Protein 2NTK (pdb70)

Foldseek 3Di:
DVVALAQAKKKKWAADPQFTKIKIFGFDDVQLQWEWDDDVQWIKIAGHPPCNCVCVVPVQRIETQWGHAVQKIKGKSGNLSCQLSVCVNVDDDNQVSVQVSCVVVAFDPDPQSFKIWMKMDGDPWIKIWIHGPVGIDIGTADNVFMWMAGRPDRNDTDGDPQDDNAFASNFVCCQCNDPNVSRHRTRKMKMWTPSPPDTDIDIDGD/DAQAKKKKWAADPQFTKIKIFGFDDPQLQWEWDDDVQWIKIAGHPPCNCVCVVDVQRIETQWGHAVQKIKGKSGNLSCQLSVCVNVDDDNQVSVQVSCVVVAFDPDPQSFKIWMKMDGDPWIKIWIHGPVGIDIGTADNVFMWMAGRPDRNDTDGDPQDDNAFASNFVCCQCNDPNVPHHRTRKMKMWTPSPPDTDIDIDGD/DAQAKKKKWAADPQFTKIKIFGFDDPQLQWEWDDDVQWIKIAGHPPCNCVCVVDVQRIETQWGHAVQKIKGKSGNLSCQLSVCVNVDDDNQVSVQVSCVVVAFDPDPQSFKIWMKMDGDPWIKIWIHGPVGIDIGTADNVFMWMAGRPDRNDTDGDPQDDNAFASNFVCCQCNDPNVPHHRTRKMKMWTDSPPDTDIDIDGD/DAQAKKKKWAADPQFTKIKIFGFDDPQLQWEWDDDVQWIKIAGHPPCNCVCVVDVQRIETQWGHAVQKIKGKSGNLSCQLSVCVNVDDDNQVSVQVSCVVVAFDPDPQSFKIWMKMDGDPWIKIWIHGPVGIDIGTADNVFMWMAGRPDRNDTDGDPQDDNAFASNFVCCQCNDPNVPHHRTRKMKMWTPSPPDTDIDIDGD

CATH classification: 3.60.20.20

Secondary structure (DSSP, 8-state):
-TT-----SEEEEEEETTEEEEEEEEE-SS---EEEEEETTEEEEEEPTT-GGGGGT-TTSSEEEEEEETTEEEEESSTHHHHHHHHHHTSB-HHHHHHHHHHHH-S--STT---EEEEEE-SS-EEEEEEETTEEEEEEPPTT--EEEESSS--S-EE-----SSHHHHHHHHHHSGGGGGS--EEEEEEEEESSS-EEEEEEE-/----SEEEEEEETTEEEEEEEEE-SS---EEEEEETTEEEEEEPTT-GGGGGT-TTSSEEEEEEETTEEEEESSTHHHHHHHHHHTSB-HHHHHHHHHHHH-S--STT---EEEEEE-SS-EEEEEEETTEEEEEEPPTT--EEEESSS--S-EE-----SSHHHHHHHHHHSGGGGGS--EEEEEEEEESSS-EEEEEEE-/----SEEEEEEETTEEEEEEEEE-SS---EEEEEETTEEEEEEPTT-GGGGGT-TTSSEEEEEEETTEEEEESSTHHHHHHHHHHTSB-HHHHHHHHHHHH-S--STT---EEEEEE-SS-EEEEEEETTEEEEEEPPTT--EEEESSS--S-EE-----SSHHHHHHHHHHSGGGGGS--EEEEEEEEESSS-EEEEEEE-/----SEEEEEEETTEEEEEEEEE-SS---EEEEEETTEEEEEEPTT-GGGGGT-TTSSEEEEEEETTEEEEESSTHHHHHHHHHHTSB-HHHHHHHHHHHH-S--STT---EEEEEE-SS-EEEEEEETTEEEEEEPPTT--EEEESSS--S-EE-----SSHHHHHHHHHHSGGGGGS--EEEEEEEEESSS-EEEEEEE-

InterPro domains:
  IPR010191 IMP cyclohydrolase [MF_00705] (1-202)
  IPR010191 IMP cyclohydrolase [PIRSF004866] (1-201)
  IPR010191 IMP cyclohydrolase [TIGR01922] (1-200)
  IPR020600 Inosine monophosphate cyclohydrolase-like [PF07826] (2-193)
  IPR036795 Inosine monophosphate cyclohydrolase-like superfamily [G3DSA:3.60.20.20] (1-202)
  IPR036795 Inosine monophosphate cyclohydrolase-like superfamily [SSF75569] (1-202)

Radius of gyration: 27.08 Å; Cα contacts (8 Å, |Δi|>4): 2286; chains: 4; bounding box: 79×67×68 Å

Organism: Methanothermobacter thermautotrophicus (strain ATCC 29096 / DSM 1053 / JCM 10044 / NBRC 100330 / Delta H) (NCBI:txid187420)

Solvent-accessible surface area: 30197 Å² total; per-residue (Å²): 235,53,110,106,74,24,7,0,34,0,0,0,0,2,74,39,123,77,17,14,0,0,0,0,0,0,0,7,133,90,32,65,62,14,36,12,33,81,86,158,87,80,0,8,0,38,14,48,159,60,67,36,143,25,26,84,162,32,105,54,8,33,20,22,0,0,42,9,21,66,93,4,0,0,0,0,5,3,55,0,0,39,13,0,0,20,2,25,67,70,31,10,37,8,14,1,0,0,0,1,0,0,1,1,17,2,26,8,71,50,178,100,69,2,9,21,0,0,0,0,0,23,67,93,65,7,7,1,0,7,0,29,35,78,7,4,38,2,32,88,9,56,154,145,36,12,6,20,0,0,1,33,89,47,55,118,38,22,74,7,158,4,143,5,31,27,10,90,94,0,0,48,12,0,2,84,15,47,65,0,69,51,16,58,88,40,16,0,0,0,0,0,4,27,85,68,172,30,30,83,34,6,40,98,78,134,142,29,8,0,33,0,0,0,0,2,72,39,122,76,18,12,0,0,0,0,0,0,0,6,131,90,34,63,61,14,36,12,33,82,86,157,87,73,0,8,0,30,12,49,155,60,68,32,138,26,26,78,162,32,104,53,7,32,20,22,0,0,42,9,21,68,94,4,0,0,0,0,5,4,54,0,0,38,10,0,0,16,1,24,66,66,31,9,38,8,17,1,0,0,0,2,0,0,1,1,14,0,26,9,68,49,178,102,68,1,10,20,0,0,0,0,0,23,67,92,64,6,6,1,0,7,0,28,32,77,7,4,39,2,33,91,10,54,154,147,35,12,6,19,0,0,2,32,133,47,54,116,38,24,74,6,160,4,142,5,32,26,10,90,95,0,0,46,11,0,1,83,16,48,66,0,70,49,26,50,90,40,18,0,0,0,0,0,4,27,84,67,172,31,29,84,34,5,41,97,78,133,143,29,8,0,34,0,0,0,0,2,73,39,121,78,18,13,0,0,0,0,0,0,0,6,131,90,33,64,60,14,36,12,33,81,86,158,86,74,0,9,0,29,12,48,155,59,68,32,142,27,27,74,163,32,104,54,7,31,20,22,0,0,42,9,21,68,92,4,0,0,0,0,6,4,53,0,0,40,9,0,0,14,0,24,68,67,31,10,40,7,19,1,0,0,0,1,0,0,2,1,14,1,26,9,70,50,175,100,69,1,10,20,0,0,0,0,0,23,67,91,64,7,7,1,0,8,0,29,32,78,8,4,39,2,33,96,9,56,154,145,37,13,6,19,0,0,1,32,134,47,54,115,37,23,76,6,158,4,142,5,32,27,10,89,95,0,0,47,11,0,2,82,15,49,65,0,68,45,23,56,92,40,17,0,0,0,0,0,4,28,84,68,172,30,29,83,34,6,42,99,76,135,144,27,9,0,33,0,0,0,0,2,71,39,120,76,17,13,0,0,0,0,0,0,0,7,134,89,32,63,61,13,37,12,32,80,87,157,86,77,0,10,0,36,13,49,162,59,68,36,145,26,27,84,160,32,104,56,7,32,20,21,0,0,41,9,21,68,94,4,0,0,0,0,6,3,56,0,0,40,12,0,0,19,1,25,66,68,31,10,39,7,15,1,0,0,0,1,0,0,1,1,18,2,27,9,70,48,178,101,68,2,9,21,0,0,0,0,0,22,67,92,64,7,6,1,0,7,0,28,36,81,8,4,39,1,32,90,9,56,156,146,36,12,6,19,0,0,2,33,135,48,54,116,38,22,75,6,157,5,142,5,30,26,10,90,94,0,0,47,11,0,2,84,16,49,66,0,69,55,20,54,90,39,19,0,0,0,0,0,3,26,83,69,171,31,29,83,34,6,40,97,77,134

Structure (mmCIF, N/CA/C/O backbone):
data_2NTK
#
_entry.id   2NTK
#
_cell.length_a   85.975
_cell.length_b   85.975
_cell.length_c   124.442
_cell.angle_alpha   90.00
_cell.angle_beta   90.00
_cell.angle_gamma   120.00
#
_symmetry.space_group_name_H-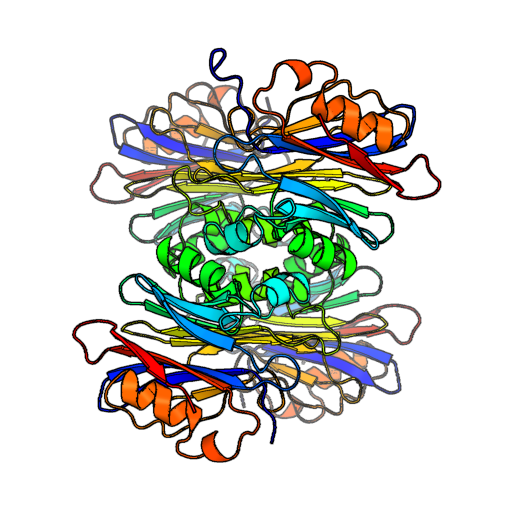M   'P 32'
#
loop_
_entity.id
_entity.type
_entity.pdbx_description
1 polymer 'IMP cyclohydrolase'
2 non-polymer 'INOSINIC ACID'
3 water water
#
loop_
_atom_site.group_PDB
_atom_site.id
_atom_site.type_symbol
_atom_site.label_atom_id
_atom_site.label_alt_id
_atom_site.label_comp_id
_atom_site.label_asym_id
_atom_site.label_entity_id
_atom_site.label_seq_id
_atom_site.pdbx_PDB_ins_code
_atom_site.Cartn_x
_atom_site.Cartn_y
_atom_site.Cartn_z
_atom_site.occupancy
_atom_site.B_iso_or_equiv
_atom_site.auth_seq_id
_atom_site.auth_comp_id
_atom_site.auth_asym_id
_atom_site.auth_atom_id
_atom_site.pdbx_PDB_model_num
ATOM 1 N N . ARG A 1 17 ? 38.831 26.188 21.805 1.00 58.27 -3 ARG A N 1
ATOM 2 C CA . ARG A 1 17 ? 38.236 27.340 21.075 1.00 55.36 -3 ARG A CA 1
ATOM 3 C C . ARG A 1 17 ? 39.261 28.421 20.716 1.00 49.22 -3 ARG A C 1
ATOM 4 O O . ARG A 1 17 ? 40.328 28.121 20.195 1.00 51.95 -3 ARG A O 1
ATOM 12 N N . GLY A 1 18 ? 38.914 29.674 21.003 1.00 51.29 -2 GLY A N 1
ATOM 13 C CA . GLY A 1 18 ? 39.764 30.818 20.706 1.00 48.88 -2 GLY A CA 1
ATOM 14 C C . GLY A 1 18 ? 41.271 30.698 20.885 1.00 50.35 -2 GLY A C 1
ATOM 15 O O . GLY A 1 18 ? 42.031 31.166 20.035 1.00 45.14 -2 GLY A O 1
ATOM 16 N N . SER A 1 19 ? 41.711 30.089 21.982 1.00 43.14 -1 SER A N 1
ATOM 17 C CA . SER A 1 19 ? 43.142 29.936 22.234 1.00 44.58 -1 SER A CA 1
ATOM 18 C C . SER A 1 19 ? 43.800 28.902 21.316 1.00 41.95 -1 SER A C 1
ATOM 19 O O . SER A 1 19 ? 45.020 28.810 21.271 1.00 46.87 -1 SER A O 1
ATOM 22 N N . HIS A 1 20 ? 42.996 28.125 20.596 1.00 42.09 0 HIS A N 1
ATOM 23 C CA . HIS A 1 20 ? 43.512 27.102 19.684 1.00 42.07 0 HIS A CA 1
ATOM 24 C C . HIS A 1 20 ? 43.450 27.620 18.251 1.00 45.11 0 HIS A C 1
ATOM 25 O O . HIS A 1 20 ? 42.445 27.433 17.561 1.00 40.90 0 HIS A O 1
ATOM 32 N N . MET A 1 21 ? 44.530 28.260 17.806 1.00 41.58 1 MET A N 1
ATOM 33 C CA . MET A 1 21 ? 44.581 28.828 16.460 1.00 45.13 1 MET A CA 1
ATOM 34 C C . MET A 1 21 ? 45.210 27.912 15.422 1.00 44.62 1 MET A C 1
ATOM 35 O O . MET A 1 21 ? 45.473 28.322 14.290 1.00 43.16 1 MET A O 1
ATOM 40 N N . TYR A 1 22 ? 45.445 26.671 15.816 1.00 40.07 2 TYR A N 1
ATOM 41 C CA . TYR A 1 22 ? 46.012 25.681 14.920 1.00 41.42 2 TYR A CA 1
ATOM 42 C C . TYR A 1 22 ? 44.848 24.907 14.319 1.00 42.18 2 TYR A C 1
ATOM 43 O O . TYR A 1 22 ? 44.148 24.189 15.031 1.00 41.21 2 TYR A O 1
ATOM 52 N N . LEU A 1 23 ? 44.645 25.061 13.013 1.00 42.89 3 LEU A N 1
ATOM 53 C CA . LEU A 1 23 ? 43.548 24.391 12.317 1.00 39.85 3 LEU A CA 1
ATOM 54 C C . LEU A 1 23 ? 43.967 23.137 11.561 1.00 36.04 3 LEU A C 1
ATOM 55 O O . LEU A 1 23 ? 43.121 22.421 11.035 1.00 37.66 3 LEU A O 1
ATOM 60 N N . GLY A 1 24 ? 45.268 22.862 11.512 1.00 38.15 4 GLY A N 1
ATOM 61 C CA . GLY A 1 24 ? 45.738 21.689 10.797 1.00 36.53 4 GLY A CA 1
ATOM 62 C C . GLY A 1 24 ? 45.629 21.915 9.297 1.00 37.00 4 GLY A C 1
ATOM 63 O O . GLY A 1 24 ? 46.003 22.979 8.810 1.00 39.52 4 GLY A O 1
ATOM 64 N N . ARG A 1 25 ? 45.122 20.929 8.558 1.00 33.44 5 ARG A N 1
ATOM 65 C CA . ARG A 1 25 ? 44.977 21.084 7.110 1.00 35.01 5 ARG A CA 1
ATOM 66 C C . ARG A 1 25 ? 43.700 21.856 6.773 1.00 40.08 5 ARG A C 1
ATOM 67 O O . ARG A 1 25 ? 42.629 21.604 7.349 1.00 35.80 5 ARG A O 1
ATOM 75 N N . ILE A 1 26 ? 43.821 22.801 5.845 1.00 36.75 6 ILE A N 1
ATOM 76 C CA . ILE A 1 26 ? 42.692 23.651 5.472 1.00 35.06 6 ILE A CA 1
ATOM 77 C C . ILE A 1 26 ? 42.394 23.666 3.977 1.00 34.42 6 ILE A C 1
ATOM 78 O O . ILE A 1 26 ? 43.304 23.613 3.157 1.00 33.76 6 ILE A O 1
ATOM 83 N N . LEU A 1 27 ? 41.116 23.746 3.626 1.00 33.30 7 LEU A N 1
ATOM 84 C CA . LEU A 1 27 ? 40.740 23.841 2.223 1.00 34.67 7 LEU A CA 1
ATOM 85 C C . LEU A 1 27 ? 39.645 24.886 2.087 1.00 32.81 7 LEU A C 1
ATOM 86 O O . LEU A 1 27 ? 38.868 25.111 3.019 1.00 32.43 7 LEU A O 1
ATOM 91 N N . ALA A 1 28 ? 39.611 25.541 0.934 1.00 34.77 8 ALA A N 1
ATOM 92 C CA . ALA A 1 28 ? 38.617 26.566 0.654 1.00 36.26 8 ALA A CA 1
ATOM 93 C C . ALA A 1 28 ? 38.100 26.294 -0.746 1.00 34.15 8 ALA A C 1
ATOM 94 O O . ALA A 1 28 ? 38.823 25.778 -1.591 1.00 32.40 8 ALA A O 1
ATOM 96 N N . VAL A 1 29 ? 36.842 26.637 -0.985 1.00 34.84 9 VAL A N 1
ATOM 97 C CA . VAL A 1 29 ? 36.231 26.395 -2.279 1.00 36.75 9 VAL A CA 1
ATOM 98 C C . VAL A 1 29 ? 35.132 27.414 -2.512 1.00 41.05 9 VAL A C 1
ATOM 99 O O . VAL A 1 29 ? 34.474 27.856 -1.565 1.00 39.10 9 VAL A O 1
ATOM 103 N N . GLY A 1 30 ? 34.935 27.791 -3.771 1.00 38.57 10 GLY A N 1
ATOM 104 C CA . GLY A 1 30 ? 33.888 28.747 -4.075 1.00 38.83 10 GLY A CA 1
ATOM 105 C C . GLY A 1 30 ? 34.135 29.548 -5.334 1.00 39.06 10 GLY A C 1
ATOM 106 O O . GLY A 1 30 ? 34.965 29.184 -6.167 1.00 36.92 10 GLY A O 1
ATOM 107 N N . ARG A 1 31 ? 33.397 30.644 -5.473 1.00 39.85 11 ARG A N 1
ATOM 108 C CA . ARG A 1 31 ? 33.537 31.514 -6.627 1.00 42.81 11 ARG A CA 1
ATOM 109 C C . ARG A 1 31 ? 33.546 32.963 -6.168 1.00 44.88 11 ARG A C 1
ATOM 110 O O . ARG A 1 31 ? 32.961 33.299 -5.143 1.00 43.90 11 ARG A O 1
ATOM 118 N N . ASN A 1 32 ? 34.239 33.809 -6.918 1.00 47.26 12 ASN A N 1
ATOM 119 C CA . ASN A 1 32 ? 34.274 35.237 -6.633 1.00 49.66 12 ASN A CA 1
ATOM 120 C C . ASN A 1 32 ? 34.102 35.903 -7.988 1.00 47.50 12 ASN A C 1
ATOM 121 O O . ASN A 1 32 ? 33.885 35.211 -8.983 1.00 47.60 12 ASN A O 1
ATOM 126 N N . SER A 1 33 ? 34.184 37.228 -8.038 1.00 48.82 13 SER A N 1
ATOM 127 C CA . SER A 1 33 ? 34.009 37.947 -9.297 1.00 49.64 13 SER A CA 1
ATOM 128 C C . SER A 1 33 ? 35.009 37.562 -10.387 1.00 50.56 13 SER A C 1
ATOM 129 O O . SER A 1 33 ? 34.754 37.787 -11.570 1.00 53.62 13 SER A O 1
ATOM 132 N N . ASN A 1 34 ? 36.140 36.981 -9.998 1.00 50.49 14 ASN A N 1
ATOM 133 C CA . ASN A 1 34 ? 37.162 36.593 -10.966 1.00 48.45 14 ASN A CA 1
ATOM 134 C C . ASN A 1 34 ? 37.034 35.169 -11.498 1.00 47.70 14 ASN A C 1
ATOM 135 O O . ASN A 1 34 ? 37.581 34.849 -12.556 1.00 45.90 14 ASN A O 1
ATOM 140 N N . GLY A 1 35 ? 36.324 34.311 -10.771 1.00 43.31 15 GLY A N 1
ATOM 141 C CA . GLY A 1 35 ? 36.169 32.939 -11.224 1.00 43.38 15 GLY A CA 1
ATOM 142 C C . GLY A 1 35 ? 35.936 31.956 -10.092 1.00 42.62 15 GLY A C 1
ATOM 143 O O . GLY A 1 35 ? 35.611 32.357 -8.976 1.00 41.48 15 GLY A O 1
ATOM 144 N N . SER A 1 36 ? 36.100 30.667 -10.379 1.00 40.29 16 SER A N 1
ATOM 145 C CA . SER A 1 36 ? 35.896 29.628 -9.379 1.00 39.19 16 SER A CA 1
ATOM 146 C C . SER A 1 36 ? 37.234 29.037 -8.942 1.00 37.80 16 SER A C 1
ATOM 147 O O . SER A 1 36 ? 38.216 29.102 -9.685 1.00 34.19 16 SER A O 1
ATOM 150 N N . PHE A 1 37 ? 37.276 28.451 -7.746 1.00 38.61 17 PHE A N 1
ATOM 151 C CA . PHE A 1 37 ? 38.533 27.903 -7.248 1.00 40.68 17 PHE A CA 1
ATOM 152 C C . PHE A 1 37 ? 38.416 26.920 -6.089 1.00 38.28 17 PHE A C 1
ATOM 153 O O . PHE A 1 37 ? 37.358 26.758 -5.477 1.00 34.32 17 PHE A O 1
ATOM 161 N N . VAL A 1 38 ? 39.552 26.291 -5.797 1.00 35.99 18 VAL A N 1
ATOM 162 C CA . VAL A 1 38 ? 39.722 25.412 -4.654 1.00 31.43 18 VAL A CA 1
ATOM 163 C C . VAL A 1 38 ? 41.119 25.807 -4.190 1.00 37.47 18 VAL A C 1
ATOM 164 O O . VAL A 1 38 ? 41.990 26.107 -5.010 1.00 32.36 18 VAL A O 1
ATOM 168 N N . ALA A 1 39 ? 41.325 25.846 -2.882 1.00 35.24 19 ALA A N 1
ATOM 169 C CA . ALA A 1 39 ? 42.619 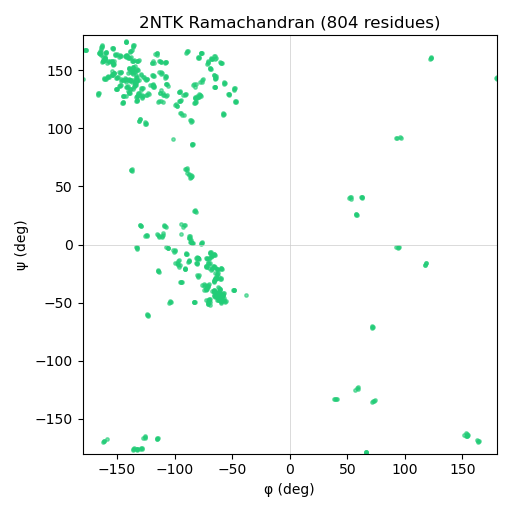26.206 -2.338 1.00 37.92 19 ALA A CA 1
ATOM 170 C C . ALA A 1 39 ? 42.915 25.238 -1.201 1.00 36.92 19 ALA A C 1
ATOM 171 O O . ALA A 1 39 ? 42.002 24.780 -0.508 1.00 36.29 19 ALA A O 1
ATOM 173 N N . TYR A 1 40 ? 44.186 24.921 -1.017 1.00 30.36 20 TYR A N 1
ATOM 174 C CA . TYR A 1 40 ? 44.588 23.985 0.018 1.00 31.59 20 TYR A CA 1
ATOM 175 C C . TYR A 1 40 ? 45.832 24.458 0.744 1.00 40.72 20 TYR A C 1
ATOM 176 O O . TYR A 1 40 ? 46.761 25.005 0.136 1.00 33.46 20 TYR A O 1
ATOM 185 N N . ARG A 1 41 ? 45.858 24.231 2.051 1.00 39.56 21 ARG A N 1
ATOM 186 C CA . ARG A 1 41 ? 47.010 24.637 2.828 1.00 40.75 21 ARG A CA 1
ATOM 187 C C . ARG A 1 41 ? 47.366 23.602 3.868 1.00 43.17 21 ARG A C 1
ATOM 188 O O . ARG A 1 41 ? 46.505 23.107 4.598 1.00 37.11 21 ARG A O 1
ATOM 196 N N . VAL A 1 42 ? 48.646 23.259 3.909 1.00 40.13 22 VAL A N 1
ATOM 197 C CA . VAL A 1 42 ? 49.132 22.316 4.892 1.00 39.16 22 VAL A CA 1
ATOM 198 C C . VAL A 1 42 ? 49.692 23.113 6.060 1.00 40.78 22 VAL A C 1
ATOM 199 O O . VAL A 1 42 ? 50.549 23.981 5.874 1.00 45.08 22 VAL A O 1
ATOM 203 N N . SER A 1 43 ? 49.168 22.842 7.251 1.00 41.02 23 SER A N 1
ATOM 204 C CA . SER A 1 43 ? 49.656 23.444 8.487 1.00 41.52 23 SER A CA 1
ATOM 205 C C . SER A 1 43 ? 50.087 22.169 9.184 1.00 39.87 23 SER A C 1
ATOM 206 O O . SER A 1 43 ? 49.382 21.169 9.108 1.00 39.60 23 SER A O 1
ATOM 209 N N . SER A 1 44 ? 51.237 22.171 9.841 1.00 41.29 24 SER A N 1
ATOM 210 C CA . SER A 1 44 ? 51.668 20.952 10.505 1.00 41.67 24 SER A CA 1
ATOM 211 C C . SER A 1 44 ? 52.681 21.203 11.612 1.00 49.10 24 SER A C 1
ATOM 212 O O . SER A 1 44 ? 53.533 22.088 11.505 1.00 49.20 24 SER A O 1
ATOM 215 N N . ARG A 1 45 ? 52.580 20.416 12.678 1.00 49.19 25 ARG A N 1
ATOM 216 C CA . ARG A 1 45 ? 53.495 20.541 13.798 1.00 48.43 25 ARG A CA 1
ATOM 217 C C . ARG A 1 45 ? 54.511 19.414 13.756 1.00 46.63 25 ARG A C 1
ATOM 218 O O . ARG A 1 45 ? 55.710 19.655 13.830 1.00 48.49 25 ARG A O 1
ATOM 226 N N . SER A 1 46 ? 54.027 18.186 13.607 1.00 46.74 26 SER A N 1
ATOM 227 C CA . SER A 1 46 ? 54.910 17.025 13.590 1.00 48.58 26 SER A CA 1
ATOM 228 C C . SER A 1 46 ? 55.492 16.638 12.231 1.00 48.08 26 SER A C 1
ATOM 229 O O . SER A 1 46 ? 56.425 15.842 12.170 1.00 46.19 26 SER A O 1
ATOM 232 N N . PHE A 1 47 ? 54.951 17.184 11.145 1.00 47.38 27 PHE A N 1
ATOM 233 C CA . PHE A 1 47 ? 55.475 16.871 9.811 1.00 48.30 27 PHE A CA 1
ATOM 234 C C . PHE A 1 47 ? 55.572 18.129 8.944 1.00 50.93 27 PHE A C 1
ATOM 235 O O . PHE A 1 47 ? 54.920 18.244 7.903 1.00 50.37 27 PHE A O 1
ATOM 243 N N . PRO A 1 48 ? 56.408 19.090 9.365 1.00 48.40 28 PRO A N 1
ATOM 244 C CA . PRO A 1 48 ? 56.607 20.353 8.657 1.00 46.38 28 PRO A CA 1
ATOM 245 C C . PRO A 1 48 ? 57.526 20.280 7.434 1.00 47.31 28 PRO A C 1
ATOM 246 O O . PRO A 1 48 ? 57.579 21.222 6.643 1.00 46.29 28 PRO A O 1
ATOM 250 N N . ASN A 1 49 ? 58.239 19.169 7.278 1.00 44.50 29 ASN A N 1
ATOM 251 C CA . ASN A 1 49 ? 59.171 19.004 6.158 1.00 49.28 29 ASN A CA 1
ATOM 252 C C . ASN A 1 49 ? 58.494 18.489 4.887 1.00 48.40 29 ASN A C 1
ATOM 253 O O . ASN A 1 49 ? 58.850 17.436 4.351 1.00 47.54 29 ASN A O 1
ATOM 258 N N . ARG A 1 50 ? 57.514 19.246 4.409 1.00 46.22 30 ARG A N 1
ATOM 259 C CA . ARG A 1 50 ? 56.772 18.869 3.217 1.00 44.45 30 ARG A CA 1
ATOM 260 C C . ARG A 1 50 ? 56.552 20.065 2.300 1.00 42.37 30 ARG A C 1
ATOM 261 O O . ARG A 1 50 ? 56.606 21.219 2.738 1.00 39.65 30 ARG A O 1
ATOM 269 N N . THR A 1 51 ? 56.307 19.776 1.026 1.00 39.12 31 THR A N 1
ATOM 270 C CA . THR A 1 51 ? 56.067 20.811 0.029 1.00 44.24 31 THR A CA 1
ATOM 271 C C . THR A 1 51 ? 54.990 20.324 -0.944 1.00 39.24 31 THR A C 1
ATOM 272 O O . THR A 1 51 ? 54.547 19.176 -0.865 1.00 43.43 31 THR A O 1
ATOM 276 N N . THR A 1 52 ? 54.559 21.197 -1.852 1.00 40.59 32 THR A N 1
ATOM 277 C CA . THR A 1 52 ? 53.558 20.810 -2.839 1.00 44.38 32 THR A CA 1
ATOM 278 C C . THR A 1 52 ? 54.214 20.688 -4.204 1.00 46.20 32 THR A C 1
ATOM 279 O O . THR A 1 52 ? 55.114 21.456 -4.540 1.00 47.91 32 THR A O 1
ATOM 283 N N . SER A 1 53 ? 53.760 19.710 -4.982 1.00 49.18 33 SER A N 1
ATOM 284 C CA . SER A 1 53 ? 54.316 19.452 -6.303 1.00 49.35 33 SER A CA 1
ATOM 285 C C . SER A 1 53 ? 53.246 19.340 -7.384 1.00 48.35 33 SER A C 1
ATOM 286 O O . SER A 1 53 ? 52.286 18.579 -7.249 1.00 44.80 33 SER A O 1
ATOM 289 N N . ILE A 1 54 ? 53.426 20.090 -8.465 1.00 43.45 34 ILE A N 1
ATOM 290 C CA . ILE A 1 5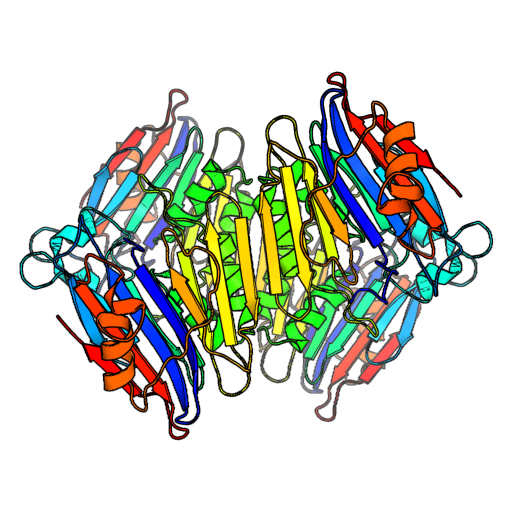4 ? 52.475 20.060 -9.557 1.00 43.11 34 ILE A CA 1
ATOM 291 C C . ILE A 1 54 ? 52.834 19.003 -10.586 1.00 43.15 34 ILE A C 1
ATOM 292 O O . ILE A 1 54 ? 53.967 18.926 -11.044 1.00 47.51 34 ILE A O 1
ATOM 297 N N . GLN A 1 55 ? 51.855 18.181 -10.931 1.00 44.90 35 GLN A N 1
ATOM 298 C CA . GLN A 1 55 ? 52.019 17.137 -11.930 1.00 48.43 35 GLN A CA 1
ATOM 299 C C . GLN A 1 55 ? 50.810 17.263 -12.863 1.00 51.00 35 GLN A C 1
ATOM 300 O O . GLN A 1 55 ? 50.002 18.179 -12.704 1.00 59.91 35 GLN A O 1
ATOM 306 N N . GLU A 1 56 ? 50.672 16.364 -13.829 1.00 51.34 36 GLU A N 1
ATOM 307 C CA . GLU A 1 56 ? 49.556 16.454 -14.763 1.00 51.34 36 GLU A CA 1
ATOM 308 C C . GLU A 1 56 ? 48.159 16.437 -14.121 1.00 49.20 36 GLU A C 1
ATOM 309 O O . GLU A 1 56 ? 47.720 15.422 -13.580 1.00 52.67 36 GLU A O 1
ATOM 315 N N . GLU A 1 57 ? 47.472 17.572 -14.202 1.00 45.32 37 GLU A N 1
ATOM 316 C CA . GLU A 1 57 ? 46.121 17.718 -13.669 1.00 47.85 37 GLU A CA 1
ATOM 317 C C . GLU A 1 57 ? 46.008 17.435 -12.173 1.00 46.83 37 GLU A C 1
ATOM 318 O O . GLU A 1 57 ? 44.929 17.083 -11.690 1.00 49.43 37 GLU A O 1
ATOM 324 N N . ARG A 1 58 ? 47.103 17.599 -11.436 1.00 42.13 38 ARG A N 1
ATOM 325 C CA . ARG A 1 58 ? 47.077 17.340 -10.000 1.00 42.72 38 ARG A CA 1
ATOM 326 C C . ARG A 1 58 ? 48.213 18.005 -9.226 1.00 45.67 38 ARG A C 1
ATOM 327 O O . ARG A 1 58 ? 49.260 18.366 -9.791 1.00 42.72 38 ARG A O 1
ATOM 335 N N . VAL A 1 59 ? 47.992 18.172 -7.926 1.00 40.45 39 VAL A N 1
ATOM 336 C CA . VAL A 1 59 ? 48.990 18.754 -7.039 1.00 37.56 39 VAL A CA 1
ATOM 337 C C . VAL A 1 59 ? 49.145 17.778 -5.891 1.00 38.74 39 VAL A C 1
ATOM 338 O O . VAL A 1 59 ? 48.162 17.371 -5.270 1.00 35.76 39 VAL A O 1
ATOM 342 N N . ALA A 1 60 ? 50.380 17.388 -5.615 1.00 38.73 40 ALA A N 1
ATOM 343 C CA . ALA A 1 60 ? 50.638 16.443 -4.548 1.00 37.80 40 ALA A CA 1
ATOM 344 C C . ALA A 1 60 ? 51.369 17.061 -3.372 1.00 40.63 40 ALA A C 1
ATOM 345 O O . ALA A 1 60 ? 52.156 17.993 -3.532 1.00 41.34 40 ALA A O 1
ATOM 347 N N . VAL A 1 61 ? 51.079 16.545 -2.180 1.00 44.22 41 VAL A N 1
ATOM 348 C CA . VAL A 1 61 ? 51.749 16.984 -0.960 1.00 41.28 41 VAL A CA 1
ATOM 349 C C . VAL A 1 61 ? 52.782 15.882 -0.777 1.00 43.01 41 VAL A C 1
ATOM 350 O O . VAL A 1 61 ? 52.430 14.709 -0.664 1.00 41.71 41 VAL A O 1
ATOM 354 N N . VAL A 1 62 ? 54.057 16.257 -0.779 1.00 44.11 42 VAL A N 1
ATOM 355 C CA . VAL A 1 62 ? 55.136 15.279 -0.656 1.00 46.06 42 VAL A CA 1
ATOM 356 C C . VAL A 1 62 ? 56.258 15.775 0.257 1.00 44.71 42 VAL A C 1
ATOM 357 O O . VAL A 1 62 ? 56.386 16.976 0.506 1.00 42.53 42 VAL A O 1
ATOM 361 N N . PRO A 1 63 ? 57.084 14.850 0.769 1.00 42.61 43 PRO A N 1
ATOM 362 C CA . PRO A 1 63 ? 58.188 15.242 1.647 1.00 45.49 43 PRO A CA 1
ATOM 363 C C . PRO A 1 63 ? 59.231 16.011 0.843 1.00 45.25 43 PRO A C 1
ATOM 364 O O . PRO A 1 63 ? 59.368 15.796 -0.357 1.00 46.62 43 PRO A O 1
ATOM 368 N N . VAL A 1 64 ? 59.952 16.913 1.500 1.00 50.41 44 VAL A N 1
ATOM 369 C CA . VAL A 1 64 ? 61.009 17.668 0.829 1.00 53.62 44 VAL A CA 1
ATOM 370 C C . VAL A 1 64 ? 62.216 16.737 0.735 1.00 54.50 44 VAL A C 1
ATOM 371 O O . VAL A 1 64 ? 62.289 15.747 1.463 1.00 52.42 44 VAL A O 1
ATOM 375 N N . GLU A 1 65 ? 63.155 17.046 -0.156 1.00 58.35 45 GLU A N 1
ATOM 376 C CA . GLU A 1 65 ? 64.346 16.214 -0.320 1.00 58.86 45 GLU A CA 1
ATOM 377 C C . GLU A 1 65 ? 64.992 15.897 1.023 1.00 56.06 45 GLU A C 1
ATOM 378 O O . GLU A 1 65 ? 65.175 16.784 1.855 1.00 57.81 45 GLU A O 1
ATOM 384 N N . GLY A 1 66 ? 65.329 14.627 1.227 1.00 53.93 46 GLY A N 1
ATOM 385 C CA . GLY A 1 66 ? 65.959 14.214 2.467 1.00 57.49 46 GLY A CA 1
ATOM 386 C C . GLY A 1 66 ? 65.008 13.688 3.526 1.00 63.09 46 GLY A C 1
ATOM 387 O O . GLY A 1 66 ? 65.450 13.262 4.596 1.00 66.32 46 GLY A O 1
ATOM 388 N N . HIS A 1 67 ? 63.708 13.706 3.238 1.00 62.07 47 HIS A N 1
ATOM 389 C CA . HIS A 1 67 ? 62.708 13.230 4.187 1.00 56.43 47 HIS A CA 1
ATOM 390 C C . HIS A 1 67 ? 61.744 12.229 3.562 1.00 57.50 47 HIS A C 1
ATOM 391 O O . HIS A 1 67 ? 60.691 11.940 4.120 1.00 55.24 47 HIS A O 1
ATOM 398 N N . GLU A 1 68 ? 62.117 11.694 2.407 1.00 55.80 48 GLU A N 1
ATOM 399 C CA . GLU A 1 68 ? 61.273 10.740 1.703 1.00 59.77 48 GLU A CA 1
ATOM 400 C C . GLU A 1 68 ? 60.742 9.624 2.595 1.00 60.15 48 GLU A C 1
ATOM 401 O O . GLU A 1 68 ? 59.593 9.204 2.456 1.00 60.36 48 GLU A O 1
ATOM 407 N N . ARG A 1 69 ? 61.576 9.142 3.509 1.00 56.97 49 ARG A N 1
ATOM 408 C CA . ARG A 1 69 ? 61.175 8.042 4.381 1.00 58.95 49 ARG A CA 1
ATOM 409 C C . ARG A 1 69 ? 60.048 8.328 5.367 1.00 54.78 49 ARG A C 1
ATOM 410 O O . ARG A 1 69 ? 59.542 7.412 6.013 1.00 53.64 49 ARG A O 1
ATOM 418 N N . ASP A 1 70 ? 59.643 9.587 5.482 1.00 56.41 50 ASP A N 1
ATOM 419 C CA . ASP A 1 70 ? 58.562 9.923 6.397 1.00 53.59 50 ASP A CA 1
ATOM 420 C C . ASP A 1 70 ? 57.260 9.253 5.983 1.00 52.01 50 ASP A C 1
ATOM 421 O O . ASP A 1 70 ? 56.420 8.953 6.830 1.00 56.01 50 ASP A O 1
ATOM 426 N N . VAL A 1 71 ? 57.090 9.006 4.689 1.00 50.16 51 VAL A N 1
ATOM 427 C CA . VAL A 1 71 ? 55.864 8.374 4.217 1.00 51.89 51 VAL A CA 1
ATOM 428 C C . VAL A 1 71 ? 55.708 6.975 4.794 1.00 51.75 51 VAL A C 1
ATOM 429 O O . VAL A 1 71 ? 54.601 6.437 4.839 1.00 50.73 51 VAL A O 1
ATOM 433 N N . PHE A 1 72 ? 56.812 6.382 5.240 1.00 50.68 52 PHE A N 1
ATOM 434 C CA . PHE A 1 72 ? 56.742 5.045 5.819 1.00 48.70 52 PHE A CA 1
ATOM 435 C C . PHE A 1 72 ? 56.499 5.113 7.327 1.00 51.49 52 PHE A C 1
ATOM 436 O O . PHE A 1 72 ? 56.254 4.092 7.970 1.00 48.49 52 PHE A O 1
ATOM 444 N N . ARG A 1 73 ? 56.565 6.318 7.887 1.00 49.42 53 ARG A N 1
ATOM 445 C CA . ARG A 1 73 ? 56.330 6.511 9.315 1.00 52.73 53 ARG A CA 1
ATOM 446 C C . ARG A 1 73 ? 54.866 6.870 9.580 1.00 51.37 53 ARG A C 1
ATOM 447 O O . ARG A 1 73 ? 54.303 6.518 10.617 1.00 47.23 53 ARG A O 1
ATOM 455 N N . ASN A 1 74 ? 54.258 7.579 8.636 1.00 49.76 54 ASN A N 1
ATOM 456 C CA . ASN A 1 74 ? 52.860 7.979 8.753 1.00 46.85 54 ASN A CA 1
ATOM 457 C C . ASN A 1 74 ? 52.265 7.941 7.351 1.00 46.20 54 ASN A C 1
ATOM 458 O O . ASN A 1 74 ? 52.749 8.617 6.449 1.00 40.00 54 ASN A O 1
ATOM 463 N N . PRO A 1 75 ? 51.204 7.142 7.156 1.00 44.56 55 PRO A N 1
ATOM 464 C CA . PRO A 1 75 ? 50.516 6.976 5.875 1.00 47.47 55 PRO A CA 1
ATOM 465 C C . PRO A 1 75 ? 49.593 8.113 5.453 1.00 46.38 55 PRO A C 1
ATOM 466 O O . PRO A 1 75 ? 48.974 8.041 4.391 1.00 44.37 55 PRO A O 1
ATOM 470 N N . TYR A 1 76 ? 49.506 9.163 6.263 1.00 44.78 56 TYR A N 1
ATOM 471 C CA . TYR A 1 76 ? 48.607 10.267 5.949 1.00 42.22 56 TYR A CA 1
ATOM 472 C C . TYR A 1 76 ? 49.280 11.573 5.558 1.00 41.04 56 TYR A C 1
ATOM 473 O O . TYR A 1 76 ? 48.593 12.583 5.388 1.00 37.20 56 TYR A O 1
ATOM 482 N N . ILE A 1 77 ? 50.602 11.571 5.394 1.00 39.63 57 ILE A N 1
ATOM 483 C CA . ILE A 1 77 ? 51.300 12.814 5.078 1.00 37.71 57 ILE A CA 1
ATOM 484 C C . ILE A 1 77 ? 51.626 13.102 3.617 1.00 37.22 57 ILE A C 1
ATOM 485 O O . ILE A 1 77 ? 51.974 14.229 3.285 1.00 38.23 57 ILE A O 1
ATOM 490 N N . ALA A 1 78 ? 51.528 12.101 2.750 1.00 34.47 58 ALA A N 1
ATOM 491 C CA . ALA A 1 78 ? 51.812 12.305 1.329 1.00 40.82 58 ALA A CA 1
ATOM 492 C C . ALA A 1 78 ? 50.594 11.861 0.537 1.00 40.46 58 ALA A C 1
ATOM 493 O O . ALA A 1 78 ? 50.111 10.742 0.724 1.00 38.92 58 ALA A O 1
ATOM 495 N N . TYR A 1 79 ? 50.106 12.726 -0.356 1.00 35.76 59 TYR A N 1
ATOM 496 C CA . TYR A 1 79 ? 48.901 12.407 -1.128 1.00 37.57 59 TYR A CA 1
ATOM 497 C C . TYR A 1 79 ? 48.621 13.532 -2.120 1.00 34.35 59 TYR A C 1
ATOM 498 O O . TYR A 1 79 ? 49.206 14.607 -2.019 1.00 35.90 59 TYR A O 1
ATOM 507 N N . ASN A 1 80 ? 47.727 13.292 -3.079 1.00 30.05 60 ASN A N 1
ATOM 508 C CA . ASN A 1 80 ? 47.343 14.361 -4.005 1.00 33.08 60 ASN A CA 1
ATOM 509 C C . ASN A 1 80 ? 46.303 15.183 -3.256 1.00 35.76 60 ASN A C 1
ATOM 510 O O . ASN A 1 80 ? 45.318 14.630 -2.765 1.00 36.07 60 ASN A O 1
ATOM 515 N N . CYS A 1 81 ? 46.527 16.488 -3.141 1.00 36.81 61 CYS A N 1
ATOM 516 C CA . CYS A 1 81 ? 45.578 17.358 -2.452 1.00 36.72 61 CYS A CA 1
ATOM 517 C C . CYS A 1 81 ? 44.620 18.013 -3.444 1.00 38.15 61 CYS A C 1
ATOM 518 O O . CYS A 1 81 ? 43.564 18.521 -3.053 1.00 32.79 61 CYS A O 1
ATOM 521 N N . ILE A 1 82 ? 44.988 18.000 -4.724 1.00 33.79 62 ILE A N 1
ATOM 522 C CA . ILE A 1 82 ? 44.140 18.582 -5.765 1.00 33.43 62 ILE A CA 1
ATOM 523 C C . ILE A 1 82 ? 44.201 17.727 -7.028 1.00 36.20 62 ILE A C 1
ATOM 524 O O . ILE A 1 82 ? 45.280 17.287 -7.429 1.00 37.58 62 ILE A O 1
ATOM 529 N N . ARG A 1 83 ? 43.035 17.483 -7.626 1.00 34.15 63 ARG A N 1
ATOM 530 C CA . ARG A 1 83 ? 42.893 16.694 -8.856 1.00 35.60 63 ARG A CA 1
ATOM 531 C C . ARG A 1 83 ? 41.921 17.431 -9.765 1.00 35.95 63 ARG A C 1
ATOM 532 O O . ARG A 1 83 ? 40.860 17.885 -9.315 1.00 36.46 63 ARG A O 1
ATOM 540 N N . ILE A 1 84 ? 42.268 17.555 -11.038 1.00 31.62 64 ILE A N 1
ATOM 541 C CA . ILE A 1 84 ? 41.372 18.194 -11.988 1.00 36.19 64 ILE A CA 1
ATOM 542 C C . ILE A 1 84 ? 40.854 17.115 -12.935 1.00 37.07 64 ILE A C 1
ATOM 543 O O . ILE A 1 84 ? 41.638 16.401 -13.561 1.00 38.99 64 ILE A O 1
ATOM 548 N N . VAL A 1 85 ? 39.535 16.965 -13.010 1.00 33.97 65 VAL A N 1
ATOM 549 C CA . VAL A 1 85 ? 38.938 16.000 -13.920 1.00 31.41 65 VAL A CA 1
ATOM 550 C C . VAL A 1 85 ? 37.953 16.775 -14.791 1.00 36.66 65 VAL A C 1
ATOM 551 O O . VAL A 1 85 ? 36.872 17.148 -14.343 1.00 37.42 65 VAL A O 1
ATOM 555 N N . GLY A 1 86 ? 38.352 17.031 -16.032 1.00 35.64 66 GLY A N 1
ATOM 556 C CA . GLY A 1 86 ? 37.506 17.783 -16.941 1.00 36.95 66 GLY A CA 1
ATOM 557 C C . GLY A 1 86 ? 37.206 19.159 -16.375 1.00 38.07 66 GLY A C 1
ATOM 558 O O . GLY A 1 86 ? 38.117 19.911 -16.021 1.00 31.24 66 GLY A O 1
ATOM 559 N N . ASP A 1 87 ? 35.922 19.473 -16.257 1.00 35.32 67 ASP A N 1
ATOM 560 C CA . ASP A 1 87 ? 35.496 20.768 -15.740 1.00 43.49 67 ASP A CA 1
ATOM 561 C C . ASP A 1 87 ? 35.434 20.787 -14.216 1.00 40.17 67 ASP A C 1
ATOM 562 O O . ASP A 1 87 ? 35.083 21.804 -13.622 1.00 42.05 67 ASP A O 1
ATOM 567 N N . THR A 1 88 ? 35.781 19.675 -13.579 1.00 33.72 68 THR A N 1
ATOM 568 C CA . THR A 1 88 ? 35.711 19.610 -12.117 1.00 33.81 68 THR A CA 1
ATOM 569 C C . THR A 1 88 ? 37.036 19.660 -11.365 1.00 35.91 68 THR A C 1
ATOM 570 O O . THR A 1 88 ? 37.996 18.996 -11.741 1.00 37.27 68 THR A O 1
ATOM 574 N N . ALA A 1 89 ? 37.076 20.449 -10.294 1.00 35.20 69 ALA A N 1
ATOM 575 C CA . ALA A 1 89 ? 38.262 20.532 -9.443 1.00 33.60 69 ALA A CA 1
ATOM 576 C C . ALA A 1 89 ? 37.912 19.867 -8.106 1.00 37.71 69 ALA A C 1
ATOM 577 O O . ALA A 1 89 ? 36.857 20.149 -7.515 1.00 31.48 69 ALA A O 1
ATOM 579 N N . VAL A 1 90 ? 38.783 18.963 -7.661 1.00 31.65 70 VAL A N 1
ATOM 580 C CA . VAL A 1 90 ? 38.609 18.256 -6.395 1.00 30.57 70 VAL A CA 1
ATOM 581 C C . VAL A 1 90 ? 39.770 18.593 -5.460 1.00 31.53 70 VAL A C 1
ATOM 582 O O . VAL A 1 90 ? 40.931 18.632 -5.887 1.00 32.15 70 VAL A O 1
ATOM 586 N N . VAL A 1 91 ? 39.458 18.856 -4.195 1.00 29.88 71 VAL A N 1
ATOM 587 C CA . VAL A 1 91 ? 40.478 19.169 -3.198 1.00 30.50 71 VAL A CA 1
ATOM 588 C C . VAL A 1 91 ? 40.198 18.401 -1.904 1.00 35.52 71 VAL A C 1
ATOM 589 O O . VAL A 1 91 ? 39.038 18.246 -1.497 1.00 31.77 71 VAL A O 1
ATOM 593 N N . SER A 1 92 ? 41.253 17.896 -1.265 1.00 35.66 72 SER A N 1
ATOM 594 C CA . SER A 1 92 ? 41.089 17.151 -0.015 1.00 31.78 72 SER A CA 1
ATOM 595 C C . SER A 1 92 ? 42.421 16.979 0.716 1.00 36.29 72 SER A C 1
ATOM 596 O O . SER A 1 92 ? 43.501 17.187 0.142 1.00 34.21 72 SER A O 1
ATOM 599 N N . ASN A 1 93 ? 42.341 16.595 1.985 1.00 32.03 73 ASN A N 1
ATOM 600 C CA . ASN A 1 93 ? 43.527 16.421 2.813 1.00 31.85 73 ASN A CA 1
ATOM 601 C C . ASN A 1 93 ? 44.086 15.003 2.801 1.00 30.34 73 ASN A C 1
ATOM 602 O O . ASN A 1 93 ? 44.866 14.641 3.677 1.00 34.60 73 ASN A O 1
ATOM 607 N N . GLY A 1 94 ? 43.693 14.199 1.824 1.00 31.78 74 GLY A N 1
ATOM 608 C CA . GLY A 1 94 ? 44.184 12.832 1.783 1.00 30.99 74 GLY A CA 1
ATOM 609 C C . GLY A 1 94 ? 44.048 12.143 0.438 1.00 35.36 74 GLY A C 1
ATOM 610 O O . GLY A 1 94 ? 43.733 12.772 -0.577 1.00 33.97 74 GLY A O 1
ATOM 611 N N . SER A 1 95 ? 44.282 10.835 0.432 1.00 33.88 75 SER A N 1
ATOM 612 C CA . SER A 1 95 ? 44.205 10.056 -0.792 1.00 35.71 75 SER A CA 1
ATOM 613 C C . SER A 1 95 ? 42.777 9.960 -1.310 1.00 38.46 75 SER A C 1
ATOM 614 O O . SER A 1 95 ? 42.557 9.487 -2.426 1.00 34.03 75 SER A O 1
ATOM 617 N N . HIS A 1 96 ? 41.806 10.397 -0.507 1.00 32.87 76 HIS A N 1
ATOM 618 C CA . HIS A 1 96 ? 40.425 10.356 -0.963 1.00 35.73 76 HIS A CA 1
ATOM 619 C C . HIS A 1 96 ? 40.210 11.373 -2.094 1.00 32.75 76 HIS A C 1
ATOM 620 O O . HIS A 1 96 ? 39.147 11.414 -2.714 1.00 34.39 76 HIS A O 1
ATOM 627 N N . THR A 1 97 ? 41.224 12.191 -2.366 1.00 35.21 77 THR A N 1
ATOM 628 C CA . THR A 1 97 ? 41.130 13.159 -3.459 1.00 36.92 77 THR A CA 1
ATOM 629 C C . THR A 1 97 ? 40.971 12.348 -4.744 1.00 36.95 77 THR A C 1
ATOM 630 O O . THR A 1 97 ? 40.192 12.704 -5.634 1.00 32.05 77 THR A O 1
ATOM 634 N N . ASP A 1 98 ? 41.723 11.256 -4.833 1.00 33.97 78 ASP A N 1
ATOM 635 C CA . ASP A 1 98 ? 41.684 10.395 -6.007 1.00 35.28 78 ASP A CA 1
ATOM 636 C C . ASP A 1 98 ? 40.417 9.556 -6.037 1.00 36.61 78 ASP A C 1
ATOM 637 O O . ASP A 1 98 ? 39.836 9.338 -7.093 1.00 34.69 78 ASP A O 1
ATOM 642 N N . THR A 1 99 ? 39.992 9.081 -4.871 1.00 35.76 79 THR A N 1
ATOM 643 C CA . THR A 1 99 ? 38.779 8.280 -4.780 1.00 34.79 79 THR A CA 1
ATOM 644 C C . THR A 1 99 ? 37.592 9.085 -5.314 1.00 34.45 79 THR A C 1
ATOM 645 O O . THR A 1 99 ? 36.772 8.581 -6.085 1.00 35.56 79 THR A O 1
ATOM 649 N N . ILE A 1 100 ? 37.518 10.342 -4.898 1.00 34.36 80 ILE A N 1
ATOM 650 C CA . ILE A 1 100 ? 36.434 11.237 -5.316 1.00 31.38 80 ILE A CA 1
ATOM 651 C C . ILE A 1 100 ? 36.577 11.630 -6.777 1.00 29.95 80 ILE A C 1
ATOM 652 O O . ILE A 1 100 ? 35.632 11.499 -7.556 1.00 30.47 80 ILE A O 1
ATOM 657 N N . ALA A 1 101 ? 37.768 12.088 -7.163 1.00 29.75 81 ALA A N 1
ATOM 658 C CA . ALA A 1 101 ? 38.005 12.493 -8.555 1.00 32.95 81 ALA A CA 1
ATOM 659 C C . ALA A 1 101 ? 37.706 11.357 -9.533 1.00 33.04 81 ALA A C 1
ATOM 660 O O . ALA A 1 101 ? 37.117 11.577 -10.598 1.00 29.41 81 ALA A O 1
ATOM 662 N N . ASP A 1 102 ? 38.120 10.141 -9.179 1.00 30.14 82 ASP A N 1
ATOM 663 C CA . ASP A 1 102 ? 37.870 8.994 -10.037 1.00 32.84 82 ASP A CA 1
ATOM 664 C C . ASP A 1 102 ? 36.376 8.761 -10.257 1.00 34.24 82 ASP A C 1
ATOM 665 O O . ASP A 1 102 ? 35.955 8.460 -11.374 1.00 33.19 82 ASP A O 1
ATOM 670 N N . LYS A 1 103 ? 35.580 8.881 -9.194 1.00 31.74 83 LYS A N 1
ATOM 671 C CA . LYS A 1 103 ? 34.134 8.686 -9.308 1.00 26.90 83 LYS A CA 1
ATOM 672 C C . LYS A 1 103 ? 33.514 9.768 -10.187 1.00 29.47 83 LYS A C 1
ATOM 673 O O . LYS A 1 103 ? 32.621 9.491 -10.982 1.00 32.79 83 LYS A O 1
ATOM 679 N N . VAL A 1 104 ? 33.981 11.001 -10.038 1.00 29.77 84 VAL A N 1
ATOM 680 C CA . VAL A 1 104 ? 33.465 12.094 -10.854 1.00 30.33 84 VAL A CA 1
ATOM 681 C C . VAL A 1 104 ? 33.790 11.802 -12.322 1.00 36.83 84 VAL A C 1
ATOM 682 O O . VAL A 1 104 ? 32.942 11.974 -13.198 1.00 34.12 84 VAL A O 1
ATOM 686 N N . ALA A 1 105 ? 35.015 11.341 -12.580 1.00 37.42 85 ALA A N 1
ATOM 687 C CA . ALA A 1 105 ? 35.454 11.013 -13.933 1.00 33.01 85 ALA A CA 1
ATOM 688 C C . ALA A 1 105 ? 34.609 9.893 -14.539 1.00 34.01 85 ALA A C 1
ATOM 689 O O . ALA A 1 105 ? 34.307 9.901 -15.730 1.00 32.28 85 ALA A O 1
ATOM 691 N N . LEU A 1 106 ? 34.223 8.925 -13.721 1.00 33.15 86 LEU A N 1
ATOM 692 C CA . LEU A 1 106 ? 33.423 7.810 -14.220 1.00 35.86 86 LEU A CA 1
ATOM 693 C C . LEU A 1 106 ? 31.922 8.099 -14.190 1.00 37.14 86 LEU A C 1
ATOM 694 O O . LEU A 1 106 ? 31.108 7.235 -14.496 1.00 40.10 86 LEU A O 1
ATOM 699 N N . GLY A 1 107 ? 31.554 9.322 -13.838 1.00 39.60 87 GLY A N 1
ATOM 700 C CA . GLY A 1 107 ? 30.144 9.666 -13.809 1.00 40.98 87 GLY A CA 1
ATOM 701 C C . GLY A 1 107 ? 29.486 9.452 -12.456 1.00 47.96 87 GLY A C 1
ATOM 702 O O . GLY A 1 107 ? 29.018 8.352 -12.114 1.00 54.14 87 GLY A O 1
ATOM 703 N N . MET A 1 108 ? 29.493 10.505 -11.659 1.00 37.90 88 MET A N 1
ATOM 704 C CA . MET A 1 108 ? 28.866 10.498 -10.347 1.00 36.16 88 MET A CA 1
ATOM 705 C C . MET A 1 108 ? 28.806 11.956 -9.946 1.00 37.38 88 MET A C 1
ATOM 706 O O . MET A 1 108 ? 29.810 12.668 -10.038 1.00 33.07 88 MET A O 1
ATOM 711 N N . ASN A 1 109 ? 27.623 12.398 -9.532 1.00 35.25 89 ASN A N 1
ATOM 712 C CA . ASN A 1 109 ? 27.427 13.780 -9.120 1.00 38.23 89 ASN A CA 1
ATOM 713 C C . ASN A 1 109 ? 28.364 14.073 -7.952 1.00 31.85 89 ASN A C 1
ATOM 714 O O . ASN A 1 109 ? 28.783 13.166 -7.239 1.00 28.83 89 ASN A O 1
ATOM 719 N N . LEU A 1 110 ? 28.682 15.346 -7.758 1.00 33.41 90 LEU A N 1
ATOM 720 C CA . LEU A 1 110 ? 29.605 15.752 -6.714 1.00 30.09 90 LEU A CA 1
ATOM 721 C C . LEU A 1 110 ? 29.243 15.336 -5.301 1.00 35.46 90 LEU A C 1
ATOM 722 O O . LEU A 1 110 ? 30.102 14.857 -4.554 1.00 31.31 90 LEU A O 1
ATOM 727 N N . ARG A 1 111 ? 27.980 15.523 -4.926 1.00 27.22 91 ARG A N 1
ATOM 728 C CA . ARG A 1 111 ? 27.550 15.194 -3.582 1.00 25.56 91 ARG A CA 1
ATOM 729 C C . ARG A 1 111 ? 27.785 13.729 -3.237 1.00 30.19 91 ARG A C 1
ATOM 730 O O . ARG A 1 111 ? 28.294 13.424 -2.167 1.00 31.61 91 ARG A O 1
ATOM 738 N N . ASP A 1 112 ? 27.384 12.828 -4.131 1.00 26.68 92 ASP A N 1
ATOM 739 C CA . ASP A 1 112 ? 27.546 11.396 -3.904 1.00 29.28 92 ASP A CA 1
ATOM 740 C C . ASP A 1 112 ? 29.002 10.954 -3.984 1.00 27.50 92 ASP A C 1
ATOM 741 O O . ASP A 1 112 ? 29.426 10.050 -3.266 1.00 35.48 92 ASP A O 1
ATOM 746 N N . ALA A 1 113 ? 29.764 11.584 -4.861 1.00 27.91 93 ALA A N 1
ATOM 747 C CA . ALA A 1 113 ? 31.176 11.228 -5.011 1.00 31.11 93 ALA A CA 1
ATOM 748 C C . ALA A 1 113 ? 31.881 11.494 -3.688 1.00 34.11 93 ALA A C 1
ATOM 749 O O . ALA A 1 113 ? 32.629 10.650 -3.187 1.00 33.70 93 ALA A O 1
ATOM 751 N N . ILE A 1 114 ? 31.622 12.664 -3.107 1.00 30.39 94 ILE A N 1
ATOM 752 C CA . ILE A 1 114 ? 32.222 13.008 -1.831 1.00 29.24 94 ILE A CA 1
ATOM 753 C C . ILE A 1 114 ? 31.622 12.161 -0.721 1.00 30.24 94 ILE A C 1
ATOM 754 O O . ILE A 1 114 ? 32.344 11.601 0.109 1.00 27.69 94 ILE A O 1
ATOM 759 N N . GLY A 1 115 ? 30.293 12.061 -0.707 1.00 29.29 95 GLY A N 1
ATOM 760 C CA . GLY A 1 115 ? 29.646 11.284 0.330 1.00 30.16 95 GLY A CA 1
ATOM 761 C C . GLY A 1 115 ? 30.088 9.829 0.413 1.00 32.86 95 GLY A C 1
ATOM 762 O O . GLY A 1 115 ? 30.397 9.325 1.498 1.00 28.69 95 GLY A O 1
ATOM 763 N N . LEU A 1 116 ? 30.110 9.147 -0.726 1.00 31.38 96 LEU A N 1
ATOM 764 C CA . LEU A 1 116 ? 30.498 7.744 -0.763 1.00 35.16 96 LEU A CA 1
ATOM 765 C C . LEU A 1 116 ? 31.957 7.546 -0.351 1.00 30.34 96 LEU A C 1
ATOM 766 O O . LEU A 1 116 ? 32.281 6.644 0.419 1.00 33.17 96 LEU A O 1
ATOM 771 N N . SER A 1 117 ? 32.829 8.396 -0.865 1.00 32.17 97 SER A N 1
ATOM 772 C CA . SER A 1 117 ? 34.248 8.293 -0.565 1.00 33.33 97 SER A CA 1
ATOM 773 C C . SER A 1 117 ? 34.541 8.504 0.912 1.00 33.22 97 SER A C 1
ATOM 774 O O . SER A 1 117 ? 35.329 7.759 1.503 1.00 29.99 97 SER A O 1
ATOM 777 N N . LEU A 1 118 ? 33.894 9.496 1.518 1.00 35.51 98 LEU A N 1
ATOM 778 C CA . LEU A 1 118 ? 34.143 9.787 2.927 1.00 37.22 98 LEU A CA 1
ATOM 779 C C . LEU A 1 118 ? 33.527 8.726 3.835 1.00 35.75 98 LEU A C 1
ATOM 780 O O . LEU A 1 118 ? 34.109 8.359 4.859 1.00 34.12 98 LEU A O 1
ATOM 785 N N . LEU A 1 119 ? 32.349 8.242 3.457 1.00 33.17 99 LEU A N 1
ATOM 786 C CA . LEU A 1 119 ? 31.672 7.215 4.232 1.00 34.79 99 LEU A CA 1
ATOM 787 C C . LEU A 1 119 ? 32.552 5.965 4.287 1.00 32.52 99 LEU A C 1
ATOM 788 O O . LEU A 1 119 ? 32.722 5.365 5.341 1.00 33.63 99 LEU A O 1
ATOM 793 N N . ALA A 1 120 ? 33.111 5.596 3.142 1.00 31.44 100 ALA A N 1
ATOM 794 C CA . ALA A 1 120 ? 33.957 4.413 3.039 1.00 37.75 100 ALA A CA 1
ATOM 795 C C . ALA A 1 120 ? 35.314 4.555 3.713 1.00 37.33 100 ALA A C 1
ATOM 796 O O . ALA A 1 120 ? 35.691 3.708 4.520 1.00 37.95 100 ALA A O 1
ATOM 798 N N . MET A 1 121 ? 36.035 5.624 3.392 1.00 36.53 101 MET A N 1
ATOM 799 C CA . MET A 1 121 ? 37.368 5.823 3.949 1.00 41.92 101 MET A CA 1
ATOM 800 C C . MET A 1 121 ? 37.372 6.256 5.409 1.00 44.02 101 MET A C 1
ATOM 801 O O . MET A 1 121 ? 38.268 5.878 6.170 1.00 42.30 101 MET A O 1
ATOM 806 N N . ASP A 1 122 ? 36.381 7.042 5.810 1.00 37.72 102 ASP A N 1
ATOM 807 C CA . ASP A 1 122 ? 36.264 7.427 7.215 1.00 35.43 102 ASP A CA 1
ATOM 808 C C . ASP A 1 122 ? 37.380 8.327 7.758 1.00 32.35 102 ASP A C 1
ATOM 809 O O . ASP A 1 122 ? 38.297 8.692 7.030 1.00 36.16 102 ASP A O 1
ATOM 814 N N . TYR A 1 123 ? 37.309 8.679 9.041 1.00 29.11 103 TYR A N 1
ATOM 815 C CA . TYR A 1 123 ? 38.353 9.518 9.628 1.00 33.53 103 TYR A CA 1
ATOM 816 C C . TYR A 1 123 ? 39.664 8.731 9.697 1.00 34.46 103 TYR A C 1
ATOM 817 O O . TYR A 1 123 ? 39.660 7.494 9.617 1.00 31.11 103 TYR A O 1
ATOM 826 N N . GLU A 1 124 ? 40.774 9.449 9.824 1.00 31.76 104 GLU A N 1
ATOM 827 C CA . GLU A 1 124 ? 42.098 8.821 9.865 1.00 35.91 104 GLU A CA 1
ATOM 828 C C . GLU A 1 124 ? 42.356 8.213 11.239 1.00 36.53 104 GLU A C 1
ATOM 829 O O . GLU A 1 124 ? 42.012 8.798 12.268 1.00 37.78 104 GLU A O 1
ATOM 835 N N . LYS A 1 125 ? 42.971 7.037 11.250 1.00 38.66 105 LYS A N 1
ATOM 836 C CA . LYS A 1 125 ? 43.235 6.344 12.497 1.00 38.40 105 LYS A CA 1
ATOM 837 C C . LYS A 1 125 ? 44.567 6.701 13.149 1.00 40.94 105 LYS A C 1
ATOM 838 O O . LYS A 1 125 ? 45.456 5.863 13.263 1.00 44.00 105 LYS A O 1
ATOM 844 N N . ASP A 1 126 ? 44.697 7.950 13.578 1.00 40.93 106 ASP A N 1
ATOM 845 C CA . ASP A 1 126 ? 45.905 8.406 14.253 1.00 40.39 106 ASP A CA 1
ATOM 846 C C . ASP A 1 126 ? 45.539 8.783 15.685 1.00 42.40 106 ASP A C 1
ATOM 847 O O . ASP A 1 126 ? 44.440 8.480 16.149 1.00 43.74 106 ASP A O 1
ATOM 852 N N . GLU A 1 127 ? 46.441 9.458 16.383 1.00 46.10 107 GLU A N 1
ATOM 853 C CA . GLU A 1 127 ? 46.187 9.829 17.769 1.00 50.35 107 GLU A CA 1
ATOM 854 C C . GLU A 1 127 ? 45.047 10.821 17.964 1.00 51.51 107 GLU A C 1
ATOM 855 O O . GLU A 1 127 ? 44.508 10.944 19.065 1.00 50.39 107 GLU A O 1
ATOM 861 N N . LEU A 1 128 ? 44.662 11.523 16.904 1.00 47.53 108 LEU A N 1
ATOM 862 C CA . LEU A 1 128 ? 43.598 12.513 17.027 1.00 42.02 108 LEU A CA 1
ATOM 863 C C . LEU A 1 128 ? 42.328 12.207 16.242 1.00 39.25 108 LEU A C 1
ATOM 864 O O . LEU A 1 128 ? 41.447 13.057 16.167 1.00 40.08 108 LEU A O 1
ATOM 869 N N . ASN A 1 129 ? 42.221 11.010 15.668 1.00 36.25 109 ASN A N 1
ATOM 870 C CA . ASN A 1 129 ? 41.057 10.666 14.848 1.00 42.03 109 ASN A CA 1
ATOM 871 C C . ASN A 1 129 ? 40.873 11.777 13.807 1.00 40.49 109 ASN A C 1
ATOM 872 O O . ASN A 1 129 ? 39.750 12.193 13.512 1.00 36.71 109 ASN A O 1
ATOM 877 N N . THR A 1 130 ? 41.991 12.258 13.268 1.00 37.84 110 THR A N 1
ATOM 878 C CA . THR A 1 130 ? 41.985 13.332 12.282 1.00 39.17 110 THR A CA 1
ATOM 879 C C . THR A 1 130 ? 40.959 13.111 11.172 1.00 34.03 110 THR A C 1
ATOM 880 O O . THR A 1 130 ? 40.980 12.095 10.476 1.00 33.85 110 THR A O 1
ATOM 884 N N . PRO A 1 131 ? 40.039 14.070 10.998 1.00 37.90 111 PRO A N 1
ATOM 885 C CA . PRO A 1 131 ? 38.995 13.992 9.971 1.00 33.43 111 PRO A CA 1
ATOM 886 C C . PRO A 1 131 ? 39.530 14.014 8.547 1.00 32.78 111 PRO A C 1
ATOM 887 O O . PRO A 1 131 ? 40.661 14.434 8.294 1.00 33.96 111 PRO A O 1
ATOM 891 N N . ARG A 1 132 ? 38.711 13.541 7.617 1.00 32.18 112 ARG A N 1
ATOM 892 C CA . ARG A 1 132 ? 39.049 13.631 6.207 1.00 30.55 112 ARG A CA 1
ATOM 893 C C . ARG A 1 132 ? 38.113 14.732 5.717 1.00 34.12 112 ARG A C 1
ATOM 894 O O . ARG A 1 132 ? 36.913 14.688 5.995 1.00 28.92 112 ARG A O 1
ATOM 902 N N . ILE A 1 133 ? 38.665 15.730 5.030 1.00 30.57 113 ILE A N 1
ATOM 903 C CA . ILE A 1 133 ? 37.854 16.816 4.491 1.00 29.84 113 ILE A CA 1
ATOM 904 C C . ILE A 1 133 ? 38.014 16.816 2.970 1.00 31.29 113 ILE A C 1
ATOM 905 O O . ILE A 1 133 ? 38.999 16.298 2.439 1.00 33.99 113 ILE A O 1
ATOM 910 N N . ALA A 1 134 ? 37.050 17.396 2.271 1.00 26.10 114 ALA A N 1
ATOM 911 C CA . ALA A 1 134 ? 37.107 17.450 0.823 1.00 23.47 114 ALA A CA 1
ATOM 912 C C . ALA A 1 134 ? 36.097 18.442 0.273 1.00 29.79 114 ALA A C 1
ATOM 913 O O . ALA A 1 134 ? 35.181 18.867 0.980 1.00 30.13 114 ALA A O 1
ATOM 915 N N . ALA A 1 135 ? 36.285 18.797 -0.994 1.00 26.44 115 ALA A N 1
ATOM 916 C CA . ALA A 1 135 ? 35.388 19.694 -1.713 1.00 30.49 115 ALA A CA 1
ATOM 917 C C . ALA A 1 135 ? 35.592 19.417 -3.188 1.00 33.70 115 ALA A C 1
ATOM 918 O O . ALA A 1 135 ? 36.642 18.891 -3.601 1.00 29.87 115 ALA A O 1
ATOM 920 N N . ALA A 1 136 ? 34.588 19.765 -3.981 1.00 29.31 116 ALA A N 1
ATOM 921 C CA . ALA A 1 136 ? 34.643 19.579 -5.422 1.00 29.39 116 ALA A CA 1
ATOM 922 C C . ALA A 1 136 ? 33.772 20.664 -6.024 1.00 34.84 116 ALA A C 1
ATOM 923 O O . ALA A 1 136 ? 32.727 21.019 -5.466 1.00 31.70 116 ALA A O 1
ATOM 925 N N . ILE A 1 137 ? 34.190 21.185 -7.167 1.00 32.20 117 ILE A N 1
ATOM 926 C CA . ILE A 1 137 ? 33.434 22.247 -7.800 1.00 32.23 117 ILE A CA 1
ATOM 927 C C . ILE A 1 137 ? 33.550 22.180 -9.315 1.00 35.99 117 ILE A C 1
ATOM 928 O O . ILE A 1 137 ? 34.633 21.934 -9.856 1.00 34.72 117 ILE A O 1
ATOM 933 N N . ASN A 1 138 ? 32.424 22.362 -9.996 1.00 31.12 118 ASN A N 1
ATOM 934 C CA . ASN A 1 138 ? 32.419 22.369 -11.449 1.00 36.16 118 ASN A CA 1
ATOM 935 C C . ASN A 1 138 ? 31.766 23.674 -11.902 1.00 36.89 118 ASN A C 1
ATOM 936 O O . ASN A 1 138 ? 31.607 24.593 -11.104 1.00 40.35 118 ASN A O 1
ATOM 941 N N . GLY A 1 139 ? 31.396 23.754 -13.173 1.00 36.71 119 GLY A N 1
ATOM 942 C CA . GLY A 1 139 ? 30.803 24.975 -13.688 1.00 37.37 119 GLY A CA 1
ATOM 943 C C . GLY A 1 139 ? 29.474 25.407 -13.097 1.00 44.76 119 GLY A C 1
ATOM 944 O O . GLY A 1 139 ? 29.160 26.596 -13.109 1.00 40.55 119 GLY A O 1
ATOM 945 N N . SER A 1 140 ? 28.687 24.470 -12.573 1.00 40.47 120 SER A N 1
ATOM 946 C CA . SER A 1 140 ? 27.387 24.838 -12.034 1.00 46.20 120 SER A CA 1
ATOM 947 C C . SER A 1 140 ? 27.173 24.679 -10.528 1.00 46.48 120 SER A C 1
ATOM 948 O O . SER A 1 140 ? 26.295 25.331 -9.963 1.00 44.73 120 SER A O 1
ATOM 951 N N . GLU A 1 141 ? 27.959 23.834 -9.867 1.00 42.66 121 GLU A N 1
ATOM 952 C CA . GLU A 1 141 ? 27.778 23.660 -8.432 1.00 38.94 121 GLU A CA 1
ATOM 953 C C . GLU A 1 141 ? 29.028 23.208 -7.695 1.00 41.87 121 GLU A C 1
ATOM 954 O O . GLU A 1 141 ? 30.027 22.827 -8.306 1.00 34.39 121 GLU A O 1
ATOM 960 N N . ALA A 1 142 ? 28.958 23.261 -6.370 1.00 34.25 122 ALA A N 1
ATOM 961 C CA . ALA A 1 142 ? 30.076 22.874 -5.535 1.00 35.77 122 ALA A CA 1
ATOM 962 C C . ALA A 1 142 ? 29.562 22.283 -4.236 1.00 35.92 122 ALA A C 1
ATOM 963 O O . ALA A 1 142 ? 28.488 22.655 -3.753 1.00 32.85 122 ALA A O 1
ATOM 965 N N . PHE A 1 143 ? 30.331 21.343 -3.694 1.00 33.72 123 PHE A N 1
ATOM 966 C CA . PHE A 1 143 ? 29.994 20.690 -2.430 1.00 37.74 123 PHE A CA 1
ATOM 967 C C . PHE A 1 143 ? 31.230 20.576 -1.557 1.00 33.94 123 PHE A C 1
ATOM 968 O O . PHE A 1 143 ? 32.354 20.518 -2.058 1.00 31.07 123 PHE A O 1
ATOM 976 N N . ILE A 1 144 ? 31.015 20.546 -0.250 1.00 33.58 124 ILE A N 1
ATOM 977 C CA . ILE A 1 144 ? 32.109 20.446 0.694 1.00 31.03 124 ILE A CA 1
ATOM 978 C C . ILE A 1 144 ? 31.735 19.380 1.704 1.00 32.72 124 ILE A C 1
ATOM 979 O O . ILE A 1 144 ? 30.560 19.245 2.059 1.00 35.21 124 ILE A O 1
ATOM 984 N N . GLY A 1 145 ? 32.718 18.612 2.162 1.00 31.03 125 GLY A N 1
ATOM 985 C CA . GLY A 1 145 ? 32.410 17.561 3.117 1.00 32.16 125 GLY A CA 1
ATOM 986 C C . GLY A 1 145 ? 33.468 17.244 4.150 1.00 34.63 125 GLY A C 1
ATOM 987 O O . GLY A 1 145 ? 34.644 17.617 4.017 1.00 32.37 125 GLY A O 1
ATOM 988 N N . ILE A 1 146 ? 33.033 16.563 5.204 1.00 31.82 126 ILE A N 1
ATOM 989 C CA . ILE A 1 146 ? 33.932 16.146 6.272 1.00 33.73 126 ILE A CA 1
ATOM 990 C C . ILE A 1 146 ? 33.371 14.920 6.974 1.00 33.05 126 ILE A C 1
ATOM 991 O O . ILE A 1 146 ? 32.148 14.754 7.085 1.00 30.89 126 ILE A O 1
ATOM 996 N N . VAL A 1 147 ? 34.264 14.044 7.416 1.00 31.80 127 VAL A N 1
ATOM 997 C CA . VAL A 1 147 ? 33.853 12.870 8.166 1.00 30.39 127 VAL A CA 1
ATOM 998 C C . VAL A 1 147 ? 34.771 12.826 9.385 1.00 33.82 127 VAL A C 1
ATOM 999 O O . VAL A 1 147 ? 36.009 12.929 9.263 1.00 31.89 127 VAL A O 1
ATOM 1003 N N . THR A 1 148 ? 34.157 12.722 10.559 1.00 34.55 128 THR A N 1
ATOM 1004 C CA . THR A 1 148 ? 34.882 12.680 11.823 1.00 33.50 128 THR A CA 1
ATOM 1005 C C . THR A 1 148 ? 34.420 11.475 12.635 1.00 35.03 128 THR A C 1
ATOM 1006 O O . THR A 1 148 ? 33.625 10.662 12.158 1.00 34.23 128 THR A O 1
ATOM 1010 N N . ALA A 1 149 ? 34.920 11.361 13.863 1.00 35.98 129 ALA A N 1
ATOM 1011 C CA . ALA A 1 149 ? 34.529 10.252 14.728 1.00 38.24 129 ALA A CA 1
ATOM 1012 C C . ALA A 1 149 ? 33.090 10.476 15.219 1.00 38.41 129 ALA A C 1
ATOM 1013 O O . ALA A 1 149 ? 32.467 9.576 15.773 1.00 41.00 129 ALA A O 1
ATOM 1015 N N . ASP A 1 150 ? 32.563 11.677 15.001 1.00 37.93 130 ASP A N 1
ATOM 1016 C CA . ASP A 1 150 ? 31.204 11.994 15.433 1.00 35.89 130 ASP A CA 1
ATOM 1017 C C . ASP A 1 150 ? 30.183 12.068 14.305 1.00 34.43 130 ASP A C 1
ATOM 1018 O O . ASP A 1 150 ? 29.002 12.283 14.557 1.00 37.93 130 ASP A O 1
ATOM 1023 N N . GLY A 1 151 ? 30.625 11.909 13.066 1.00 33.59 131 GLY A N 1
ATOM 1024 C CA . GLY A 1 151 ? 29.671 11.961 11.981 1.00 34.53 131 GLY A CA 1
ATOM 1025 C C . GLY A 1 151 ? 30.200 12.158 10.577 1.00 35.49 131 GLY A C 1
ATOM 1026 O O . GLY A 1 151 ? 31.403 12.080 10.310 1.00 35.38 131 GLY A O 1
ATOM 1027 N N . LEU A 1 152 ? 29.260 12.419 9.677 1.00 36.13 132 LEU A N 1
ATOM 1028 C CA . LEU A 1 152 ? 29.528 12.623 8.259 1.00 31.21 132 LEU A CA 1
ATOM 1029 C C . LEU A 1 152 ? 28.668 13.795 7.778 1.00 38.81 132 LEU A C 1
ATOM 1030 O O . LEU A 1 152 ? 27.466 13.864 8.074 1.00 31.25 132 LEU A O 1
ATOM 1035 N N . MET A 1 153 ? 29.278 14.706 7.033 1.00 29.73 133 MET A N 1
ATOM 1036 C CA . MET A 1 153 ? 28.543 15.847 6.507 1.00 34.29 133 MET A CA 1
ATOM 1037 C C . MET A 1 153 ? 29.020 16.258 5.122 1.00 37.87 133 MET A C 1
ATOM 1038 O O . MET A 1 153 ? 30.218 16.451 4.898 1.00 42.51 133 MET A O 1
ATOM 1043 N N . VAL A 1 154 ? 28.081 16.369 4.191 1.00 33.33 134 VAL A N 1
ATOM 1044 C CA . VAL A 1 154 ? 28.387 16.815 2.837 1.00 33.43 134 VAL A CA 1
ATOM 1045 C C . VAL A 1 154 ? 27.322 17.860 2.542 1.00 38.54 134 VAL A C 1
ATOM 1046 O O . VAL A 1 154 ? 26.126 17.575 2.648 1.00 42.03 134 VAL A O 1
ATOM 1050 N N . SER A 1 155 ? 27.736 19.074 2.196 1.00 32.55 135 SER A N 1
ATOM 1051 C CA . SER A 1 155 ? 26.750 20.112 1.930 1.00 32.18 135 SER A CA 1
ATOM 1052 C C . SER A 1 155 ? 27.062 20.999 0.737 1.00 32.35 135 SER A C 1
ATOM 1053 O O . SER A 1 155 ? 28.227 21.230 0.382 1.00 30.28 135 SER A O 1
ATOM 1056 N N . ARG A 1 156 ? 26.008 21.505 0.117 1.00 29.06 136 ARG A N 1
ATOM 1057 C CA . ARG A 1 156 ? 26.166 22.373 -1.036 1.00 30.77 136 ARG A CA 1
ATOM 1058 C C . ARG A 1 156 ? 26.856 23.656 -0.591 1.00 31.97 136 ARG A C 1
ATOM 1059 O O . ARG A 1 156 ? 26.533 24.209 0.454 1.00 35.20 136 ARG A O 1
ATOM 1067 N N . VAL A 1 157 ? 27.831 24.105 -1.369 1.00 31.91 137 VAL A N 1
ATOM 1068 C CA . VAL A 1 157 ? 28.540 25.339 -1.060 1.00 38.96 137 VAL A CA 1
ATOM 1069 C C . VAL A 1 157 ? 27.649 26.512 -1.477 1.00 40.47 137 VAL A C 1
ATOM 1070 O O . VAL A 1 157 ? 27.157 26.558 -2.603 1.00 39.65 137 VAL A O 1
ATOM 1074 N N . PRO A 1 158 ? 27.424 27.469 -0.566 1.00 45.68 138 PRO A N 1
ATOM 1075 C CA . PRO A 1 158 ? 26.585 28.635 -0.860 1.00 46.27 138 PRO A CA 1
ATOM 1076 C C . PRO A 1 158 ? 27.053 29.332 -2.128 1.00 47.20 138 PRO A C 1
ATOM 1077 O O . PRO A 1 158 ? 28.236 29.634 -2.283 1.00 39.48 138 PRO A O 1
ATOM 1081 N N . GLU A 1 159 ? 26.122 29.583 -3.038 1.00 47.30 139 GLU A N 1
ATOM 1082 C CA . GLU A 1 159 ? 26.457 30.240 -4.291 1.00 55.47 139 GLU A CA 1
ATOM 1083 C C . GLU A 1 159 ? 26.936 31.666 -4.030 1.00 55.67 139 GLU A C 1
ATOM 1084 O O . GLU A 1 159 ? 27.765 32.196 -4.766 1.00 57.01 139 GLU A O 1
ATOM 1090 N N . GLU A 1 160 ? 26.434 32.268 -2.958 1.00 54.80 140 GLU A N 1
ATOM 1091 C CA . GLU A 1 160 ? 26.788 33.637 -2.608 1.00 60.70 140 GLU A CA 1
ATOM 1092 C C . GLU A 1 160 ? 28.124 33.848 -1.899 1.00 60.27 140 GLU A C 1
ATOM 1093 O O . GLU A 1 160 ? 28.573 34.986 -1.768 1.00 62.30 140 GLU A O 1
ATOM 1099 N N . THR A 1 161 ? 28.768 32.782 -1.435 1.00 54.61 141 THR A N 1
ATOM 1100 C CA . THR A 1 161 ? 30.044 32.963 -0.753 1.00 51.22 141 THR A CA 1
ATOM 1101 C C . THR A 1 161 ? 30.956 31.751 -0.656 1.00 48.51 141 THR A C 1
ATOM 1102 O O . THR A 1 161 ? 30.501 30.625 -0.473 1.00 48.38 141 THR A O 1
ATOM 1106 N N . PRO A 1 162 ? 32.271 31.977 -0.785 1.00 43.79 142 PRO A N 1
ATOM 1107 C CA . PRO A 1 162 ? 33.244 30.888 -0.694 1.00 42.64 142 PRO A CA 1
ATOM 1108 C C . PRO A 1 162 ? 33.282 30.455 0.773 1.00 44.51 142 PRO A C 1
ATOM 1109 O O . PRO A 1 162 ? 32.926 31.229 1.668 1.00 37.97 142 PRO A O 1
ATOM 1113 N N . VAL A 1 163 ? 33.712 29.223 1.017 1.00 41.32 143 VAL A N 1
ATOM 1114 C CA . VAL A 1 163 ? 33.792 28.707 2.370 1.00 37.14 143 VAL A CA 1
ATOM 1115 C C . VAL A 1 163 ? 35.070 27.923 2.539 1.00 34.86 143 VAL A C 1
ATOM 1116 O O . VAL A 1 163 ? 35.736 27.578 1.562 1.00 36.43 143 VAL A O 1
ATOM 1120 N N . TYR A 1 164 ? 35.415 27.645 3.789 1.00 31.75 144 TYR A N 1
ATOM 1121 C CA . TYR A 1 164 ? 36.604 26.871 4.081 1.00 33.18 144 TYR A CA 1
ATOM 1122 C C . TYR A 1 164 ? 36.292 25.956 5.254 1.00 37.81 144 TYR A C 1
ATOM 1123 O O . TYR A 1 164 ? 35.290 26.146 5.959 1.00 34.95 144 TYR A O 1
ATOM 1132 N N . ILE A 1 165 ? 37.129 24.943 5.434 1.00 32.53 145 ILE A N 1
ATOM 1133 C CA . ILE A 1 165 ? 36.956 23.986 6.509 1.00 33.66 145 ILE A CA 1
ATOM 1134 C C . ILE A 1 165 ? 38.344 23.430 6.813 1.00 35.80 145 ILE A C 1
ATOM 1135 O O . ILE A 1 165 ? 39.227 23.457 5.952 1.00 32.57 145 ILE A O 1
ATOM 1140 N N . SER A 1 166 ? 38.545 22.945 8.032 1.00 31.23 146 SER A N 1
ATOM 1141 C CA . SER A 1 166 ? 39.840 22.412 8.420 1.00 34.41 146 SER A CA 1
ATOM 1142 C C . SER A 1 166 ? 39.677 21.122 9.192 1.00 32.66 146 SER A C 1
ATOM 1143 O O . SER A 1 166 ? 38.572 20.750 9.568 1.00 34.42 146 SER A O 1
ATOM 1146 N N . THR A 1 167 ? 40.781 20.430 9.430 1.00 32.95 147 THR A N 1
ATOM 1147 C CA . THR A 1 167 ? 40.710 19.172 10.158 1.00 36.91 147 THR A CA 1
ATOM 1148 C C . THR A 1 167 ? 40.586 19.362 11.676 1.00 37.68 147 THR A C 1
ATOM 1149 O O . THR A 1 167 ? 40.041 18.495 12.352 1.00 38.53 147 THR A O 1
ATOM 1153 N N . TYR A 1 168 ? 41.074 20.489 12.198 1.00 36.03 148 TYR A N 1
ATOM 1154 C CA . TYR A 1 168 ? 40.994 20.783 13.637 1.00 38.08 148 TYR A CA 1
ATOM 1155 C C . TYR A 1 168 ? 40.332 22.134 13.871 1.00 39.43 148 TYR A C 1
ATOM 1156 O O . TYR A 1 168 ? 40.556 23.082 13.115 1.00 35.34 148 TYR A O 1
ATOM 1165 N N . GLU A 1 169 ? 39.519 22.206 14.925 1.00 37.25 149 GLU A N 1
ATOM 1166 C CA . GLU A 1 169 ? 38.807 23.422 15.307 1.00 40.72 149 GLU A CA 1
ATOM 1167 C C . GLU A 1 169 ? 37.655 23.807 14.376 1.00 42.32 149 GLU A C 1
ATOM 1168 O O . GLU A 1 169 ? 36.492 23.713 14.769 1.00 47.30 149 GLU A O 1
ATOM 1174 N N . GLN A 1 170 ? 37.968 24.238 13.153 1.00 36.51 150 GLN A N 1
ATOM 1175 C CA . GLN A 1 170 ? 36.934 24.648 12.210 1.00 30.56 150 GLN A CA 1
ATOM 1176 C C . GLN A 1 170 ? 36.458 23.458 11.389 1.00 38.42 150 GLN A C 1
ATOM 1177 O O . GLN A 1 170 ? 36.580 23.438 10.161 1.00 35.75 150 GLN A O 1
ATOM 1183 N N . THR A 1 171 ? 35.907 22.467 12.082 1.00 38.97 151 THR A N 1
ATOM 1184 C CA . THR A 1 171 ? 35.419 21.240 11.451 1.00 34.55 151 THR A CA 1
ATOM 1185 C C . THR A 1 171 ? 34.011 21.415 10.893 1.00 32.94 151 THR A C 1
ATOM 1186 O O . THR A 1 171 ? 33.243 20.473 10.791 1.00 35.37 151 THR A O 1
ATOM 1190 N N . GLU A 1 172 ? 33.694 22.640 10.511 1.00 37.34 152 GLU A N 1
ATOM 1191 C CA . GLU A 1 172 ? 32.390 22.975 9.972 1.00 37.12 152 GLU A CA 1
ATOM 1192 C C . GLU A 1 172 ? 32.635 24.065 8.936 1.00 37.84 152 GLU A C 1
ATOM 1193 O O . GLU A 1 172 ? 33.486 24.926 9.136 1.00 38.59 152 GLU A O 1
ATOM 1199 N N . PRO A 1 173 ? 31.899 24.045 7.814 1.00 38.32 153 PRO A N 1
ATOM 1200 C CA . PRO A 1 173 ? 32.125 25.087 6.806 1.00 41.81 153 PRO A CA 1
ATOM 1201 C C . PRO A 1 173 ? 31.949 26.490 7.383 1.00 39.41 153 PRO A C 1
ATOM 1202 O O . PRO A 1 173 ? 31.039 26.728 8.176 1.00 34.85 153 PRO A O 1
ATOM 1206 N N . ALA A 1 174 ? 32.822 27.406 6.978 1.00 36.62 154 ALA A N 1
ATOM 1207 C CA . ALA A 1 174 ? 32.763 28.791 7.433 1.00 39.99 154 ALA A CA 1
ATOM 1208 C C . ALA A 1 174 ? 32.939 29.732 6.248 1.00 39.49 154 ALA A C 1
ATOM 1209 O O . ALA A 1 174 ? 33.791 29.508 5.392 1.00 34.33 154 ALA A O 1
ATOM 1211 N N . ALA A 1 175 ? 32.129 30.785 6.207 1.00 37.92 155 ALA A N 1
ATOM 1212 C CA . ALA A 1 175 ? 32.192 31.764 5.128 1.00 41.48 155 ALA A CA 1
ATOM 1213 C C . ALA A 1 175 ? 33.525 32.502 5.132 1.00 41.25 155 ALA A C 1
ATOM 1214 O O . ALA A 1 175 ? 34.104 32.752 6.186 1.00 46.03 155 ALA A O 1
ATOM 1216 N N . THR A 1 176 ? 34.014 32.838 3.944 1.00 45.09 156 THR A N 1
ATOM 1217 C CA . THR A 1 176 ? 35.271 33.560 3.806 1.00 46.48 156 THR A CA 1
ATOM 1218 C C . THR A 1 176 ? 35.267 34.427 2.556 1.00 50.40 156 THR A C 1
ATOM 1219 O O . THR A 1 176 ? 34.859 33.976 1.481 1.00 46.62 156 THR A O 1
ATOM 1223 N N . GLU A 1 177 ? 35.698 35.675 2.704 1.00 45.99 157 GLU A N 1
ATOM 1224 C CA . GLU A 1 177 ? 35.779 36.578 1.566 1.00 55.12 157 GLU A CA 1
ATOM 1225 C C . GLU A 1 177 ? 37.128 36.253 0.943 1.00 54.80 157 GLU A C 1
ATOM 1226 O O . GLU A 1 177 ? 38.143 36.872 1.253 1.00 56.53 157 GLU A O 1
ATOM 1232 N N . PHE A 1 178 ? 37.125 35.255 0.073 1.00 55.34 158 PHE A N 1
ATOM 1233 C CA . PHE A 1 178 ? 38.338 34.802 -0.581 1.00 54.46 158 PHE A CA 1
ATOM 1234 C C . PHE A 1 178 ? 38.624 35.626 -1.826 1.00 51.64 158 PHE A C 1
ATOM 1235 O O . PHE A 1 178 ? 37.949 35.486 -2.842 1.00 50.46 158 PHE A O 1
ATOM 1243 N N . LYS A 1 179 ? 39.626 36.492 -1.745 1.00 60.56 159 LYS A N 1
ATOM 1244 C CA . LYS A 1 179 ? 39.984 37.315 -2.889 1.00 62.83 159 LYS A CA 1
ATOM 1245 C C . LYS A 1 179 ? 41.129 36.652 -3.648 1.00 60.15 159 LYS A C 1
ATOM 1246 O O . LYS A 1 179 ? 42.121 36.224 -3.049 1.00 62.29 159 LYS A O 1
ATOM 1252 N N . ALA A 1 180 ? 40.973 36.549 -4.966 1.00 54.48 160 ALA A N 1
ATOM 1253 C CA . ALA A 1 180 ? 41.987 35.942 -5.824 1.00 52.24 160 ALA A CA 1
ATOM 1254 C C . ALA A 1 180 ? 41.527 35.952 -7.275 1.00 49.88 160 ALA A C 1
ATOM 1255 O O . ALA A 1 180 ? 40.345 35.757 -7.559 1.00 48.48 160 ALA A O 1
ATOM 1257 N N . GLY A 1 181 ? 42.466 36.175 -8.187 1.00 46.08 161 GLY A N 1
ATOM 1258 C CA . GLY A 1 181 ? 42.133 36.195 -9.600 1.00 48.15 161 GLY A CA 1
ATOM 1259 C C . GLY A 1 181 ? 42.976 35.210 -10.387 1.00 48.58 161 GLY A C 1
ATOM 1260 O O . GLY A 1 181 ? 42.927 35.194 -11.613 1.00 51.90 161 GLY A O 1
ATOM 1261 N N . SER A 1 182 ? 43.744 34.385 -9.677 1.00 45.22 162 SER A N 1
ATOM 1262 C CA . SER A 1 182 ? 44.613 33.391 -10.299 1.00 44.37 162 SER A CA 1
ATOM 1263 C C . SER A 1 182 ? 44.950 32.315 -9.268 1.00 42.12 162 SER A C 1
ATOM 1264 O O . SER A 1 182 ? 44.751 32.516 -8.072 1.00 40.73 162 SER A O 1
ATOM 1267 N N . PRO A 1 183 ? 45.473 31.161 -9.716 1.00 44.26 163 PRO A N 1
ATOM 1268 C CA . PRO A 1 183 ? 45.806 30.111 -8.746 1.00 43.83 163 PRO A CA 1
ATOM 1269 C C . PRO A 1 183 ? 46.935 30.542 -7.819 1.00 47.23 163 PRO A C 1
ATOM 1270 O O . PRO A 1 183 ? 46.986 30.134 -6.659 1.00 43.38 163 PRO A O 1
ATOM 1274 N N . GLU A 1 184 ? 47.835 31.374 -8.339 1.00 46.57 164 GLU A N 1
ATOM 1275 C CA . GLU A 1 184 ? 48.951 31.871 -7.543 1.00 46.53 164 GLU A CA 1
ATOM 1276 C C . GLU A 1 184 ? 48.426 32.687 -6.367 1.00 41.97 164 GLU A C 1
ATOM 1277 O O . GLU A 1 184 ? 48.854 32.503 -5.231 1.00 43.08 164 GLU A O 1
ATOM 1283 N N . GLU A 1 185 ? 47.504 33.597 -6.650 1.00 41.86 165 GLU A N 1
ATOM 1284 C CA . GLU A 1 185 ? 46.913 34.446 -5.619 1.00 43.46 165 GLU A CA 1
ATOM 1285 C C . GLU A 1 185 ? 46.084 33.648 -4.618 1.00 45.69 165 GLU A C 1
ATOM 1286 O O . GLU A 1 185 ? 46.100 33.944 -3.418 1.00 40.97 165 GLU A O 1
ATOM 1292 N N . ALA A 1 186 ? 45.354 32.646 -5.113 1.00 43.78 166 ALA A N 1
ATOM 1293 C CA . ALA A 1 186 ? 44.520 31.815 -4.254 1.00 38.27 166 ALA A CA 1
ATOM 1294 C C . ALA A 1 186 ? 45.384 31.036 -3.273 1.00 40.37 166 ALA A C 1
ATOM 1295 O O . ALA A 1 186 ? 45.071 30.964 -2.085 1.00 40.16 166 ALA A O 1
ATOM 1297 N N . ALA A 1 187 ? 46.480 30.462 -3.765 1.00 41.71 167 ALA A N 1
ATOM 1298 C CA . ALA A 1 187 ? 47.382 29.696 -2.910 1.00 42.15 167 ALA A CA 1
ATOM 1299 C C . ALA A 1 187 ? 48.006 30.596 -1.839 1.00 48.16 167 ALA A C 1
ATOM 1300 O O . ALA A 1 187 ? 48.128 30.201 -0.670 1.00 45.52 167 ALA A O 1
ATOM 1302 N N . GLU A 1 188 ? 48.391 31.805 -2.242 1.00 46.17 168 GLU A N 1
ATOM 1303 C CA . GLU A 1 188 ? 49.007 32.762 -1.324 1.00 48.41 168 GLU A CA 1
ATOM 1304 C C . GLU A 1 188 ? 48.039 33.192 -0.239 1.00 47.62 168 GLU A C 1
ATOM 1305 O O . GLU A 1 188 ? 48.407 33.272 0.934 1.00 46.77 168 GLU A O 1
ATOM 1311 N N . PHE A 1 189 ? 46.803 33.477 -0.639 1.00 45.23 169 PHE A N 1
ATOM 1312 C CA . PHE A 1 189 ? 45.787 33.920 0.300 1.00 40.06 169 PHE A CA 1
ATOM 1313 C C . PHE A 1 189 ? 45.509 32.896 1.400 1.00 40.60 169 PHE A C 1
ATOM 1314 O O . PHE A 1 189 ? 45.499 33.240 2.579 1.00 40.12 169 PHE A O 1
ATOM 1322 N N . ILE A 1 190 ? 45.289 31.637 1.033 1.00 39.54 170 ILE A N 1
ATOM 1323 C CA . ILE A 1 190 ? 45.006 30.631 2.054 1.00 40.91 170 ILE A CA 1
ATOM 1324 C C . ILE A 1 190 ? 46.234 30.388 2.922 1.00 42.19 170 ILE A C 1
ATOM 1325 O O . ILE A 1 190 ? 46.133 29.904 4.051 1.00 38.98 170 ILE A O 1
ATOM 1330 N N . LEU A 1 191 ? 47.402 30.740 2.397 1.00 47.53 171 LEU A N 1
ATOM 1331 C CA . LEU A 1 191 ? 48.636 30.559 3.143 1.00 43.32 171 LEU A CA 1
ATOM 1332 C C . LEU A 1 191 ? 48.899 31.704 4.126 1.00 47.40 171 LEU A C 1
ATOM 1333 O O . LEU A 1 191 ? 49.157 31.459 5.307 1.00 42.87 171 LEU A O 1
ATOM 1338 N N . LYS A 1 192 ? 48.800 32.946 3.655 1.00 44.52 172 LYS A N 1
ATOM 1339 C CA . LYS A 1 192 ? 49.098 34.106 4.503 1.00 51.67 172 LYS A CA 1
ATOM 1340 C C . LYS A 1 192 ? 48.083 35.239 4.456 1.00 50.26 172 LYS A C 1
ATOM 1341 O O . LYS A 1 192 ? 48.243 36.235 5.161 1.00 55.92 172 LYS A O 1
ATOM 1347 N N . GLY A 1 193 ? 47.057 35.110 3.628 1.00 48.61 173 GLY A N 1
ATOM 1348 C CA . GLY A 1 193 ? 46.095 36.188 3.512 1.00 45.77 173 GLY A CA 1
ATOM 1349 C C . GLY A 1 193 ? 44.902 36.179 4.443 1.00 50.68 173 GLY A C 1
ATOM 1350 O O . GLY A 1 193 ? 44.606 35.183 5.098 1.00 53.60 173 GLY A O 1
ATOM 1351 N N . GLY A 1 194 ? 44.217 37.318 4.484 1.00 52.07 174 GLY A N 1
ATOM 1352 C CA . GLY A 1 194 ? 43.030 37.480 5.301 1.00 51.40 174 GLY A CA 1
ATOM 1353 C C . GLY A 1 194 ? 43.049 36.834 6.670 1.00 52.28 174 GLY A C 1
ATOM 1354 O O . GLY A 1 194 ? 44.005 36.965 7.431 1.00 47.16 174 GLY A O 1
ATOM 1355 N N . GLU A 1 195 ? 41.967 36.129 6.978 1.00 51.22 175 GLU A N 1
ATOM 1356 C CA . GLU A 1 195 ? 41.823 35.461 8.258 1.00 50.26 175 GLU A CA 1
ATOM 1357 C C . GLU A 1 195 ? 42.740 34.260 8.398 1.00 50.42 175 GLU A C 1
ATOM 1358 O O . GLU A 1 195 ? 42.961 33.773 9.505 1.00 47.52 175 GLU A O 1
ATOM 1364 N N . PHE A 1 196 ? 43.287 33.786 7.284 1.00 45.78 176 PHE A N 1
ATOM 1365 C CA . PHE A 1 196 ? 44.174 32.634 7.333 1.00 43.81 176 PHE A CA 1
ATOM 1366 C C . PHE A 1 196 ? 45.521 32.987 7.944 1.00 43.36 176 PHE A C 1
ATOM 1367 O O . PHE A 1 196 ? 46.264 32.108 8.392 1.00 42.47 176 PHE A O 1
ATOM 1375 N N . ALA A 1 197 ? 45.834 34.276 7.970 1.00 42.92 177 ALA A N 1
ATOM 1376 C CA . ALA A 1 197 ? 47.101 34.726 8.537 1.00 49.40 177 ALA A CA 1
ATOM 1377 C C . ALA A 1 197 ? 47.199 34.332 10.011 1.00 47.55 177 ALA A C 1
ATOM 1378 O O . ALA A 1 197 ? 48.286 34.092 10.530 1.00 43.97 177 ALA A O 1
ATOM 1380 N N . ALA A 1 198 ? 46.049 34.243 10.674 1.00 49.71 178 ALA A N 1
ATOM 1381 C CA . ALA A 1 198 ? 46.001 33.899 12.092 1.00 49.52 178 ALA A CA 1
ATOM 1382 C C . ALA A 1 198 ? 46.120 32.409 12.413 1.00 50.08 178 ALA A C 1
ATOM 1383 O O . ALA A 1 198 ? 46.376 32.046 13.566 1.00 44.63 178 ALA A O 1
ATOM 1385 N N . PHE A 1 199 ? 45.923 31.545 11.418 1.00 46.44 179 PHE A N 1
ATOM 1386 C CA . PHE A 1 199 ? 46.025 30.107 11.656 1.00 45.10 179 PHE A CA 1
ATOM 1387 C C . PHE A 1 199 ? 47.499 29.723 11.599 1.00 46.75 179 PHE A C 1
ATOM 1388 O O . PHE A 1 199 ? 48.182 29.949 10.604 1.00 51.32 179 PHE A O 1
ATOM 1396 N N . THR A 1 200 ? 47.970 29.137 12.694 1.00 46.69 180 THR A N 1
ATOM 1397 C CA . THR A 1 200 ? 49.372 28.780 12.881 1.00 46.10 180 THR A CA 1
ATOM 1398 C C . THR A 1 200 ? 49.991 27.559 12.209 1.00 45.98 180 THR A C 1
ATOM 1399 O O . THR A 1 200 ? 49.301 26.655 11.716 1.00 38.93 180 THR A O 1
ATOM 1403 N N . HIS A 1 201 ? 51.326 27.555 12.220 1.00 41.52 181 HIS A N 1
ATOM 1404 C CA . HIS A 1 201 ? 52.133 26.475 11.660 1.00 41.82 181 HIS A CA 1
ATOM 1405 C C . HIS A 1 201 ? 51.991 26.233 10.153 1.00 40.92 181 HIS A C 1
ATOM 1406 O O . HIS A 1 201 ? 51.963 25.087 9.711 1.00 39.05 181 HIS A O 1
ATOM 1413 N N . PRO A 1 202 ? 51.910 27.304 9.347 1.00 44.64 182 PRO A N 1
ATOM 1414 C CA . PRO A 1 202 ? 51.775 27.134 7.892 1.00 45.12 182 PRO A CA 1
ATOM 1415 C C . PRO A 1 202 ? 53.023 26.469 7.310 1.00 46.07 182 PRO A C 1
ATOM 1416 O O . PRO A 1 202 ? 54.139 26.737 7.756 1.00 44.23 182 PRO A O 1
ATOM 1420 N N . VAL A 1 203 ? 52.836 25.606 6.320 1.00 44.58 183 VAL A N 1
ATOM 1421 C CA . VAL A 1 203 ? 53.960 24.927 5.697 1.00 45.65 183 VAL A CA 1
ATOM 1422 C C . VAL A 1 203 ? 53.986 25.181 4.193 1.00 47.36 183 VAL A C 1
ATOM 1423 O O . VAL A 1 203 ? 54.933 25.767 3.672 1.00 46.60 183 VAL A O 1
ATOM 1427 N N . THR A 1 204 ? 52.935 24.754 3.502 1.00 47.66 184 THR A N 1
ATOM 1428 C CA . THR A 1 204 ? 52.851 24.919 2.053 1.00 43.73 184 THR A CA 1
ATOM 1429 C C . THR A 1 204 ? 51.389 24.986 1.608 1.00 48.84 184 THR A C 1
ATOM 1430 O O . THR A 1 204 ? 50.489 24.522 2.320 1.00 42.60 184 THR A O 1
ATOM 1434 N N . ALA A 1 205 ? 51.153 25.569 0.434 1.00 45.05 185 ALA A N 1
ATOM 1435 C CA . ALA A 1 205 ? 49.795 25.705 -0.083 1.00 43.94 185 ALA A CA 1
ATOM 1436 C C . ALA A 1 205 ? 49.740 25.506 -1.592 1.00 44.90 185 ALA A C 1
ATOM 1437 O O . ALA A 1 205 ? 50.758 25.596 -2.290 1.00 39.69 185 ALA A O 1
ATOM 1439 N N . ALA A 1 206 ? 48.538 25.229 -2.086 1.00 38.39 186 ALA A N 1
ATOM 1440 C CA . ALA A 1 206 ? 48.312 25.018 -3.513 1.00 37.71 186 ALA A CA 1
ATOM 1441 C C . ALA A 1 206 ? 46.889 25.451 -3.836 1.00 35.09 186 ALA A C 1
ATOM 1442 O O . ALA A 1 206 ? 46.065 25.597 -2.933 1.00 37.89 186 ALA A O 1
ATOM 1444 N N . ALA A 1 207 ? 46.599 25.648 -5.116 1.00 32.56 187 ALA A N 1
ATOM 1445 C CA . ALA A 1 207 ? 45.267 26.064 -5.529 1.00 35.41 187 ALA A CA 1
ATOM 1446 C C . ALA A 1 207 ? 45.033 25.820 -7.007 1.00 39.33 187 ALA A C 1
ATOM 1447 O O . ALA A 1 207 ? 45.976 25.675 -7.787 1.00 38.18 187 ALA A O 1
ATOM 1449 N N . ALA A 1 208 ? 43.759 25.755 -7.375 1.00 34.90 188 ALA A N 1
ATOM 1450 C CA . ALA A 1 208 ? 43.354 25.569 -8.757 1.00 32.94 188 ALA A CA 1
ATOM 1451 C C . ALA A 1 208 ? 42.372 26.704 -8.994 1.00 36.05 188 ALA A C 1
ATOM 1452 O O . ALA A 1 208 ? 41.503 26.964 -8.158 1.00 36.86 188 ALA A O 1
ATOM 1454 N N . PHE A 1 209 ? 42.508 27.390 -10.121 1.00 35.86 189 PHE A N 1
ATOM 1455 C CA . PHE A 1 209 ? 41.625 28.513 -10.420 1.00 36.04 189 PHE A CA 1
ATOM 1456 C C . PHE A 1 209 ? 41.096 28.420 -11.840 1.00 35.78 189 PHE A C 1
ATOM 1457 O O . PHE A 1 209 ? 41.813 28.019 -12.759 1.00 38.78 189 PHE A O 1
ATOM 1465 N N . ASN A 1 210 ? 39.833 28.781 -12.025 1.00 35.10 190 ASN A N 1
ATOM 1466 C CA . ASN A 1 210 ? 39.243 28.744 -13.351 1.00 35.31 190 ASN A CA 1
ATOM 1467 C C . ASN A 1 210 ? 38.540 30.065 -13.615 1.00 38.22 190 ASN A C 1
ATOM 1468 O O . ASN A 1 210 ? 37.476 30.330 -13.045 1.00 38.35 190 ASN A O 1
ATOM 1473 N N . ASP A 1 211 ? 39.140 30.892 -14.469 1.00 35.84 191 ASP A N 1
ATOM 1474 C CA . ASP A 1 211 ? 38.573 32.193 -14.820 1.00 39.49 191 ASP A CA 1
ATOM 1475 C C . ASP A 1 211 ? 37.590 32.050 -15.976 1.00 42.49 191 ASP A C 1
ATOM 1476 O O . ASP A 1 211 ? 37.104 33.041 -16.512 1.00 46.38 191 ASP A O 1
ATOM 1481 N N . GLY A 1 212 ? 37.306 30.812 -16.361 1.00 41.51 192 GLY A N 1
ATOM 1482 C CA . GLY A 1 212 ? 36.384 30.576 -17.453 1.00 39.96 192 GLY A CA 1
ATOM 1483 C C . GLY A 1 212 ? 37.038 29.880 -18.635 1.00 46.03 192 GLY A C 1
ATOM 1484 O O . GLY A 1 212 ? 36.354 29.322 -19.489 1.00 49.26 192 GLY A O 1
ATOM 1485 N N . GLU A 1 213 ? 38.364 29.896 -18.692 1.00 43.83 193 GLU A N 1
ATOM 1486 C CA . GLU A 1 213 ? 39.058 29.252 -19.796 1.00 48.87 193 GLU A CA 1
ATOM 1487 C C . GLU A 1 213 ? 39.767 27.958 -19.408 1.00 46.95 193 GLU A C 1
ATOM 1488 O O . GLU A 1 213 ? 40.605 27.461 -20.156 1.00 45.35 193 GLU A O 1
ATOM 1494 N N . GLY A 1 214 ? 39.429 27.416 -18.240 1.00 43.00 194 GLY A N 1
ATOM 1495 C CA . GLY A 1 214 ? 40.043 26.176 -17.802 1.00 36.28 194 GLY A CA 1
ATOM 1496 C C . GLY A 1 214 ? 40.740 26.260 -16.460 1.00 38.27 194 GLY A C 1
ATOM 1497 O O . GLY A 1 214 ? 41.084 27.345 -15.982 1.00 36.82 194 GLY A O 1
ATOM 1498 N N . TRP A 1 215 ? 40.962 25.102 -15.851 1.00 38.01 195 TRP A N 1
ATOM 1499 C CA . TRP A 1 215 ? 41.624 25.042 -14.551 1.00 38.91 195 TRP A CA 1
ATOM 1500 C C . TRP A 1 215 ? 43.146 25.175 -14.636 1.00 35.99 195 TRP A C 1
ATOM 1501 O O . TRP A 1 215 ? 43.790 24.454 -15.381 1.00 36.96 195 TRP A O 1
ATOM 1512 N N . ASN A 1 216 ? 43.703 26.118 -13.879 1.00 38.27 196 ASN A N 1
ATOM 1513 C CA . ASN A 1 216 ? 45.148 26.320 -13.812 1.00 39.03 196 ASN A CA 1
ATOM 1514 C C . ASN A 1 216 ? 45.581 26.076 -12.367 1.00 41.95 196 ASN A C 1
ATOM 1515 O O . ASN A 1 216 ? 44.850 26.405 -11.433 1.00 38.03 196 ASN A O 1
ATOM 1520 N N . LEU A 1 217 ? 46.772 25.509 -12.194 1.00 36.74 197 LEU A N 1
ATOM 1521 C CA . LEU A 1 217 ? 47.297 25.174 -10.875 1.00 39.71 197 LEU A CA 1
ATOM 1522 C C . LEU A 1 217 ? 48.492 26.019 -10.450 1.00 41.75 197 LEU A C 1
ATOM 1523 O O . LEU A 1 217 ? 49.207 26.566 -11.290 1.00 39.43 197 LEU A O 1
ATOM 1528 N N . ALA A 1 218 ? 48.705 26.109 -9.139 1.00 37.25 198 ALA A N 1
ATOM 1529 C CA . ALA A 1 218 ? 49.832 26.855 -8.584 1.00 42.10 198 ALA A CA 1
ATOM 1530 C C . ALA A 1 218 ? 50.093 26.436 -7.137 1.00 46.81 198 ALA A C 1
ATOM 1531 O O . ALA A 1 218 ? 49.208 25.888 -6.470 1.00 43.98 198 ALA A O 1
ATOM 1533 N N . THR A 1 219 ? 51.314 26.675 -6.667 1.00 43.27 199 THR A N 1
ATOM 1534 C CA . THR A 1 219 ? 51.684 26.361 -5.293 1.00 46.27 199 THR A CA 1
ATOM 1535 C C . THR A 1 219 ? 52.401 27.581 -4.723 1.00 49.04 199 THR A C 1
ATOM 1536 O O . THR A 1 219 ? 52.909 28.414 -5.474 1.00 49.81 199 THR A O 1
ATOM 1540 N N . ARG A 1 220 ? 52.423 27.689 -3.398 1.00 47.99 200 ARG A N 1
ATOM 1541 C CA . ARG A 1 220 ? 53.103 28.781 -2.721 1.00 51.66 200 ARG A CA 1
ATOM 1542 C C . ARG A 1 220 ? 53.751 28.243 -1.446 1.00 54.07 200 ARG A C 1
ATOM 1543 O O . ARG A 1 220 ? 53.206 27.359 -0.783 1.00 46.96 200 ARG A O 1
ATOM 1551 N N . GLU A 1 221 ? 54.932 28.771 -1.130 1.00 55.07 201 GLU A N 1
ATOM 1552 C CA . GLU A 1 221 ? 55.683 28.373 0.056 1.00 54.78 201 GLU A CA 1
ATOM 1553 C C . GLU A 1 221 ? 55.799 29.581 0.965 1.00 52.44 201 GLU A C 1
ATOM 1554 O O . GLU A 1 221 ? 55.570 30.714 0.535 1.00 51.92 201 GLU A O 1
ATOM 1560 N N . MET A 1 222 ? 56.160 29.342 2.221 1.00 56.31 202 MET A N 1
ATOM 1561 C CA . MET A 1 222 ? 56.329 30.433 3.173 1.00 60.24 202 MET A CA 1
ATOM 1562 C C . MET A 1 222 ? 57.518 31.294 2.743 1.00 63.12 202 MET A C 1
ATOM 1563 O O . MET A 1 222 ? 57.349 32.531 2.648 1.00 61.14 202 MET A O 1
ATOM 1569 N N . MET B 1 21 ? 6.203 27.265 11.237 1.00 54.18 1 MET B N 1
ATOM 1570 C CA . MET B 1 21 ? 5.165 26.570 12.052 1.00 51.11 1 MET B CA 1
ATOM 1571 C C . MET B 1 21 ? 4.871 25.150 11.567 1.00 44.45 1 MET B C 1
ATOM 1572 O O . MET B 1 21 ? 4.688 24.248 12.384 1.00 43.58 1 MET B O 1
ATOM 1577 N N . TYR B 1 22 ? 4.813 24.950 10.250 1.00 42.05 2 TYR B N 1
ATOM 1578 C CA . TYR B 1 22 ? 4.559 23.615 9.716 1.00 41.62 2 TYR B CA 1
ATOM 1579 C C . TYR B 1 22 ? 5.905 22.953 9.480 1.00 39.15 2 TYR B C 1
ATOM 1580 O O . TYR B 1 22 ? 6.656 23.360 8.594 1.00 39.68 2 TYR B O 1
ATOM 1589 N N . LEU B 1 23 ? 6.202 21.933 10.279 1.00 35.20 3 LEU B N 1
ATOM 1590 C CA . LEU B 1 23 ? 7.473 21.217 10.176 1.00 36.22 3 LEU B CA 1
ATOM 1591 C C . LEU B 1 23 ? 7.386 19.893 9.417 1.00 33.95 3 LEU B C 1
ATOM 1592 O O . LEU B 1 23 ? 8.409 19.265 9.154 1.00 37.87 3 LEU B O 1
ATOM 1597 N N . GLY B 1 24 ? 6.175 19.479 9.056 1.00 32.11 4 GLY B N 1
ATOM 1598 C CA . GLY B 1 24 ? 6.016 18.222 8.350 1.00 34.57 4 GLY B CA 1
ATOM 1599 C C . GLY B 1 24 ? 6.223 17.064 9.312 1.00 30.24 4 GLY B C 1
ATOM 1600 O O . GLY B 1 24 ? 5.682 17.071 10.415 1.00 31.65 4 GLY B O 1
ATOM 1601 N N . ARG B 1 25 ? 7.006 16.069 8.911 1.00 37.23 5 ARG B N 1
ATOM 1602 C CA . ARG B 1 25 ? 7.252 14.918 9.785 1.00 29.92 5 ARG B CA 1
ATOM 1603 C C . ARG B 1 25 ? 8.383 15.234 10.751 1.00 31.19 5 ARG B C 1
ATOM 1604 O O . ARG B 1 25 ? 9.413 15.803 10.371 1.00 32.43 5 ARG B O 1
ATOM 1612 N N . ILE B 1 26 ? 8.191 14.849 12.006 1.00 30.46 6 ILE B N 1
ATOM 1613 C CA . ILE B 1 26 ? 9.163 15.150 13.059 1.00 35.09 6 ILE B CA 1
ATOM 1614 C C . ILE B 1 26 ? 9.599 13.923 13.852 1.00 30.04 6 ILE B C 1
ATOM 1615 O O . ILE B 1 26 ? 8.798 13.025 14.103 1.00 29.14 6 ILE B O 1
ATOM 1620 N N . LEU B 1 27 ? 10.869 13.887 14.245 1.00 29.02 7 LEU B N 1
ATOM 1621 C CA . LEU B 1 27 ? 11.356 12.791 15.075 1.00 28.86 7 LEU B CA 1
ATOM 1622 C C . LEU B 1 27 ? 12.231 13.367 16.167 1.00 30.28 7 LEU B C 1
ATOM 1623 O O . LEU B 1 27 ? 12.866 14.411 15.976 1.00 33.15 7 LEU B O 1
ATOM 1628 N N . ALA B 1 28 ? 12.239 12.707 17.324 1.00 30.15 8 ALA B N 1
ATOM 1629 C CA . ALA B 1 28 ? 13.058 13.136 18.449 1.00 31.40 8 ALA B CA 1
ATOM 1630 C C . ALA B 1 28 ? 13.768 11.900 18.973 1.00 32.07 8 ALA B C 1
ATOM 1631 O O . ALA B 1 28 ? 13.260 10.780 18.861 1.00 33.45 8 ALA B O 1
ATOM 1633 N N . VAL B 1 29 ? 14.949 12.099 19.538 1.00 34.43 9 VAL B N 1
ATOM 1634 C CA . VAL B 1 29 ? 15.737 10.987 20.046 1.00 36.51 9 VAL B CA 1
ATOM 1635 C C . VAL B 1 29 ? 16.639 11.460 21.171 1.00 38.41 9 VAL B C 1
ATOM 1636 O O . VAL B 1 29 ? 17.084 12.607 21.183 1.00 34.17 9 VAL B O 1
ATOM 1640 N N . GLY B 1 30 ? 16.894 10.580 22.132 1.00 40.50 10 GLY B N 1
ATOM 1641 C CA . GLY B 1 30 ? 17.765 10.956 23.225 1.00 38.75 10 GLY B CA 1
ATOM 1642 C C . GLY B 1 30 ? 17.497 10.221 24.517 1.00 36.08 10 GLY B C 1
ATOM 1643 O O . GLY B 1 30 ? 16.850 9.175 24.535 1.00 32.79 10 GLY B O 1
ATOM 1644 N N . ARG B 1 31 ? 18.006 10.779 25.609 1.00 36.83 11 ARG B N 1
ATOM 1645 C CA . ARG B 1 31 ? 17.831 10.182 26.922 1.00 39.48 11 ARG B CA 1
ATOM 1646 C C . ARG B 1 31 ? 17.502 11.264 27.927 1.00 39.59 11 ARG B C 1
ATOM 1647 O O . ARG B 1 31 ? 17.910 12.408 27.770 1.00 39.12 11 ARG B O 1
ATOM 1655 N N . ASN B 1 32 ? 16.739 10.896 28.947 1.00 44.13 12 ASN B N 1
ATOM 1656 C CA . ASN B 1 32 ? 16.404 11.812 30.028 1.00 47.67 12 ASN B CA 1
ATOM 1657 C C . ASN B 1 32 ? 16.591 10.996 31.298 1.00 49.22 12 ASN B C 1
ATOM 1658 O O . ASN B 1 32 ? 17.037 9.849 31.230 1.00 48.86 12 ASN B O 1
ATOM 1663 N N . SER B 1 33 ? 16.264 11.571 32.449 1.00 52.55 13 SER B N 1
ATOM 1664 C CA . SER B 1 33 ? 16.435 10.864 33.717 1.00 52.63 13 SER B CA 1
ATOM 1665 C C . SER B 1 33 ? 15.650 9.561 33.811 1.00 50.54 13 SER B C 1
ATOM 1666 O O . SER B 1 33 ? 15.990 8.695 34.608 1.00 53.35 13 SER B O 1
ATOM 1669 N N . ASN B 1 34 ? 14.611 9.414 32.996 1.00 50.34 14 ASN B N 1
ATOM 1670 C CA . ASN B 1 34 ? 13.783 8.206 33.032 1.00 47.59 14 ASN B CA 1
ATOM 1671 C C . ASN B 1 34 ? 14.227 7.097 32.090 1.00 47.80 14 ASN B C 1
ATOM 1672 O O . ASN B 1 34 ? 13.866 5.934 32.285 1.00 41.93 14 ASN B O 1
ATOM 1677 N N . GLY B 1 35 ? 14.996 7.448 31.063 1.00 42.88 15 GLY B N 1
ATOM 1678 C CA . GLY B 1 35 ? 15.444 6.425 30.132 1.00 44.14 15 GLY B CA 1
ATOM 1679 C C . GLY B 1 35 ? 15.748 6.971 28.755 1.00 36.44 15 GLY B C 1
ATOM 1680 O O . GLY B 1 35 ? 15.884 8.180 28.585 1.00 42.24 15 GLY B O 1
ATOM 1681 N N . SER B 1 36 ? 15.854 6.080 27.776 1.00 35.90 16 SER B N 1
ATOM 1682 C CA . SER B 1 36 ? 16.166 6.480 26.408 1.00 44.26 16 SER B CA 1
ATOM 1683 C C . SER B 1 36 ? 14.936 6.317 25.524 1.00 44.74 16 SER B C 1
ATOM 1684 O O . SER B 1 36 ? 14.048 5.522 25.840 1.00 45.80 16 SER B O 1
ATOM 1687 N N . PHE B 1 37 ? 14.886 7.051 24.411 1.00 41.03 17 PHE B N 1
ATOM 1688 C CA . PHE B 1 37 ? 13.705 6.989 23.552 1.00 41.39 17 PHE B CA 1
ATOM 1689 C C . PHE B 1 37 ? 13.893 7.551 22.149 1.00 35.59 17 PHE B C 1
ATOM 1690 O O . PHE B 1 37 ? 14.895 8.192 21.838 1.00 32.38 17 PHE B O 1
ATOM 1698 N N . VAL B 1 38 ? 12.882 7.288 21.324 1.00 34.23 18 VAL B N 1
ATOM 1699 C CA . VAL B 1 38 ? 12.763 7.825 19.977 1.00 32.63 18 VAL B CA 1
ATOM 1700 C C . VAL B 1 38 ? 11.275 8.153 19.919 1.00 36.23 18 VAL B C 1
ATOM 1701 O O . VAL B 1 38 ? 10.453 7.422 20.473 1.00 36.14 18 VAL B O 1
ATOM 1705 N N . ALA B 1 39 ? 10.928 9.268 19.290 1.00 34.06 19 ALA B N 1
ATOM 1706 C CA . ALA B 1 39 ? 9.525 9.654 19.175 1.00 35.16 19 ALA B CA 1
ATOM 1707 C C . ALA B 1 39 ? 9.308 10.121 17.742 1.00 36.47 19 ALA B C 1
ATOM 1708 O O . ALA B 1 39 ? 10.214 10.666 17.112 1.00 27.76 19 ALA B O 1
ATOM 1710 N N . TYR B 1 40 ? 8.105 9.898 17.227 1.00 32.49 20 TYR B N 1
ATOM 1711 C CA . TYR B 1 40 ? 7.799 10.263 15.856 1.00 30.25 20 TYR B CA 1
ATOM 1712 C C . TYR B 1 40 ? 6.422 10.880 15.752 1.00 31.28 20 TYR B C 1
ATOM 1713 O O . TYR B 1 40 ? 5.482 10.444 16.414 1.00 35.55 20 TYR B O 1
ATOM 1722 N N . ARG B 1 41 ? 6.302 11.896 14.914 1.00 33.47 21 ARG B N 1
ATOM 1723 C CA . ARG B 1 41 ? 5.009 12.540 14.741 1.00 34.53 21 ARG B CA 1
ATOM 1724 C C . ARG B 1 41 ? 4.757 12.887 13.290 1.00 37.02 21 ARG B C 1
ATOM 1725 O O . ARG B 1 41 ? 5.610 13.464 12.607 1.00 32.73 21 ARG B O 1
ATOM 1733 N N . VAL B 1 42 ? 3.580 12.504 12.820 1.00 34.27 22 VAL B N 1
ATOM 1734 C CA . VAL B 1 42 ? 3.188 12.821 11.470 1.00 39.23 22 VAL B CA 1
ATOM 1735 C C . VAL B 1 42 ? 2.369 14.106 11.509 1.00 41.07 22 VAL B C 1
ATOM 1736 O O . VAL B 1 42 ? 1.390 14.211 12.263 1.00 36.39 22 VAL B O 1
ATOM 1740 N N . SER B 1 43 ? 2.808 15.089 10.732 1.00 39.56 23 SER B N 1
ATOM 1741 C CA . SER B 1 43 ? 2.089 16.350 10.574 1.00 39.97 23 SER B CA 1
ATOM 1742 C C . SER B 1 43 ? 1.849 16.267 9.078 1.00 38.00 23 SER B C 1
ATOM 1743 O O . SER B 1 43 ? 2.755 15.882 8.340 1.00 38.49 23 SER B O 1
ATOM 1746 N N . SER B 1 44 ? 0.655 16.612 8.614 1.00 34.93 24 SER B N 1
ATOM 1747 C CA . SER B 1 44 ? 0.390 16.523 7.188 1.00 32.22 24 SER B CA 1
ATOM 1748 C C . SER B 1 44 ? -0.760 17.414 6.738 1.00 40.32 24 SER B C 1
ATOM 1749 O O . SER B 1 44 ? -1.736 17.591 7.457 1.00 37.36 24 SER B O 1
ATOM 1752 N N . ARG B 1 45 ? -0.628 17.975 5.545 1.00 38.49 25 ARG B N 1
ATOM 1753 C CA . ARG B 1 45 ? -1.665 18.825 4.986 1.00 42.76 25 ARG B CA 1
ATOM 1754 C C . ARG B 1 45 ? -2.440 18.058 3.923 1.00 40.99 25 ARG B C 1
ATOM 1755 O O . ARG B 1 45 ? -3.667 18.007 3.952 1.00 45.09 25 ARG B O 1
ATOM 1763 N N . SER B 1 46 ? -1.720 17.437 3.002 1.00 39.23 26 SER B N 1
ATOM 1764 C CA . SER B 1 46 ? -2.358 16.705 1.916 1.00 44.38 26 SER B CA 1
ATOM 1765 C C . SER B 1 46 ? -2.718 15.246 2.199 1.00 37.30 26 SER B C 1
ATOM 1766 O O . SER B 1 46 ? -3.476 14.645 1.450 1.00 39.04 26 SER B O 1
ATOM 1769 N N . PHE B 1 47 ? -2.180 14.672 3.271 1.00 43.79 27 PHE B N 1
ATOM 1770 C CA . PHE B 1 47 ? -2.480 13.280 3.608 1.00 37.95 27 PHE B CA 1
ATOM 1771 C C . PHE B 1 47 ? -2.714 13.123 5.102 1.00 40.64 27 PHE B C 1
ATOM 1772 O O . PHE B 1 47 ? -1.969 12.428 5.792 1.00 40.60 27 PHE B O 1
ATOM 1780 N N . PRO B 1 48 ? -3.772 13.764 5.618 1.00 44.24 28 PRO B N 1
ATOM 1781 C CA . PRO B 1 48 ? -4.133 13.722 7.037 1.00 40.77 28 PRO B CA 1
ATOM 1782 C C . PRO B 1 48 ? -4.895 12.474 7.475 1.00 38.67 28 PRO B C 1
ATOM 1783 O O . PRO B 1 48 ? -5.072 12.245 8.666 1.00 40.58 28 PRO B O 1
ATOM 1787 N N . ASN B 1 49 ? -5.346 11.670 6.519 1.00 38.97 29 ASN B N 1
ATOM 1788 C CA . ASN B 1 49 ? -6.115 10.470 6.842 1.00 37.73 29 ASN B CA 1
ATOM 1789 C C . ASN B 1 49 ? -5.240 9.248 7.122 1.00 41.39 29 ASN B C 1
ATOM 1790 O O . ASN B 1 49 ? -5.376 8.200 6.481 1.00 37.77 29 ASN B O 1
ATOM 1795 N N . ARG B 1 50 ? -4.356 9.390 8.101 1.00 36.87 30 ARG B N 1
ATOM 1796 C CA . ARG B 1 50 ? -3.448 8.315 8.472 1.00 39.81 30 ARG B CA 1
ATOM 1797 C C . ARG B 1 50 ? -3.371 8.146 9.986 1.00 35.04 30 ARG B C 1
ATOM 1798 O O . ARG B 1 50 ? -3.677 9.065 10.738 1.00 34.78 30 ARG B O 1
ATOM 1806 N N . THR B 1 51 ? -2.948 6.962 10.414 1.00 36.74 31 THR B N 1
ATOM 1807 C CA . THR B 1 51 ? -2.806 6.641 11.829 1.00 33.27 31 THR B CA 1
ATOM 1808 C C . THR B 1 51 ? -1.554 5.771 12.014 1.00 35.99 31 THR B C 1
ATOM 1809 O O . THR B 1 51 ? -0.907 5.384 11.039 1.00 36.74 31 THR B O 1
ATOM 1813 N N . THR B 1 52 ? -1.205 5.480 13.261 1.00 33.30 32 THR B N 1
ATOM 1814 C CA . THR B 1 52 ? -0.051 4.633 13.538 1.00 38.60 32 THR B CA 1
ATOM 1815 C C . THR B 1 52 ? -0.536 3.274 14.035 1.00 42.28 32 THR B C 1
ATOM 1816 O O . THR B 1 52 ? -1.543 3.176 14.740 1.00 41.86 32 THR B O 1
ATOM 1820 N N . SER B 1 53 ? 0.191 2.228 13.662 1.00 34.93 33 SER B N 1
ATOM 1821 C CA . SER B 1 53 ? -0.173 0.870 14.027 1.00 35.18 33 SER B CA 1
ATOM 1822 C C . SER B 1 53 ? 1.007 0.095 14.591 1.00 35.64 33 SER B C 1
ATOM 1823 O O . SER B 1 53 ? 2.078 0.047 13.990 1.00 33.28 33 SER B O 1
ATOM 1826 N N . ILE B 1 54 ? 0.797 -0.522 15.746 1.00 32.75 34 ILE B N 1
ATOM 1827 C CA . ILE B 1 54 ? 1.841 -1.295 16.388 1.00 34.87 34 ILE B CA 1
ATOM 1828 C C . ILE B 1 54 ? 1.799 -2.756 15.967 1.00 37.06 34 ILE B C 1
ATOM 1829 O O . ILE B 1 54 ? 0.752 -3.397 16.018 1.00 36.23 34 ILE B O 1
ATOM 1834 N N . GLN B 1 55 ? 2.948 -3.263 15.541 1.00 32.13 35 GLN B N 1
ATOM 1835 C CA . GLN B 1 55 ? 3.084 -4.651 15.131 1.00 40.65 35 GLN B CA 1
ATOM 1836 C C . GLN B 1 55 ? 4.349 -5.164 15.826 1.00 38.90 35 GLN B C 1
ATOM 1837 O O . GLN B 1 55 ? 4.972 -4.439 16.600 1.00 41.32 35 GLN B O 1
ATOM 1843 N N . GLU B 1 56 ? 4.748 -6.395 15.548 1.00 39.60 36 GLU B N 1
ATOM 1844 C CA . GLU B 1 56 ? 5.918 -6.948 16.219 1.00 41.11 36 GLU B CA 1
ATOM 1845 C C . GLU B 1 56 ? 7.208 -6.153 16.036 1.00 35.39 36 GLU B C 1
ATOM 1846 O O . GLU B 1 56 ? 7.751 -6.074 14.936 1.00 36.12 36 GLU B O 1
ATOM 1852 N N . GLU B 1 57 ? 7.684 -5.568 17.133 1.00 35.19 37 GLU B N 1
ATOM 1853 C CA . GLU B 1 57 ? 8.917 -4.789 17.143 1.00 40.48 37 GLU B CA 1
ATOM 1854 C C . GLU B 1 57 ? 8.919 -3.614 16.155 1.00 41.61 37 GLU B C 1
ATOM 1855 O O . GLU B 1 57 ? 9.979 -3.189 15.692 1.00 37.17 37 GLU B O 1
ATOM 1861 N N . ARG B 1 58 ? 7.741 -3.090 15.828 1.00 35.94 38 ARG B N 1
ATOM 1862 C CA . ARG B 1 58 ? 7.676 -1.970 14.898 1.00 36.47 38 ARG B CA 1
ATOM 1863 C C . ARG B 1 58 ? 6.358 -1.194 14.966 1.00 34.26 38 ARG B C 1
ATOM 1864 O O . ARG B 1 58 ? 5.341 -1.686 15.471 1.00 30.64 38 ARG B O 1
ATOM 1872 N N . VAL B 1 59 ? 6.405 0.036 14.468 1.00 33.32 39 VAL B N 1
ATOM 1873 C CA . VAL B 1 59 ? 5.232 0.900 14.415 1.00 32.37 39 VAL B CA 1
ATOM 1874 C C . VAL B 1 59 ? 5.140 1.391 12.982 1.00 35.80 39 VAL B C 1
ATOM 1875 O O . VAL B 1 59 ? 6.107 1.931 12.442 1.00 35.09 39 VAL B O 1
ATOM 1879 N N . ALA B 1 60 ? 3.984 1.197 12.363 1.00 29.22 40 ALA B N 1
ATOM 1880 C CA . ALA B 1 60 ? 3.810 1.620 10.992 1.00 31.17 40 ALA B CA 1
ATOM 1881 C C . ALA B 1 60 ? 2.848 2.790 10.850 1.00 33.83 40 ALA B C 1
ATOM 1882 O O . ALA B 1 60 ? 1.902 2.932 11.626 1.00 35.74 40 ALA B O 1
ATOM 1884 N N . VAL B 1 61 ? 3.117 3.636 9.864 1.00 32.57 41 VAL B N 1
ATOM 1885 C CA . VAL B 1 61 ? 2.249 4.764 9.543 1.00 33.81 41 VAL B CA 1
ATOM 1886 C C . VAL B 1 61 ? 1.441 4.205 8.379 1.00 33.17 41 VAL B C 1
ATOM 1887 O O . VAL B 1 61 ? 2.017 3.823 7.362 1.00 30.94 41 VAL B O 1
ATOM 1891 N N . VAL B 1 62 ? 0.121 4.132 8.545 1.00 31.46 42 VAL B N 1
ATOM 1892 C CA . VAL B 1 62 ? -0.759 3.576 7.525 1.00 32.80 42 VAL B CA 1
ATOM 1893 C C . VAL B 1 62 ? -2.051 4.390 7.359 1.00 36.61 42 VAL B C 1
ATOM 1894 O O . VAL B 1 62 ? -2.437 5.152 8.244 1.00 36.26 42 VAL B O 1
ATOM 1898 N N . PRO B 1 63 ? -2.735 4.230 6.217 1.00 38.19 43 PRO B N 1
ATOM 1899 C CA . PRO B 1 63 ? -3.981 4.972 5.994 1.00 42.79 43 PRO B CA 1
ATOM 1900 C C . PRO B 1 63 ? -5.064 4.448 6.940 1.00 40.90 43 PRO B C 1
ATOM 1901 O O . PRO B 1 63 ? -5.023 3.285 7.347 1.00 38.85 43 PRO B O 1
ATOM 1905 N N . VAL B 1 64 ? -6.013 5.306 7.296 1.00 39.36 44 VAL B N 1
ATOM 1906 C CA . VAL B 1 64 ? -7.121 4.908 8.157 1.00 41.73 44 VAL B CA 1
ATOM 1907 C C . VAL B 1 64 ? -8.116 4.172 7.265 1.00 43.37 44 VAL B C 1
ATOM 1908 O O . VAL B 1 64 ? -8.076 4.309 6.044 1.00 42.17 44 VAL B O 1
ATOM 1912 N N . GLU B 1 65 ? -9.005 3.391 7.867 1.00 48.89 45 GLU B N 1
ATOM 1913 C CA . GLU B 1 65 ? -9.988 2.639 7.099 1.00 50.80 45 GLU B CA 1
ATOM 1914 C C . GLU B 1 65 ? -10.686 3.526 6.074 1.00 52.95 45 GLU B C 1
ATOM 1915 O O . GLU B 1 65 ? -11.094 4.646 6.380 1.00 52.28 45 GLU B O 1
ATOM 1921 N N . GLY B 1 66 ? -10.809 3.021 4.851 1.00 51.99 46 GLY B N 1
ATOM 1922 C CA . GLY B 1 66 ? -11.462 3.778 3.801 1.00 54.99 46 GLY B CA 1
ATOM 1923 C C . GLY B 1 66 ? -10.536 4.604 2.924 1.00 57.67 46 GLY B C 1
ATOM 1924 O O . GLY B 1 66 ? -10.992 5.230 1.966 1.00 59.59 46 GLY B O 1
ATOM 1925 N N . HIS B 1 67 ? -9.240 4.609 3.233 1.00 54.72 47 HIS B N 1
ATOM 1926 C CA . HIS B 1 67 ? -8.271 5.381 2.460 1.00 44.12 47 HIS B CA 1
ATOM 1927 C C . HIS B 1 67 ? -7.074 4.545 2.032 1.00 43.37 47 HIS B C 1
ATOM 1928 O O . HIS B 1 67 ? -6.044 5.082 1.627 1.00 42.47 47 HIS B O 1
ATOM 1935 N N . GLU B 1 68 ? -7.218 3.230 2.110 1.00 44.73 48 GLU B N 1
ATOM 1936 C CA . GLU B 1 68 ? -6.138 2.321 1.745 1.00 48.23 48 GLU B CA 1
ATOM 1937 C C . GLU B 1 68 ? -5.498 2.653 0.401 1.00 49.21 48 GLU B C 1
ATOM 1938 O O . GLU B 1 68 ? -4.279 2.545 0.241 1.00 48.07 48 GLU B O 1
ATOM 1944 N N . ARG B 1 69 ? -6.314 3.053 -0.570 1.00 45.98 49 ARG B N 1
ATOM 1945 C CA . ARG B 1 69 ? -5.799 3.350 -1.901 1.00 47.85 49 ARG B CA 1
ATOM 1946 C C . ARG B 1 69 ? -4.860 4.542 -2.019 1.00 45.90 49 ARG B C 1
ATOM 1947 O O . ARG B 1 69 ? -4.263 4.759 -3.071 1.00 46.45 49 ARG B O 1
ATOM 1955 N N . ASP B 1 70 ? -4.711 5.308 -0.948 1.00 45.01 50 ASP B N 1
ATOM 1956 C CA . ASP B 1 70 ? -3.818 6.453 -0.994 1.00 42.60 50 ASP B CA 1
ATOM 1957 C C . ASP B 1 70 ? -2.372 6.015 -1.208 1.00 42.97 50 ASP B C 1
ATOM 1958 O O . ASP B 1 70 ? -1.577 6.751 -1.782 1.00 42.52 50 ASP B O 1
ATOM 1963 N N . VAL B 1 71 ? -2.029 4.812 -0.755 1.00 41.90 51 VAL B N 1
ATOM 1964 C CA . VAL B 1 71 ? -0.661 4.329 -0.915 1.00 39.63 51 VAL B CA 1
ATOM 1965 C C . VAL B 1 71 ? -0.285 4.192 -2.380 1.00 43.28 51 VAL B C 1
ATOM 1966 O O . VAL B 1 71 ? 0.895 4.182 -2.721 1.00 42.85 51 VAL B O 1
ATOM 1970 N N . PHE B 1 72 ? -1.288 4.081 -3.248 1.00 49.00 52 PHE B N 1
ATOM 1971 C CA . PHE B 1 72 ? -1.031 3.964 -4.680 1.00 48.77 52 PHE B CA 1
ATOM 1972 C C . PHE B 1 72 ? -0.974 5.339 -5.343 1.00 42.80 52 PHE B C 1
ATOM 1973 O O . PHE B 1 72 ? -0.615 5.451 -6.510 1.00 47.28 52 PHE B O 1
ATOM 1981 N N . ARG B 1 73 ? -1.320 6.380 -4.595 1.00 42.68 53 ARG B N 1
ATOM 1982 C CA . ARG B 1 73 ? -1.292 7.747 -5.126 1.00 49.84 53 ARG B CA 1
ATOM 1983 C C . ARG B 1 73 ? 0.035 8.422 -4.786 1.00 47.84 53 ARG B C 1
ATOM 1984 O O . ARG B 1 73 ? 0.538 9.249 -5.543 1.00 46.59 53 ARG B O 1
ATOM 1992 N N . ASN B 1 74 ? 0.598 8.058 -3.639 1.00 47.25 54 ASN B N 1
ATOM 1993 C CA . ASN B 1 74 ? 1.874 8.604 -3.195 1.00 40.44 54 ASN B CA 1
ATOM 1994 C C . ASN B 1 74 ? 2.608 7.486 -2.458 1.00 37.94 54 ASN B C 1
ATOM 1995 O O . ASN B 1 74 ? 2.097 6.941 -1.484 1.00 39.63 54 ASN B O 1
ATOM 2000 N N . PRO B 1 75 ? 3.821 7.141 -2.913 1.00 34.57 55 PRO B N 1
ATOM 2001 C CA . PRO B 1 75 ? 4.656 6.085 -2.334 1.00 40.54 55 PRO B CA 1
ATOM 2002 C C . PRO B 1 75 ? 5.386 6.448 -1.043 1.00 40.00 55 PRO B C 1
ATOM 2003 O O . PRO B 1 75 ? 6.120 5.627 -0.496 1.00 39.22 55 PRO B O 1
ATOM 2007 N N . TYR B 1 76 ? 5.186 7.663 -0.550 1.00 33.68 56 TYR B N 1
ATOM 2008 C CA . TYR B 1 76 ? 5.878 8.083 0.660 1.00 34.54 56 TYR B CA 1
ATOM 2009 C C . TYR B 1 76 ? 4.999 8.246 1.889 1.00 31.32 56 TYR B C 1
ATOM 2010 O O . TYR B 1 76 ? 5.473 8.734 2.912 1.00 31.64 56 TYR B O 1
ATOM 2019 N N . ILE B 1 77 ? 3.744 7.815 1.824 1.00 28.94 57 ILE B N 1
ATOM 2020 C CA . ILE B 1 77 ? 2.857 8.023 2.961 1.00 28.87 57 ILE B CA 1
ATOM 2021 C C . ILE B 1 77 ? 2.627 6.879 3.916 1.00 31.54 57 ILE B C 1
ATOM 2022 O O . ILE B 1 77 ? 2.116 7.103 5.003 1.00 35.03 57 ILE B O 1
ATOM 2027 N N . ALA B 1 78 ? 2.982 5.660 3.516 1.00 36.99 58 ALA B N 1
ATOM 2028 C CA . ALA B 1 78 ? 2.822 4.485 4.369 1.00 34.89 58 ALA B CA 1
ATOM 2029 C C . ALA B 1 78 ? 4.196 3.836 4.506 1.00 31.73 58 ALA B C 1
ATOM 2030 O O . ALA B 1 78 ? 4.862 3.598 3.505 1.00 34.79 58 ALA B O 1
ATOM 2032 N N . TYR B 1 79 ? 4.607 3.546 5.738 1.00 29.12 59 TYR B N 1
ATOM 2033 C CA . TYR B 1 79 ? 5.932 2.964 5.990 1.00 32.98 59 TYR B CA 1
ATOM 2034 C C . TYR B 1 79 ? 6.079 2.702 7.489 1.00 32.39 59 TYR B C 1
ATOM 2035 O O . TYR B 1 79 ? 5.258 3.173 8.287 1.00 36.79 59 TYR B O 1
ATOM 2044 N N . ASN B 1 80 ? 7.102 1.943 7.873 1.00 28.26 60 ASN B N 1
ATOM 2045 C CA . ASN B 1 80 ? 7.367 1.712 9.296 1.00 32.46 60 ASN B CA 1
ATOM 2046 C C . ASN B 1 80 ? 8.150 2.937 9.743 1.00 30.77 60 ASN B C 1
ATOM 2047 O O . ASN B 1 80 ? 9.157 3.285 9.120 1.00 31.67 60 ASN B O 1
ATOM 2052 N N . CYS B 1 81 ? 7.681 3.603 10.791 1.00 30.06 61 CYS B N 1
ATOM 2053 C CA . CYS B 1 81 ? 8.350 4.793 11.302 1.00 25.11 61 CYS B CA 1
ATOM 2054 C C . CYS B 1 81 ? 9.259 4.438 12.469 1.00 28.26 61 CYS B C 1
ATOM 2055 O O . CYS B 1 81 ? 10.151 5.202 12.818 1.00 31.33 61 CYS B O 1
ATOM 2058 N N . ILE B 1 82 ? 9.038 3.263 13.055 1.00 32.00 62 ILE B N 1
ATOM 2059 C CA . ILE B 1 82 ? 9.858 2.787 14.168 1.00 29.65 62 ILE B CA 1
ATOM 2060 C C . ILE B 1 82 ? 10.110 1.290 14.055 1.00 28.00 62 ILE B C 1
ATOM 2061 O O . ILE B 1 82 ? 9.206 0.530 13.741 1.00 29.78 62 ILE B O 1
ATOM 2066 N N . ARG B 1 83 ? 11.358 0.884 14.276 1.00 32.46 63 ARG B N 1
ATOM 2067 C CA . ARG B 1 83 ? 11.763 -0.527 14.238 1.00 30.84 63 ARG B CA 1
ATOM 2068 C C . ARG B 1 83 ? 12.645 -0.778 15.458 1.00 29.91 63 ARG B C 1
ATOM 2069 O O . ARG B 1 83 ? 13.486 0.050 15.797 1.00 34.08 63 ARG B O 1
ATOM 2077 N N . ILE B 1 84 ? 12.450 -1.910 16.127 1.00 32.07 64 ILE B N 1
ATOM 2078 C CA . ILE B 1 84 ? 13.284 -2.241 17.274 1.00 35.09 64 ILE B CA 1
ATOM 2079 C C . ILE B 1 84 ? 14.090 -3.477 16.896 1.00 34.38 64 ILE B C 1
ATOM 2080 O O . ILE B 1 84 ? 13.523 -4.501 16.516 1.00 33.00 64 ILE B O 1
ATOM 2085 N N . VAL B 1 85 ? 15.410 -3.365 16.961 1.00 34.50 65 VAL B N 1
ATOM 2086 C CA . VAL B 1 85 ? 16.281 -4.494 16.656 1.00 38.32 65 VAL B CA 1
ATOM 2087 C C . VAL B 1 85 ? 17.180 -4.676 17.867 1.00 36.65 65 VAL B C 1
ATOM 2088 O O . VAL B 1 85 ? 18.097 -3.891 18.102 1.00 41.09 65 VAL B O 1
ATOM 2092 N N . GLY B 1 86 ? 16.874 -5.698 18.660 1.00 45.01 66 GLY B N 1
ATOM 2093 C CA . GLY B 1 86 ? 17.641 -5.973 19.865 1.00 39.47 66 GLY B CA 1
ATOM 2094 C C . GLY B 1 86 ? 17.613 -4.786 20.801 1.00 41.82 66 GLY B C 1
ATOM 2095 O O . GLY B 1 86 ? 16.547 -4.308 21.191 1.00 42.24 66 GLY B O 1
ATOM 2096 N N . ASP B 1 87 ? 18.793 -4.287 21.146 1.00 41.34 67 ASP B N 1
ATOM 2097 C CA . ASP B 1 87 ? 18.906 -3.148 22.045 1.00 41.14 67 ASP B CA 1
ATOM 2098 C C . ASP B 1 87 ? 18.803 -1.815 21.300 1.00 32.21 67 ASP B C 1
ATOM 2099 O O . ASP B 1 87 ? 18.906 -0.757 21.910 1.00 33.25 67 ASP B O 1
ATOM 2104 N N . THR B 1 88 ? 18.584 -1.858 19.991 1.00 33.36 68 THR B N 1
ATOM 2105 C CA . THR B 1 88 ? 18.534 -0.616 19.220 1.00 32.64 68 THR B CA 1
ATOM 2106 C C . THR B 1 88 ? 17.153 -0.195 18.738 1.00 33.73 68 THR B C 1
ATOM 2107 O O . THR B 1 88 ? 16.355 -1.018 18.277 1.00 32.95 68 THR B O 1
ATOM 2111 N N . ALA B 1 89 ? 16.878 1.098 18.846 1.00 32.99 69 ALA B N 1
ATOM 2112 C CA . ALA B 1 89 ? 15.619 1.643 18.361 1.00 35.21 69 ALA B CA 1
ATOM 2113 C C . ALA B 1 89 ? 15.938 2.539 17.166 1.00 32.68 69 ALA B C 1
ATOM 2114 O O . ALA B 1 89 ? 16.824 3.387 17.239 1.00 34.60 69 ALA B O 1
ATOM 2116 N N . VAL B 1 90 ? 15.221 2.331 16.066 1.00 34.83 70 VAL B N 1
ATOM 2117 C CA . VAL B 1 90 ? 15.402 3.122 14.847 1.00 31.46 70 VAL B CA 1
ATOM 2118 C C . VAL B 1 90 ? 14.101 3.869 14.520 1.00 33.43 70 VAL B C 1
ATOM 2119 O O . VAL B 1 90 ? 13.010 3.299 14.595 1.00 30.47 70 VAL B O 1
ATOM 2123 N N . VAL B 1 91 ? 14.224 5.145 14.162 1.00 32.76 71 VAL B N 1
ATOM 2124 C CA . VAL B 1 91 ? 13.057 5.954 13.813 1.00 29.38 71 VAL B CA 1
ATOM 2125 C C . VAL B 1 91 ? 13.347 6.751 12.541 1.00 30.67 71 VAL B C 1
ATOM 2126 O O . VAL B 1 91 ? 14.459 7.244 12.349 1.00 32.32 71 VAL B O 1
ATOM 2130 N N . SER B 1 92 ? 12.353 6.863 11.665 1.00 31.87 72 SER B N 1
ATOM 2131 C CA . SER B 1 92 ? 12.518 7.619 10.429 1.00 32.91 72 SER B CA 1
ATOM 2132 C C . SER B 1 92 ? 11.174 7.941 9.773 1.00 32.31 72 SER B C 1
ATOM 2133 O O . SER B 1 92 ? 10.138 7.382 10.138 1.00 32.37 72 SER B O 1
ATOM 2136 N N . ASN B 1 93 ? 11.204 8.831 8.785 1.00 30.95 73 ASN B N 1
ATOM 2137 C CA . ASN B 1 93 ? 9.992 9.247 8.091 1.00 34.31 73 ASN B CA 1
ATOM 2138 C C . ASN B 1 93 ? 9.718 8.462 6.820 1.00 35.57 73 ASN B C 1
ATOM 2139 O O . ASN B 1 93 ? 8.935 8.909 5.984 1.00 32.70 73 ASN B O 1
ATOM 2144 N N . GLY B 1 94 ? 10.352 7.303 6.665 1.00 29.81 74 GLY B N 1
ATOM 2145 C CA . GLY B 1 94 ? 10.128 6.528 5.461 1.00 31.42 74 GLY B CA 1
ATOM 2146 C C . GLY B 1 94 ? 10.534 5.074 5.560 1.00 32.70 74 GLY B C 1
ATOM 2147 O O . GLY B 1 94 ? 10.835 4.582 6.648 1.00 30.36 74 GLY B O 1
ATOM 2148 N N . SER B 1 95 ? 10.544 4.391 4.418 1.00 30.51 75 SER B N 1
ATOM 2149 C CA . SER B 1 95 ? 10.904 2.981 4.364 1.00 34.81 75 SER B CA 1
ATOM 2150 C C . SER B 1 95 ? 12.381 2.763 4.705 1.00 34.91 75 SER B C 1
ATOM 2151 O O . SER B 1 95 ? 12.818 1.627 4.885 1.00 32.43 75 SER B O 1
ATOM 2154 N N . HIS B 1 96 ? 13.151 3.844 4.792 1.00 28.27 76 HIS B N 1
ATOM 2155 C CA . HIS B 1 96 ? 14.558 3.695 5.144 1.00 34.43 76 HIS B CA 1
ATOM 2156 C C . HIS B 1 96 ? 14.700 3.252 6.604 1.00 33.83 76 HIS B C 1
ATOM 2157 O O . HIS B 1 96 ? 15.792 2.928 7.055 1.00 27.37 76 HIS B O 1
ATOM 2164 N N . THR B 1 97 ? 13.583 3.220 7.337 1.00 28.52 77 THR B N 1
ATOM 2165 C CA . THR B 1 97 ? 13.607 2.755 8.715 1.00 27.22 77 THR B CA 1
ATOM 2166 C C . THR B 1 97 ? 14.043 1.292 8.678 1.00 32.01 77 THR B C 1
ATOM 2167 O O . THR B 1 97 ? 14.836 0.847 9.511 1.00 29.12 77 THR B O 1
ATOM 2171 N N . ASP B 1 98 ? 13.498 0.550 7.713 1.00 28.34 78 ASP B N 1
ATOM 2172 C CA . ASP B 1 98 ? 13.825 -0.857 7.563 1.00 34.45 78 ASP B CA 1
ATOM 2173 C C . ASP B 1 98 ? 15.231 -1.056 7.004 1.00 34.40 78 ASP B C 1
ATOM 2174 O O . ASP B 1 98 ? 15.938 -1.970 7.416 1.00 38.17 78 ASP B O 1
ATOM 2179 N N . THR B 1 99 ? 15.626 -0.209 6.065 1.00 34.36 79 THR B N 1
ATOM 2180 C CA . THR B 1 99 ? 16.953 -0.301 5.468 1.00 35.82 79 THR B CA 1
ATOM 2181 C C . THR B 1 99 ? 18.009 -0.154 6.561 1.00 34.70 79 THR B C 1
ATOM 2182 O O . THR B 1 99 ? 18.978 -0.909 6.611 1.00 37.33 79 THR B O 1
ATOM 2186 N N . ILE B 1 100 ? 17.811 0.830 7.433 1.00 33.21 80 ILE B N 1
ATOM 2187 C CA . ILE B 1 100 ? 18.732 1.102 8.532 1.00 29.31 80 ILE B CA 1
ATOM 2188 C C . ILE B 1 100 ? 18.685 0.013 9.611 1.00 36.20 80 ILE B C 1
ATOM 2189 O O . ILE B 1 100 ? 19.726 -0.495 10.030 1.00 29.81 80 ILE B O 1
ATOM 2194 N N . ALA B 1 101 ? 17.480 -0.350 10.041 1.00 34.40 81 ALA B N 1
ATOM 2195 C CA . ALA B 1 101 ? 17.320 -1.372 11.067 1.00 39.37 81 ALA B CA 1
ATOM 2196 C C . ALA B 1 101 ? 17.911 -2.701 10.610 1.00 34.90 81 ALA B C 1
ATOM 2197 O O . ALA B 1 101 ? 18.525 -3.410 11.409 1.00 37.36 81 ALA B O 1
ATOM 2199 N N . ASP B 1 102 ? 17.728 -3.036 9.334 1.00 31.44 82 ASP B N 1
ATOM 2200 C CA . ASP B 1 102 ? 18.253 -4.290 8.807 1.00 35.10 82 ASP B CA 1
ATOM 2201 C C . ASP B 1 102 ? 19.779 -4.326 8.886 1.00 35.34 82 ASP B C 1
ATOM 2202 O O . ASP B 1 102 ? 20.352 -5.344 9.250 1.00 33.81 82 ASP B O 1
ATOM 2207 N N . LYS B 1 103 ? 20.429 -3.217 8.551 1.00 31.12 83 LYS B N 1
ATOM 2208 C CA . LYS B 1 103 ? 21.887 -3.158 8.619 1.00 36.19 83 LYS B CA 1
ATOM 2209 C C . LYS B 1 103 ? 22.353 -3.277 10.068 1.00 37.52 83 LYS B C 1
ATOM 2210 O O . LYS B 1 103 ? 23.335 -3.952 10.358 1.00 37.25 83 LYS B O 1
ATOM 2216 N N . VAL B 1 104 ? 21.646 -2.624 10.985 1.00 39.40 84 VAL B N 1
ATOM 2217 C CA . VAL B 1 104 ? 22.024 -2.709 12.393 1.00 36.70 84 VAL B CA 1
ATOM 2218 C C . VAL B 1 104 ? 21.911 -4.168 12.838 1.00 40.50 84 VAL B C 1
ATOM 2219 O O . VAL B 1 104 ? 22.792 -4.692 13.524 1.00 34.41 84 VAL B O 1
ATOM 2223 N N . ALA B 1 105 ? 20.826 -4.824 12.432 1.00 39.29 85 ALA B N 1
ATOM 2224 C CA . ALA B 1 105 ? 20.605 -6.229 12.775 1.00 39.51 85 ALA B CA 1
ATOM 2225 C C . ALA B 1 105 ? 21.711 -7.136 12.224 1.00 41.19 85 ALA B C 1
ATOM 2226 O O . ALA B 1 105 ? 22.125 -8.092 12.883 1.00 42.34 85 ALA B O 1
ATOM 2228 N N . LEU B 1 106 ? 22.186 -6.842 11.018 1.00 37.32 86 LEU B N 1
ATOM 2229 C CA . LEU B 1 106 ? 23.235 -7.654 10.405 1.00 40.32 86 LEU B CA 1
ATOM 2230 C C . LEU B 1 106 ? 24.638 -7.227 10.819 1.00 39.02 86 LEU B C 1
ATOM 2231 O O . LEU B 1 106 ? 25.624 -7.766 10.332 1.00 51.06 86 LEU B O 1
ATOM 2236 N N . GLY B 1 107 ? 24.733 -6.258 11.719 1.00 38.51 87 GLY B N 1
ATOM 2237 C CA . GLY B 1 107 ? 26.037 -5.809 12.157 1.00 43.24 87 GLY B CA 1
ATOM 2238 C C . GLY B 1 107 ? 26.582 -4.621 11.381 1.00 49.89 87 GLY B C 1
ATOM 2239 O O . GLY B 1 107 ? 27.221 -4.770 10.337 1.00 59.57 87 GLY B O 1
ATOM 2240 N N . MET B 1 108 ? 26.297 -3.430 11.884 1.00 45.40 88 MET B N 1
ATOM 2241 C CA . MET B 1 108 ? 26.784 -2.194 11.297 1.00 38.81 88 MET B CA 1
ATOM 2242 C C . MET B 1 108 ? 26.544 -1.142 12.355 1.00 37.47 88 MET B C 1
ATOM 2243 O O . MET B 1 108 ? 25.453 -1.071 12.918 1.00 35.89 88 MET B O 1
ATOM 2248 N N . ASN B 1 109 ? 27.571 -0.349 12.646 1.00 32.88 89 ASN B N 1
ATOM 2249 C CA . ASN B 1 109 ? 27.456 0.701 13.646 1.00 37.22 89 ASN B CA 1
ATOM 2250 C C . ASN B 1 109 ? 26.367 1.681 13.199 1.00 33.55 89 ASN B C 1
ATOM 2251 O O . ASN B 1 109 ? 26.066 1.786 12.013 1.00 32.39 89 ASN B O 1
ATOM 2256 N N . LEU B 1 110 ? 25.797 2.400 14.154 1.00 34.96 90 LEU B N 1
ATOM 2257 C CA . LEU B 1 110 ? 24.701 3.321 13.869 1.00 35.28 90 LEU B CA 1
ATOM 2258 C C . LEU B 1 110 ? 24.992 4.410 12.861 1.00 35.32 90 LEU B C 1
ATOM 2259 O O . LEU B 1 110 ? 24.156 4.707 11.996 1.00 35.52 90 LEU B O 1
ATOM 2264 N N . ARG B 1 111 ? 26.164 5.023 12.975 1.00 35.62 91 ARG B N 1
ATOM 2265 C CA . ARG B 1 111 ? 26.516 6.103 12.074 1.00 38.99 91 ARG B CA 1
ATOM 2266 C C . ARG B 1 111 ? 26.521 5.661 10.615 1.00 36.09 91 ARG B C 1
ATOM 2267 O O . ARG B 1 111 ? 25.938 6.326 9.759 1.00 28.52 91 ARG B O 1
ATOM 2275 N N . ASP B 1 112 ? 27.179 4.539 10.338 1.00 33.14 92 ASP B N 1
ATOM 2276 C CA . ASP B 1 112 ? 27.259 4.019 8.977 1.00 33.62 92 ASP B CA 1
ATOM 2277 C C . ASP B 1 112 ? 25.933 3.477 8.474 1.00 31.23 92 ASP B C 1
ATOM 2278 O O . ASP B 1 112 ? 25.641 3.577 7.287 1.00 35.03 92 ASP B O 1
ATOM 2283 N N . ALA B 1 113 ? 25.141 2.889 9.366 1.00 32.16 93 ALA B N 1
ATOM 2284 C CA . ALA B 1 113 ? 23.848 2.331 8.963 1.00 29.31 93 ALA B CA 1
ATOM 2285 C C . ALA B 1 113 ? 22.964 3.473 8.458 1.00 31.16 93 ALA B C 1
ATOM 2286 O O . ALA B 1 113 ? 22.320 3.366 7.418 1.00 33.14 93 ALA B O 1
ATOM 2288 N N . ILE B 1 114 ? 22.949 4.577 9.195 1.00 32.86 94 ILE B N 1
ATOM 2289 C CA . ILE B 1 114 ? 22.150 5.729 8.790 1.00 33.41 94 ILE B CA 1
ATOM 2290 C C . ILE B 1 114 ? 22.785 6.375 7.567 1.00 32.85 94 ILE B C 1
ATOM 2291 O O . ILE B 1 114 ? 22.108 6.668 6.585 1.00 36.38 94 ILE B O 1
ATOM 2296 N N . GLY B 1 115 ? 24.093 6.594 7.631 1.00 36.01 95 GLY B N 1
ATOM 2297 C CA . GLY B 1 115 ? 24.796 7.210 6.519 1.00 37.42 95 GLY B CA 1
ATOM 2298 C C . GLY B 1 115 ? 24.636 6.500 5.183 1.00 36.92 95 GLY B C 1
ATOM 2299 O O . GLY B 1 115 ? 24.340 7.135 4.161 1.00 29.81 95 GLY B O 1
ATOM 2300 N N . LEU B 1 116 ? 24.825 5.182 5.179 1.00 32.14 96 LEU B N 1
ATOM 2301 C CA . LEU B 1 116 ? 24.710 4.412 3.943 1.00 34.72 96 LEU B CA 1
ATOM 2302 C C . LEU B 1 116 ? 23.287 4.407 3.399 1.00 37.14 96 LEU B C 1
ATOM 2303 O O . LEU B 1 116 ? 23.067 4.565 2.192 1.00 31.95 96 LEU B O 1
ATOM 2308 N N . SER B 1 117 ? 22.322 4.212 4.292 1.00 31.18 97 SER B N 1
ATOM 2309 C CA . SER B 1 117 ? 20.926 4.170 3.880 1.00 29.52 97 SER B CA 1
ATOM 2310 C C . SER B 1 117 ? 20.458 5.500 3.289 1.00 32.16 97 SER B C 1
ATOM 2311 O O . SER B 1 117 ? 19.776 5.523 2.263 1.00 30.62 97 SER B O 1
ATOM 2314 N N . LEU B 1 118 ? 20.831 6.610 3.924 1.00 27.69 98 LEU B N 1
ATOM 2315 C CA . LEU B 1 118 ? 20.396 7.915 3.426 1.00 30.92 98 LEU B CA 1
ATOM 2316 C C . LEU B 1 118 ? 21.103 8.300 2.137 1.00 28.07 98 LEU B C 1
ATOM 2317 O O . LEU B 1 118 ? 20.500 8.910 1.248 1.00 29.96 98 LEU B O 1
ATOM 2322 N N . LEU B 1 119 ? 22.379 7.947 2.035 1.00 29.39 99 LEU B N 1
ATOM 2323 C CA . LEU B 1 119 ? 23.159 8.238 0.834 1.00 28.25 99 LEU B CA 1
ATOM 2324 C C . LEU B 1 119 ? 22.523 7.524 -0.359 1.00 32.94 99 LEU B C 1
ATOM 2325 O O . LEU B 1 119 ? 22.354 8.106 -1.426 1.00 32.79 99 LEU B O 1
ATOM 2330 N N . ALA B 1 120 ? 22.186 6.251 -0.166 1.00 29.13 100 ALA B N 1
ATOM 2331 C CA . ALA B 1 120 ? 21.581 5.447 -1.225 1.00 27.30 100 ALA B CA 1
ATOM 2332 C C . ALA B 1 120 ? 20.151 5.851 -1.597 1.00 32.97 100 ALA B C 1
ATOM 2333 O O . ALA B 1 120 ? 19.836 6.059 -2.769 1.00 34.22 100 ALA B O 1
ATOM 2335 N N . MET B 1 121 ? 19.281 5.941 -0.599 1.00 33.84 101 MET B N 1
ATOM 2336 C CA . MET B 1 121 ? 17.885 6.281 -0.863 1.00 35.39 101 MET B CA 1
ATOM 2337 C C . MET B 1 121 ? 17.657 7.743 -1.225 1.00 34.96 101 MET B C 1
ATOM 2338 O O . MET B 1 121 ? 16.788 8.046 -2.041 1.00 39.87 101 MET B O 1
ATOM 2343 N N . ASP B 1 122 ? 18.426 8.651 -0.628 1.00 36.71 102 ASP B N 1
ATOM 2344 C CA . ASP B 1 122 ? 18.333 10.068 -0.989 1.00 34.36 102 ASP B CA 1
ATOM 2345 C C . ASP B 1 122 ? 17.012 10.763 -0.635 1.00 35.89 102 ASP B C 1
ATOM 2346 O O . ASP B 1 122 ? 16.118 10.154 -0.062 1.00 32.36 102 ASP B O 1
ATOM 2351 N N . TYR B 1 123 ? 16.884 12.044 -0.979 1.00 33.69 103 TYR B N 1
ATOM 2352 C CA . TYR B 1 123 ? 15.638 12.748 -0.669 1.00 33.28 103 TYR B CA 1
ATOM 2353 C C . TYR B 1 123 ? 14.488 12.186 -1.507 1.00 32.50 103 TYR B C 1
ATOM 2354 O O . TYR B 1 123 ? 14.709 11.532 -2.533 1.00 29.69 103 TYR B O 1
ATOM 2363 N N . GLU B 1 124 ? 13.256 12.421 -1.062 1.00 27.41 104 GLU B N 1
ATOM 2364 C CA . GLU B 1 124 ? 12.094 11.924 -1.777 1.00 30.74 104 GLU B CA 1
ATOM 2365 C C . GLU B 1 124 ? 11.832 12.771 -3.029 1.00 35.17 104 GLU B C 1
ATOM 2366 O O . GLU B 1 124 ? 12.000 13.993 -3.016 1.00 34.25 104 GLU B O 1
ATOM 2372 N N . LYS B 1 125 ? 11.417 12.109 -4.103 1.00 31.14 105 LYS B N 1
ATOM 2373 C CA . LYS B 1 125 ? 11.174 12.791 -5.362 1.00 36.09 105 LYS B CA 1
ATOM 2374 C C . LYS B 1 125 ? 9.738 13.282 -5.526 1.00 35.98 105 LYS B C 1
ATOM 2375 O O . LYS B 1 125 ? 8.996 12.803 -6.381 1.00 38.00 105 LYS B O 1
ATOM 2381 N N . ASP B 1 126 ? 9.344 14.229 -4.684 1.00 38.76 106 ASP B N 1
ATOM 2382 C CA . ASP B 1 126 ? 8.009 14.803 -4.769 1.00 40.22 106 ASP B CA 1
ATOM 2383 C C . ASP B 1 126 ? 8.142 16.284 -5.136 1.00 39.08 106 ASP B C 1
ATOM 2384 O O . ASP B 1 126 ? 9.213 16.726 -5.527 1.00 39.54 106 ASP B O 1
ATOM 2389 N N . GLU B 1 127 ? 7.069 17.050 -5.000 1.00 41.75 107 GLU B N 1
ATOM 2390 C CA . GLU B 1 127 ? 7.104 18.461 -5.361 1.00 43.30 107 GLU B CA 1
ATOM 2391 C C . GLU B 1 127 ? 8.010 19.308 -4.478 1.00 45.69 107 GLU B C 1
ATOM 2392 O O . GLU B 1 127 ? 8.408 20.403 -4.870 1.00 45.11 107 GLU B O 1
ATOM 2398 N N . LEU B 1 128 ? 8.357 18.808 -3.297 1.00 39.61 108 LEU B N 1
ATOM 2399 C CA . LEU B 1 128 ? 9.201 19.589 -2.396 1.00 36.69 108 LEU B CA 1
ATOM 2400 C C . LEU B 1 128 ? 10.585 19.000 -2.122 1.00 36.04 108 LEU B C 1
ATOM 2401 O O . LEU B 1 128 ? 11.306 19.519 -1.272 1.00 36.24 108 LEU B O 1
ATOM 2406 N N . ASN B 1 129 ? 10.961 17.939 -2.833 1.00 35.18 109 ASN B N 1
ATOM 2407 C CA . ASN B 1 129 ? 12.248 17.276 -2.594 1.00 33.31 109 ASN B CA 1
ATOM 2408 C C . ASN B 1 129 ? 12.324 16.950 -1.100 1.00 33.90 109 ASN B C 1
ATOM 2409 O O . ASN B 1 129 ? 13.367 17.105 -0.470 1.00 29.36 109 ASN B O 1
ATOM 2414 N N . THR B 1 130 ? 11.202 16.507 -0.544 1.00 30.27 110 THR B N 1
ATOM 2415 C CA . THR B 1 130 ? 11.113 16.188 0.873 1.00 34.33 110 THR B CA 1
ATOM 2416 C C . THR B 1 130 ? 12.266 15.321 1.365 1.00 36.20 110 THR B C 1
ATOM 2417 O O . THR B 1 130 ? 12.505 14.231 0.858 1.00 30.24 110 THR B O 1
ATOM 2421 N N . PRO B 1 131 ? 12.995 15.805 2.373 1.00 34.44 111 PRO B N 1
ATOM 2422 C CA . PRO B 1 131 ? 14.131 15.080 2.942 1.00 36.05 111 PRO B CA 1
ATOM 2423 C C . PRO B 1 131 ? 13.754 13.764 3.613 1.00 34.77 111 PRO B C 1
ATOM 2424 O O . PRO B 1 131 ? 12.598 13.534 3.960 1.00 29.40 111 PRO B O 1
ATOM 2428 N N . ARG B 1 132 ? 14.747 12.904 3.783 1.00 32.04 112 ARG B N 1
ATOM 2429 C CA . ARG B 1 132 ? 14.551 11.670 4.520 1.00 32.65 112 ARG B CA 1
ATOM 2430 C C . ARG B 1 132 ? 15.298 11.936 5.814 1.00 32.95 112 ARG B C 1
ATOM 2431 O O . ARG B 1 132 ? 16.462 12.364 5.782 1.00 34.73 112 ARG B O 1
ATOM 2439 N N . ILE B 1 133 ? 14.628 11.725 6.946 1.00 29.63 113 ILE B N 1
ATOM 2440 C CA . ILE B 1 133 ? 15.253 11.922 8.243 1.00 30.68 113 ILE B CA 1
ATOM 2441 C C . ILE B 1 133 ? 15.270 10.606 8.996 1.00 28.12 113 ILE B C 1
ATOM 2442 O O . ILE B 1 133 ? 14.470 9.716 8.714 1.00 31.67 113 ILE B O 1
ATOM 2447 N N . ALA B 1 134 ? 16.186 10.474 9.943 1.00 26.23 114 ALA B N 1
ATOM 2448 C CA . ALA B 1 134 ? 16.280 9.244 10.722 1.00 28.32 114 ALA B CA 1
ATOM 2449 C C . ALA B 1 134 ? 17.122 9.409 11.960 1.00 26.10 114 ALA B C 1
ATOM 2450 O O . ALA B 1 134 ? 17.855 10.377 12.101 1.00 33.04 114 ALA B O 1
ATOM 2452 N N . ALA B 1 135 ? 16.985 8.456 12.876 1.00 30.07 115 ALA B N 1
ATOM 2453 C CA . ALA B 1 135 ? 17.764 8.431 14.097 1.00 25.66 115 ALA B CA 1
ATOM 2454 C C . ALA B 1 135 ? 17.794 6.990 14.583 1.00 30.13 115 ALA B C 1
ATOM 2455 O O . ALA B 1 135 ? 16.940 6.174 14.212 1.00 32.57 115 ALA B O 1
ATOM 2457 N N . ALA B 1 136 ? 18.793 6.671 15.392 1.00 30.62 116 ALA B N 1
ATOM 2458 C CA . ALA B 1 136 ? 18.922 5.322 15.948 1.00 33.01 116 ALA B CA 1
ATOM 2459 C C . ALA B 1 136 ? 19.615 5.485 17.289 1.00 32.57 116 ALA B C 1
ATOM 2460 O O . ALA B 1 136 ? 20.491 6.342 17.451 1.00 33.05 116 ALA B O 1
ATOM 2462 N N . ILE B 1 137 ? 19.216 4.675 18.254 1.00 31.09 117 ILE B N 1
ATOM 2463 C CA . ILE B 1 137 ? 19.807 4.768 19.574 1.00 35.73 117 ILE B CA 1
ATOM 2464 C C . ILE B 1 137 ? 19.877 3.407 20.249 1.00 34.22 117 ILE B C 1
ATOM 2465 O O . ILE B 1 137 ? 18.953 2.602 20.139 1.00 33.85 117 ILE B O 1
ATOM 2470 N N . ASN B 1 138 ? 21.006 3.132 20.896 1.00 36.21 118 ASN B N 1
ATOM 2471 C CA . ASN B 1 138 ? 21.172 1.880 21.627 1.00 36.03 118 ASN B CA 1
ATOM 2472 C C . ASN B 1 138 ? 21.611 2.241 23.043 1.00 37.12 118 ASN B C 1
ATOM 2473 O O . ASN B 1 138 ? 21.536 3.408 23.440 1.00 35.98 118 ASN B O 1
ATOM 2478 N N . GLY B 1 139 ? 22.077 1.254 23.799 1.00 39.12 119 GLY B N 1
ATOM 2479 C CA . GLY B 1 139 ? 22.482 1.505 25.169 1.00 37.32 119 GLY B CA 1
ATOM 2480 C C . GLY B 1 139 ? 23.647 2.450 25.385 1.00 42.23 119 GLY B C 1
ATOM 2481 O O . GLY B 1 139 ? 23.742 3.065 26.446 1.00 44.92 119 GLY B O 1
ATOM 2482 N N . SER B 1 140 ? 24.535 2.593 24.401 1.00 43.82 120 SER B N 1
ATOM 2483 C CA . SER B 1 140 ? 25.681 3.472 24.595 1.00 43.23 120 SER B CA 1
ATOM 2484 C C . SER B 1 140 ? 25.748 4.731 23.733 1.00 45.17 120 SER B C 1
ATOM 2485 O O . SER B 1 140 ? 26.395 5.705 24.116 1.00 42.55 120 SER B O 1
ATOM 2488 N N . GLU B 1 141 ? 25.085 4.737 22.581 1.00 45.16 121 GLU B N 1
ATOM 2489 C CA . GLU B 1 141 ? 25.143 5.926 21.738 1.00 43.03 121 GLU B CA 1
ATOM 2490 C C . GLU B 1 141 ? 23.941 6.115 20.828 1.00 39.27 121 GLU B C 1
ATOM 2491 O O . GLU B 1 141 ? 23.117 5.216 20.661 1.00 36.20 121 GLU B O 1
ATOM 2497 N N . ALA B 1 142 ? 23.867 7.297 20.227 1.00 35.72 122 ALA B N 1
ATOM 2498 C CA . ALA B 1 142 ? 22.772 7.634 19.339 1.00 37.45 122 ALA B CA 1
ATOM 2499 C C . ALA B 1 142 ? 23.242 8.556 18.228 1.00 33.84 122 ALA B C 1
ATOM 2500 O O . ALA B 1 142 ? 24.139 9.376 18.426 1.00 35.95 122 ALA B O 1
ATOM 2502 N N . PHE B 1 143 ? 22.626 8.416 17.061 1.00 33.87 123 PHE B N 1
ATOM 2503 C CA . PHE B 1 143 ? 22.944 9.263 15.916 1.00 31.33 123 PHE B CA 1
ATOM 2504 C C . PHE B 1 143 ? 21.665 9.745 15.247 1.00 34.17 123 PHE B C 1
ATOM 2505 O O . PHE B 1 143 ? 20.625 9.088 15.316 1.00 31.05 123 PHE B O 1
ATOM 2513 N N . ILE B 1 144 ? 21.753 10.893 14.587 1.00 33.67 124 ILE B N 1
ATOM 2514 C CA . ILE B 1 144 ? 20.608 11.467 13.905 1.00 30.20 124 ILE B CA 1
ATOM 2515 C C . ILE B 1 144 ? 21.059 11.894 12.515 1.00 33.00 124 ILE B C 1
ATOM 2516 O O . ILE B 1 144 ? 22.200 12.342 12.328 1.00 31.36 124 ILE B O 1
ATOM 2521 N N . GLY B 1 145 ? 20.188 11.731 11.527 1.00 29.99 125 GLY B N 1
ATOM 2522 C CA . GLY B 1 145 ? 20.581 12.104 10.180 1.00 32.88 125 GLY B CA 1
ATOM 2523 C C . GLY B 1 145 ? 19.502 12.648 9.269 1.00 31.36 125 GLY B C 1
ATOM 2524 O O . GLY B 1 145 ? 18.301 12.487 9.520 1.00 30.04 125 GLY B O 1
ATOM 2525 N N . ILE B 1 146 ? 19.947 13.309 8.208 1.00 28.30 126 ILE B N 1
ATOM 2526 C CA . ILE B 1 146 ? 19.057 13.868 7.205 1.00 27.73 126 ILE B CA 1
ATOM 2527 C C . ILE B 1 146 ? 19.764 13.978 5.862 1.00 29.60 126 ILE B C 1
ATOM 2528 O O . ILE B 1 146 ? 20.978 14.187 5.789 1.00 29.62 126 ILE B O 1
ATOM 2533 N N . VAL B 1 147 ? 19.007 13.789 4.788 1.00 31.81 127 VAL B N 1
ATOM 2534 C CA . VAL B 1 147 ? 19.558 13.935 3.457 1.00 30.23 127 VAL B CA 1
ATOM 2535 C C . VAL B 1 147 ? 18.547 14.792 2.696 1.00 32.13 127 VAL B C 1
ATOM 2536 O O . VAL B 1 147 ? 17.342 14.514 2.704 1.00 34.69 127 VAL B O 1
ATOM 2540 N N . THR B 1 148 ? 19.044 15.858 2.080 1.00 34.01 128 THR B N 1
ATOM 2541 C CA . THR B 1 148 ? 18.208 16.782 1.328 1.00 31.66 128 THR B CA 1
ATOM 2542 C C . THR B 1 148 ? 18.797 16.987 -0.050 1.00 32.50 128 THR B C 1
ATOM 2543 O O . THR B 1 148 ? 19.787 16.351 -0.423 1.00 28.83 128 THR B O 1
ATOM 2547 N N . ALA B 1 149 ? 18.192 17.890 -0.818 1.00 38.09 129 ALA B N 1
ATOM 2548 C CA . ALA B 1 149 ? 18.707 18.184 -2.150 1.00 36.12 129 ALA B CA 1
ATOM 2549 C C . ALA B 1 149 ? 20.019 18.975 -2.037 1.00 33.49 129 ALA B C 1
ATOM 2550 O O . ALA B 1 149 ? 20.738 19.136 -3.020 1.00 31.91 129 ALA B O 1
ATOM 2552 N N . ASP B 1 150 ? 20.329 19.465 -0.839 1.00 34.32 130 ASP B N 1
ATOM 2553 C CA . ASP B 1 150 ? 21.557 20.234 -0.629 1.00 33.87 130 ASP B CA 1
ATOM 2554 C C . ASP B 1 150 ? 22.653 19.476 0.111 1.00 38.12 130 ASP B C 1
ATOM 2555 O O . ASP B 1 150 ? 23.747 20.005 0.308 1.00 36.75 130 ASP B O 1
ATOM 2560 N N . GLY B 1 151 ? 22.374 18.248 0.530 1.00 37.45 131 GLY B N 1
ATOM 2561 C CA . GLY B 1 151 ? 23.410 17.511 1.227 1.00 36.57 131 GLY B CA 1
ATOM 2562 C C . GLY B 1 151 ? 23.009 16.309 2.054 1.00 38.37 131 GLY B C 1
ATOM 2563 O O . GLY B 1 151 ? 21.877 15.817 1.988 1.00 43.04 131 GLY B O 1
ATOM 2564 N N . LEU B 1 152 ? 23.969 15.849 2.849 1.00 35.73 132 LEU B N 1
ATOM 2565 C CA . LEU B 1 152 ? 23.811 14.688 3.707 1.00 33.17 132 LEU B CA 1
ATOM 2566 C C . LEU B 1 152 ? 24.497 14.968 5.038 1.00 37.06 132 LEU B C 1
ATOM 2567 O O . LEU B 1 152 ? 25.653 15.426 5.072 1.00 33.78 132 LEU B O 1
ATOM 2572 N N . MET B 1 153 ? 23.793 14.690 6.132 1.00 31.37 133 MET B N 1
ATOM 2573 C CA . MET B 1 153 ? 24.354 14.908 7.460 1.00 35.73 133 MET B CA 1
ATOM 2574 C C . MET B 1 153 ? 23.948 13.831 8.458 1.00 36.00 133 MET B C 1
ATOM 2575 O O . MET B 1 153 ? 22.766 13.522 8.608 1.00 38.65 133 MET B O 1
ATOM 2580 N N . VAL B 1 154 ? 24.940 13.251 9.126 1.00 33.21 134 VAL B N 1
ATOM 2581 C CA . VAL B 1 154 ? 24.694 12.246 10.149 1.00 29.24 134 VAL B CA 1
ATOM 2582 C C . VAL B 1 154 ? 25.576 12.694 11.298 1.00 30.70 134 VAL B C 1
ATOM 2583 O O . VAL B 1 154 ? 26.776 12.877 11.120 1.00 35.95 134 VAL B O 1
ATOM 2587 N N . SER B 1 155 ? 24.990 12.898 12.470 1.00 31.04 135 SER B N 1
ATOM 2588 C CA . SER B 1 155 ? 25.783 13.347 13.604 1.00 35.87 135 SER B CA 1
ATOM 2589 C C . SER B 1 155 ? 25.411 12.681 14.920 1.00 35.36 135 SER B C 1
ATOM 2590 O O . SER B 1 155 ? 24.273 12.259 15.126 1.00 32.06 135 SER B O 1
ATOM 2593 N N . ARG B 1 156 ? 26.398 12.573 15.800 1.00 31.00 136 ARG B N 1
ATOM 2594 C CA . ARG B 1 156 ? 26.196 11.978 17.103 1.00 33.72 136 ARG B CA 1
ATOM 2595 C C . ARG B 1 156 ? 25.239 12.861 17.899 1.00 37.36 136 ARG B C 1
ATOM 2596 O O . ARG B 1 156 ? 25.357 14.095 17.896 1.00 33.50 136 ARG B O 1
ATOM 2604 N N . VAL B 1 157 ? 24.277 12.227 18.557 1.00 32.69 137 VAL B N 1
ATOM 2605 C CA . VAL B 1 157 ? 23.320 12.942 19.387 1.00 36.87 137 VAL B CA 1
ATOM 2606 C C . VAL B 1 157 ? 24.013 13.300 20.705 1.00 38.85 137 VAL B C 1
ATOM 2607 O O . VAL B 1 157 ? 24.606 12.439 21.360 1.00 37.64 137 VAL B O 1
ATOM 2611 N N . PRO B 1 158 ? 23.963 14.580 21.098 1.00 44.45 138 PRO B N 1
ATOM 2612 C CA . PRO B 1 158 ? 24.589 15.034 22.342 1.00 48.53 138 PRO B CA 1
ATOM 2613 C C . PRO B 1 158 ? 24.120 14.188 23.524 1.00 50.82 138 PRO B C 1
ATOM 2614 O O . PRO B 1 158 ? 22.922 13.982 23.723 1.00 49.68 138 PRO B O 1
ATOM 2618 N N . GLU B 1 159 ? 25.070 13.690 24.302 1.00 55.14 139 GLU B N 1
ATOM 2619 C CA . GLU B 1 159 ? 24.745 12.864 25.457 1.00 59.79 139 GLU B CA 1
ATOM 2620 C C . GLU B 1 159 ? 23.978 13.682 26.498 1.00 60.30 139 GLU B C 1
ATOM 2621 O O . GLU B 1 159 ? 23.147 13.151 27.232 1.00 55.89 139 GLU B O 1
ATOM 2627 N N . GLU B 1 160 ? 24.245 14.984 26.535 1.00 58.84 140 GLU B N 1
ATOM 2628 C CA . GLU B 1 160 ? 23.606 15.871 27.497 1.00 62.48 140 GLU B CA 1
ATOM 2629 C C . GLU B 1 160 ? 22.187 16.337 27.178 1.00 60.93 140 GLU B C 1
ATOM 2630 O O . GLU B 1 160 ? 21.522 16.916 28.038 1.00 53.75 140 GLU B O 1
ATOM 2636 N N . THR B 1 161 ? 21.711 16.100 25.961 1.00 56.46 141 THR B N 1
ATOM 2637 C CA . THR B 1 161 ? 20.360 16.542 25.631 1.00 51.25 141 THR B CA 1
ATOM 2638 C C . THR B 1 161 ? 19.704 15.881 24.433 1.00 50.21 141 THR B C 1
ATOM 2639 O O . THR B 1 161 ? 20.357 15.596 23.430 1.00 45.20 141 THR B O 1
ATOM 2643 N N . PRO B 1 162 ? 18.390 15.623 24.535 1.00 44.02 142 PRO B N 1
ATOM 2644 C CA . PRO B 1 162 ? 17.638 15.002 23.445 1.00 41.37 142 PRO B CA 1
ATOM 2645 C C . PRO B 1 162 ? 17.531 16.048 22.344 1.00 37.16 142 PRO B C 1
ATOM 2646 O O . PRO B 1 162 ? 17.634 17.246 22.614 1.00 35.92 142 PRO B O 1
ATOM 2650 N N . VAL B 1 163 ? 17.331 15.598 21.113 1.00 32.56 143 VAL B N 1
ATOM 2651 C CA . VAL B 1 163 ? 17.203 16.514 19.987 1.00 36.73 143 VAL B CA 1
ATOM 2652 C C . VAL B 1 163 ? 16.074 16.059 19.080 1.00 33.57 143 VAL B C 1
ATOM 2653 O O . VAL B 1 163 ? 15.584 14.940 19.198 1.00 35.79 143 VAL B O 1
ATOM 2657 N N . TYR B 1 164 ? 15.661 16.939 18.181 1.00 34.45 144 TYR B N 1
ATOM 2658 C CA . TYR B 1 164 ? 14.625 16.597 17.231 1.00 33.89 144 TYR B CA 1
ATOM 2659 C C . TYR B 1 164 ? 14.984 17.213 15.890 1.00 32.74 144 TYR B C 1
ATOM 2660 O O . TYR B 1 164 ? 15.843 18.102 15.805 1.00 34.05 144 TYR B O 1
ATOM 2669 N N . ILE B 1 165 ? 14.345 16.724 14.839 1.00 35.47 145 ILE B N 1
ATOM 2670 C CA . ILE B 1 165 ? 14.586 17.231 13.498 1.00 36.58 145 ILE B CA 1
ATOM 2671 C C . ILE B 1 165 ? 13.307 16.983 12.712 1.00 36.90 145 ILE B C 1
ATOM 2672 O O . ILE B 1 165 ? 12.529 16.097 13.071 1.00 38.35 145 ILE B O 1
ATOM 2677 N N . SER B 1 166 ? 13.074 17.769 11.662 1.00 36.18 146 SER B N 1
ATOM 2678 C CA . SER B 1 166 ? 11.867 17.605 10.855 1.00 35.25 146 SER B CA 1
ATOM 2679 C C . SER B 1 166 ? 12.207 17.675 9.374 1.00 33.48 146 SER B C 1
ATOM 2680 O O . SER B 1 166 ? 13.333 18.000 9.007 1.00 36.40 146 SER B O 1
ATOM 2683 N N . THR B 1 167 ? 11.237 17.360 8.526 1.00 34.11 147 THR B N 1
ATOM 2684 C CA . THR B 1 167 ? 11.465 17.397 7.097 1.00 37.83 147 THR B CA 1
ATOM 2685 C C . THR B 1 167 ? 11.392 18.825 6.527 1.00 34.18 147 THR B C 1
ATOM 2686 O O . THR B 1 167 ? 12.039 19.128 5.529 1.00 33.11 147 THR B O 1
ATOM 2690 N N . TYR B 1 168 ? 10.617 19.697 7.167 1.00 37.52 148 TYR B N 1
ATOM 2691 C CA . TYR B 1 168 ? 10.501 21.091 6.713 1.00 37.83 148 TYR B CA 1
ATOM 2692 C C . TYR B 1 168 ? 10.873 22.066 7.832 1.00 35.71 148 TYR B C 1
ATOM 2693 O O . TYR B 1 168 ? 10.555 21.844 9.002 1.00 35.19 148 TYR B O 1
ATOM 2702 N N . GLU B 1 169 ? 11.542 23.150 7.453 1.00 39.92 149 GLU B N 1
ATOM 2703 C CA . GLU B 1 169 ? 11.976 24.195 8.384 1.00 41.93 149 GLU B CA 1
ATOM 2704 C C . GLU B 1 169 ? 13.124 23.788 9.311 1.00 41.79 149 GLU B C 1
ATOM 2705 O O . GLU B 1 169 ? 14.243 24.279 9.160 1.00 42.86 149 GLU B O 1
ATOM 2711 N N . GLN B 1 170 ? 12.849 22.917 10.280 1.00 34.40 150 GLN B N 1
ATOM 2712 C CA . GLN B 1 170 ? 13.879 22.474 11.219 1.00 35.25 150 GLN B CA 1
ATOM 2713 C C . GLN B 1 170 ? 14.669 21.292 10.657 1.00 33.73 150 GLN B C 1
ATOM 2714 O O . GLN B 1 170 ? 14.709 20.218 11.246 1.00 39.06 150 GLN B O 1
ATOM 2720 N N . THR B 1 171 ? 15.304 21.510 9.511 1.00 34.50 151 THR B N 1
ATOM 2721 C CA . THR B 1 171 ? 16.076 20.477 8.836 1.00 36.99 151 THR B CA 1
ATOM 2722 C C . THR B 1 171 ? 17.482 20.326 9.421 1.00 38.14 151 THR B C 1
ATOM 2723 O O . THR B 1 171 ? 18.411 19.901 8.743 1.00 39.47 151 THR B O 1
ATOM 2727 N N . GLU B 1 172 ? 17.610 20.653 10.697 1.00 37.81 152 GLU B N 1
ATOM 2728 C CA . GLU B 1 172 ? 18.872 20.587 11.412 1.00 42.17 152 GLU B CA 1
ATOM 2729 C C . GLU B 1 172 ? 18.527 20.167 12.839 1.00 39.82 152 GLU B C 1
ATOM 2730 O O . GLU B 1 172 ? 17.519 20.607 13.380 1.00 42.21 152 GLU B O 1
ATOM 2736 N N . PRO B 1 173 ? 19.354 19.317 13.467 1.00 34.26 153 PRO B N 1
ATOM 2737 C CA . PRO B 1 173 ? 19.039 18.901 14.835 1.00 38.12 153 PRO B CA 1
ATOM 2738 C C . PRO B 1 173 ? 18.902 20.094 15.775 1.00 39.84 153 PRO B C 1
ATOM 2739 O O . PRO B 1 173 ? 19.680 21.050 15.694 1.00 39.39 153 PRO B O 1
ATOM 2743 N N . ALA B 1 174 ? 17.909 20.033 16.657 1.00 37.55 154 ALA B N 1
ATOM 2744 C CA . ALA B 1 174 ? 17.667 21.097 17.630 1.00 37.73 154 ALA B CA 1
ATOM 2745 C C . ALA B 1 174 ? 17.433 20.485 19.011 1.00 40.17 154 ALA B C 1
ATOM 2746 O O . ALA B 1 174 ? 16.755 19.455 19.146 1.00 33.41 154 ALA B O 1
ATOM 2748 N N . ALA B 1 175 ? 18.009 21.113 20.031 1.00 36.49 155 ALA B N 1
ATOM 2749 C CA . ALA B 1 175 ? 17.877 20.632 21.399 1.00 40.81 155 ALA B CA 1
ATOM 2750 C C . ALA B 1 175 ? 16.434 20.738 21.876 1.00 42.79 155 ALA B C 1
ATOM 2751 O O . ALA B 1 175 ? 15.702 21.650 21.493 1.00 40.74 155 ALA B O 1
ATOM 2753 N N . THR B 1 176 ? 16.029 19.790 22.708 1.00 41.51 156 THR B N 1
ATOM 2754 C CA . THR B 1 176 ? 14.683 19.787 23.252 1.00 46.86 156 THR B CA 1
ATOM 2755 C C . THR B 1 176 ? 14.656 19.135 24.623 1.00 51.69 156 THR B C 1
ATOM 2756 O O . THR B 1 176 ? 15.259 18.079 24.831 1.00 50.43 156 THR B O 1
ATOM 2760 N N . GLU B 1 177 ? 13.971 19.778 25.563 1.00 56.24 157 GLU B N 1
ATOM 2761 C CA . GLU B 1 177 ? 13.838 19.219 26.900 1.00 59.30 157 GLU B CA 1
ATOM 2762 C C . GLU B 1 177 ? 12.655 18.275 26.780 1.00 57.87 157 GLU B C 1
ATOM 2763 O O . GLU B 1 177 ? 11.515 18.642 27.050 1.00 61.32 157 GLU B O 1
ATOM 2769 N N . PHE B 1 178 ? 12.937 17.056 26.353 1.00 56.35 158 PHE B N 1
ATOM 2770 C CA . PHE B 1 178 ? 11.901 16.058 26.159 1.00 53.64 158 PHE B CA 1
ATOM 2771 C C . PHE B 1 178 ? 11.586 15.323 27.458 1.00 51.94 158 PHE B C 1
ATOM 2772 O O . PHE B 1 178 ? 12.361 14.493 27.918 1.00 53.25 158 PHE B O 1
ATOM 2780 N N . LYS B 1 179 ? 10.440 15.627 28.050 1.00 56.48 159 LYS B N 1
ATOM 2781 C CA . LYS B 1 179 ? 10.051 14.965 29.286 1.00 56.85 159 LYS B CA 1
ATOM 2782 C C . LYS B 1 179 ? 9.136 13.790 28.960 1.00 54.16 159 LYS B C 1
ATOM 2783 O O . LYS B 1 179 ? 8.196 13.926 28.172 1.00 49.36 159 LYS B O 1
ATOM 2789 N N . ALA B 1 180 ? 9.438 12.636 29.551 1.00 46.95 160 ALA B N 1
ATOM 2790 C CA . ALA B 1 180 ? 8.662 11.418 29.341 1.00 47.15 160 ALA B CA 1
ATOM 2791 C C . ALA B 1 180 ? 9.249 10.256 30.139 1.00 43.23 160 ALA B C 1
ATOM 2792 O O . ALA B 1 180 ? 10.466 10.128 30.261 1.00 46.42 160 ALA B O 1
ATOM 2794 N N . GLY B 1 181 ? 8.376 9.408 30.675 1.00 41.95 161 GLY B N 1
ATOM 2795 C CA . GLY B 1 181 ? 8.831 8.262 31.444 1.00 42.69 161 GLY B CA 1
ATOM 2796 C C . GLY B 1 181 ? 8.287 6.960 30.882 1.00 43.00 161 GLY B C 1
ATOM 2797 O O . GLY B 1 181 ? 8.458 5.891 31.473 1.00 42.93 161 GLY B O 1
ATOM 2798 N N . SER B 1 182 ? 7.633 7.048 29.727 1.00 39.46 162 SER B N 1
ATOM 2799 C CA . SER B 1 182 ? 7.055 5.875 29.080 1.00 34.73 162 SER B CA 1
ATOM 2800 C C . SER B 1 182 ? 6.832 6.181 27.602 1.00 33.20 162 SER B C 1
ATOM 2801 O O . SER B 1 182 ? 6.867 7.335 27.190 1.00 33.67 162 SER B O 1
ATOM 2804 N N . PRO B 1 183 ? 6.590 5.149 26.782 1.00 31.39 163 PRO B N 1
ATOM 2805 C CA . PRO B 1 183 ? 6.369 5.422 25.358 1.00 32.57 163 PRO B CA 1
ATOM 2806 C C . PRO B 1 183 ? 5.084 6.217 25.148 1.00 34.87 163 PRO B C 1
ATOM 2807 O O . PRO B 1 183 ? 4.995 7.024 24.225 1.00 37.65 163 PRO B O 1
ATOM 2811 N N . GLU B 1 184 ? 4.099 5.996 26.016 1.00 32.58 164 GLU B N 1
ATOM 2812 C CA . GLU B 1 184 ? 2.837 6.712 25.911 1.00 35.57 164 GLU B CA 1
ATOM 2813 C C . GLU B 1 184 ? 3.069 8.208 26.076 1.00 34.44 164 GLU B C 1
ATOM 2814 O O . GLU B 1 184 ? 2.575 9.005 25.289 1.00 37.89 164 GLU B O 1
ATOM 2820 N N . GLU B 1 185 ? 3.826 8.578 27.108 1.00 34.72 165 GLU B N 1
ATOM 2821 C CA . GLU B 1 185 ? 4.128 9.976 27.393 1.00 36.14 165 GLU B CA 1
ATOM 2822 C C . GLU B 1 185 ? 4.986 10.591 26.296 1.00 38.44 165 GLU B C 1
ATOM 2823 O O . GLU B 1 185 ? 4.785 11.748 25.918 1.00 34.65 165 GLU B O 1
ATOM 2829 N N . ALA B 1 186 ? 5.949 9.821 25.795 1.00 34.07 166 ALA B N 1
ATOM 2830 C CA . ALA B 1 186 ? 6.818 10.323 24.735 1.00 36.79 166 ALA B CA 1
ATOM 2831 C C . ALA B 1 186 ? 6.015 10.641 23.474 1.00 33.49 166 ALA B C 1
ATOM 2832 O O . ALA B 1 186 ? 6.212 11.684 22.854 1.00 32.58 166 ALA B O 1
ATOM 2834 N N . ALA B 1 187 ? 5.113 9.740 23.091 1.00 35.91 167 ALA B N 1
ATOM 2835 C CA . ALA B 1 187 ? 4.289 9.963 21.905 1.00 33.88 167 ALA B CA 1
ATOM 2836 C C . ALA B 1 187 ? 3.407 11.209 22.082 1.00 36.81 167 ALA B C 1
ATOM 2837 O O . ALA B 1 187 ? 3.280 12.034 21.167 1.00 34.56 167 ALA B O 1
ATOM 2839 N N . GLU B 1 188 ? 2.810 11.346 23.262 1.00 38.84 168 GLU B N 1
ATOM 2840 C CA . GLU B 1 188 ? 1.942 12.487 23.559 1.00 40.66 168 GLU B CA 1
ATOM 2841 C C . GLU B 1 188 ? 2.713 13.802 23.501 1.00 38.40 168 GLU B C 1
ATOM 2842 O O . GLU B 1 188 ? 2.239 14.794 22.943 1.00 35.32 168 GLU B O 1
ATOM 2848 N N . PHE B 1 189 ? 3.906 13.802 24.080 1.00 34.33 169 PHE B N 1
ATOM 2849 C CA . PHE B 1 189 ? 4.724 15.005 24.110 1.00 38.74 169 PHE B CA 1
ATOM 2850 C C . PHE B 1 189 ? 5.092 15.526 22.724 1.00 35.84 169 PHE B C 1
ATOM 2851 O O . PHE B 1 189 ? 4.974 16.721 22.463 1.00 35.47 169 PHE B O 1
ATOM 2859 N N . ILE B 1 190 ? 5.540 14.645 21.834 1.00 34.58 170 ILE B N 1
ATOM 2860 C CA . ILE B 1 190 ? 5.912 15.096 20.492 1.00 33.85 170 ILE B CA 1
ATOM 2861 C C . ILE B 1 190 ? 4.673 15.495 19.704 1.00 37.81 170 ILE B C 1
ATOM 2862 O O . ILE B 1 190 ? 4.752 16.241 18.727 1.00 32.52 170 ILE B O 1
ATOM 2867 N N . LEU B 1 191 ? 3.519 15.005 20.144 1.00 40.22 171 LEU B N 1
ATOM 2868 C CA . LEU B 1 191 ? 2.267 15.322 19.476 1.00 40.04 171 LEU B CA 1
ATOM 2869 C C . LEU B 1 191 ? 1.686 16.662 19.933 1.00 41.67 171 LEU B C 1
ATOM 2870 O O . LEU B 1 191 ? 1.349 17.499 19.101 1.00 42.69 171 LEU B O 1
ATOM 2875 N N . LYS B 1 192 ? 1.592 16.872 21.245 1.00 44.00 172 LYS B N 1
ATOM 2876 C CA . LYS B 1 192 ? 1.000 18.102 21.779 1.00 50.48 172 LYS B CA 1
ATOM 2877 C C . LYS B 1 192 ? 1.783 18.795 22.889 1.00 51.01 172 LYS B C 1
ATOM 2878 O O . LYS B 1 192 ? 1.366 19.852 23.363 1.00 53.86 172 LYS B O 1
ATOM 2884 N N . GLY B 1 193 ? 2.894 18.208 23.317 1.00 49.16 173 GLY B N 1
ATOM 2885 C CA . GLY B 1 193 ? 3.648 18.800 24.409 1.00 49.60 173 GLY B CA 1
ATOM 2886 C C . GLY B 1 193 ? 4.723 19.815 24.078 1.00 48.25 173 GLY B C 1
ATOM 2887 O O . GLY B 1 193 ? 5.143 19.950 22.931 1.00 50.12 173 GLY B O 1
ATOM 2888 N N . GLY B 1 194 ? 5.154 20.534 25.113 1.00 47.71 174 GLY B N 1
ATOM 2889 C CA . GLY B 1 194 ? 6.198 21.533 24.981 1.00 43.41 174 GLY B CA 1
ATOM 2890 C C . GLY B 1 194 ? 6.163 22.394 23.738 1.00 46.22 174 GLY B C 1
ATOM 2891 O O . GLY B 1 194 ? 5.119 22.922 23.359 1.00 44.07 174 GLY B O 1
ATOM 2892 N N . GLU B 1 195 ? 7.323 22.527 23.101 1.00 44.94 175 GLU B N 1
ATOM 2893 C CA . GLU B 1 195 ? 7.462 23.328 21.898 1.00 42.30 175 GLU B CA 1
ATOM 2894 C C . GLU B 1 195 ? 6.777 22.706 20.691 1.00 42.50 175 GLU B C 1
ATOM 2895 O O . GLU B 1 195 ? 6.529 23.386 19.689 1.00 37.46 175 GLU B O 1
ATOM 2901 N N . PHE B 1 196 ? 6.458 21.418 20.781 1.00 37.68 176 PHE B N 1
ATOM 2902 C CA . PHE B 1 196 ? 5.804 20.741 19.669 1.00 37.99 176 PHE B CA 1
ATOM 2903 C C . PHE B 1 196 ? 4.354 21.178 19.522 1.00 35.85 176 PHE B C 1
ATOM 2904 O O . PHE B 1 196 ? 3.743 20.996 18.470 1.00 40.62 176 PHE B O 1
ATOM 2912 N N . ALA B 1 197 ? 3.805 21.763 20.578 1.00 39.34 177 ALA B N 1
ATOM 2913 C CA . ALA B 1 197 ? 2.422 22.235 20.539 1.00 46.40 177 ALA B CA 1
ATOM 2914 C C . ALA B 1 197 ? 2.245 23.308 19.456 1.00 40.12 177 ALA B C 1
ATOM 2915 O O . ALA B 1 197 ? 1.168 23.457 18.888 1.00 42.20 177 ALA B O 1
ATOM 2917 N N . ALA B 1 198 ? 3.319 24.035 19.164 1.00 43.39 178 ALA B N 1
ATOM 2918 C CA . ALA B 1 198 ? 3.287 25.104 18.166 1.00 45.11 178 ALA B CA 1
ATOM 2919 C C . ALA B 1 198 ? 3.425 24.642 16.708 1.00 46.51 178 ALA B C 1
ATOM 2920 O O . ALA B 1 198 ? 3.132 25.402 15.782 1.00 47.87 178 ALA B O 1
ATOM 2922 N N . PHE B 1 199 ? 3.869 23.408 16.493 1.00 41.97 179 PHE B N 1
ATOM 2923 C CA . PHE B 1 199 ? 4.025 22.909 15.130 1.00 40.22 179 PHE B CA 1
ATOM 2924 C C . PHE B 1 199 ? 2.669 22.409 14.658 1.00 39.60 179 PHE B C 1
ATOM 2925 O O . PHE B 1 199 ? 2.066 21.529 15.266 1.00 39.41 179 PHE B O 1
ATOM 2933 N N . THR B 1 200 ? 2.209 22.988 13.557 1.00 40.29 180 THR B N 1
ATOM 2934 C CA . THR B 1 200 ? 0.885 22.720 13.000 1.00 43.96 180 THR B CA 1
ATOM 2935 C C . THR B 1 200 ? 0.585 21.445 12.220 1.00 39.89 180 THR B C 1
ATOM 2936 O O . THR B 1 200 ? 1.481 20.725 11.783 1.00 38.59 180 THR B O 1
ATOM 2940 N N . HIS B 1 201 ? -0.714 21.199 12.055 1.00 36.70 181 HIS B N 1
ATOM 2941 C CA . HIS B 1 201 ? -1.242 20.059 11.316 1.00 38.99 181 HIS B CA 1
ATOM 2942 C C . HIS B 1 201 ? -0.903 18.673 11.875 1.00 39.37 181 HIS B C 1
ATOM 2943 O O . HIS B 1 201 ? -0.618 17.750 11.115 1.00 42.20 181 HIS B O 1
ATOM 2950 N N . PRO B 1 202 ? -0.947 18.505 13.207 1.00 38.82 182 PRO B N 1
ATOM 2951 C CA . PRO B 1 202 ? -0.635 17.200 13.803 1.00 43.83 182 PRO B CA 1
ATOM 2952 C C . PRO B 1 202 ? -1.666 16.158 13.375 1.00 43.21 182 PRO B C 1
ATOM 2953 O O . PRO B 1 202 ? -2.854 16.466 13.266 1.00 39.04 182 PRO B O 1
ATOM 2957 N N . VAL B 1 203 ? -1.218 14.931 13.134 1.00 36.43 183 VAL B N 1
ATOM 2958 C CA . VAL B 1 203 ? -2.121 13.859 12.738 1.00 37.13 183 VAL B CA 1
ATOM 2959 C C . VAL B 1 203 ? -2.034 12.673 13.706 1.00 41.55 183 VAL B C 1
ATOM 2960 O O . VAL B 1 203 ? -3.019 12.307 14.350 1.00 44.63 183 VAL B O 1
ATOM 2964 N N . THR B 1 204 ? -0.848 12.087 13.819 1.00 37.48 184 THR B N 1
ATOM 2965 C CA . THR B 1 204 ? -0.646 10.937 14.694 1.00 36.43 184 THR B CA 1
ATOM 2966 C C . THR B 1 204 ? 0.813 10.860 15.135 1.00 37.91 184 THR B C 1
ATOM 2967 O O . THR B 1 204 ? 1.704 11.404 14.465 1.00 33.41 184 THR B O 1
ATOM 2971 N N . ALA B 1 205 ? 1.053 10.189 16.259 1.00 34.63 185 ALA B N 1
ATOM 2972 C CA . ALA B 1 205 ? 2.394 10.047 16.794 1.00 37.37 185 ALA B CA 1
ATOM 2973 C C . ALA B 1 205 ? 2.649 8.657 17.374 1.00 38.85 185 ALA B C 1
ATOM 2974 O O . ALA B 1 205 ? 1.717 7.906 17.678 1.00 32.25 185 ALA B O 1
ATOM 2976 N N . ALA B 1 206 ? 3.927 8.329 17.525 1.00 33.27 186 ALA B N 1
ATOM 2977 C CA . ALA B 1 206 ? 4.332 7.045 18.079 1.00 32.21 186 ALA B CA 1
ATOM 2978 C C . ALA B 1 206 ? 5.672 7.224 18.781 1.00 36.34 186 ALA B C 1
ATOM 2979 O O . ALA B 1 206 ? 6.363 8.215 18.558 1.00 32.95 186 ALA B O 1
ATOM 2981 N N . ALA B 1 207 ? 6.036 6.273 19.635 1.00 35.23 187 ALA B N 1
ATOM 2982 C CA . ALA B 1 207 ? 7.307 6.366 20.337 1.00 33.85 187 ALA B CA 1
ATOM 2983 C C . ALA B 1 207 ? 7.743 5.013 20.873 1.00 31.09 187 ALA B C 1
ATOM 2984 O O . ALA B 1 207 ? 6.941 4.086 20.989 1.00 28.82 187 ALA B O 1
ATOM 2986 N N . ALA B 1 208 ? 9.036 4.902 21.159 1.00 33.02 188 ALA B N 1
ATOM 2987 C CA . ALA B 1 208 ? 9.611 3.699 21.749 1.00 34.58 188 ALA B CA 1
ATOM 2988 C C . ALA B 1 208 ? 10.375 4.224 22.960 1.00 31.39 188 ALA B C 1
ATOM 2989 O O . ALA B 1 208 ? 11.070 5.238 22.866 1.00 39.84 188 ALA B O 1
ATOM 2991 N N . PHE B 1 209 ? 10.232 3.558 24.100 1.00 34.66 189 PHE B N 1
ATOM 2992 C CA . PHE B 1 209 ? 10.903 3.998 25.317 1.00 36.50 189 PHE B CA 1
ATOM 2993 C C . PHE B 1 209 ? 11.591 2.826 26.007 1.00 37.99 189 PHE B C 1
ATOM 2994 O O . PHE B 1 209 ? 11.073 1.714 26.030 1.00 35.67 189 PHE B O 1
ATOM 3002 N N . ASN B 1 210 ? 12.776 3.072 26.548 1.00 36.11 190 ASN B N 1
ATOM 3003 C CA . ASN B 1 210 ? 13.499 2.022 27.252 1.00 39.82 190 ASN B CA 1
ATOM 3004 C C . ASN B 1 210 ? 13.938 2.562 28.612 1.00 41.99 190 ASN B C 1
ATOM 3005 O O . ASN B 1 210 ? 14.829 3.402 28.700 1.00 40.87 190 ASN B O 1
ATOM 3010 N N . ASP B 1 211 ? 13.290 2.092 29.670 1.00 40.62 191 ASP B N 1
ATOM 3011 C CA . ASP B 1 211 ? 13.628 2.527 31.023 1.00 44.37 191 ASP B CA 1
ATOM 3012 C C . ASP B 1 211 ? 14.734 1.653 31.597 1.00 43.70 191 ASP B C 1
ATOM 3013 O O . ASP B 1 211 ? 15.065 1.754 32.772 1.00 48.81 191 ASP B O 1
ATOM 3018 N N . GLY B 1 212 ? 15.291 0.785 30.764 1.00 44.41 192 GLY B N 1
ATOM 3019 C CA . GLY B 1 212 ? 16.351 -0.095 31.217 1.00 46.91 192 GLY B CA 1
ATOM 3020 C C . GLY B 1 212 ? 15.979 -1.564 31.125 1.00 48.04 192 GLY B C 1
ATOM 3021 O O . GLY B 1 212 ? 16.848 -2.432 31.147 1.00 48.03 192 GLY B O 1
ATOM 3022 N N . GLU B 1 213 ? 14.689 -1.854 31.003 1.00 45.28 193 GLU B N 1
ATOM 3023 C CA . GLU B 1 213 ? 14.243 -3.240 30.924 1.00 49.87 193 GLU B CA 1
ATOM 3024 C C . GLU B 1 213 ? 13.748 -3.656 29.540 1.00 48.31 193 GLU B C 1
ATOM 3025 O O . GLU B 1 213 ? 13.088 -4.687 29.395 1.00 49.32 193 GLU B O 1
ATOM 3031 N N . GLY B 1 214 ? 14.071 -2.863 28.523 1.00 45.15 194 GLY B N 1
ATOM 3032 C CA . GLY B 1 214 ? 13.646 -3.199 27.179 1.00 36.73 194 GLY B CA 1
ATOM 3033 C C . GLY B 1 214 ? 12.808 -2.127 26.506 1.00 38.71 194 GLY B C 1
ATOM 3034 O O . GLY B 1 214 ? 12.222 -1.262 27.167 1.00 36.81 194 GLY B O 1
ATOM 3035 N N . TRP B 1 215 ? 12.744 -2.194 25.180 1.00 36.24 195 TRP B N 1
ATOM 3036 C CA . TRP B 1 215 ? 11.986 -1.223 24.404 1.00 37.77 195 TRP B CA 1
ATOM 3037 C C . TRP B 1 215 ? 10.481 -1.503 24.385 1.00 32.43 195 TRP B C 1
ATOM 3038 O O . TRP B 1 215 ? 10.050 -2.601 24.070 1.00 31.98 195 TRP B O 1
ATOM 3049 N N . ASN B 1 216 ? 9.692 -0.499 24.744 1.00 35.16 196 ASN B N 1
ATOM 3050 C CA . ASN B 1 216 ? 8.237 -0.615 24.724 1.00 33.37 196 ASN B CA 1
ATOM 3051 C C . ASN B 1 216 ? 7.719 0.434 23.740 1.00 32.87 196 ASN B C 1
ATOM 3052 O O . ASN B 1 216 ? 8.284 1.526 23.638 1.00 33.06 196 ASN B O 1
ATOM 3057 N N . LEU B 1 217 ? 6.644 0.102 23.031 1.00 32.61 197 LEU B N 1
ATOM 3058 C CA . LEU B 1 217 ? 6.062 0.985 22.023 1.00 31.16 197 LEU B CA 1
ATOM 3059 C C . LEU B 1 217 ? 4.689 1.530 22.399 1.00 37.59 197 LEU B C 1
ATOM 3060 O O . LEU B 1 217 ? 3.983 0.942 23.214 1.00 32.52 197 LEU B O 1
ATOM 3065 N N . ALA B 1 218 ? 4.321 2.660 21.786 1.00 33.64 198 ALA B N 1
ATOM 3066 C CA . ALA B 1 218 ? 3.023 3.285 22.019 1.00 32.04 198 ALA B CA 1
ATOM 3067 C C . ALA B 1 218 ? 2.689 4.271 20.897 1.00 34.29 198 ALA B C 1
ATOM 3068 O O . ALA B 1 218 ? 3.575 4.728 20.165 1.00 30.11 198 ALA B O 1
ATOM 3070 N N . THR B 1 219 ? 1.403 4.560 20.737 1.00 32.26 199 THR B N 1
ATOM 3071 C CA . THR B 1 219 ? 0.959 5.521 19.739 1.00 34.67 199 THR B CA 1
ATOM 3072 C C . THR B 1 219 ? -0.029 6.460 20.424 1.00 39.61 199 THR B C 1
ATOM 3073 O O . THR B 1 219 ? -0.605 6.114 21.451 1.00 35.96 199 THR B O 1
ATOM 3077 N N . ARG B 1 220 ? -0.206 7.650 19.854 1.00 39.02 200 ARG B N 1
ATOM 3078 C CA . ARG B 1 220 ? -1.146 8.635 20.376 1.00 41.85 200 ARG B CA 1
ATOM 3079 C C . ARG B 1 220 ? -1.801 9.369 19.205 1.00 41.41 200 ARG B C 1
ATOM 3080 O O . ARG B 1 220 ? -1.159 9.651 18.190 1.00 37.02 200 ARG B O 1
ATOM 3088 N N . GLU B 1 221 ? -3.088 9.650 19.354 1.00 40.22 201 GLU B N 1
ATOM 3089 C CA . GLU B 1 221 ? -3.875 10.346 18.339 1.00 45.47 201 GLU B CA 1
ATOM 3090 C C . GLU B 1 221 ? -4.319 11.679 18.916 1.00 42.09 201 GLU B C 1
ATOM 3091 O O . GLU B 1 221 ? -4.282 11.879 20.134 1.00 37.42 201 GLU B O 1
ATOM 3097 N N . MET B 1 222 ? -4.739 12.587 18.041 1.00 46.75 202 MET B N 1
ATOM 3098 C CA . MET B 1 222 ? -5.215 13.893 18.474 1.00 49.05 202 MET B CA 1
ATOM 3099 C C . MET B 1 222 ? -6.496 13.720 19.290 1.00 50.90 202 MET B C 1
ATOM 3100 O O . MET B 1 222 ? -6.553 14.269 20.408 1.00 52.71 202 MET B O 1
ATOM 3106 N N . MET C 1 21 ? 12.084 -25.448 -11.308 1.00 54.03 1 MET C N 1
ATOM 3107 C CA . MET C 1 21 ? 11.273 -24.859 -12.416 1.00 57.07 1 MET C CA 1
ATOM 3108 C C . MET C 1 21 ? 10.589 -23.560 -12.006 1.00 54.88 1 MET C C 1
ATOM 3109 O O . MET C 1 21 ? 10.156 -22.780 -12.857 1.00 51.02 1 MET C O 1
ATOM 3114 N N . TYR C 1 22 ? 10.470 -23.341 -10.700 1.00 48.93 2 TYR C N 1
ATOM 3115 C CA . TYR C 1 22 ? 9.889 -22.106 -10.204 1.00 46.93 2 TYR C CA 1
ATOM 3116 C C . TYR C 1 22 ? 11.048 -21.151 -9.962 1.00 49.19 2 TYR C C 1
ATOM 3117 O O . TYR C 1 22 ? 11.861 -21.367 -9.062 1.00 47.80 2 TYR C O 1
ATOM 3126 N N . LEU C 1 23 ? 11.123 -20.097 -10.769 1.00 45.42 3 LEU C N 1
ATOM 3127 C CA . LEU C 1 23 ? 12.199 -19.117 -10.649 1.00 39.75 3 LEU C CA 1
ATOM 3128 C C . LEU C 1 23 ? 11.805 -17.849 -9.900 1.00 39.04 3 LEU C C 1
ATOM 3129 O O . LEU C 1 23 ? 12.650 -16.999 -9.636 1.00 39.60 3 LEU C O 1
ATOM 3134 N N . GLY C 1 24 ? 10.530 -17.726 -9.538 1.00 42.92 4 GLY C N 1
ATOM 3135 C CA . GLY C 1 24 ? 10.082 -16.531 -8.838 1.00 41.50 4 GLY C CA 1
ATOM 3136 C C . GLY C 1 24 ? 10.037 -15.352 -9.802 1.00 40.99 4 GLY C C 1
ATOM 3137 O O . GLY C 1 24 ? 9.542 -15.487 -10.925 1.00 38.56 4 GLY C O 1
ATOM 3138 N N . ARG C 1 25 ? 10.555 -14.199 -9.385 1.00 41.06 5 ARG C N 1
ATOM 3139 C CA . ARG C 1 25 ? 10.558 -13.025 -10.253 1.00 35.18 5 ARG C CA 1
ATOM 3140 C C . ARG C 1 25 ? 11.746 -13.086 -11.205 1.00 38.71 5 ARG C C 1
ATOM 3141 O O . ARG C 1 25 ? 12.863 -13.435 -10.809 1.00 34.27 5 ARG C O 1
ATOM 3149 N N . ILE C 1 26 ? 11.495 -12.733 -12.462 1.00 36.34 6 ILE C N 1
ATOM 3150 C CA . ILE C 1 26 ? 12.517 -12.802 -13.504 1.00 39.40 6 ILE C CA 1
ATOM 3151 C C . ILE C 1 26 ? 12.662 -11.506 -14.294 1.00 40.03 6 ILE C C 1
ATOM 3152 O O . ILE C 1 26 ? 11.686 -10.798 -14.538 1.00 39.11 6 ILE C O 1
ATOM 3157 N N . LEU C 1 27 ? 13.883 -11.213 -14.718 1.00 38.13 7 LEU C N 1
ATOM 3158 C CA . LEU C 1 27 ? 14.124 -10.028 -15.521 1.00 39.02 7 LEU C CA 1
ATOM 3159 C C . LEU C 1 27 ? 15.138 -10.388 -16.591 1.00 40.42 7 LEU C C 1
ATOM 3160 O O . LEU C 1 27 ? 16.014 -11.235 -16.371 1.00 41.82 7 LEU C O 1
ATOM 3165 N N . ALA C 1 28 ? 15.007 -9.748 -17.749 1.00 37.92 8 ALA C N 1
ATOM 3166 C CA . ALA C 1 28 ? 15.911 -9.960 -18.865 1.00 33.25 8 ALA C CA 1
ATOM 3167 C C . ALA C 1 28 ? 16.329 -8.593 -19.372 1.00 38.80 8 ALA C C 1
ATOM 3168 O O . ALA C 1 28 ? 15.573 -7.624 -19.277 1.00 39.37 8 ALA C O 1
ATOM 3170 N N . VAL C 1 29 ? 17.534 -8.510 -19.916 1.00 38.85 9 VAL C N 1
ATOM 3171 C CA . VAL C 1 29 ? 18.039 -7.248 -20.418 1.00 36.14 9 VAL C CA 1
ATOM 3172 C C . VAL C 1 29 ? 19.038 -7.515 -21.534 1.00 40.01 9 VAL C C 1
ATOM 3173 O O . VAL C 1 29 ? 19.741 -8.524 -21.517 1.00 40.21 9 VAL C O 1
ATOM 3177 N N . GLY C 1 30 ? 19.097 -6.613 -22.503 1.00 38.02 10 GLY C N 1
ATOM 3178 C CA . GLY C 1 30 ? 20.041 -6.791 -23.589 1.00 43.51 10 GLY C CA 1
ATOM 3179 C C . GLY C 1 30 ? 19.631 -6.113 -24.872 1.00 41.80 10 GLY C C 1
ATOM 3180 O O . GLY C 1 30 ? 18.769 -5.224 -24.877 1.00 41.65 10 GLY C O 1
ATOM 3181 N N . ARG C 1 31 ? 20.257 -6.535 -25.966 1.00 41.79 11 ARG C N 1
ATOM 3182 C CA . ARG C 1 31 ? 19.964 -5.982 -27.279 1.00 45.64 11 ARG C CA 1
ATOM 3183 C C . ARG C 1 31 ? 19.876 -7.114 -28.295 1.00 47.26 11 ARG C C 1
ATOM 3184 O O . ARG C 1 31 ? 20.521 -8.149 -28.141 1.00 48.54 11 ARG C O 1
ATOM 3192 N N . ASN C 1 32 ? 19.060 -6.915 -29.322 1.00 45.93 12 ASN C N 1
ATOM 3193 C CA . ASN C 1 32 ? 18.939 -7.876 -30.407 1.00 43.88 12 ASN C CA 1
ATOM 3194 C C . ASN C 1 32 ? 18.944 -7.037 -31.671 1.00 46.52 12 ASN C C 1
ATOM 3195 O O . ASN C 1 32 ? 19.111 -5.816 -31.596 1.00 44.50 12 ASN C O 1
ATOM 3200 N N . SER C 1 33 ? 18.770 -7.668 -32.826 1.00 50.44 13 SER C N 1
ATOM 3201 C CA . SER C 1 33 ? 18.796 -6.934 -34.089 1.00 52.17 13 SER C CA 1
ATOM 3202 C C . SER C 1 33 ? 17.737 -5.838 -34.193 1.00 50.59 13 SER C C 1
ATOM 3203 O O . SER C 1 33 ? 17.868 -4.924 -35.003 1.00 50.35 13 SER C O 1
ATOM 3206 N N . ASN C 1 34 ? 16.691 -5.924 -33.376 1.00 51.18 14 ASN C N 1
ATOM 3207 C CA . ASN C 1 34 ? 15.619 -4.935 -33.419 1.00 46.16 14 ASN C CA 1
ATOM 3208 C C . ASN C 1 34 ? 15.805 -3.744 -32.477 1.00 50.66 14 ASN C C 1
ATOM 3209 O O . ASN C 1 34 ? 15.202 -2.683 -32.680 1.00 40.35 14 ASN C O 1
ATOM 3214 N N . GLY C 1 35 ? 16.629 -3.915 -31.447 1.00 44.66 15 GLY C N 1
ATOM 3215 C CA . GLY C 1 35 ? 16.850 -2.830 -30.509 1.00 43.44 15 GLY C CA 1
ATOM 3216 C C . GLY C 1 35 ? 17.249 -3.307 -29.130 1.00 45.21 15 GLY C C 1
ATOM 3217 O O . GLY C 1 35 ? 17.629 -4.463 -28.956 1.00 47.69 15 GLY C O 1
ATOM 3218 N N . SER C 1 36 ? 17.161 -2.418 -28.146 1.00 43.75 16 SER C N 1
ATOM 3219 C CA . SER C 1 36 ? 17.525 -2.752 -26.771 1.00 40.31 16 SER C CA 1
ATOM 3220 C C . SER C 1 36 ? 16.271 -2.878 -25.909 1.00 40.22 16 SER C C 1
ATOM 3221 O O . SER C 1 36 ? 15.227 -2.307 -26.241 1.00 40.24 16 SER C O 1
ATOM 3224 N N . PHE C 1 37 ? 16.368 -3.605 -24.798 1.00 34.24 17 PHE C N 1
ATOM 3225 C CA . PHE C 1 37 ? 15.200 -3.813 -23.953 1.00 35.85 17 PHE C CA 1
ATOM 3226 C C . PHE C 1 37 ? 15.498 -4.306 -22.541 1.00 38.12 17 PHE C C 1
ATOM 3227 O O . PHE C 1 37 ? 16.625 -4.678 -22.207 1.00 36.67 17 PHE C O 1
ATOM 3235 N N . VAL C 1 38 ? 14.438 -4.314 -21.736 1.00 32.93 18 VAL C N 1
ATOM 3236 C CA . VAL C 1 38 ? 14.443 -4.855 -20.387 1.00 34.71 18 VAL C CA 1
ATOM 3237 C C . VAL C 1 38 ? 13.064 -5.494 -20.330 1.00 36.80 18 VAL C C 1
ATOM 3238 O O . VAL C 1 38 ? 12.101 -4.941 -20.868 1.00 35.34 18 VAL C O 1
ATOM 3242 N N . ALA C 1 39 ? 12.973 -6.668 -19.719 1.00 35.69 19 ALA C N 1
ATOM 3243 C CA . ALA C 1 39 ? 11.699 -7.359 -19.604 1.00 36.22 19 ALA C CA 1
ATOM 3244 C C . ALA C 1 39 ? 11.570 -7.866 -18.175 1.00 35.16 19 ALA C C 1
ATOM 3245 O O . ALA C 1 39 ? 12.561 -8.195 -17.531 1.00 34.64 19 ALA C O 1
ATOM 3247 N N . TYR C 1 40 ? 10.345 -7.923 -17.677 1.00 37.05 20 TYR C N 1
ATOM 3248 C CA . TYR C 1 40 ? 10.114 -8.355 -16.307 1.00 35.26 20 TYR C CA 1
ATOM 3249 C C . TYR C 1 40 ? 8.908 -9.262 -16.216 1.00 35.78 20 TYR C C 1
ATOM 3250 O O . TYR C 1 40 ? 7.892 -9.039 -16.871 1.00 33.81 20 TYR C O 1
ATOM 3259 N N . ARG C 1 41 ? 9.017 -10.286 -15.384 1.00 38.63 21 ARG C N 1
ATOM 3260 C CA . ARG C 1 41 ? 7.912 -11.203 -15.213 1.00 41.91 21 ARG C CA 1
ATOM 3261 C C . ARG C 1 41 ? 7.718 -11.597 -13.768 1.00 39.96 21 ARG C C 1
ATOM 3262 O O . ARG C 1 41 ? 8.665 -11.968 -13.074 1.00 41.20 21 ARG C O 1
ATOM 3270 N N . VAL C 1 42 ? 6.481 -11.495 -13.313 1.00 36.75 22 VAL C N 1
ATOM 3271 C CA . VAL C 1 42 ? 6.155 -11.887 -11.964 1.00 39.03 22 VAL C CA 1
ATOM 3272 C C . VAL C 1 42 ? 5.632 -13.323 -12.008 1.00 42.77 22 VAL C C 1
ATOM 3273 O O . VAL C 1 42 ? 4.689 -13.629 -12.744 1.00 43.23 22 VAL C O 1
ATOM 3277 N N . SER C 1 43 ? 6.275 -14.193 -11.239 1.00 41.04 23 SER C N 1
ATOM 3278 C CA . SER C 1 43 ? 5.856 -15.581 -11.086 1.00 42.82 23 SER C CA 1
ATOM 3279 C C . SER C 1 43 ? 5.593 -15.563 -9.592 1.00 40.98 23 SER C C 1
ATOM 3280 O O . SER C 1 43 ? 6.380 -14.990 -8.841 1.00 40.56 23 SER C O 1
ATOM 3283 N N . SER C 1 44 ? 4.501 -16.165 -9.147 1.00 41.90 24 SER C N 1
ATOM 3284 C CA . SER C 1 44 ? 4.217 -16.138 -7.719 1.00 45.57 24 SER C CA 1
ATOM 3285 C C . SER C 1 44 ? 3.290 -17.259 -7.284 1.00 44.21 24 SER C C 1
ATOM 3286 O O . SER C 1 44 ? 2.390 -17.658 -8.022 1.00 50.71 24 SER C O 1
ATOM 3289 N N . ARG C 1 45 ? 3.525 -17.771 -6.084 1.00 46.06 25 ARG C N 1
ATOM 3290 C CA . ARG C 1 45 ? 2.707 -18.839 -5.537 1.00 47.12 25 ARG C CA 1
ATOM 3291 C C . ARG C 1 45 ? 1.779 -18.274 -4.473 1.00 43.63 25 ARG C C 1
ATOM 3292 O O . ARG C 1 45 ? 0.575 -18.502 -4.505 1.00 48.84 25 ARG C O 1
ATOM 3300 N N . SER C 1 46 ? 2.341 -17.516 -3.542 1.00 43.39 26 SER C N 1
ATOM 3301 C CA . SER C 1 46 ? 1.555 -16.948 -2.455 1.00 47.38 26 SER C CA 1
ATOM 3302 C C . SER C 1 46 ? 0.888 -15.597 -2.731 1.00 46.30 26 SER C C 1
ATOM 3303 O O . SER C 1 46 ? 0.022 -15.176 -1.966 1.00 48.54 26 SER C O 1
ATOM 3306 N N . PHE C 1 47 ? 1.284 -14.918 -3.806 1.00 43.21 27 PHE C N 1
ATOM 3307 C CA . PHE C 1 47 ? 0.676 -13.627 -4.148 1.00 43.57 27 PHE C CA 1
ATOM 3308 C C . PHE C 1 47 ? 0.423 -13.526 -5.648 1.00 43.65 27 PHE C C 1
ATOM 3309 O O . PHE C 1 47 ? 0.998 -12.684 -6.333 1.00 44.63 27 PHE C O 1
ATOM 3317 N N . PRO C 1 48 ? -0.463 -14.384 -6.173 1.00 39.48 28 PRO C N 1
ATOM 3318 C CA . PRO C 1 48 ? -0.809 -14.424 -7.594 1.00 39.80 28 PRO C CA 1
ATOM 3319 C C . PRO C 1 48 ? -1.817 -13.370 -8.044 1.00 40.20 28 PRO C C 1
ATOM 3320 O O . PRO C 1 48 ? -2.004 -13.168 -9.236 1.00 37.30 28 PRO C O 1
ATOM 3324 N N . ASN C 1 49 ? -2.457 -12.702 -7.090 1.00 40.62 29 ASN C N 1
ATOM 3325 C CA . ASN C 1 49 ? -3.471 -11.698 -7.412 1.00 45.12 29 ASN C CA 1
ATOM 3326 C C . ASN C 1 49 ? -2.881 -10.312 -7.683 1.00 43.60 29 ASN C C 1
ATOM 3327 O O . ASN C 1 49 ? -3.232 -9.333 -7.025 1.00 42.89 29 ASN C O 1
ATOM 3332 N N . ARG C 1 50 ? -1.991 -10.244 -8.666 1.00 42.41 30 ARG C N 1
ATOM 3333 C CA . ARG C 1 50 ? -1.335 -8.996 -9.027 1.00 45.38 30 ARG C CA 1
ATOM 3334 C C . ARG C 1 50 ? -1.282 -8.803 -10.537 1.00 46.30 30 ARG C C 1
ATOM 3335 O O . ARG C 1 50 ? -1.363 -9.768 -11.306 1.00 41.43 30 ARG C O 1
ATOM 3343 N N . THR C 1 51 ? -1.134 -7.545 -10.951 1.00 39.15 31 THR C N 1
ATOM 3344 C CA . THR C 1 51 ? -1.060 -7.200 -12.364 1.00 34.88 31 THR C CA 1
ATOM 3345 C C . THR C 1 51 ? -0.028 -6.079 -12.528 1.00 39.68 31 THR C C 1
ATOM 3346 O O . THR C 1 51 ? 0.521 -5.591 -11.538 1.00 36.21 31 THR C O 1
ATOM 3350 N N . THR C 1 52 ? 0.256 -5.699 -13.771 1.00 37.08 32 THR C N 1
ATOM 3351 C CA . THR C 1 52 ? 1.198 -4.616 -14.037 1.00 42.42 32 THR C CA 1
ATOM 3352 C C . THR C 1 52 ? 0.419 -3.404 -14.539 1.00 41.30 32 THR C C 1
ATOM 3353 O O . THR C 1 52 ? -0.576 -3.540 -15.253 1.00 38.67 32 THR C O 1
ATOM 3357 N N . SER C 1 53 ? 0.887 -2.224 -14.161 1.00 40.52 33 SER C N 1
ATOM 3358 C CA . SER C 1 53 ? 0.230 -0.981 -14.525 1.00 37.96 33 SER C CA 1
ATOM 3359 C C . SER C 1 53 ? 1.214 0.039 -15.077 1.00 39.72 33 SER C C 1
ATOM 3360 O O . SER C 1 53 ? 2.249 0.312 -14.471 1.00 33.91 33 SER C O 1
ATOM 3363 N N . ILE C 1 54 ? 0.871 0.616 -16.224 1.00 38.68 34 ILE C N 1
ATOM 3364 C CA . ILE C 1 54 ? 1.726 1.597 -16.858 1.00 34.88 34 ILE C CA 1
ATOM 3365 C C . ILE C 1 54 ? 1.359 3.011 -16.434 1.00 40.15 34 ILE C C 1
ATOM 3366 O O . ILE C 1 54 ? 0.191 3.415 -16.494 1.00 33.91 34 ILE C O 1
ATOM 3371 N N . GLN C 1 55 ? 2.373 3.751 -16.001 1.00 34.78 35 GLN C N 1
ATOM 3372 C CA . GLN C 1 55 ? 2.198 5.132 -15.582 1.00 39.90 35 GLN C CA 1
ATOM 3373 C C . GLN C 1 55 ? 3.320 5.910 -16.265 1.00 42.29 35 GLN C C 1
ATOM 3374 O O . GLN C 1 55 ? 4.087 5.338 -17.037 1.00 43.99 35 GLN C O 1
ATOM 3380 N N . GLU C 1 56 ? 3.423 7.205 -15.994 1.00 42.13 36 GLU C N 1
ATOM 3381 C CA . GLU C 1 56 ? 4.442 8.011 -16.650 1.00 45.11 36 GLU C CA 1
ATOM 3382 C C . GLU C 1 56 ? 5.878 7.520 -16.448 1.00 41.27 36 GLU C C 1
ATOM 3383 O O . GLU C 1 56 ? 6.416 7.559 -15.336 1.00 38.50 36 GLU C O 1
ATOM 3389 N N . GLU C 1 57 ? 6.480 7.059 -17.539 1.00 36.79 37 GLU C N 1
ATOM 3390 C CA . GLU C 1 57 ? 7.857 6.573 -17.546 1.00 43.45 37 GLU C CA 1
ATOM 3391 C C . GLU C 1 57 ? 8.116 5.426 -16.566 1.00 41.49 37 GLU C C 1
ATOM 3392 O O . GLU C 1 57 ? 9.246 5.239 -16.109 1.00 44.16 37 GLU C O 1
ATOM 3398 N N . ARG C 1 58 ? 7.083 4.655 -16.245 1.00 38.24 38 ARG C N 1
ATOM 3399 C CA . ARG C 1 58 ? 7.263 3.541 -15.323 1.00 38.81 38 ARG C CA 1
ATOM 3400 C C . ARG C 1 58 ? 6.155 2.492 -15.408 1.00 37.41 38 ARG C C 1
ATOM 3401 O O . ARG C 1 58 ? 5.057 2.751 -15.917 1.00 33.47 38 ARG C O 1
ATOM 3409 N N . VAL C 1 59 ? 6.471 1.299 -14.913 1.00 32.80 39 VAL C N 1
ATOM 3410 C CA . VAL C 1 59 ? 5.520 0.200 -14.863 1.00 31.26 39 VAL C CA 1
ATOM 3411 C C . VAL C 1 59 ? 5.545 -0.305 -13.426 1.00 35.02 39 VAL C C 1
ATOM 3412 O O . VAL C 1 59 ? 6.618 -0.585 -12.879 1.00 33.17 39 VAL C O 1
ATOM 3416 N N . ALA C 1 60 ? 4.371 -0.415 -12.816 1.00 30.79 40 ALA C N 1
ATOM 3417 C CA . ALA C 1 60 ? 4.280 -0.863 -11.446 1.00 30.92 40 ALA C CA 1
ATOM 3418 C C . ALA C 1 60 ? 3.584 -2.218 -11.325 1.00 37.66 40 ALA C C 1
ATOM 3419 O O . ALA C 1 60 ? 2.720 -2.568 -12.131 1.00 36.59 40 ALA C O 1
ATOM 3421 N N . VAL C 1 61 ? 4.002 -2.983 -10.325 1.00 35.90 41 VAL C N 1
ATOM 3422 C CA . VAL C 1 61 ? 3.406 -4.273 -10.019 1.00 30.32 41 VAL C CA 1
ATOM 3423 C C . VAL C 1 61 ? 2.473 -3.915 -8.867 1.00 29.84 41 VAL C C 1
ATOM 3424 O O . VAL C 1 61 ? 2.911 -3.398 -7.840 1.00 34.66 41 VAL C O 1
ATOM 3428 N N . VAL C 1 62 ? 1.185 -4.163 -9.043 1.00 30.60 42 VAL C N 1
ATOM 3429 C CA . VAL C 1 62 ? 0.208 -3.801 -8.026 1.00 34.26 42 VAL C CA 1
ATOM 3430 C C . VAL C 1 62 ? -0.862 -4.874 -7.882 1.00 38.26 42 VAL C C 1
ATOM 3431 O O . VAL C 1 62 ? -1.050 -5.697 -8.772 1.00 35.29 42 VAL C O 1
ATOM 3435 N N . PRO C 1 63 ? -1.577 -4.877 -6.749 1.00 39.89 43 PRO C N 1
ATOM 3436 C CA . PRO C 1 63 ? -2.629 -5.871 -6.531 1.00 44.28 43 PRO C CA 1
ATOM 3437 C C . PRO C 1 63 ? -3.796 -5.598 -7.477 1.00 46.39 43 PRO C C 1
ATOM 3438 O O .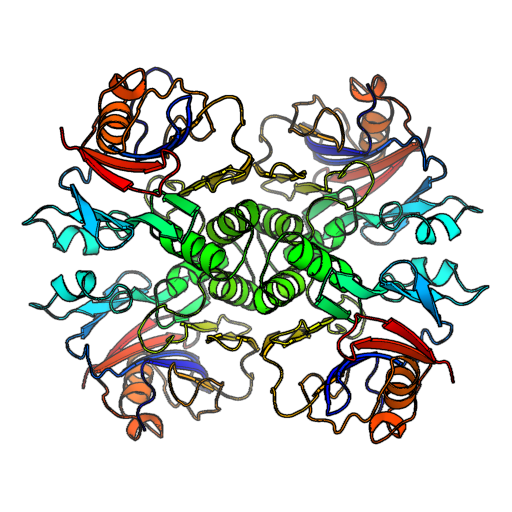 PRO C 1 63 ? -4.028 -4.452 -7.867 1.00 40.48 43 PRO C O 1
ATOM 3442 N N . VAL C 1 64 ? -4.520 -6.648 -7.848 1.00 45.43 44 VAL C N 1
ATOM 3443 C CA . VAL C 1 64 ? -5.681 -6.502 -8.718 1.00 48.91 44 VAL C CA 1
ATOM 3444 C C . VAL C 1 64 ? -6.822 -6.008 -7.835 1.00 50.40 44 VAL C C 1
ATOM 3445 O O . VAL C 1 64 ? -6.758 -6.141 -6.612 1.00 49.29 44 VAL C O 1
ATOM 3449 N N . GLU C 1 65 ? -7.856 -5.435 -8.445 1.00 54.96 45 GLU C N 1
ATOM 3450 C CA . GLU C 1 65 ? -8.993 -4.922 -7.686 1.00 57.82 45 GLU C CA 1
ATOM 3451 C C . GLU C 1 65 ? -9.486 -5.942 -6.667 1.00 57.96 45 GLU C C 1
ATOM 3452 O O . GLU C 1 65 ? -9.635 -7.120 -6.980 1.00 59.36 45 GLU C O 1
ATOM 3458 N N . GLY C 1 66 ? -9.725 -5.485 -5.443 1.00 57.74 46 GLY C N 1
ATOM 3459 C CA . GLY C 1 66 ? -10.202 -6.379 -4.403 1.00 55.39 46 GLY C CA 1
ATOM 3460 C C . GLY C 1 66 ? -9.124 -6.987 -3.526 1.00 55.50 46 GLY C C 1
ATOM 3461 O O . GLY C 1 66 ? -9.433 -7.714 -2.586 1.00 57.26 46 GLY C O 1
ATOM 3462 N N . HIS C 1 67 ? -7.860 -6.691 -3.819 1.00 54.65 47 HIS C N 1
ATOM 3463 C CA . HIS C 1 67 ? -6.747 -7.233 -3.042 1.00 48.44 47 HIS C CA 1
ATOM 3464 C C . HIS C 1 67 ? -5.764 -6.152 -2.604 1.00 47.72 47 HIS C C 1
ATOM 3465 O O . HIS C 1 67 ? -4.641 -6.452 -2.208 1.00 45.88 47 HIS C O 1
ATOM 3472 N N . GLU C 1 68 ? -6.195 -4.900 -2.670 1.00 48.44 48 GLU C N 1
ATOM 3473 C CA . GLU C 1 68 ? -5.349 -3.771 -2.296 1.00 51.54 48 GLU C CA 1
ATOM 3474 C C . GLU C 1 68 ? -4.665 -3.955 -0.942 1.00 49.30 48 GLU C C 1
ATOM 3475 O O . GLU C 1 68 ? -3.507 -3.582 -0.768 1.00 50.94 48 GLU C O 1
ATOM 3481 N N . ARG C 1 69 ? -5.382 -4.524 0.018 1.00 44.86 49 ARG C N 1
ATOM 3482 C CA . ARG C 1 69 ? -4.827 -4.707 1.350 1.00 50.95 49 ARG C CA 1
ATOM 3483 C C . ARG C 1 69 ? -3.638 -5.654 1.467 1.00 48.00 49 ARG C C 1
ATOM 3484 O O . ARG C 1 69 ? -3.005 -5.720 2.521 1.00 50.22 49 ARG C O 1
ATOM 3492 N N . ASP C 1 70 ? -3.316 -6.375 0.400 1.00 42.38 50 ASP C N 1
ATOM 3493 C CA . ASP C 1 70 ? -2.183 -7.291 0.449 1.00 44.47 50 ASP C CA 1
ATOM 3494 C C . ASP C 1 70 ? -0.870 -6.546 0.675 1.00 46.55 50 ASP C C 1
ATOM 3495 O O . ASP C 1 70 ? 0.071 -7.090 1.254 1.00 42.65 50 ASP C O 1
ATOM 3500 N N . VAL C 1 71 ? -0.803 -5.295 0.227 1.00 47.43 51 VAL C N 1
ATOM 3501 C CA . VAL C 1 71 ? 0.417 -4.516 0.398 1.00 46.45 51 VAL C CA 1
ATOM 3502 C C . VAL C 1 71 ? 0.735 -4.295 1.874 1.00 45.74 51 VAL C C 1
ATOM 3503 O O . VAL C 1 71 ? 1.878 -4.006 2.223 1.00 45.88 51 VAL C O 1
ATOM 3507 N N . PHE C 1 72 ? -0.270 -4.425 2.734 1.00 42.79 52 PHE C N 1
ATOM 3508 C CA . PHE C 1 72 ? -0.060 -4.255 4.166 1.00 45.33 52 PHE C CA 1
ATOM 3509 C C . PHE C 1 72 ? 0.306 -5.581 4.827 1.00 47.91 52 PHE C C 1
ATOM 3510 O O . PHE C 1 72 ? 0.674 -5.608 5.998 1.00 50.47 52 PHE C O 1
ATOM 3518 N N . ARG C 1 73 ? 0.210 -6.675 4.074 1.00 47.24 53 ARG C N 1
ATOM 3519 C CA . ARG C 1 73 ? 0.539 -7.999 4.603 1.00 50.57 53 ARG C CA 1
ATOM 3520 C C . ARG C 1 73 ? 1.983 -8.354 4.276 1.00 50.75 53 ARG C C 1
ATOM 3521 O O . ARG C 1 73 ? 2.651 -9.052 5.040 1.00 52.89 53 ARG C O 1
ATOM 3529 N N . ASN C 1 74 ? 2.460 -7.867 3.136 1.00 47.02 54 ASN C N 1
ATOM 3530 C CA . ASN C 1 74 ? 3.825 -8.116 2.696 1.00 43.09 54 ASN C CA 1
ATOM 3531 C C . ASN C 1 74 ? 4.297 -6.868 1.957 1.00 44.72 54 ASN C C 1
ATOM 3532 O O . ASN C 1 74 ? 3.696 -6.462 0.968 1.00 36.90 54 ASN C O 1
ATOM 3537 N N . PRO C 1 75 ? 5.392 -6.254 2.430 1.00 43.00 55 PRO C N 1
ATOM 3538 C CA . PRO C 1 75 ? 5.983 -5.039 1.859 1.00 45.03 55 PRO C CA 1
ATOM 3539 C C . PRO C 1 75 ? 6.786 -5.221 0.576 1.00 44.87 55 PRO C C 1
ATOM 3540 O O . PRO C 1 75 ? 7.341 -4.255 0.053 1.00 42.89 55 PRO C O 1
ATOM 3544 N N . TYR C 1 76 ? 6.850 -6.444 0.066 1.00 41.59 56 TYR C N 1
ATOM 3545 C CA . TYR C 1 76 ? 7.634 -6.700 -1.133 1.00 36.75 56 TYR C CA 1
ATOM 3546 C C . TYR C 1 76 ? 6.827 -7.046 -2.380 1.00 35.78 56 TYR C C 1
ATOM 3547 O O . TYR C 1 76 ? 7.410 -7.371 -3.411 1.00 35.18 56 TYR C O 1
ATOM 3556 N N . ILE C 1 77 ? 5.502 -6.964 -2.309 1.00 34.34 57 ILE C N 1
ATOM 3557 C CA . ILE C 1 77 ? 4.693 -7.344 -3.457 1.00 34.70 57 ILE C CA 1
ATOM 3558 C C . ILE C 1 77 ? 4.222 -6.240 -4.399 1.00 31.96 57 ILE C C 1
ATOM 3559 O O . ILE C 1 77 ? 3.770 -6.533 -5.499 1.00 36.81 57 ILE C O 1
ATOM 3564 N N . ALA C 1 78 ? 4.333 -4.984 -3.986 1.00 35.64 58 ALA C N 1
ATOM 3565 C CA . ALA C 1 78 ? 3.910 -3.862 -4.834 1.00 34.36 58 ALA C CA 1
ATOM 3566 C C . ALA C 1 78 ? 5.097 -2.914 -4.980 1.00 30.67 58 ALA C C 1
ATOM 3567 O O . ALA C 1 78 ? 5.704 -2.524 -3.990 1.00 34.58 58 ALA C O 1
ATOM 3569 N N . TYR C 1 79 ? 5.436 -2.546 -6.212 1.00 30.97 59 TYR C N 1
ATOM 3570 C CA . TYR C 1 79 ? 6.595 -1.687 -6.464 1.00 35.54 59 TYR C CA 1
ATOM 3571 C C . TYR C 1 79 ? 6.699 -1.402 -7.955 1.00 35.51 59 TYR C C 1
ATOM 3572 O O . TYR C 1 79 ? 6.039 -2.056 -8.766 1.00 35.68 59 TYR C O 1
ATOM 3581 N N . ASN C 1 80 ? 7.530 -0.431 -8.321 1.00 31.10 60 ASN C N 1
ATOM 3582 C CA . ASN C 1 80 ? 7.748 -0.140 -9.734 1.00 35.20 60 ASN C CA 1
ATOM 3583 C C . ASN C 1 80 ? 8.780 -1.157 -10.181 1.00 35.92 60 ASN C C 1
ATOM 3584 O O . ASN C 1 80 ? 9.835 -1.272 -9.561 1.00 36.89 60 ASN C O 1
ATOM 3589 N N . CYS C 1 81 ? 8.473 -1.906 -11.236 1.00 34.24 61 CYS C N 1
ATOM 3590 C CA . CYS C 1 81 ? 9.397 -2.911 -11.737 1.00 33.07 61 CYS C CA 1
ATOM 3591 C C . CYS C 1 81 ? 10.227 -2.349 -12.886 1.00 33.65 61 CYS C C 1
ATOM 3592 O O . CYS C 1 81 ? 11.285 -2.877 -13.209 1.00 34.38 61 CYS C O 1
ATOM 3595 N N . ILE C 1 82 ? 9.746 -1.266 -13.493 1.00 34.58 62 ILE C N 1
ATOM 3596 C CA . ILE C 1 82 ? 10.458 -0.616 -14.589 1.00 32.94 62 ILE C CA 1
ATOM 3597 C C . ILE C 1 82 ? 10.357 0.916 -14.466 1.00 36.31 62 ILE C C 1
ATOM 3598 O O . ILE C 1 82 ? 9.290 1.459 -14.162 1.00 31.71 62 ILE C O 1
ATOM 3603 N N . ARG C 1 83 ? 11.483 1.592 -14.681 1.00 31.37 63 ARG C N 1
ATOM 3604 C CA . ARG C 1 83 ? 11.563 3.057 -14.634 1.00 36.40 63 ARG C CA 1
ATOM 3605 C C . ARG C 1 83 ? 12.385 3.516 -15.840 1.00 35.31 63 ARG C C 1
ATOM 3606 O O . ARG C 1 83 ? 13.433 2.941 -16.146 1.00 33.90 63 ARG C O 1
ATOM 3614 N N . ILE C 1 84 ? 11.922 4.548 -16.527 1.00 34.00 64 ILE C N 1
ATOM 3615 C CA . ILE C 1 84 ? 12.680 5.065 -17.659 1.00 32.93 64 ILE C CA 1
ATOM 3616 C C . ILE C 1 84 ? 13.197 6.448 -17.269 1.00 38.73 64 ILE C C 1
ATOM 3617 O O . ILE C 1 84 ? 12.420 7.332 -16.889 1.00 32.76 64 ILE C O 1
ATOM 3622 N N . VAL C 1 85 ? 14.509 6.629 -17.338 1.00 31.21 65 VAL C N 1
ATOM 3623 C CA . VAL C 1 85 ? 15.096 7.924 -17.025 1.00 35.80 65 VAL C CA 1
ATOM 3624 C C . VAL C 1 85 ? 15.935 8.322 -18.229 1.00 36.44 65 VAL C C 1
ATOM 3625 O O . VAL C 1 85 ? 17.017 7.784 -18.462 1.00 35.37 65 VAL C O 1
ATOM 3629 N N . GLY C 1 86 ? 15.404 9.251 -19.019 1.00 41.43 66 GLY C N 1
ATOM 3630 C CA . GLY C 1 86 ? 16.104 9.693 -20.213 1.00 36.61 66 GLY C CA 1
ATOM 3631 C C . GLY C 1 86 ? 16.358 8.526 -21.150 1.00 38.38 66 GLY C C 1
ATOM 3632 O O . GLY C 1 86 ? 15.436 7.815 -21.546 1.00 36.20 66 GLY C O 1
ATOM 3633 N N . ASP C 1 87 ? 17.621 8.310 -21.486 1.00 38.46 67 ASP C N 1
ATOM 3634 C CA . ASP C 1 87 ? 17.998 7.223 -22.377 1.00 42.32 67 ASP C CA 1
ATOM 3635 C C . ASP C 1 87 ? 18.199 5.897 -21.643 1.00 39.99 67 ASP C C 1
ATOM 3636 O O . ASP C 1 87 ? 18.548 4.887 -22.256 1.00 39.32 67 ASP C O 1
ATOM 3641 N N . THR C 1 88 ? 17.976 5.887 -20.336 1.00 41.18 68 THR C N 1
ATOM 3642 C CA . THR C 1 88 ? 18.195 4.666 -19.565 1.00 32.51 68 THR C CA 1
ATOM 3643 C C . THR C 1 88 ? 16.937 3.960 -19.097 1.00 36.27 68 THR C C 1
ATOM 3644 O O . THR C 1 88 ? 15.993 4.602 -18.645 1.00 36.11 68 THR C O 1
ATOM 3648 N N . ALA C 1 89 ? 16.939 2.633 -19.207 1.00 33.40 69 ALA C N 1
ATOM 3649 C CA . ALA C 1 89 ? 15.828 1.820 -18.733 1.00 31.59 69 ALA C CA 1
ATOM 3650 C C . ALA C 1 89 ? 16.343 1.024 -17.520 1.00 33.56 69 ALA C C 1
ATOM 3651 O O . ALA C 1 89 ? 17.442 0.447 -17.562 1.00 31.20 69 ALA C O 1
ATOM 3653 N N . VAL C 1 90 ? 15.563 1.019 -16.442 1.00 28.44 70 VAL C N 1
ATOM 3654 C CA . VAL C 1 90 ? 15.918 0.300 -15.223 1.00 30.78 70 VAL C CA 1
ATOM 3655 C C . VAL C 1 90 ? 14.824 -0.731 -14.904 1.00 31.69 70 VAL C C 1
ATOM 3656 O O . VAL C 1 90 ? 13.625 -0.444 -15.001 1.00 30.79 70 VAL C O 1
ATOM 3660 N N . VAL C 1 91 ? 15.237 -1.929 -14.511 1.00 30.95 71 VAL C N 1
ATOM 3661 C CA . VAL C 1 91 ? 14.281 -2.984 -14.187 1.00 31.06 71 VAL C CA 1
ATOM 3662 C C . VAL C 1 91 ? 14.721 -3.709 -12.922 1.00 35.16 71 VAL C C 1
ATOM 3663 O O . VAL C 1 91 ? 15.909 -3.950 -12.715 1.00 32.77 71 VAL C O 1
ATOM 3667 N N . SER C 1 92 ? 13.765 -4.044 -12.061 1.00 29.93 72 SER C N 1
ATOM 3668 C CA . SER C 1 92 ? 14.093 -4.738 -10.823 1.00 33.74 72 SER C CA 1
ATOM 3669 C C . SER C 1 92 ? 12.850 -5.342 -10.180 1.00 35.75 72 SER C C 1
ATOM 3670 O O . SER C 1 92 ? 11.718 -4.998 -10.541 1.00 36.95 72 SER C O 1
ATOM 3673 N N . ASN C 1 93 ? 13.066 -6.226 -9.211 1.00 32.68 73 ASN C N 1
ATOM 3674 C CA . ASN C 1 93 ? 11.967 -6.902 -8.530 1.00 35.62 73 ASN C CA 1
ATOM 3675 C C . ASN C 1 93 ? 11.501 -6.201 -7.269 1.00 31.67 73 ASN C C 1
ATOM 3676 O O . ASN C 1 93 ? 10.793 -6.802 -6.465 1.00 34.18 73 ASN C O 1
ATOM 3681 N N . GLY C 1 94 ? 11.892 -4.941 -7.083 1.00 34.27 74 GLY C N 1
ATOM 3682 C CA . GLY C 1 94 ? 11.480 -4.229 -5.881 1.00 33.66 74 GLY C CA 1
ATOM 3683 C C . GLY C 1 94 ? 11.526 -2.711 -5.963 1.00 31.69 74 GLY C C 1
ATOM 3684 O O . GLY C 1 94 ? 11.655 -2.139 -7.045 1.00 32.05 74 GLY C O 1
ATOM 3685 N N . SER C 1 95 ? 11.402 -2.056 -4.813 1.00 34.52 75 SER C N 1
ATOM 3686 C CA . SER C 1 95 ? 11.430 -0.598 -4.760 1.00 33.94 75 SER C CA 1
ATOM 3687 C C . SER C 1 95 ? 12.818 -0.055 -5.103 1.00 34.69 75 SER C C 1
ATOM 3688 O O . SER C 1 95 ? 12.991 1.152 -5.302 1.00 33.28 75 SER C O 1
ATOM 3691 N N . HIS C 1 96 ? 13.814 -0.934 -5.175 1.00 32.69 76 HIS C N 1
ATOM 3692 C CA . HIS C 1 96 ? 15.151 -0.467 -5.521 1.00 34.61 76 HIS C CA 1
ATOM 3693 C C . HIS C 1 96 ? 15.196 0.001 -6.979 1.00 32.03 76 HIS C C 1
ATOM 3694 O O . HIS C 1 96 ? 16.200 0.551 -7.430 1.00 30.64 76 HIS C O 1
ATOM 3701 N N . THR C 1 97 ? 14.103 -0.215 -7.713 1.00 36.22 77 THR C N 1
ATOM 3702 C CA . THR C 1 97 ? 14.030 0.247 -9.103 1.00 33.87 77 THR C CA 1
ATOM 3703 C C . THR C 1 97 ? 14.134 1.768 -9.058 1.00 33.44 77 THR C C 1
ATOM 3704 O O . THR C 1 97 ? 14.835 2.376 -9.864 1.00 30.14 77 THR C O 1
ATOM 3708 N N . ASP C 1 98 ? 13.435 2.369 -8.100 1.00 32.59 78 ASP C N 1
ATOM 3709 C CA . ASP C 1 98 ? 13.444 3.820 -7.944 1.00 37.89 78 ASP C CA 1
ATOM 3710 C C . ASP C 1 98 ? 14.768 4.312 -7.373 1.00 34.85 78 ASP C C 1
ATOM 3711 O O . ASP C 1 98 ? 15.270 5.353 -7.772 1.00 35.16 78 ASP C O 1
ATOM 3716 N N . THR C 1 99 ? 15.338 3.556 -6.443 1.00 33.75 79 THR C N 1
ATOM 3717 C CA . THR C 1 99 ? 16.600 3.940 -5.834 1.00 35.52 79 THR C CA 1
ATOM 3718 C C . THR C 1 99 ? 17.676 4.045 -6.904 1.00 32.67 79 THR C C 1
ATOM 3719 O O . THR C 1 99 ? 18.475 4.986 -6.922 1.00 32.90 79 THR C O 1
ATOM 3723 N N . ILE C 1 100 ? 17.693 3.063 -7.792 1.00 29.10 80 ILE C N 1
ATOM 3724 C CA . ILE C 1 100 ? 18.667 3.012 -8.875 1.00 30.32 80 ILE C CA 1
ATOM 3725 C C . ILE C 1 100 ? 18.385 4.058 -9.954 1.00 30.65 80 ILE C C 1
ATOM 3726 O O . ILE C 1 100 ? 19.290 4.774 -10.389 1.00 31.01 80 ILE C O 1
ATOM 3731 N N . ALA C 1 101 ? 17.132 4.136 -10.389 1.00 25.60 81 ALA C N 1
ATOM 3732 C CA . ALA C 1 101 ? 16.740 5.092 -11.426 1.00 30.38 81 ALA C CA 1
ATOM 3733 C C . ALA C 1 101 ? 17.034 6.525 -10.966 1.00 28.84 81 ALA C C 1
ATOM 3734 O O . ALA C 1 101 ? 17.526 7.335 -11.746 1.00 34.98 81 ALA C O 1
ATOM 3736 N N . ASP C 1 102 ? 16.735 6.828 -9.708 1.00 27.38 82 ASP C N 1
ATOM 3737 C CA . ASP C 1 102 ? 16.989 8.168 -9.169 1.00 32.76 82 ASP C CA 1
ATOM 3738 C C . ASP C 1 102 ? 18.467 8.533 -9.240 1.00 31.91 82 ASP C C 1
ATOM 3739 O O . ASP C 1 102 ? 18.811 9.656 -9.604 1.00 33.39 82 ASP C O 1
ATOM 3744 N N . LYS C 1 103 ? 19.344 7.591 -8.896 1.00 30.36 83 LYS C N 1
ATOM 3745 C CA . LYS C 1 103 ? 20.780 7.863 -8.939 1.00 31.43 83 LYS C CA 1
ATOM 3746 C C . LYS C 1 103 ? 21.227 8.101 -10.372 1.00 30.52 83 LYS C C 1
ATOM 3747 O O . LYS C 1 103 ? 22.042 8.987 -10.637 1.00 30.65 83 LYS C O 1
ATOM 3753 N N . VAL C 1 104 ? 20.709 7.306 -11.301 1.00 28.80 84 VAL C N 1
ATOM 3754 C CA . VAL C 1 104 ? 21.064 7.475 -12.706 1.00 28.99 84 VAL C CA 1
ATOM 3755 C C . VAL C 1 104 ? 20.621 8.877 -13.148 1.00 35.02 84 VAL C C 1
ATOM 3756 O O . VAL C 1 104 ? 21.371 9.593 -13.823 1.00 32.70 84 VAL C O 1
ATOM 3760 N N . ALA C 1 105 ? 19.409 9.270 -12.753 1.00 28.70 85 ALA C N 1
ATOM 3761 C CA . ALA C 1 105 ? 18.884 10.588 -13.095 1.00 32.62 85 ALA C CA 1
ATOM 3762 C C . ALA C 1 105 ? 19.758 11.709 -12.524 1.00 33.59 85 ALA C C 1
ATOM 3763 O O . ALA C 1 105 ? 19.956 12.733 -13.174 1.00 37.27 85 ALA C O 1
ATOM 3765 N N . LEU C 1 106 ? 20.272 11.522 -11.313 1.00 27.59 86 LEU C N 1
ATOM 3766 C CA . LEU C 1 106 ? 21.103 12.544 -10.687 1.00 32.53 86 LEU C CA 1
ATOM 3767 C C . LEU C 1 106 ? 22.571 12.462 -11.094 1.00 35.08 86 LEU C C 1
ATOM 3768 O O . LEU C 1 106 ? 23.388 13.253 -10.637 1.00 38.63 86 LEU C O 1
ATOM 3773 N N . GLY C 1 107 ? 22.900 11.518 -11.963 1.00 38.23 87 GLY C N 1
ATOM 3774 C CA . GLY C 1 107 ? 24.276 11.386 -12.396 1.00 41.40 87 GLY C CA 1
ATOM 3775 C C . GLY C 1 107 ? 25.056 10.336 -11.631 1.00 47.06 87 GLY C C 1
ATOM 3776 O O . GLY C 1 107 ? 25.636 10.600 -10.571 1.00 50.93 87 GLY C O 1
ATOM 3777 N N . MET C 1 108 ? 25.050 9.123 -12.161 1.00 43.38 88 MET C N 1
ATOM 3778 C CA . MET C 1 108 ? 25.790 8.020 -11.571 1.00 39.33 88 MET C CA 1
ATOM 3779 C C . MET C 1 108 ? 25.800 6.937 -12.626 1.00 39.19 88 MET C C 1
ATOM 3780 O O . MET C 1 108 ? 24.748 6.593 -13.167 1.00 32.85 88 MET C O 1
ATOM 3785 N N . ASN C 1 109 ? 26.985 6.413 -12.927 1.00 35.51 89 ASN C N 1
ATOM 3786 C CA . ASN C 1 109 ? 27.117 5.354 -13.924 1.00 33.68 89 ASN C CA 1
ATOM 3787 C C . ASN C 1 109 ? 26.267 4.164 -13.490 1.00 33.46 89 ASN C C 1
ATOM 3788 O O . ASN C 1 109 ? 25.969 3.999 -12.305 1.00 36.81 89 ASN C O 1
ATOM 3793 N N . LEU C 1 110 ? 25.875 3.337 -14.452 1.00 32.90 90 LEU C N 1
ATOM 3794 C CA . LEU C 1 110 ? 25.015 2.191 -14.175 1.00 33.76 90 LEU C CA 1
ATOM 3795 C C . LEU C 1 110 ? 25.543 1.193 -13.160 1.00 37.16 90 LEU C C 1
ATOM 3796 O O . LEU C 1 110 ? 24.801 0.732 -12.286 1.00 33.21 90 LEU C O 1
ATOM 3801 N N . ARG C 1 111 ? 26.825 0.858 -13.264 1.00 31.97 91 ARG C N 1
ATOM 3802 C CA . ARG C 1 111 ? 27.400 -0.116 -12.352 1.00 33.53 91 ARG C CA 1
ATOM 3803 C C . ARG C 1 111 ? 27.299 0.313 -10.894 1.00 30.78 91 ARG C C 1
ATOM 3804 O O . ARG C 1 111 ? 26.910 -0.484 -10.032 1.00 39.08 91 ARG C O 1
ATOM 3812 N N . ASP C 1 112 ? 27.653 1.566 -10.615 1.00 32.77 92 ASP C N 1
ATOM 3813 C CA . ASP C 1 112 ? 27.609 2.087 -9.253 1.00 32.36 92 ASP C CA 1
ATOM 3814 C C . ASP C 1 112 ? 26.195 2.319 -8.752 1.00 33.96 92 ASP C C 1
ATOM 3815 O O . ASP C 1 112 ? 25.918 2.132 -7.574 1.00 36.25 92 ASP C O 1
ATOM 3820 N N . ALA C 1 113 ? 25.306 2.748 -9.639 1.00 34.55 93 ALA C N 1
ATOM 3821 C CA . ALA C 1 113 ? 23.922 2.986 -9.252 1.00 36.21 93 ALA C CA 1
ATOM 3822 C C . ALA C 1 113 ? 23.322 1.665 -8.757 1.00 33.68 93 ALA C C 1
ATOM 3823 O O . ALA C 1 113 ? 22.679 1.620 -7.709 1.00 35.87 93 ALA C O 1
ATOM 3825 N N . ILE C 1 114 ? 23.532 0.591 -9.511 1.00 34.25 94 ILE C N 1
ATOM 3826 C CA . ILE C 1 114 ? 23.021 -0.715 -9.104 1.00 33.58 94 ILE C CA 1
ATOM 3827 C C . ILE C 1 114 ? 23.793 -1.220 -7.877 1.00 35.74 94 ILE C C 1
ATOM 3828 O O . ILE C 1 114 ? 23.199 -1.673 -6.898 1.00 34.29 94 ILE C O 1
ATOM 3833 N N . GLY C 1 115 ? 25.118 -1.122 -7.928 1.00 33.44 95 GLY C N 1
ATOM 3834 C CA . GLY C 1 115 ? 25.928 -1.588 -6.814 1.00 31.03 95 GLY C CA 1
ATOM 3835 C C . GLY C 1 115 ? 25.603 -0.939 -5.479 1.00 35.96 95 GLY C C 1
ATOM 3836 O O . GLY C 1 115 ? 25.444 -1.622 -4.464 1.00 34.63 95 GLY C O 1
ATOM 3837 N N . LEU C 1 116 ? 25.500 0.385 -5.469 1.00 32.09 96 LEU C N 1
ATOM 3838 C CA . LEU C 1 116 ? 25.195 1.099 -4.238 1.00 34.70 96 LEU C CA 1
ATOM 3839 C C . LEU C 1 116 ? 23.795 0.782 -3.713 1.00 32.47 96 LEU C C 1
ATOM 3840 O O . LEU C 1 116 ? 23.587 0.573 -2.512 1.00 30.32 96 LEU C O 1
ATOM 3845 N N . SER C 1 117 ? 22.829 0.750 -4.617 1.00 36.29 97 SER C N 1
ATOM 3846 C CA . SER C 1 117 ? 21.453 0.481 -4.224 1.00 35.40 97 SER C CA 1
ATOM 3847 C C . SER C 1 117 ? 21.278 -0.915 -3.638 1.00 37.70 97 SER C C 1
ATOM 3848 O O . SER C 1 117 ? 20.591 -1.089 -2.630 1.00 37.76 97 SER C O 1
ATOM 3851 N N . LEU C 1 118 ? 21.891 -1.912 -4.266 1.00 32.75 98 LEU C N 1
ATOM 3852 C CA . LEU C 1 118 ? 21.755 -3.277 -3.768 1.00 35.94 98 LEU C CA 1
ATOM 3853 C C . LEU C 1 118 ? 22.519 -3.484 -2.468 1.00 28.74 98 LEU C C 1
ATOM 3854 O O . LEU C 1 118 ? 22.043 -4.160 -1.567 1.00 34.25 98 LEU C O 1
ATOM 3859 N N . LEU C 1 119 ? 23.695 -2.885 -2.363 1.00 36.51 99 LEU C N 1
ATOM 3860 C CA . LEU C 1 119 ? 24.497 -3.010 -1.149 1.00 35.56 99 LEU C CA 1
ATOM 3861 C C . LEU C 1 119 ? 23.716 -2.441 0.038 1.00 35.54 99 LEU C C 1
ATOM 3862 O O . LEU C 1 119 ? 23.670 -3.028 1.119 1.00 37.38 99 LEU C O 1
ATOM 3867 N N . ALA C 1 120 ? 23.095 -1.289 -0.173 1.00 35.83 100 ALA C N 1
ATOM 3868 C CA . ALA C 1 120 ? 22.335 -0.631 0.886 1.00 36.34 100 ALA C CA 1
ATOM 3869 C C . ALA C 1 120 ? 21.033 -1.328 1.250 1.00 30.83 100 ALA C C 1
ATOM 3870 O O . ALA C 1 120 ? 20.766 -1.572 2.422 1.00 32.26 100 ALA C O 1
ATOM 3872 N N . MET C 1 121 ? 20.223 -1.647 0.244 1.00 39.40 101 MET C N 1
ATOM 3873 C CA . MET C 1 121 ? 18.931 -2.286 0.494 1.00 42.94 101 MET C CA 1
ATOM 3874 C C . MET C 1 121 ? 19.029 -3.765 0.850 1.00 42.17 101 MET C C 1
ATOM 3875 O O . MET C 1 121 ? 18.242 -4.267 1.656 1.00 46.24 101 MET C O 1
ATOM 3880 N N . ASP C 1 122 ? 19.988 -4.467 0.261 1.00 42.05 102 ASP C N 1
ATOM 3881 C CA . ASP C 1 122 ? 20.208 -5.863 0.617 1.00 39.63 102 ASP C CA 1
ATOM 3882 C C . ASP C 1 122 ? 19.076 -6.830 0.239 1.00 41.22 102 ASP C C 1
ATOM 3883 O O . ASP C 1 122 ? 18.068 -6.429 -0.342 1.00 38.60 102 ASP C O 1
ATOM 3888 N N . TYR C 1 123 ? 19.239 -8.110 0.575 1.00 36.72 103 TYR C N 1
ATOM 3889 C CA . TYR C 1 123 ? 18.198 -9.084 0.264 1.00 35.45 103 TYR C CA 1
ATOM 3890 C C . TYR C 1 123 ? 16.950 -8.806 1.115 1.00 34.33 103 TYR C C 1
ATOM 3891 O O . TYR C 1 123 ? 17.021 -8.124 2.149 1.00 34.25 103 TYR C O 1
ATOM 3900 N N . GLU C 1 124 ? 15.807 -9.316 0.667 1.00 32.33 104 GLU C N 1
ATOM 3901 C CA . GLU C 1 124 ? 14.540 -9.097 1.368 1.00 37.00 104 GLU C CA 1
ATOM 3902 C C . GLU C 1 124 ? 14.436 -9.973 2.604 1.00 39.19 104 GLU C C 1
ATOM 3903 O O . GLU C 1 124 ? 14.822 -11.140 2.588 1.00 39.56 104 GLU C O 1
ATOM 3909 N N . LYS C 1 125 ? 13.905 -9.406 3.679 1.00 40.70 105 LYS C N 1
ATOM 3910 C CA . LYS C 1 125 ? 13.809 -10.136 4.929 1.00 41.84 105 LYS C CA 1
ATOM 3911 C C . LYS C 1 125 ? 12.523 -10.940 5.087 1.00 45.13 105 LYS C C 1
ATOM 3912 O O . LYS C 1 125 ? 11.704 -10.657 5.960 1.00 45.39 105 LYS C O 1
ATOM 3918 N N . ASP C 1 126 ? 12.344 -11.938 4.226 1.00 41.83 106 ASP C N 1
ATOM 3919 C CA . ASP C 1 126 ? 11.174 -12.801 4.311 1.00 46.10 106 ASP C CA 1
ATOM 3920 C C . ASP C 1 126 ? 11.630 -14.218 4.675 1.00 45.90 106 ASP C C 1
ATOM 3921 O O . ASP C 1 126 ? 12.778 -14.419 5.069 1.00 42.06 106 ASP C O 1
ATOM 3926 N N . GLU C 1 127 ? 10.746 -15.199 4.529 1.00 48.79 107 GLU C N 1
ATOM 3927 C CA . GLU C 1 127 ? 11.093 -16.574 4.879 1.00 51.51 107 GLU C CA 1
ATOM 3928 C C . GLU C 1 127 ? 12.182 -17.197 4.009 1.00 50.56 107 GLU C C 1
ATOM 3929 O O . GLU C 1 127 ? 12.819 -18.169 4.411 1.00 53.63 107 GLU C O 1
ATOM 3935 N N . LEU C 1 128 ? 12.416 -16.634 2.829 1.00 47.84 108 LEU C N 1
ATOM 3936 C CA . LEU C 1 128 ? 13.419 -17.192 1.931 1.00 44.32 108 LEU C CA 1
ATOM 3937 C C . LEU C 1 128 ? 14.636 -16.313 1.680 1.00 41.11 108 LEU C C 1
ATOM 3938 O O . LEU C 1 128 ? 15.477 -16.659 0.851 1.00 46.07 108 LEU C O 1
ATOM 3943 N N . ASN C 1 129 ? 14.753 -15.196 2.393 1.00 43.26 109 ASN C N 1
ATOM 3944 C CA . ASN C 1 129 ? 15.871 -14.272 2.164 1.00 39.30 109 ASN C CA 1
ATOM 3945 C C . ASN C 1 129 ? 15.890 -13.928 0.670 1.00 35.71 109 ASN C C 1
ATOM 3946 O O . ASN C 1 129 ? 16.953 -13.828 0.049 1.00 34.98 109 ASN C O 1
ATOM 3951 N N . THR C 1 130 ? 14.703 -13.753 0.103 1.00 34.38 110 THR C N 1
ATOM 3952 C CA . THR C 1 130 ? 14.549 -13.447 -1.316 1.00 35.96 110 THR C CA 1
ATOM 3953 C C . THR C 1 130 ? 15.489 -12.344 -1.779 1.00 33.20 110 THR C C 1
ATOM 3954 O O . THR C 1 130 ? 15.487 -11.243 -1.236 1.00 38.02 110 THR C O 1
ATOM 3958 N N . PRO C 1 131 ? 16.315 -12.639 -2.794 1.00 35.63 111 PRO C N 1
ATOM 3959 C CA . PRO C 1 131 ? 17.270 -11.674 -3.339 1.00 38.59 111 PRO C CA 1
ATOM 3960 C C . PRO C 1 131 ? 16.603 -10.478 -4.015 1.00 39.85 111 PRO C C 1
ATOM 3961 O O . PRO C 1 131 ? 15.411 -10.509 -4.325 1.00 36.83 111 PRO C O 1
ATOM 3965 N N . ARG C 1 132 ? 17.384 -9.418 -4.197 1.00 36.26 112 ARG C N 1
ATOM 3966 C CA . ARG C 1 132 ? 16.923 -8.251 -4.925 1.00 35.36 112 ARG C CA 1
ATOM 3967 C C . ARG C 1 132 ? 17.733 -8.347 -6.205 1.00 41.22 112 ARG C C 1
ATOM 3968 O O . ARG C 1 132 ? 18.959 -8.536 -6.158 1.00 36.22 112 ARG C O 1
ATOM 3976 N N . ILE C 1 133 ? 17.049 -8.277 -7.343 1.00 37.00 113 ILE C N 1
ATOM 3977 C CA . ILE C 1 133 ? 17.723 -8.326 -8.632 1.00 37.25 113 ILE C CA 1
ATOM 3978 C C . ILE C 1 133 ? 17.436 -7.030 -9.380 1.00 31.81 113 ILE C C 1
ATOM 3979 O O . ILE C 1 133 ? 16.435 -6.368 -9.114 1.00 34.65 113 ILE C O 1
ATOM 3984 N N . ALA C 1 134 ? 18.309 -6.674 -10.312 1.00 28.19 114 ALA C N 1
ATOM 3985 C CA . ALA C 1 134 ? 18.129 -5.453 -11.083 1.00 33.82 114 ALA C CA 1
ATOM 3986 C C . ALA C 1 134 ? 19.001 -5.427 -12.323 1.00 37.81 114 ALA C C 1
ATOM 3987 O O . ALA C 1 134 ? 19.964 -6.190 -12.441 1.00 37.25 114 ALA C O 1
ATOM 3989 N N . ALA C 1 135 ? 18.655 -4.532 -13.244 1.00 31.18 115 ALA C N 1
ATOM 3990 C CA . ALA C 1 135 ? 19.419 -4.329 -14.460 1.00 30.19 115 ALA C CA 1
ATOM 3991 C C . ALA C 1 135 ? 19.099 -2.931 -14.946 1.00 34.61 115 ALA C C 1
ATOM 3992 O O . ALA C 1 135 ? 18.045 -2.373 -14.617 1.00 32.26 115 ALA C O 1
ATOM 3994 N N . ALA C 1 136 ? 20.008 -2.372 -15.730 1.00 31.68 116 ALA C N 1
ATOM 3995 C CA . ALA C 1 136 ? 19.828 -1.046 -16.301 1.00 35.46 116 ALA C CA 1
ATOM 3996 C C . ALA C 1 136 ? 20.564 -1.038 -17.635 1.00 34.88 116 ALA C C 1
ATOM 3997 O O . ALA C 1 136 ? 21.625 -1.665 -17.788 1.00 36.01 116 ALA C O 1
ATOM 3999 N N . ILE C 1 137 ? 20.005 -0.337 -18.608 1.00 32.81 117 ILE C N 1
ATOM 4000 C CA . ILE C 1 137 ? 20.624 -0.294 -19.920 1.00 32.44 117 ILE C CA 1
ATOM 4001 C C . ILE C 1 137 ? 20.395 1.045 -20.598 1.00 35.83 117 ILE C C 1
ATOM 4002 O O . ILE C 1 137 ? 19.305 1.599 -20.526 1.00 34.07 117 ILE C O 1
ATOM 4007 N N . ASN C 1 138 ? 21.445 1.585 -21.208 1.00 38.05 118 ASN C N 1
ATOM 4008 C CA . ASN C 1 138 ? 21.332 2.838 -21.939 1.00 40.34 118 ASN C CA 1
ATOM 4009 C C . ASN C 1 138 ? 21.850 2.596 -23.355 1.00 41.67 118 ASN C C 1
ATOM 4010 O O . ASN C 1 138 ? 22.043 1.449 -23.767 1.00 37.72 118 ASN C O 1
ATOM 4015 N N . GLY C 1 139 ? 22.081 3.671 -24.096 1.00 43.61 119 GLY C N 1
ATOM 4016 C CA . GLY C 1 139 ? 22.541 3.532 -25.466 1.00 45.77 119 GLY C CA 1
ATOM 4017 C C . GLY C 1 139 ? 23.888 2.865 -25.682 1.00 47.27 119 GLY C C 1
ATOM 4018 O O . GLY C 1 139 ? 24.123 2.297 -26.752 1.00 46.73 119 GLY C O 1
ATOM 4019 N N . SER C 1 140 ? 24.771 2.905 -24.690 1.00 44.48 120 SER C N 1
ATOM 4020 C CA . SER C 1 140 ? 26.088 2.302 -24.877 1.00 48.56 120 SER C CA 1
ATOM 4021 C C . SER C 1 140 ? 26.442 1.090 -24.022 1.00 47.50 120 SER C C 1
ATOM 4022 O O . SER C 1 140 ? 27.321 0.313 -24.394 1.00 47.67 120 SER C O 1
ATOM 4025 N N . GLU C 1 141 ? 25.784 0.915 -22.881 1.00 46.26 121 GLU C N 1
ATOM 4026 C CA . GLU C 1 141 ? 26.100 -0.235 -22.039 1.00 39.26 121 GLU C CA 1
ATOM 4027 C C . GLU C 1 141 ? 24.953 -0.689 -21.154 1.00 41.29 121 GLU C C 1
ATOM 4028 O O . GLU C 1 141 ? 23.937 -0.005 -21.023 1.00 37.43 121 GLU C O 1
ATOM 4034 N N . ALA C 1 142 ? 25.130 -1.858 -20.550 1.00 38.32 122 ALA C N 1
ATOM 4035 C CA . ALA C 1 142 ? 24.129 -2.432 -19.677 1.00 37.01 122 ALA C CA 1
ATOM 4036 C C . ALA C 1 142 ? 24.803 -3.227 -18.559 1.00 40.21 122 ALA C C 1
ATOM 4037 O O . ALA C 1 142 ? 25.898 -3.772 -18.740 1.00 39.54 122 ALA C O 1
ATOM 4039 N N . PHE C 1 143 ? 24.154 -3.255 -17.403 1.00 35.74 123 PHE C N 1
ATOM 4040 C CA . PHE C 1 143 ? 24.645 -3.991 -16.247 1.00 34.01 123 PHE C CA 1
ATOM 4041 C C . PHE C 1 143 ? 23.509 -4.746 -15.588 1.00 34.15 123 PHE C C 1
ATOM 4042 O O . PHE C 1 143 ? 22.345 -4.346 -15.674 1.00 33.22 123 PHE C O 1
ATOM 4050 N N . ILE C 1 144 ? 23.848 -5.845 -14.924 1.00 32.30 124 ILE C N 1
ATOM 4051 C CA . ILE C 1 144 ? 22.852 -6.654 -14.248 1.00 34.80 124 ILE C CA 1
ATOM 4052 C C . ILE C 1 144 ? 23.382 -6.969 -12.852 1.00 37.61 124 ILE C C 1
ATOM 4053 O O . ILE C 1 144 ? 24.589 -7.135 -12.659 1.00 37.32 124 ILE C O 1
ATOM 4058 N N . GLY C 1 145 ? 22.491 -7.046 -11.873 1.00 35.34 125 GLY C N 1
ATOM 4059 C CA . GLY C 1 145 ? 22.952 -7.313 -10.525 1.00 35.82 125 GLY C CA 1
ATOM 4060 C C . GLY C 1 145 ? 22.024 -8.085 -9.615 1.00 37.70 125 GLY C C 1
ATOM 4061 O O . GLY C 1 145 ? 20.820 -8.207 -9.866 1.00 37.64 125 GLY C O 1
ATOM 4062 N N . ILE C 1 146 ? 22.605 -8.633 -8.554 1.00 38.56 126 ILE C N 1
ATOM 4063 C CA . ILE C 1 146 ? 21.833 -9.377 -7.569 1.00 38.53 126 ILE C CA 1
ATOM 4064 C C . ILE C 1 146 ? 22.529 -9.341 -6.214 1.00 40.33 126 ILE C C 1
ATOM 4065 O O . ILE C 1 146 ? 23.750 -9.281 -6.127 1.00 36.22 126 ILE C O 1
ATOM 4070 N N . VAL C 1 147 ? 21.735 -9.333 -5.150 1.00 38.36 127 VAL C N 1
ATOM 4071 C CA . VAL C 1 147 ? 22.291 -9.351 -3.814 1.00 35.75 127 VAL C CA 1
ATOM 4072 C C . VAL C 1 147 ? 21.491 -10.400 -3.066 1.00 41.89 127 VAL C C 1
ATOM 4073 O O . VAL C 1 147 ? 20.252 -10.388 -3.072 1.00 37.03 127 VAL C O 1
ATOM 4077 N N . THR C 1 148 ? 22.212 -11.340 -2.462 1.00 45.27 128 THR C N 1
ATOM 4078 C CA . THR C 1 148 ? 21.602 -12.431 -1.712 1.00 41.07 128 THR C CA 1
ATOM 4079 C C . THR C 1 148 ? 22.234 -12.515 -0.325 1.00 41.42 128 THR C C 1
ATOM 4080 O O . THR C 1 148 ? 23.078 -11.700 0.046 1.00 42.60 128 THR C O 1
ATOM 4084 N N . ALA C 1 149 ? 21.823 -13.517 0.440 1.00 45.50 129 ALA C N 1
ATOM 4085 C CA . ALA C 1 149 ? 22.378 -13.710 1.773 1.00 47.45 129 ALA C CA 1
ATOM 4086 C C . ALA C 1 149 ? 23.830 -14.186 1.670 1.00 44.08 129 ALA C C 1
ATOM 4087 O O . ALA C 1 149 ? 24.550 -14.179 2.660 1.00 49.76 129 ALA C O 1
ATOM 4089 N N . ASP C 1 150 ? 24.259 -14.583 0.474 1.00 45.15 130 ASP C N 1
ATOM 4090 C CA . ASP C 1 150 ? 25.631 -15.052 0.276 1.00 43.58 130 ASP C CA 1
ATOM 4091 C C . ASP C 1 150 ? 26.541 -14.073 -0.455 1.00 47.13 130 ASP C C 1
ATOM 4092 O O . ASP C 1 150 ? 27.738 -14.341 -0.635 1.00 42.59 130 ASP C O 1
ATOM 4097 N N . GLY C 1 151 ? 25.996 -12.942 -0.890 1.00 43.46 131 GLY C N 1
ATOM 4098 C CA . GLY C 1 151 ? 26.842 -11.992 -1.581 1.00 46.77 131 GLY C CA 1
ATOM 4099 C C . GLY C 1 151 ? 26.177 -10.897 -2.389 1.00 46.79 131 GLY C C 1
ATOM 4100 O O . GLY C 1 151 ? 24.966 -10.664 -2.311 1.00 46.37 131 GLY C O 1
ATOM 4101 N N . LEU C 1 152 ? 27.013 -10.222 -3.166 1.00 47.00 132 LEU C N 1
ATOM 4102 C CA . LEU C 1 152 ? 26.606 -9.118 -4.022 1.00 46.61 132 LEU C CA 1
ATOM 4103 C C . LEU C 1 152 ? 27.339 -9.262 -5.351 1.00 45.64 132 LEU C C 1
ATOM 4104 O O . LEU C 1 152 ? 28.547 -9.512 -5.372 1.00 42.11 132 LEU C O 1
ATOM 4109 N N . MET C 1 153 ? 26.609 -9.109 -6.450 1.00 42.14 133 MET C N 1
ATOM 4110 C CA . MET C 1 153 ? 27.219 -9.199 -7.770 1.00 43.58 133 MET C CA 1
ATOM 4111 C C . MET C 1 153 ? 26.589 -8.230 -8.769 1.00 39.70 133 MET C C 1
ATOM 4112 O O . MET C 1 153 ? 25.368 -8.188 -8.930 1.00 43.83 133 MET C O 1
ATOM 4117 N N . VAL C 1 154 ? 27.432 -7.445 -9.422 1.00 38.16 134 VAL C N 1
ATOM 4118 C CA . VAL C 1 154 ? 26.979 -6.520 -10.452 1.00 39.14 134 VAL C CA 1
ATOM 4119 C C . VAL C 1 154 ? 27.940 -6.750 -11.602 1.00 39.25 134 VAL C C 1
ATOM 4120 O O . VAL C 1 154 ? 29.157 -6.641 -11.426 1.00 42.69 134 VAL C O 1
ATOM 4124 N N . SER C 1 155 ? 27.414 -7.072 -12.776 1.00 39.32 135 SER C N 1
ATOM 4125 C CA . SER C 1 155 ? 28.294 -7.319 -13.908 1.00 40.36 135 SER C CA 1
ATOM 4126 C C . SER C 1 155 ? 27.802 -6.743 -15.228 1.00 37.09 135 SER C C 1
ATOM 4127 O O . SER C 1 155 ? 26.599 -6.584 -15.458 1.00 35.95 135 SER C O 1
ATOM 4130 N N . ARG C 1 156 ? 28.753 -6.422 -16.093 1.00 39.26 136 ARG C N 1
ATOM 4131 C CA . ARG C 1 156 ? 28.441 -5.882 -17.407 1.00 45.15 136 ARG C CA 1
ATOM 4132 C C . ARG C 1 156 ? 27.708 -6.950 -18.209 1.00 44.75 136 ARG C C 1
ATOM 4133 O O . ARG C 1 156 ? 28.083 -8.124 -18.181 1.00 42.38 136 ARG C O 1
ATOM 4141 N N . VAL C 1 157 ? 26.640 -6.548 -18.889 1.00 43.00 137 VAL C N 1
ATOM 4142 C CA . VAL C 1 157 ? 25.871 -7.471 -19.714 1.00 45.87 137 VAL C CA 1
ATOM 4143 C C . VAL C 1 157 ? 26.636 -7.658 -21.019 1.00 47.48 137 VAL C C 1
ATOM 4144 O O . VAL C 1 157 ? 27.037 -6.683 -21.655 1.00 47.65 137 VAL C O 1
ATOM 4148 N N . PRO C 1 158 ? 26.867 -8.919 -21.423 1.00 49.16 138 PRO C N 1
ATOM 4149 C CA . PRO C 1 158 ? 27.592 -9.211 -22.661 1.00 52.27 138 PRO C CA 1
ATOM 4150 C C . PRO C 1 158 ? 26.956 -8.489 -23.839 1.00 50.55 138 PRO C C 1
ATOM 4151 O O . PRO C 1 158 ? 25.747 -8.563 -24.049 1.00 52.19 138 PRO C O 1
ATOM 4155 N N . GLU C 1 159 ? 27.775 -7.783 -24.602 1.00 56.82 139 GLU C N 1
ATOM 4156 C CA . GLU C 1 159 ? 27.285 -7.051 -25.759 1.00 63.59 139 GLU C CA 1
ATOM 4157 C C . GLU C 1 159 ? 26.736 -8.019 -26.813 1.00 62.83 139 GLU C C 1
ATOM 4158 O O . GLU C 1 159 ? 25.820 -7.679 -27.563 1.00 62.48 139 GLU C O 1
ATOM 4164 N N . GLU C 1 160 ? 27.285 -9.230 -26.846 1.00 62.53 140 GLU C N 1
ATOM 4165 C CA . GLU C 1 160 ? 26.870 -10.234 -27.821 1.00 65.22 140 GLU C CA 1
ATOM 4166 C C . GLU C 1 160 ? 25.588 -11.002 -27.514 1.00 62.22 140 GLU C C 1
ATOM 4167 O O . GLU C 1 160 ? 25.071 -11.707 -28.382 1.00 64.64 140 GLU C O 1
ATOM 4173 N N . THR C 1 161 ? 25.060 -10.882 -26.302 1.00 56.51 141 THR C N 1
ATOM 4174 C CA . THR C 1 161 ? 23.841 -11.615 -25.990 1.00 50.42 141 THR C CA 1
ATOM 4175 C C . THR C 1 161 ? 23.043 -11.123 -24.794 1.00 52.20 141 THR C C 1
ATOM 4176 O O . THR C 1 161 ? 23.609 -10.687 -23.789 1.00 46.74 141 THR C O 1
ATOM 4180 N N . PRO C 1 162 ? 21.705 -11.184 -24.899 1.00 48.61 142 PRO C N 1
ATOM 4181 C CA . PRO C 1 162 ? 20.816 -10.759 -23.818 1.00 46.48 142 PRO C CA 1
ATOM 4182 C C . PRO C 1 162 ? 20.934 -11.803 -22.719 1.00 45.89 142 PRO C C 1
ATOM 4183 O O . PRO C 1 162 ? 21.289 -12.951 -22.984 1.00 41.11 142 PRO C O 1
ATOM 4187 N N . VAL C 1 163 ? 20.640 -11.408 -21.488 1.00 44.30 143 VAL C N 1
ATOM 4188 C CA . VAL C 1 163 ? 20.714 -12.329 -20.362 1.00 42.90 143 VAL C CA 1
ATOM 4189 C C . VAL C 1 163 ? 19.497 -12.137 -19.470 1.00 44.80 143 VAL C C 1
ATOM 4190 O O . VAL C 1 163 ? 18.749 -11.165 -19.616 1.00 44.99 143 VAL C O 1
ATOM 4194 N N . TYR C 1 164 ? 19.297 -13.073 -18.557 1.00 38.94 144 TYR C N 1
ATOM 4195 C CA . TYR C 1 164 ? 18.191 -12.988 -17.626 1.00 41.12 144 TYR C CA 1
ATOM 4196 C C . TYR C 1 164 ? 18.660 -13.526 -16.282 1.00 42.26 144 TYR C C 1
ATOM 4197 O O . TYR C 1 164 ? 19.686 -14.213 -16.194 1.00 45.90 144 TYR C O 1
ATOM 4206 N N . ILE C 1 165 ? 17.925 -13.191 -15.235 1.00 37.82 145 ILE C N 1
ATOM 4207 C CA . ILE C 1 165 ? 18.261 -13.631 -13.891 1.00 39.25 145 ILE C CA 1
ATOM 4208 C C . ILE C 1 165 ? 16.956 -13.671 -13.111 1.00 41.65 145 ILE C C 1
ATOM 4209 O O . ILE C 1 165 ? 16.005 -12.969 -13.462 1.00 44.52 145 ILE C O 1
ATOM 4214 N N . SER C 1 166 ? 16.890 -14.504 -12.076 1.00 36.39 146 SER C N 1
ATOM 4215 C CA . SER C 1 166 ? 15.675 -14.611 -11.281 1.00 35.50 146 SER C CA 1
ATOM 4216 C C . SER C 1 166 ? 16.009 -14.611 -9.796 1.00 35.66 146 SER C C 1
ATOM 4217 O O . SER C 1 166 ? 17.177 -14.673 -9.407 1.00 38.19 146 SER C O 1
ATOM 4220 N N . THR C 1 167 ? 14.984 -14.535 -8.960 1.00 36.20 147 THR C N 1
ATOM 4221 C CA . THR C 1 167 ? 15.208 -14.519 -7.527 1.00 37.52 147 THR C CA 1
ATOM 4222 C C . THR C 1 167 ? 15.448 -15.919 -6.949 1.00 41.48 147 THR C C 1
ATOM 4223 O O . THR C 1 167 ? 16.111 -16.052 -5.926 1.00 38.99 147 THR C O 1
ATOM 4227 N N . TYR C 1 168 ? 14.916 -16.953 -7.606 1.00 41.71 148 TYR C N 1
ATOM 4228 C CA . TYR C 1 168 ? 15.100 -18.337 -7.149 1.00 43.39 148 TYR C CA 1
ATOM 4229 C C . TYR C 1 168 ? 15.686 -19.194 -8.266 1.00 45.31 148 TYR C C 1
ATOM 4230 O O . TYR C 1 168 ? 15.325 -19.041 -9.434 1.00 45.88 148 TYR C O 1
ATOM 4239 N N . GLU C 1 169 ? 16.591 -20.096 -7.891 1.00 50.38 149 GLU C N 1
ATOM 4240 C CA . GLU C 1 169 ? 17.247 -21.013 -8.824 1.00 48.53 149 GLU C CA 1
ATOM 4241 C C . GLU C 1 169 ? 18.283 -20.364 -9.736 1.00 49.54 149 GLU C C 1
ATOM 4242 O O . GLU C 1 169 ? 19.480 -20.588 -9.569 1.00 47.50 149 GLU C O 1
ATOM 4248 N N . GLN C 1 170 ? 17.831 -19.563 -10.700 1.00 43.72 150 GLN C N 1
ATOM 4249 C CA . GLN C 1 170 ? 18.749 -18.916 -11.630 1.00 38.21 150 GLN C CA 1
ATOM 4250 C C . GLN C 1 170 ? 19.240 -17.582 -11.072 1.00 43.60 150 GLN C C 1
ATOM 4251 O O . GLN C 1 170 ? 19.027 -16.519 -11.665 1.00 41.91 150 GLN C O 1
ATOM 4257 N N . THR C 1 171 ? 19.896 -17.653 -9.921 1.00 41.57 151 THR C N 1
ATOM 4258 C CA . THR C 1 171 ? 20.414 -16.477 -9.239 1.00 43.04 151 THR C CA 1
ATOM 4259 C C . THR C 1 171 ? 21.752 -16.031 -9.811 1.00 38.44 151 THR C C 1
ATOM 4260 O O . THR C 1 171 ? 22.572 -15.430 -9.121 1.00 44.83 151 THR C O 1
ATOM 4264 N N . GLU C 1 172 ? 21.947 -16.311 -11.090 1.00 40.98 152 GLU C N 1
ATOM 4265 C CA . GLU C 1 172 ? 23.170 -15.962 -11.789 1.00 42.52 152 GLU C CA 1
ATOM 4266 C C . GLU C 1 172 ? 22.763 -15.617 -13.216 1.00 42.67 152 GLU C C 1
ATOM 4267 O O . GLU C 1 172 ? 21.885 -16.267 -13.772 1.00 45.47 152 GLU C O 1
ATOM 4273 N N . PRO C 1 173 ? 23.393 -14.604 -13.835 1.00 39.50 153 PRO C N 1
ATOM 4274 C CA . PRO C 1 173 ? 23.007 -14.260 -15.209 1.00 43.63 153 PRO C CA 1
ATOM 4275 C C . PRO C 1 173 ? 23.135 -15.453 -16.161 1.00 47.12 153 PRO C C 1
ATOM 4276 O O . PRO C 1 173 ? 24.096 -16.209 -16.086 1.00 49.85 153 PRO C O 1
ATOM 4280 N N . ALA C 1 174 ? 22.158 -15.615 -17.047 1.00 49.30 154 ALA C N 1
ATOM 4281 C CA . ALA C 1 174 ? 22.166 -16.701 -18.022 1.00 49.27 154 ALA C CA 1
ATOM 4282 C C . ALA C 1 174 ? 21.808 -16.164 -19.406 1.00 51.27 154 ALA C C 1
ATOM 4283 O O . ALA C 1 174 ? 20.898 -15.340 -19.557 1.00 47.43 154 ALA C O 1
ATOM 4285 N N . ALA C 1 175 ? 22.535 -16.626 -20.417 1.00 50.70 155 ALA C N 1
ATOM 4286 C CA . ALA C 1 175 ? 22.301 -16.189 -21.787 1.00 50.48 155 ALA C CA 1
ATOM 4287 C C . ALA C 1 175 ? 20.927 -16.613 -22.285 1.00 53.05 155 ALA C C 1
ATOM 4288 O O . ALA C 1 175 ? 20.418 -17.679 -21.929 1.00 50.67 155 ALA C O 1
ATOM 4290 N N . THR C 1 176 ? 20.322 -15.765 -23.108 1.00 49.86 156 THR C N 1
ATOM 4291 C CA . THR C 1 176 ? 19.013 -16.061 -23.665 1.00 50.80 156 THR C CA 1
ATOM 4292 C C . THR C 1 176 ? 18.843 -15.427 -25.037 1.00 55.35 156 THR C C 1
ATOM 4293 O O . THR C 1 176 ? 19.195 -14.266 -25.241 1.00 55.94 156 THR C O 1
ATOM 4297 N N . GLU C 1 177 ? 18.328 -16.200 -25.983 1.00 57.32 157 GLU C N 1
ATOM 4298 C CA . GLU C 1 177 ? 18.088 -15.679 -27.318 1.00 62.68 157 GLU C CA 1
ATOM 4299 C C . GLU C 1 177 ? 16.721 -15.028 -27.203 1.00 62.61 157 GLU C C 1
ATOM 4300 O O . GLU C 1 177 ? 15.689 -15.649 -27.464 1.00 64.75 157 GLU C O 1
ATOM 4306 N N . PHE C 1 178 ? 16.724 -13.771 -26.786 1.00 58.91 158 PHE C N 1
ATOM 4307 C CA . PHE C 1 178 ? 15.490 -13.029 -26.590 1.00 56.87 158 PHE C CA 1
ATOM 4308 C C . PHE C 1 178 ? 15.028 -12.378 -27.887 1.00 54.16 158 PHE C C 1
ATOM 4309 O O . PHE C 1 178 ? 15.603 -11.390 -28.339 1.00 57.38 158 PHE C O 1
ATOM 4317 N N . LYS C 1 179 ? 13.990 -12.936 -28.494 1.00 58.90 159 LYS C N 1
ATOM 4318 C CA . LYS C 1 179 ? 13.471 -12.379 -29.735 1.00 60.10 159 LYS C CA 1
ATOM 4319 C C . LYS C 1 179 ? 12.307 -11.439 -29.424 1.00 56.95 159 LYS C C 1
ATOM 4320 O O . LYS C 1 179 ? 11.396 -11.793 -28.667 1.00 50.90 159 LYS C O 1
ATOM 4326 N N . ALA C 1 180 ? 12.358 -10.242 -30.002 1.00 48.98 160 ALA C N 1
ATOM 4327 C CA . ALA C 1 180 ? 11.325 -9.231 -29.798 1.00 47.22 160 ALA C CA 1
ATOM 4328 C C . ALA C 1 180 ? 11.647 -7.962 -30.586 1.00 44.09 160 ALA C C 1
ATOM 4329 O O . ALA C 1 180 ? 12.805 -7.564 -30.695 1.00 42.05 160 ALA C O 1
ATOM 4331 N N . GLY C 1 181 ? 10.615 -7.331 -31.132 1.00 44.35 161 GLY C N 1
ATOM 4332 C CA . GLY C 1 181 ? 10.818 -6.107 -31.883 1.00 43.72 161 GLY C CA 1
ATOM 4333 C C . GLY C 1 181 ? 9.985 -4.962 -31.330 1.00 44.25 161 GLY C C 1
ATOM 4334 O O . GLY C 1 181 ? 9.910 -3.894 -31.934 1.00 40.85 161 GLY C O 1
ATOM 4335 N N . SER C 1 182 ? 9.356 -5.192 -30.181 1.00 43.57 162 SER C N 1
ATOM 4336 C CA . SER C 1 182 ? 8.511 -4.188 -29.535 1.00 43.61 162 SER C CA 1
ATOM 4337 C C . SER C 1 182 ? 8.344 -4.550 -28.058 1.00 41.94 162 SER C C 1
ATOM 4338 O O . SER C 1 182 ? 8.637 -5.674 -27.662 1.00 43.37 162 SER C O 1
ATOM 4341 N N . PRO C 1 183 ? 7.875 -3.600 -27.225 1.00 36.08 163 PRO C N 1
ATOM 4342 C CA . PRO C 1 183 ? 7.704 -3.929 -25.807 1.00 32.50 163 PRO C CA 1
ATOM 4343 C C . PRO C 1 183 ? 6.617 -4.998 -25.614 1.00 37.18 163 PRO C C 1
ATOM 4344 O O . PRO C 1 183 ? 6.689 -5.817 -24.690 1.00 32.24 163 PRO C O 1
ATOM 4348 N N . GLU C 1 184 ? 5.614 -4.986 -26.486 1.00 32.07 164 GLU C N 1
ATOM 4349 C CA . GLU C 1 184 ? 4.537 -5.967 -26.406 1.00 40.73 164 GLU C CA 1
ATOM 4350 C C . GLU C 1 184 ? 5.096 -7.382 -26.582 1.00 38.85 164 GLU C C 1
ATOM 4351 O O . GLU C 1 184 ? 4.775 -8.287 -25.817 1.00 35.26 164 GLU C O 1
ATOM 4357 N N . GLU C 1 185 ? 5.933 -7.557 -27.599 1.00 38.90 165 GLU C N 1
ATOM 4358 C CA . GLU C 1 185 ? 6.548 -8.850 -27.877 1.00 41.52 165 GLU C CA 1
ATOM 4359 C C . GLU C 1 185 ? 7.505 -9.268 -26.767 1.00 40.26 165 GLU C C 1
ATOM 4360 O O . GLU C 1 185 ? 7.550 -10.443 -26.392 1.00 40.04 165 GLU C O 1
ATOM 4366 N N . ALA C 1 186 ? 8.271 -8.309 -26.247 1.00 38.91 166 ALA C N 1
ATOM 4367 C CA . ALA C 1 186 ? 9.226 -8.591 -25.182 1.00 38.34 166 ALA C CA 1
ATOM 4368 C C . ALA C 1 186 ? 8.518 -9.085 -23.926 1.00 35.51 166 ALA C C 1
ATOM 4369 O O . ALA C 1 186 ? 8.958 -10.043 -23.286 1.00 36.69 166 ALA C O 1
ATOM 4371 N N . ALA C 1 187 ? 7.417 -8.433 -23.573 1.00 34.07 167 ALA C N 1
ATOM 4372 C CA . ALA C 1 187 ? 6.662 -8.825 -22.393 1.00 31.94 167 ALA C CA 1
ATOM 4373 C C . ALA C 1 187 ? 6.080 -10.230 -22.573 1.00 38.81 167 ALA C C 1
ATOM 4374 O O . ALA C 1 187 ? 6.115 -11.060 -21.652 1.00 35.51 167 ALA C O 1
ATOM 4376 N N . GLU C 1 188 ? 5.540 -10.490 -23.762 1.00 41.11 168 GLU C N 1
ATOM 4377 C CA . GLU C 1 188 ? 4.955 -11.789 -24.073 1.00 43.32 168 GLU C CA 1
ATOM 4378 C C . GLU C 1 188 ? 5.982 -12.909 -24.001 1.00 38.78 168 GLU C C 1
ATOM 4379 O O . GLU C 1 188 ? 5.706 -13.971 -23.455 1.00 42.35 168 GLU C O 1
ATOM 4385 N N . PHE C 1 189 ? 7.157 -12.663 -24.570 1.00 39.92 169 PHE C N 1
ATOM 4386 C CA . PHE C 1 189 ? 8.225 -13.645 -24.589 1.00 37.98 169 PHE C CA 1
ATOM 4387 C C . PHE C 1 189 ? 8.673 -14.069 -23.196 1.00 40.95 169 PHE C C 1
ATOM 4388 O O . PHE C 1 189 ? 8.755 -15.265 -22.912 1.00 39.18 169 PHE C O 1
ATOM 4396 N N . ILE C 1 190 ? 8.959 -13.109 -22.316 1.00 41.86 170 ILE C N 1
ATOM 4397 C CA . ILE C 1 190 ? 9.404 -13.467 -20.969 1.00 39.24 170 ILE C CA 1
ATOM 4398 C C . ILE C 1 190 ? 8.269 -14.126 -20.196 1.00 41.06 170 ILE C C 1
ATOM 4399 O O . ILE C 1 190 ? 8.497 -14.831 -19.210 1.00 35.62 170 ILE C O 1
ATOM 4404 N N . LEU C 1 191 ? 7.041 -13.903 -20.650 1.00 39.38 171 LEU C N 1
ATOM 4405 C CA . LEU C 1 191 ? 5.889 -14.501 -19.992 1.00 42.60 171 LEU C CA 1
ATOM 4406 C C . LEU C 1 191 ? 5.624 -15.940 -20.454 1.00 47.74 171 LEU C C 1
ATOM 4407 O O . LEU C 1 191 ? 5.469 -16.841 -19.629 1.00 43.94 171 LEU C O 1
ATOM 4412 N N . LYS C 1 192 ? 5.583 -16.153 -21.768 1.00 50.64 172 LYS C N 1
ATOM 4413 C CA . LYS C 1 192 ? 5.279 -17.479 -22.315 1.00 56.98 172 LYS C CA 1
ATOM 4414 C C . LYS C 1 192 ? 6.202 -17.973 -23.419 1.00 54.29 172 LYS C C 1
ATOM 4415 O O . LYS C 1 192 ? 6.025 -19.087 -23.905 1.00 61.26 172 LYS C O 1
ATOM 4421 N N . GLY C 1 193 ? 7.165 -17.158 -23.828 1.00 52.65 173 GLY C N 1
ATOM 4422 C CA . GLY C 1 193 ? 8.041 -17.563 -24.913 1.00 48.98 173 GLY C CA 1
ATOM 4423 C C . GLY C 1 193 ? 9.316 -18.315 -24.577 1.00 49.32 173 GLY C C 1
ATOM 4424 O O . GLY C 1 193 ? 9.755 -18.351 -23.434 1.00 47.23 173 GLY C O 1
ATOM 4425 N N . GLY C 1 194 ? 9.900 -18.923 -25.607 1.00 50.50 174 GLY C N 1
ATOM 4426 C CA . GLY C 1 194 ? 11.145 -19.660 -25.469 1.00 49.05 174 GLY C CA 1
ATOM 4427 C C . GLY C 1 194 ? 11.298 -20.513 -24.228 1.00 46.12 174 GLY C C 1
ATOM 4428 O O . GLY C 1 194 ? 10.401 -21.267 -23.859 1.00 50.44 174 GLY C O 1
ATOM 4429 N N . GLU C 1 195 ? 12.452 -20.388 -23.586 1.00 48.35 175 GLU C N 1
ATOM 4430 C CA . GLU C 1 195 ? 12.753 -21.145 -22.382 1.00 47.85 175 GLU C CA 1
ATOM 4431 C C . GLU C 1 195 ? 11.942 -20.688 -21.180 1.00 50.15 175 GLU C C 1
ATOM 4432 O O . GLU C 1 195 ? 11.862 -21.402 -20.182 1.00 48.97 175 GLU C O 1
ATOM 4438 N N . PHE C 1 196 ? 11.332 -19.508 -21.270 1.00 42.35 176 PHE C N 1
ATOM 4439 C CA . PHE C 1 196 ? 10.541 -18.997 -20.158 1.00 44.05 176 PHE C CA 1
ATOM 4440 C C . PHE C 1 196 ? 9.226 -19.755 -20.016 1.00 42.38 176 PHE C C 1
ATOM 4441 O O . PHE C 1 196 ? 8.602 -19.754 -18.955 1.00 42.10 176 PHE C O 1
ATOM 4449 N N . ALA C 1 197 ? 8.817 -20.427 -21.082 1.00 46.76 177 ALA C N 1
ATOM 4450 C CA . ALA C 1 197 ? 7.583 -21.201 -21.052 1.00 47.31 177 ALA C CA 1
ATOM 4451 C C . ALA C 1 197 ? 7.642 -22.288 -19.974 1.00 47.09 177 ALA C C 1
ATOM 4452 O O . ALA C 1 197 ? 6.620 -22.669 -19.415 1.00 47.72 177 ALA C O 1
ATOM 4454 N N . ALA C 1 198 ? 8.846 -22.769 -19.678 1.00 50.80 178 ALA C N 1
ATOM 4455 C CA . ALA C 1 198 ? 9.044 -23.818 -18.680 1.00 47.81 178 ALA 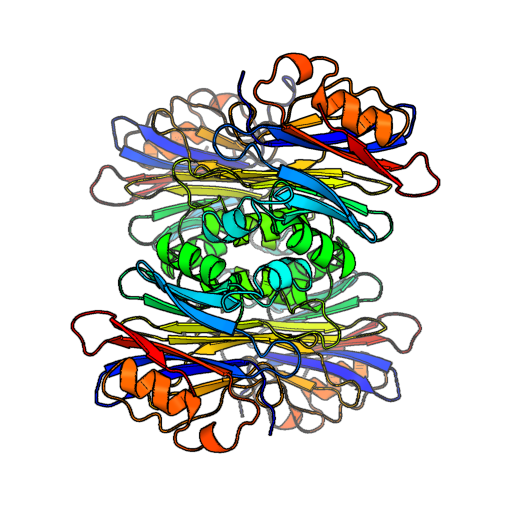C CA 1
ATOM 4456 C C . ALA C 1 198 ? 9.053 -23.341 -17.222 1.00 52.49 178 ALA C C 1
ATOM 4457 O O . ALA C 1 198 ? 8.914 -24.158 -16.302 1.00 53.28 178 ALA C O 1
ATOM 4459 N N . PHE C 1 199 ? 9.235 -22.037 -16.998 1.00 44.74 179 PHE C N 1
ATOM 4460 C CA . PHE C 1 199 ? 9.255 -21.516 -15.636 1.00 37.35 179 PHE C CA 1
ATOM 4461 C C . PHE C 1 199 ? 7.815 -21.335 -15.174 1.00 44.61 179 PHE C C 1
ATOM 4462 O O . PHE C 1 199 ? 7.029 -20.626 -15.796 1.00 47.98 179 PHE C O 1
ATOM 4470 N N . THR C 1 200 ? 7.488 -21.998 -14.074 1.00 43.25 180 THR C N 1
ATOM 4471 C CA . THR C 1 200 ? 6.137 -22.041 -13.529 1.00 48.95 180 THR C CA 1
ATOM 4472 C C . THR C 1 200 ? 5.553 -20.870 -12.745 1.00 46.40 180 THR C C 1
ATOM 4473 O O . THR C 1 200 ? 6.262 -19.972 -12.284 1.00 46.54 180 THR C O 1
ATOM 4477 N N . HIS C 1 201 ? 4.233 -20.929 -12.586 1.00 44.99 181 HIS C N 1
ATOM 4478 C CA . HIS C 1 201 ? 3.459 -19.937 -11.849 1.00 48.89 181 HIS C CA 1
ATOM 4479 C C . HIS C 1 201 ? 3.487 -18.508 -12.406 1.00 46.31 181 HIS C C 1
ATOM 4480 O O . HIS C 1 201 ? 3.573 -17.549 -11.645 1.00 44.68 181 HIS C O 1
ATOM 4487 N N . PRO C 1 202 ? 3.408 -18.351 -13.737 1.00 49.85 182 PRO C N 1
ATOM 4488 C CA . PRO C 1 202 ? 3.428 -17.008 -14.334 1.00 47.04 182 PRO C CA 1
ATOM 4489 C C . PRO C 1 202 ? 2.190 -16.217 -13.911 1.00 48.38 182 PRO C C 1
ATOM 4490 O O . PRO C 1 202 ? 1.099 -16.780 -13.793 1.00 40.75 182 PRO C O 1
ATOM 4494 N N . VAL C 1 203 ? 2.356 -14.917 -13.681 1.00 46.84 183 VAL C N 1
ATOM 4495 C CA . VAL C 1 203 ? 1.229 -14.083 -13.282 1.00 47.26 183 VAL C CA 1
ATOM 4496 C C . VAL C 1 203 ? 1.048 -12.908 -14.242 1.00 47.72 183 VAL C C 1
ATOM 4497 O O . VAL C 1 203 ? 0.007 -12.779 -14.885 1.00 48.47 183 VAL C O 1
ATOM 4501 N N . THR C 1 204 ? 2.074 -12.068 -14.348 1.00 43.83 184 THR C N 1
ATOM 4502 C CA . THR C 1 204 ? 2.018 -10.903 -15.220 1.00 42.22 184 THR C CA 1
ATOM 4503 C C . THR C 1 204 ? 3.426 -10.506 -15.647 1.00 39.78 184 THR C C 1
ATOM 4504 O O . THR C 1 204 ? 4.404 -10.859 -14.985 1.00 41.73 184 THR C O 1
ATOM 4508 N N . ALA C 1 205 ? 3.525 -9.792 -16.764 1.00 35.74 185 ALA C N 1
ATOM 4509 C CA . ALA C 1 205 ? 4.816 -9.352 -17.282 1.00 38.24 185 ALA C CA 1
ATOM 4510 C C . ALA C 1 205 ? 4.742 -7.940 -17.859 1.00 33.35 185 ALA C C 1
ATOM 4511 O O . ALA C 1 205 ? 3.664 -7.438 -18.158 1.00 33.51 185 ALA C O 1
ATOM 4513 N N . ALA C 1 206 ? 5.906 -7.318 -18.008 1.00 35.48 186 ALA C N 1
ATOM 4514 C CA . ALA C 1 206 ? 6.017 -5.973 -18.566 1.00 36.02 186 ALA C CA 1
ATOM 4515 C C . ALA C 1 206 ? 7.386 -5.856 -19.234 1.00 36.89 186 ALA C C 1
ATOM 4516 O O . ALA C 1 206 ? 8.291 -6.661 -18.973 1.00 36.63 186 ALA C O 1
ATOM 4518 N N . ALA C 1 207 ? 7.541 -4.858 -20.089 1.00 33.48 187 ALA C N 1
ATOM 4519 C CA . ALA C 1 207 ? 8.809 -4.651 -20.777 1.00 35.44 187 ALA C CA 1
ATOM 4520 C C . ALA C 1 207 ? 8.925 -3.234 -21.303 1.00 34.76 187 ALA C C 1
ATOM 4521 O O . ALA C 1 207 ? 7.928 -2.521 -21.423 1.00 36.50 187 ALA C O 1
ATOM 4523 N N . ALA C 1 208 ? 10.160 -2.840 -21.600 1.00 29.39 188 ALA C N 1
ATOM 4524 C CA . ALA C 1 208 ? 10.458 -1.543 -22.168 1.00 35.31 188 ALA C CA 1
ATOM 4525 C C . ALA C 1 208 ? 11.334 -1.862 -23.376 1.00 39.73 188 ALA C C 1
ATOM 4526 O O . ALA C 1 208 ? 12.273 -2.662 -23.281 1.00 38.37 188 ALA C O 1
ATOM 4528 N N . PHE C 1 209 ? 11.028 -1.254 -24.515 1.00 35.57 189 PHE C N 1
ATOM 4529 C CA . PHE C 1 209 ? 11.802 -1.514 -25.720 1.00 39.51 189 PHE C CA 1
ATOM 4530 C C . PHE C 1 209 ? 12.215 -0.219 -26.402 1.00 36.69 189 PHE C C 1
ATOM 4531 O O . PHE C 1 209 ? 11.442 0.738 -26.447 1.00 39.68 189 PHE C O 1
ATOM 4539 N N . ASN C 1 210 ? 13.429 -0.188 -26.935 1.00 33.37 190 ASN C N 1
ATOM 4540 C CA . ASN C 1 210 ? 13.909 0.994 -27.633 1.00 39.80 190 ASN C CA 1
ATOM 4541 C C . ASN C 1 210 ? 14.484 0.568 -28.984 1.00 42.03 190 ASN C C 1
ATOM 4542 O O . ASN C 1 210 ? 15.549 -0.045 -29.047 1.00 38.76 190 ASN C O 1
ATOM 4547 N N . ASP C 1 211 ? 13.761 0.886 -30.057 1.00 44.17 191 ASP C N 1
ATOM 4548 C CA . ASP C 1 211 ? 14.189 0.550 -31.412 1.00 43.60 191 ASP C CA 1
ATOM 4549 C C . ASP C 1 211 ? 15.075 1.645 -31.977 1.00 48.25 191 ASP C C 1
ATOM 4550 O O . ASP C 1 211 ? 15.443 1.612 -33.150 1.00 49.71 191 ASP C O 1
ATOM 4555 N N . GLY C 1 212 ? 15.408 2.623 -31.142 1.00 45.44 192 GLY C N 1
ATOM 4556 C CA . GLY C 1 212 ? 16.249 3.717 -31.589 1.00 45.96 192 GLY C CA 1
ATOM 4557 C C . GLY C 1 212 ? 15.552 5.062 -31.510 1.00 50.59 192 GLY C C 1
ATOM 4558 O O . GLY C 1 212 ? 16.199 6.104 -31.554 1.00 52.74 192 GLY C O 1
ATOM 4559 N N . GLU C 1 213 ? 14.230 5.050 -31.384 1.00 49.08 193 GLU C N 1
ATOM 4560 C CA . GLU C 1 213 ? 13.484 6.299 -31.305 1.00 52.57 193 GLU C CA 1
ATOM 4561 C C . GLU C 1 213 ? 12.893 6.578 -29.922 1.00 49.17 193 GLU C C 1
ATOM 4562 O O . GLU C 1 213 ? 12.005 7.420 -29.780 1.00 48.45 193 GLU C O 1
ATOM 4568 N N . GLY C 1 214 ? 13.386 5.873 -28.908 1.00 39.44 194 GLY C N 1
ATOM 4569 C CA . GLY C 1 214 ? 12.888 6.095 -27.563 1.00 39.30 194 GLY C CA 1
ATOM 4570 C C . GLY C 1 214 ? 12.293 4.877 -26.884 1.00 39.41 194 GLY C C 1
ATOM 4571 O O . GLY C 1 214 ? 11.878 3.922 -27.534 1.00 34.14 194 GLY C O 1
ATOM 4572 N N . TRP C 1 215 ? 12.228 4.923 -25.559 1.00 37.47 195 TRP C N 1
ATOM 4573 C CA . TRP C 1 215 ? 11.695 3.809 -24.798 1.00 40.38 195 TRP C CA 1
ATOM 4574 C C . TRP C 1 215 ? 10.166 3.752 -24.780 1.00 40.11 195 TRP C C 1
ATOM 4575 O O . TRP C 1 215 ? 9.500 4.736 -24.446 1.00 33.55 195 TRP C O 1
ATOM 4586 N N . ASN C 1 216 ? 9.621 2.592 -25.145 1.00 36.49 196 ASN C N 1
ATOM 4587 C CA . ASN C 1 216 ? 8.177 2.379 -25.139 1.00 37.26 196 ASN C CA 1
ATOM 4588 C C . ASN C 1 216 ? 7.895 1.244 -24.160 1.00 38.92 196 ASN C C 1
ATOM 4589 O O . ASN C 1 216 ? 8.690 0.311 -24.035 1.00 32.24 196 ASN C O 1
ATOM 4594 N N . LEU C 1 217 ? 6.755 1.320 -23.480 1.00 33.43 197 LEU C N 1
ATOM 4595 C CA . LEU C 1 217 ? 6.388 0.331 -22.481 1.00 34.57 197 LEU C CA 1
ATOM 4596 C C . LEU C 1 217 ? 5.176 -0.509 -22.864 1.00 35.29 197 LEU C C 1
ATOM 4597 O O . LEU C 1 217 ? 4.355 -0.091 -23.677 1.00 32.53 197 LEU C O 1
ATOM 4602 N N . ALA C 1 218 ? 5.072 -1.689 -22.251 1.00 32.66 198 ALA C N 1
ATOM 4603 C CA . ALA C 1 218 ? 3.941 -2.588 -22.480 1.00 33.41 198 ALA C CA 1
ATOM 4604 C C . ALA C 1 218 ? 3.830 -3.634 -21.378 1.00 37.44 198 ALA C C 1
ATOM 4605 O O . ALA C 1 218 ? 4.798 -3.914 -20.673 1.00 36.24 198 ALA C O 1
ATOM 4607 N N . THR C 1 219 ? 2.636 -4.199 -21.220 1.00 33.75 199 THR C N 1
ATOM 4608 C CA . THR C 1 219 ? 2.416 -5.240 -20.236 1.00 36.68 199 THR C CA 1
ATOM 4609 C C . THR C 1 219 ? 1.672 -6.377 -20.936 1.00 42.39 199 THR C C 1
ATOM 4610 O O . THR C 1 219 ? 1.042 -6.168 -21.977 1.00 40.10 199 THR C O 1
ATOM 4614 N N . ARG C 1 220 ? 1.765 -7.577 -20.371 1.00 42.65 200 ARG C N 1
ATOM 4615 C CA . ARG C 1 220 ? 1.065 -8.748 -20.900 1.00 45.66 200 ARG C CA 1
ATOM 4616 C C . ARG C 1 220 ? 0.573 -9.607 -19.738 1.00 43.71 200 ARG C C 1
ATOM 4617 O O . ARG C 1 220 ? 1.246 -9.736 -18.711 1.00 44.54 200 ARG C O 1
ATOM 4625 N N . GLU C 1 221 ? -0.616 -10.174 -19.902 1.00 44.34 201 GLU C N 1
ATOM 4626 C CA . GLU C 1 221 ? -1.223 -11.030 -18.890 1.00 47.59 201 GLU C CA 1
ATOM 4627 C C . GLU C 1 221 ? -1.347 -12.435 -19.467 1.00 50.12 201 GLU C C 1
ATOM 4628 O O . GLU C 1 221 ? -1.246 -12.626 -20.683 1.00 40.84 201 GLU C O 1
ATOM 4634 N N . MET C 1 222 ? -1.576 -13.412 -18.595 1.00 53.20 202 MET C N 1
ATOM 4635 C CA . MET C 1 222 ? -1.743 -14.790 -19.035 1.00 55.91 202 MET C CA 1
ATOM 4636 C C . MET C 1 222 ? -3.024 -14.897 -19.859 1.00 59.39 202 MET C C 1
ATOM 4637 O O . MET C 1 222 ? -2.954 -15.437 -20.987 1.00 62.20 202 MET C O 1
ATOM 4643 N N . MET D 1 21 ? 49.730 -17.800 -17.252 1.00 70.97 1 MET D N 1
ATOM 4644 C CA . MET D 1 21 ? 50.460 -18.352 -16.073 1.00 69.35 1 MET D CA 1
ATOM 4645 C C . MET D 1 21 ? 50.792 -17.278 -15.056 1.00 63.95 1 MET D C 1
ATOM 4646 O O . MET D 1 21 ? 51.118 -17.583 -13.911 1.00 64.51 1 MET D O 1
ATOM 4651 N N . TYR D 1 22 ? 50.720 -16.020 -15.482 1.00 61.98 2 TYR D N 1
ATOM 4652 C CA . TYR D 1 22 ? 50.996 -14.897 -14.595 1.00 59.03 2 TYR D CA 1
ATOM 4653 C C . TYR D 1 22 ? 49.668 -14.411 -14.028 1.00 58.35 2 TYR D C 1
ATOM 4654 O O . TYR D 1 22 ? 48.824 -13.896 -14.765 1.00 61.59 2 TYR D O 1
ATOM 4663 N N . LEU D 1 23 ? 49.488 -14.579 -12.722 1.00 53.26 3 LEU D N 1
ATOM 4664 C CA . LEU D 1 23 ? 48.254 -14.175 -12.060 1.00 52.37 3 LEU D CA 1
ATOM 4665 C C . LEU D 1 23 ? 48.361 -12.855 -11.300 1.00 51.75 3 LEU D C 1
ATOM 4666 O O . LEU D 1 23 ? 47.365 -12.360 -10.777 1.00 55.47 3 LEU D O 1
ATOM 4671 N N . GLY D 1 24 ? 49.559 -12.284 -11.243 1.00 51.10 4 GLY D N 1
ATOM 4672 C CA . GLY D 1 24 ? 49.736 -11.039 -10.518 1.00 47.29 4 GLY D CA 1
ATOM 4673 C C . GLY D 1 24 ? 49.644 -11.294 -9.023 1.00 53.70 4 GLY D C 1
ATOM 4674 O O . GLY D 1 24 ? 50.230 -12.257 -8.515 1.00 52.47 4 GLY D O 1
ATOM 4675 N N . ARG D 1 25 ? 48.912 -10.448 -8.303 1.00 49.48 5 ARG D N 1
ATOM 4676 C CA . ARG D 1 25 ? 48.771 -10.627 -6.863 1.00 43.38 5 ARG D CA 1
ATOM 4677 C C . ARG D 1 25 ? 47.700 -11.663 -6.569 1.00 45.91 5 ARG D C 1
ATOM 4678 O O . ARG D 1 25 ? 46.645 -11.682 -7.207 1.00 46.10 5 ARG D O 1
ATOM 4686 N N . ILE D 1 26 ? 47.980 -12.533 -5.602 1.00 47.08 6 ILE D N 1
ATOM 4687 C CA . ILE D 1 26 ? 47.062 -13.623 -5.257 1.00 45.65 6 ILE D CA 1
ATOM 4688 C C . ILE D 1 26 ? 46.743 -13.702 -3.770 1.00 46.08 6 ILE D C 1
ATOM 4689 O O . ILE D 1 26 ? 47.592 -13.416 -2.930 1.00 48.69 6 ILE D O 1
ATOM 4694 N N . LEU D 1 27 ? 45.518 -14.101 -3.442 1.00 45.22 7 LEU D N 1
ATOM 4695 C CA . LEU D 1 27 ? 45.146 -14.254 -2.047 1.00 45.52 7 LEU D CA 1
ATOM 4696 C C . LEU D 1 27 ? 44.313 -15.512 -1.914 1.00 47.44 7 LEU D C 1
ATOM 4697 O O . LEU D 1 27 ? 43.601 -15.904 -2.845 1.00 55.28 7 LEU D O 1
ATOM 4702 N N . ALA D 1 28 ? 44.429 -16.163 -0.763 1.00 46.26 8 ALA D N 1
ATOM 4703 C CA . ALA D 1 28 ? 43.679 -17.379 -0.494 1.00 47.24 8 ALA D CA 1
ATOM 4704 C C . ALA D 1 28 ? 43.062 -17.228 0.886 1.00 41.87 8 ALA D C 1
ATOM 4705 O O . ALA D 1 28 ? 43.605 -16.537 1.744 1.00 41.35 8 ALA D O 1
ATOM 4707 N N . VAL D 1 29 ? 41.925 -17.874 1.099 1.00 44.43 9 VAL D N 1
ATOM 4708 C CA . VAL D 1 29 ? 41.243 -17.767 2.377 1.00 43.30 9 VAL D CA 1
ATOM 4709 C C . VAL D 1 29 ? 40.397 -19.002 2.597 1.00 44.53 9 VAL D C 1
ATOM 4710 O O . VAL D 1 29 ? 39.899 -19.602 1.645 1.00 47.00 9 VAL D O 1
ATOM 4714 N N . GLY D 1 30 ? 40.226 -19.382 3.855 1.00 46.78 10 GLY D N 1
ATOM 4715 C CA . GLY D 1 30 ? 39.425 -20.552 4.141 1.00 49.63 10 GLY D CA 1
ATOM 4716 C C . GLY D 1 30 ? 39.836 -21.268 5.408 1.00 51.59 10 GLY D C 1
ATOM 4717 O O . GLY D 1 30 ? 40.542 -20.715 6.254 1.00 49.99 10 GLY D O 1
ATOM 4718 N N . ARG D 1 31 ? 39.377 -22.509 5.538 1.00 55.03 11 ARG D N 1
ATOM 4719 C CA . ARG D 1 31 ? 39.683 -23.324 6.707 1.00 56.74 11 ARG D CA 1
ATOM 4720 C C . ARG D 1 31 ? 40.022 -24.738 6.260 1.00 56.68 11 ARG D C 1
ATOM 4721 O O . ARG D 1 31 ? 39.527 -25.209 5.237 1.00 55.70 11 ARG D O 1
ATOM 4729 N N . ASN D 1 32 ? 40.884 -25.399 7.023 1.00 61.72 12 ASN D N 1
ATOM 4730 C CA . ASN D 1 32 ? 41.243 -26.789 6.752 1.00 59.19 12 ASN D CA 1
ATOM 4731 C C . ASN D 1 32 ? 41.193 -27.473 8.111 1.00 62.34 12 ASN D C 1
ATOM 4732 O O . ASN D 1 32 ? 40.812 -26.846 9.102 1.00 62.21 12 ASN D O 1
ATOM 4737 N N . SER D 1 33 ? 41.572 -28.747 8.170 1.00 63.30 13 SER D N 1
ATOM 4738 C CA . SER D 1 33 ? 41.533 -29.479 9.435 1.00 63.87 13 SER D CA 1
ATOM 4739 C C . SER D 1 33 ? 42.391 -28.865 10.543 1.00 59.24 13 SER D C 1
ATOM 4740 O O . SER D 1 33 ? 42.157 -29.125 11.724 1.00 63.86 13 SER D O 1
ATOM 4743 N N . ASN D 1 34 ? 43.372 -28.049 10.172 1.00 57.30 14 ASN D N 1
ATOM 4744 C CA . ASN D 1 34 ? 44.253 -27.431 11.157 1.00 58.04 14 ASN D CA 1
ATOM 4745 C C . ASN D 1 34 ? 43.795 -26.075 11.680 1.00 62.85 14 ASN D C 1
ATOM 4746 O O . ASN D 1 34 ? 44.223 -25.647 12.760 1.00 63.48 14 ASN D O 1
ATOM 4751 N N . GLY D 1 35 ? 42.936 -25.394 10.923 1.00 61.55 15 GLY D N 1
ATOM 4752 C CA . GLY D 1 35 ? 42.458 -24.093 11.364 1.00 57.56 15 GLY D CA 1
ATOM 4753 C C . GLY D 1 35 ? 42.022 -23.203 10.219 1.00 56.96 15 GLY D C 1
ATOM 4754 O O . GLY D 1 35 ? 41.810 -23.675 9.097 1.00 53.57 15 GLY D O 1
ATOM 4755 N N . SER D 1 36 ? 41.892 -21.909 10.499 1.00 55.70 16 SER D N 1
ATOM 4756 C CA . SER D 1 36 ? 41.471 -20.943 9.484 1.00 55.18 16 SER D CA 1
ATOM 4757 C C . SER D 1 36 ? 42.653 -20.060 9.081 1.00 55.36 16 SER D C 1
ATOM 4758 O O . SER D 1 36 ? 43.598 -19.891 9.856 1.00 52.19 16 SER D O 1
ATOM 4761 N N . PHE D 1 37 ? 42.601 -19.486 7.880 1.00 52.53 17 PHE D N 1
ATOM 4762 C CA . PHE D 1 37 ? 43.717 -18.668 7.414 1.00 47.17 17 PHE D CA 1
ATOM 4763 C C . PHE D 1 37 ? 43.401 -17.745 6.238 1.00 45.15 17 PHE D C 1
ATOM 4764 O O . PHE D 1 37 ? 42.348 -17.839 5.605 1.00 46.51 17 PHE D O 1
ATOM 4772 N N . VAL D 1 38 ? 44.367 -16.877 5.956 1.00 40.10 18 VAL D N 1
ATOM 4773 C CA . VAL D 1 38 ? 44.352 -15.981 4.807 1.00 46.30 18 VAL D CA 1
ATOM 4774 C C . VAL D 1 38 ? 45.807 -16.029 4.381 1.00 47.37 18 VAL D C 1
ATOM 4775 O O . VAL D 1 38 ? 46.702 -16.090 5.225 1.00 50.36 18 VAL D O 1
ATOM 4779 N N . ALA D 1 39 ? 46.048 -16.039 3.081 1.00 47.14 19 ALA D N 1
ATOM 4780 C CA . ALA D 1 39 ? 47.414 -16.083 2.581 1.00 47.71 19 ALA D CA 1
ATOM 4781 C C . ALA D 1 39 ? 47.505 -15.091 1.443 1.00 46.75 19 ALA D C 1
ATOM 4782 O O . ALA D 1 39 ? 46.537 -14.892 0.705 1.00 50.94 19 ALA D O 1
ATOM 4784 N N . TYR D 1 40 ? 48.667 -14.470 1.298 1.00 47.40 20 TYR D N 1
ATOM 4785 C CA . TYR D 1 40 ? 48.865 -13.479 0.255 1.00 45.77 20 TYR D CA 1
ATOM 4786 C C . TYR D 1 40 ? 50.205 -13.672 -0.434 1.00 51.78 20 TYR D C 1
ATOM 4787 O O . TYR D 1 40 ? 51.206 -13.995 0.209 1.00 51.32 20 TYR D O 1
ATOM 4796 N N . ARG D 1 41 ? 50.219 -13.463 -1.744 1.00 53.11 21 ARG D N 1
ATOM 4797 C CA . ARG D 1 41 ? 51.445 -13.596 -2.504 1.00 51.96 21 ARG D CA 1
ATOM 4798 C C . ARG D 1 41 ? 51.588 -12.512 -3.549 1.00 52.22 21 ARG D C 1
ATOM 4799 O O . ARG D 1 41 ? 50.668 -12.249 -4.330 1.00 53.06 21 ARG D O 1
ATOM 4807 N N . VAL D 1 42 ? 52.752 -11.881 -3.555 1.00 52.14 22 VAL D N 1
ATOM 4808 C CA . VAL D 1 42 ? 53.033 -10.857 -4.535 1.00 52.54 22 VAL D CA 1
ATOM 4809 C C . VAL D 1 42 ? 53.791 -11.503 -5.686 1.00 57.06 22 VAL D C 1
ATOM 4810 O O . VAL D 1 42 ? 54.826 -12.148 -5.477 1.00 60.99 22 VAL D O 1
ATOM 4814 N N . SER D 1 43 ? 53.249 -11.360 -6.891 1.00 58.28 23 SER D N 1
ATOM 4815 C CA . SER D 1 43 ? 53.891 -11.839 -8.112 1.00 56.00 23 SER D CA 1
ATOM 4816 C C . SER D 1 43 ? 54.028 -10.508 -8.823 1.00 57.91 23 SER D C 1
ATOM 4817 O O . SER D 1 43 ? 53.089 -9.713 -8.810 1.00 59.38 23 SER D O 1
ATOM 4820 N N . SER D 1 44 ? 55.174 -10.239 -9.430 1.00 55.52 24 SER D N 1
ATOM 4821 C CA . SER D 1 44 ? 55.333 -8.959 -10.098 1.00 57.51 24 SER D CA 1
ATOM 4822 C C . SER D 1 44 ? 56.401 -8.980 -11.180 1.00 61.84 24 SER D C 1
ATOM 4823 O O . SER D 1 44 ? 57.423 -9.657 -11.044 1.00 65.73 24 SER D O 1
ATOM 4826 N N . ARG D 1 45 ? 56.155 -8.236 -12.254 1.00 60.50 25 ARG D N 1
ATOM 4827 C CA . ARG D 1 45 ? 57.100 -8.155 -13.355 1.00 58.26 25 ARG D CA 1
ATOM 4828 C C . ARG D 1 45 ? 57.833 -6.829 -13.309 1.00 59.60 25 ARG D C 1
ATOM 4829 O O . ARG D 1 45 ? 59.059 -6.789 -13.378 1.00 60.72 25 ARG D O 1
ATOM 4837 N N . SER D 1 46 ? 57.079 -5.743 -13.169 1.00 59.10 26 SER D N 1
ATOM 4838 C CA . SER D 1 46 ? 57.666 -4.407 -13.148 1.00 55.99 26 SER D CA 1
ATOM 4839 C C . SER D 1 46 ? 58.113 -3.895 -11.784 1.00 54.42 26 SER D C 1
ATOM 4840 O O . SER D 1 46 ? 58.845 -2.907 -11.705 1.00 59.15 26 SER D O 1
ATOM 4843 N N . PHE D 1 47 ? 57.674 -4.542 -10.710 1.00 55.09 27 PHE D N 1
ATOM 4844 C CA . PHE D 1 47 ? 58.079 -4.122 -9.365 1.00 59.53 27 PHE D CA 1
ATOM 4845 C C . PHE D 1 47 ? 58.430 -5.327 -8.496 1.00 59.63 27 PHE D C 1
ATOM 4846 O O . PHE D 1 47 ? 57.767 -5.600 -7.492 1.00 59.24 27 PHE D O 1
ATOM 4854 N N . PRO D 1 48 ? 59.498 -6.055 -8.869 1.00 59.92 28 PRO D N 1
ATOM 4855 C CA . PRO D 1 48 ? 59.957 -7.245 -8.144 1.00 56.04 28 PRO D CA 1
ATOM 4856 C C . PRO D 1 48 ? 60.801 -6.963 -6.910 1.00 52.18 28 PRO D C 1
ATOM 4857 O O . PRO D 1 48 ? 61.051 -7.866 -6.113 1.00 55.50 28 PRO D O 1
ATOM 4861 N N . ASN D 1 49 ? 61.232 -5.718 -6.744 1.00 50.37 29 ASN D N 1
ATOM 4862 C CA . ASN D 1 49 ? 62.073 -5.349 -5.611 1.00 49.93 29 ASN D CA 1
ATOM 4863 C C . ASN D 1 49 ? 61.276 -5.003 -4.352 1.00 50.66 29 ASN D C 1
ATOM 4864 O O . ASN D 1 49 ? 61.401 -3.910 -3.792 1.00 45.05 29 ASN D O 1
ATOM 4869 N N . ARG D 1 50 ? 60.476 -5.960 -3.899 1.00 48.77 30 ARG D N 1
ATOM 4870 C CA . ARG D 1 50 ? 59.651 -5.764 -2.716 1.00 54.76 30 ARG D CA 1
ATOM 4871 C C . ARG D 1 50 ? 59.677 -6.978 -1.789 1.00 53.12 30 ARG D C 1
ATOM 4872 O O . ARG D 1 50 ? 59.969 -8.095 -2.211 1.00 53.16 30 ARG D O 1
ATOM 4880 N N . THR D 1 51 ? 59.352 -6.745 -0.523 1.00 53.13 31 THR D N 1
ATOM 4881 C CA . THR D 1 51 ? 59.325 -7.805 0.475 1.00 53.12 31 THR D CA 1
ATOM 4882 C C . THR D 1 51 ? 58.142 -7.561 1.407 1.00 54.22 31 THR D C 1
ATOM 4883 O O . THR D 1 51 ? 57.455 -6.542 1.291 1.00 57.32 31 THR D O 1
ATOM 4887 N N . THR D 1 52 ? 57.887 -8.500 2.313 1.00 53.46 32 THR D N 1
ATOM 4888 C CA . THR D 1 52 ? 56.801 -8.346 3.274 1.00 53.83 32 THR D CA 1
ATOM 4889 C C . THR D 1 52 ? 57.397 -8.069 4.647 1.00 54.78 32 THR D C 1
ATOM 4890 O O . THR D 1 52 ? 58.455 -8.596 4.991 1.00 54.48 32 THR D O 1
ATOM 4894 N N . SER D 1 53 ? 56.715 -7.232 5.422 1.00 55.69 33 SER D N 1
ATOM 4895 C CA . SER D 1 53 ? 57.176 -6.851 6.752 1.00 52.79 33 SER D CA 1
ATOM 4896 C C . SER D 1 53 ? 56.071 -6.982 7.798 1.00 55.21 33 SER D C 1
ATOM 4897 O O . SER D 1 53 ? 54.958 -6.477 7.614 1.00 53.54 33 SER D O 1
ATOM 4900 N N . ILE D 1 54 ? 56.390 -7.650 8.901 1.00 47.56 34 ILE D N 1
ATOM 4901 C CA . ILE D 1 54 ? 55.429 -7.842 9.966 1.00 48.21 34 ILE D CA 1
ATOM 4902 C C . ILE D 1 54 ? 55.516 -6.729 10.996 1.00 53.91 34 ILE D C 1
ATOM 4903 O O . ILE D 1 54 ? 56.594 -6.384 11.478 1.00 51.81 34 ILE D O 1
ATOM 4908 N N . GLN D 1 55 ? 54.360 -6.155 11.309 1.00 55.41 35 GLN D N 1
ATOM 4909 C CA . GLN D 1 55 ? 54.256 -5.097 12.299 1.00 59.15 35 GLN D CA 1
ATOM 4910 C C . GLN D 1 55 ? 53.084 -5.487 13.203 1.00 58.97 35 GLN D C 1
ATOM 4911 O O . GLN D 1 55 ? 52.504 -6.560 13.035 1.00 64.98 35 GLN D O 1
ATOM 4917 N N . GLU D 1 56 ? 52.729 -4.637 14.157 1.00 57.72 36 GLU D N 1
ATOM 4918 C CA . GLU D 1 56 ? 51.642 -4.977 15.069 1.00 59.54 36 GLU D CA 1
ATOM 4919 C C . GLU D 1 56 ? 50.300 -5.270 14.394 1.00 58.84 36 GLU D C 1
ATOM 4920 O O . GLU D 1 56 ? 49.668 -4.381 13.815 1.00 63.16 36 GLU D O 1
ATOM 4926 N N . GLU D 1 57 ? 49.878 -6.528 14.479 1.00 56.30 37 GLU D N 1
ATOM 4927 C CA . GLU D 1 57 ? 48.612 -6.985 13.910 1.00 55.85 37 GLU D CA 1
ATOM 4928 C C . GLU D 1 57 ? 48.481 -6.741 12.413 1.00 51.73 37 GLU D C 1
ATOM 4929 O O . GLU D 1 57 ? 47.368 -6.637 11.898 1.00 57.16 37 GLU D O 1
ATOM 4935 N N . ARG D 1 58 ? 49.602 -6.659 11.706 1.00 48.93 38 ARG D N 1
ATOM 4936 C CA . ARG D 1 58 ? 49.543 -6.431 10.266 1.00 48.29 38 ARG D CA 1
ATOM 4937 C C . ARG D 1 58 ? 50.813 -6.828 9.521 1.00 48.71 38 ARG D C 1
ATOM 4938 O O . ARG D 1 58 ? 51.891 -6.955 10.108 1.00 49.58 38 ARG D O 1
ATOM 4946 N N . VAL D 1 59 ? 50.666 -7.037 8.216 1.00 47.22 39 VAL D N 1
ATOM 4947 C CA . VAL D 1 59 ? 51.785 -7.385 7.356 1.00 46.33 39 VAL D CA 1
ATOM 4948 C C . VAL D 1 59 ? 51.739 -6.394 6.204 1.00 48.71 39 VAL D C 1
ATOM 4949 O O . VAL D 1 59 ? 50.698 -6.235 5.554 1.00 45.31 39 VAL D O 1
ATOM 4953 N N . ALA D 1 60 ? 52.860 -5.726 5.957 1.00 44.42 40 ALA D N 1
ATOM 4954 C CA . ALA D 1 60 ? 52.929 -4.751 4.889 1.00 46.57 40 ALA D CA 1
ATOM 4955 C C . ALA D 1 60 ? 53.825 -5.194 3.737 1.00 51.56 40 ALA D C 1
ATOM 4956 O O . ALA D 1 60 ? 54.820 -5.899 3.940 1.00 52.74 40 ALA D O 1
ATOM 4958 N N . VAL D 1 61 ? 53.446 -4.791 2.526 1.00 49.32 41 VAL D N 1
ATOM 4959 C CA . VAL D 1 61 ? 54.234 -5.058 1.332 1.00 47.32 41 VAL D CA 1
ATOM 4960 C C . VAL D 1 61 ? 54.995 -3.742 1.164 1.00 52.01 41 VAL D C 1
ATOM 4961 O O . VAL D 1 61 ? 54.381 -2.678 1.013 1.00 49.49 41 VAL D O 1
ATOM 4965 N N . VAL D 1 62 ? 56.324 -3.810 1.215 1.00 49.21 42 VAL D N 1
ATOM 4966 C CA . VAL D 1 62 ? 57.155 -2.620 1.097 1.00 50.25 42 VAL D CA 1
ATOM 4967 C C . VAL D 1 62 ? 58.377 -2.849 0.210 1.00 54.95 42 VAL D C 1
ATOM 4968 O O . VAL D 1 62 ? 58.776 -3.989 -0.039 1.00 54.22 42 VAL D O 1
ATOM 4972 N N . PRO D 1 63 ? 58.989 -1.759 -0.280 1.00 53.49 43 PRO D N 1
ATOM 4973 C CA . PRO D 1 63 ? 60.168 -1.902 -1.136 1.00 57.49 43 PRO D CA 1
ATOM 4974 C C . PRO D 1 63 ? 61.341 -2.414 -0.303 1.00 59.77 43 PRO D C 1
ATOM 4975 O O . PRO D 1 63 ? 61.397 -2.173 0.908 1.00 56.89 43 PRO D O 1
ATOM 4979 N N . VAL D 1 64 ? 62.267 -3.123 -0.946 1.00 56.76 44 VAL D N 1
ATOM 4980 C CA . VAL D 1 64 ? 63.454 -3.621 -0.252 1.00 58.13 44 VAL D CA 1
ATOM 4981 C C . VAL D 1 64 ? 64.417 -2.441 -0.145 1.00 59.66 44 VAL D C 1
ATOM 4982 O O . VAL D 1 64 ? 64.292 -1.470 -0.893 1.00 56.94 44 VAL D O 1
ATOM 4986 N N . GLU D 1 65 ? 65.371 -2.520 0.777 1.00 63.27 45 GLU D N 1
ATOM 4987 C CA . GLU D 1 65 ? 66.332 -1.437 0.961 1.00 65.55 45 GLU D CA 1
ATOM 4988 C C . GLU D 1 65 ? 66.911 -0.982 -0.375 1.00 64.95 45 GLU D C 1
ATOM 4989 O O . GLU D 1 65 ? 67.272 -1.804 -1.217 1.00 67.05 45 GLU D O 1
ATOM 4995 N N . GLY D 1 66 ? 66.982 0.332 -0.568 1.00 65.60 46 GLY D N 1
ATOM 4996 C CA . GLY D 1 66 ? 67.519 0.872 -1.804 1.00 69.40 46 GLY D CA 1
ATOM 4997 C C . GLY D 1 66 ? 66.494 1.162 -2.890 1.00 71.09 46 GLY D C 1
ATOM 4998 O O . GLY D 1 66 ? 66.848 1.666 -3.958 1.00 73.03 46 GLY D O 1
ATOM 4999 N N . HIS D 1 67 ? 65.228 0.852 -2.628 1.00 67.94 47 HIS D N 1
ATOM 5000 C CA . HIS D 1 67 ? 64.171 1.086 -3.607 1.00 65.35 47 HIS D CA 1
ATOM 5001 C C . HIS D 1 67 ? 62.988 1.838 -3.008 1.00 64.84 47 HIS D C 1
ATOM 5002 O O . HIS D 1 67 ? 61.906 1.865 -3.591 1.00 66.29 47 HIS D O 1
ATOM 5009 N N . GLU D 1 68 ? 63.202 2.454 -1.850 1.00 64.07 48 GLU D N 1
ATOM 5010 C CA . GLU D 1 68 ? 62.145 3.191 -1.165 1.00 63.91 48 GLU D CA 1
ATOM 5011 C C . GLU D 1 68 ? 61.392 4.154 -2.076 1.00 63.41 48 GLU D C 1
ATOM 5012 O O . GLU D 1 68 ? 60.174 4.294 -1.966 1.00 59.33 48 GLU D O 1
ATOM 5018 N N . ARG D 1 69 ? 62.116 4.813 -2.976 1.00 60.36 49 ARG D N 1
ATOM 5019 C CA . ARG D 1 69 ? 61.500 5.788 -3.865 1.00 59.85 49 ARG D CA 1
ATOM 5020 C C . ARG D 1 69 ? 60.494 5.250 -4.871 1.00 58.09 49 ARG D C 1
ATOM 5021 O O . ARG D 1 69 ? 59.813 6.030 -5.541 1.00 60.92 49 ARG D O 1
ATOM 5029 N N . ASP D 1 70 ? 60.383 3.931 -4.979 1.00 53.04 50 ASP D N 1
ATOM 5030 C CA . ASP D 1 70 ? 59.429 3.352 -5.919 1.00 55.04 50 ASP D CA 1
ATOM 5031 C C . ASP D 1 70 ? 57.989 3.701 -5.541 1.00 54.13 50 ASP D C 1
ATOM 5032 O O . ASP D 1 70 ? 57.117 3.782 -6.405 1.00 55.61 50 ASP D O 1
ATOM 5037 N N . VAL D 1 71 ? 57.739 3.915 -4.253 1.00 53.92 51 VAL D N 1
ATOM 5038 C CA . VAL D 1 71 ? 56.391 4.255 -3.808 1.00 53.85 51 VAL D CA 1
ATOM 5039 C C . VAL D 1 71 ? 55.932 5.584 -4.403 1.00 55.22 51 VAL D C 1
ATOM 5040 O O . VAL D 1 71 ? 54.733 5.852 -4.482 1.00 52.92 51 VAL D O 1
ATOM 5044 N N . PHE D 1 72 ? 56.883 6.413 -4.829 1.00 54.53 52 PHE D N 1
ATOM 5045 C CA . PHE D 1 72 ? 56.531 7.691 -5.432 1.00 54.39 52 PHE D CA 1
ATOM 5046 C C . PHE D 1 72 ? 56.352 7.561 -6.943 1.00 55.22 52 PHE D C 1
ATOM 5047 O O . PHE D 1 72 ? 55.908 8.502 -7.603 1.00 59.08 52 PHE D O 1
ATOM 5055 N N . ARG D 1 73 ? 56.681 6.393 -7.487 1.00 53.97 53 ARG D N 1
ATOM 5056 C CA . ARG D 1 73 ? 56.548 6.153 -8.919 1.00 53.74 53 ARG D CA 1
ATOM 5057 C C . ARG D 1 73 ? 55.220 5.470 -9.217 1.00 54.04 53 ARG D C 1
ATOM 5058 O O . ARG D 1 73 ? 54.621 5.680 -10.273 1.00 54.89 53 ARG D O 1
ATOM 5066 N N . ASN D 1 74 ? 54.763 4.651 -8.278 1.00 50.50 54 ASN D N 1
ATOM 5067 C CA . ASN D 1 74 ? 53.498 3.942 -8.427 1.00 52.07 54 ASN D CA 1
ATOM 5068 C C . ASN D 1 74 ? 52.871 3.851 -7.038 1.00 53.05 54 ASN D C 1
ATOM 5069 O O . ASN D 1 74 ? 53.477 3.323 -6.103 1.00 50.72 54 ASN D O 1
ATOM 5074 N N . PRO D 1 75 ? 51.641 4.370 -6.887 1.00 51.26 55 PRO D N 1
ATOM 5075 C CA . PRO D 1 75 ? 50.898 4.381 -5.624 1.00 47.66 55 PRO D CA 1
ATOM 5076 C C . PRO D 1 75 ? 50.253 3.073 -5.208 1.00 44.77 55 PRO D C 1
ATOM 5077 O O . PRO D 1 75 ? 49.618 3.002 -4.154 1.00 39.74 55 PRO D O 1
ATOM 5081 N N . TYR D 1 76 ? 50.422 2.033 -6.014 1.00 44.32 56 TYR D N 1
ATOM 5082 C CA . TYR D 1 76 ? 49.803 0.755 -5.709 1.00 41.65 56 TYR D CA 1
ATOM 5083 C C . TYR D 1 76 ? 50.760 -0.364 -5.288 1.00 47.94 56 TYR D C 1
ATOM 5084 O O . TYR D 1 76 ? 50.330 -1.513 -5.133 1.00 45.61 56 TYR D O 1
ATOM 5093 N N . ILE D 1 77 ? 52.036 -0.047 -5.079 1.00 46.12 57 ILE D N 1
ATOM 5094 C CA . ILE D 1 77 ? 52.996 -1.099 -4.753 1.00 45.91 57 ILE D CA 1
ATOM 5095 C C . ILE D 1 77 ? 53.340 -1.318 -3.292 1.00 45.45 57 ILE D C 1
ATOM 5096 O O . ILE D 1 77 ? 53.901 -2.352 -2.950 1.00 48.91 57 ILE D O 1
ATOM 5101 N N . ALA D 1 78 ? 53.021 -0.353 -2.436 1.00 49.11 58 ALA D N 1
ATOM 5102 C CA . ALA D 1 78 ? 53.293 -0.478 -1.001 1.00 48.57 58 ALA D CA 1
ATOM 5103 C C . ALA D 1 78 ? 51.964 -0.326 -0.251 1.00 47.18 58 ALA D C 1
ATOM 5104 O O . ALA D 1 78 ? 51.233 0.638 -0.480 1.00 47.97 58 ALA D O 1
ATOM 5106 N N . TYR D 1 79 ? 51.660 -1.263 0.643 1.00 42.56 59 TYR D N 1
ATOM 5107 C CA . TYR D 1 79 ? 50.394 -1.238 1.381 1.00 43.93 59 TYR D CA 1
ATOM 5108 C C . TYR D 1 79 ? 50.363 -2.397 2.371 1.00 44.92 59 TYR D C 1
ATOM 5109 O O . TYR D 1 79 ? 51.201 -3.294 2.301 1.00 47.24 59 TYR D O 1
ATOM 5118 N N . ASN D 1 80 ? 49.408 -2.376 3.298 1.00 42.30 60 ASN D N 1
ATOM 5119 C CA . ASN D 1 80 ? 49.260 -3.486 4.229 1.00 39.92 60 ASN D CA 1
ATOM 5120 C C . ASN D 1 80 ? 48.454 -4.523 3.469 1.00 43.31 60 ASN D C 1
ATOM 5121 O O . ASN D 1 80 ? 47.383 -4.214 2.941 1.00 46.31 60 ASN D O 1
ATOM 5126 N N . CYS D 1 81 ? 48.964 -5.749 3.398 1.00 43.72 61 CYS D N 1
ATOM 5127 C CA . CYS D 1 81 ? 48.263 -6.814 2.690 1.00 42.56 61 CYS D CA 1
ATOM 5128 C C . CYS D 1 81 ? 47.464 -7.669 3.667 1.00 37.16 61 CYS D C 1
ATOM 5129 O O . CYS D 1 81 ? 46.579 -8.420 3.267 1.00 44.82 61 CYS D O 1
ATOM 5132 N N . ILE D 1 82 ? 47.787 -7.562 4.950 1.00 40.08 62 ILE D N 1
ATOM 5133 C CA . ILE D 1 82 ? 47.075 -8.311 5.979 1.00 39.88 62 ILE D CA 1
ATOM 5134 C C . ILE D 1 82 ? 46.891 -7.465 7.235 1.00 41.77 62 ILE D C 1
ATOM 5135 O O . ILE D 1 82 ? 47.813 -6.774 7.673 1.00 42.57 62 ILE D O 1
ATOM 5140 N N . ARG D 1 83 ? 45.682 -7.507 7.794 1.00 43.71 63 ARG D N 1
ATOM 5141 C CA . ARG D 1 83 ? 45.342 -6.764 9.013 1.00 45.99 63 ARG D CA 1
ATOM 5142 C C . ARG D 1 83 ? 44.560 -7.704 9.915 1.00 39.76 63 ARG D C 1
ATOM 5143 O O . ARG D 1 83 ? 43.679 -8.418 9.452 1.00 43.07 63 ARG D O 1
ATOM 5151 N N . ILE D 1 84 ? 44.873 -7.707 11.203 1.00 40.04 64 ILE D N 1
ATOM 5152 C CA . ILE D 1 84 ? 44.136 -8.549 12.129 1.00 41.46 64 ILE D CA 1
ATOM 5153 C C . ILE D 1 84 ? 43.367 -7.627 13.057 1.00 39.04 64 ILE D C 1
ATOM 5154 O O . ILE D 1 84 ? 43.951 -6.755 13.690 1.00 39.99 64 ILE D O 1
ATOM 5159 N N . VAL D 1 85 ? 42.053 -7.801 13.115 1.00 38.82 65 VAL D N 1
ATOM 5160 C CA . VAL D 1 85 ? 41.224 -6.991 13.998 1.00 42.68 65 VAL D CA 1
ATOM 5161 C C . VAL D 1 85 ? 40.432 -7.970 14.845 1.00 40.40 65 VAL D C 1
ATOM 5162 O O . VAL D 1 85 ? 39.508 -8.620 14.365 1.00 41.07 65 VAL D O 1
ATOM 5166 N N . GLY D 1 86 ? 40.830 -8.096 16.105 1.00 45.36 66 GLY D N 1
ATOM 5167 C CA . GLY D 1 86 ? 40.167 -9.025 16.999 1.00 45.24 66 GLY D CA 1
ATOM 5168 C C . GLY D 1 86 ? 40.202 -10.432 16.431 1.00 46.27 66 GLY D C 1
ATOM 5169 O O . GLY D 1 86 ? 41.267 -10.952 16.102 1.00 50.86 66 GLY D O 1
ATOM 5170 N N . ASP D 1 87 ? 39.032 -11.043 16.295 1.00 47.01 67 ASP D N 1
ATOM 5171 C CA . ASP D 1 87 ? 38.924 -12.398 15.769 1.00 48.40 67 ASP D CA 1
ATOM 5172 C C . ASP D 1 87 ? 38.905 -12.438 14.241 1.00 47.31 67 ASP D C 1
ATOM 5173 O O . ASP D 1 87 ? 38.805 -13.512 13.645 1.00 46.04 67 ASP D O 1
ATOM 5178 N N . THR D 1 88 ? 39.018 -11.279 13.601 1.00 44.24 68 THR D N 1
ATOM 5179 C CA . THR D 1 88 ? 38.961 -11.236 12.143 1.00 40.37 68 THR D CA 1
ATOM 5180 C C . THR D 1 88 ? 40.282 -10.989 11.427 1.00 40.22 68 THR D C 1
ATOM 5181 O O . THR D 1 88 ? 41.083 -10.146 11.838 1.00 40.45 68 THR D O 1
ATOM 5185 N N . ALA D 1 89 ? 40.496 -11.729 10.345 1.00 35.87 69 ALA D N 1
ATOM 5186 C CA . ALA D 1 89 ? 41.689 -11.548 9.532 1.00 42.74 69 ALA D CA 1
ATOM 5187 C C . ALA D 1 89 ? 41.242 -10.983 8.180 1.00 40.34 69 ALA D C 1
ATOM 5188 O O . ALA D 1 89 ? 40.322 -11.516 7.552 1.00 40.14 69 ALA D O 1
ATOM 5190 N N . VAL D 1 90 ? 41.891 -9.906 7.749 1.00 38.65 70 VAL D N 1
ATOM 5191 C CA . VAL D 1 90 ? 41.585 -9.270 6.473 1.00 39.56 70 VAL D CA 1
ATOM 5192 C C . VAL D 1 90 ? 42.813 -9.320 5.564 1.00 40.70 70 VAL D C 1
ATOM 5193 O O . VAL D 1 90 ? 43.923 -9.048 6.008 1.00 42.37 70 VAL D O 1
ATOM 5197 N N . VAL D 1 91 ? 42.605 -9.670 4.296 1.00 40.31 71 VAL D N 1
ATOM 5198 C CA . VAL D 1 91 ? 43.696 -9.727 3.333 1.00 41.95 71 VAL D CA 1
ATOM 5199 C C . VAL D 1 91 ? 43.282 -9.047 2.026 1.00 36.87 71 VAL D C 1
ATOM 5200 O O . VAL D 1 91 ? 42.143 -9.185 1.590 1.00 44.24 71 VAL D O 1
ATOM 5204 N N . SER D 1 92 ? 44.200 -8.309 1.409 1.00 41.52 72 SER D N 1
ATOM 5205 C CA . SER D 1 92 ? 43.909 -7.636 0.145 1.00 41.61 72 SER D CA 1
ATOM 5206 C C . SER D 1 92 ? 45.178 -7.178 -0.569 1.00 40.81 72 SER D C 1
ATOM 5207 O O . SER D 1 92 ? 46.254 -7.121 0.024 1.00 40.71 72 SER D O 1
ATOM 5210 N N . ASN D 1 93 ? 45.037 -6.829 -1.843 1.00 39.77 73 ASN D N 1
ATOM 5211 C CA . ASN D 1 93 ? 46.178 -6.389 -2.645 1.00 42.54 73 ASN D CA 1
ATOM 5212 C C . ASN D 1 93 ? 46.406 -4.882 -2.624 1.00 41.24 73 ASN D C 1
ATOM 5213 O O . ASN D 1 93 ? 47.119 -4.360 -3.479 1.00 44.12 73 ASN D O 1
ATOM 5218 N N . GLY D 1 94 ? 45.813 -4.181 -1.661 1.00 39.46 74 GLY D N 1
ATOM 5219 C CA . GLY D 1 94 ? 45.997 -2.737 -1.618 1.00 40.37 74 GLY D CA 1
ATOM 5220 C C . GLY D 1 94 ? 45.670 -2.080 -0.290 1.00 41.63 74 GLY D C 1
ATOM 5221 O O . GLY D 1 94 ? 45.484 -2.756 0.716 1.00 40.72 74 GLY D O 1
ATOM 5222 N N . SER D 1 95 ? 45.606 -0.749 -0.287 1.00 39.04 75 SER D N 1
ATOM 5223 C CA . SER D 1 95 ? 45.319 -0.006 0.929 1.00 40.00 75 SER D CA 1
ATOM 5224 C C . SER D 1 95 ? 43.887 -0.238 1.409 1.00 36.03 75 SER D C 1
ATOM 5225 O O . SER D 1 95 ? 43.533 0.162 2.512 1.00 42.06 75 SER D O 1
ATOM 5228 N N . HIS D 1 96 ? 43.068 -0.896 0.599 1.00 40.47 76 HIS D N 1
ATOM 5229 C CA . HIS D 1 96 ? 41.697 -1.171 1.022 1.00 39.88 76 HIS D CA 1
ATOM 5230 C C . HIS D 1 96 ? 41.696 -2.200 2.154 1.00 43.00 76 HIS D C 1
ATOM 5231 O O . HIS D 1 96 ? 40.659 -2.471 2.759 1.00 34.78 76 HIS D O 1
ATOM 5238 N N . THR D 1 97 ? 42.867 -2.768 2.454 1.00 36.18 77 THR D N 1
ATOM 5239 C CA . THR D 1 97 ? 42.960 -3.726 3.559 1.00 35.35 77 THR D CA 1
ATOM 5240 C C . THR D 1 97 ? 42.596 -2.966 4.829 1.00 31.63 77 THR D C 1
ATOM 5241 O O . THR D 1 97 ? 41.873 -3.462 5.690 1.00 37.19 77 THR D O 1
ATOM 5245 N N . ASP D 1 98 ? 43.107 -1.750 4.933 1.00 34.06 78 ASP D N 1
ATOM 5246 C CA . ASP D 1 98 ? 42.835 -0.917 6.090 1.00 37.90 78 ASP D CA 1
ATOM 5247 C C . ASP D 1 98 ? 41.405 -0.383 6.084 1.00 37.37 78 ASP D C 1
ATOM 5248 O O . ASP D 1 98 ? 40.778 -0.285 7.130 1.00 38.08 78 ASP D O 1
ATOM 5253 N N . THR D 1 99 ? 40.903 -0.031 4.905 1.00 39.15 79 THR D N 1
ATOM 5254 C CA . THR D 1 99 ? 39.540 0.485 4.787 1.00 38.62 79 THR D CA 1
ATOM 5255 C C . THR D 1 99 ? 38.559 -0.566 5.298 1.00 34.59 79 THR D C 1
ATOM 5256 O O . THR D 1 99 ? 37.634 -0.266 6.052 1.00 37.61 79 THR D O 1
ATOM 5260 N N . ILE D 1 100 ? 38.771 -1.808 4.876 1.00 39.71 80 ILE D N 1
ATOM 5261 C CA . ILE D 1 100 ? 37.922 -2.918 5.281 1.00 35.79 80 ILE D CA 1
ATOM 5262 C C . ILE D 1 100 ? 38.094 -3.271 6.760 1.00 38.94 80 ILE D C 1
ATOM 5263 O O . ILE D 1 100 ? 37.111 -3.387 7.506 1.00 34.28 80 ILE D O 1
ATOM 5268 N N . ALA D 1 101 ? 39.343 -3.428 7.188 1.00 39.00 81 ALA D N 1
ATOM 5269 C CA . ALA D 1 101 ? 39.643 -3.770 8.578 1.00 39.69 81 ALA D CA 1
ATOM 5270 C C . ALA D 1 101 ? 39.076 -2.733 9.540 1.00 37.60 81 ALA D C 1
ATOM 5271 O O . ALA D 1 101 ? 38.541 -3.078 10.596 1.00 38.03 81 ALA D O 1
ATOM 5273 N N . ASP D 1 102 ? 39.207 -1.456 9.184 1.00 36.17 82 ASP D N 1
ATOM 5274 C CA . ASP D 1 102 ? 38.693 -0.390 10.034 1.00 37.32 82 ASP D CA 1
ATOM 5275 C C . ASP D 1 102 ? 37.176 -0.490 10.216 1.00 32.70 82 ASP D C 1
ATOM 5276 O O . ASP D 1 102 ? 36.673 -0.261 11.312 1.00 34.05 82 ASP D O 1
ATOM 5281 N N . LYS D 1 103 ? 36.458 -0.824 9.148 1.00 35.59 83 LYS D N 1
ATOM 5282 C CA . LYS D 1 103 ? 35.003 -0.955 9.230 1.00 36.15 83 LYS D CA 1
ATOM 5283 C C . LYS D 1 103 ? 34.634 -2.145 10.105 1.00 39.59 83 LYS D C 1
ATOM 5284 O O . LYS D 1 103 ? 33.692 -2.078 10.897 1.00 37.12 83 LYS D O 1
ATOM 5290 N N . VAL D 1 104 ? 35.375 -3.243 9.964 1.00 43.23 84 VAL D N 1
ATOM 5291 C CA . VAL D 1 104 ? 35.105 -4.422 10.775 1.00 38.04 84 VAL D CA 1
ATOM 5292 C C . VAL D 1 104 ? 35.323 -4.043 12.238 1.00 37.96 84 VAL D C 1
ATOM 5293 O O . VAL D 1 104 ? 34.515 -4.377 13.103 1.00 39.15 84 VAL D O 1
ATOM 5297 N N . ALA D 1 105 ? 36.400 -3.310 12.508 1.00 36.53 85 ALA D N 1
ATOM 5298 C CA . ALA D 1 105 ? 36.712 -2.888 13.873 1.00 37.75 85 ALA D CA 1
ATOM 5299 C C . ALA D 1 105 ? 35.621 -1.988 14.466 1.00 40.74 85 ALA D C 1
ATOM 5300 O O . ALA D 1 105 ? 35.328 -2.053 15.663 1.00 37.34 85 ALA D O 1
ATOM 5302 N N . LEU D 1 106 ? 35.033 -1.136 13.632 1.00 37.16 86 LEU D N 1
ATOM 5303 C CA . LEU D 1 106 ? 33.996 -0.233 14.102 1.00 39.74 86 LEU D CA 1
ATOM 5304 C C . LEU D 1 106 ? 32.602 -0.852 14.072 1.00 42.33 86 LEU D C 1
ATOM 5305 O O . LEU D 1 106 ? 31.621 -0.198 14.409 1.00 45.00 86 LEU D O 1
ATOM 5310 N N . GLY D 1 107 ? 32.516 -2.112 13.669 1.00 43.96 87 GLY D N 1
ATOM 5311 C CA . GLY D 1 107 ? 31.227 -2.769 13.621 1.00 38.57 87 GLY D CA 1
ATOM 5312 C C . GLY D 1 107 ? 30.587 -2.733 12.247 1.00 45.13 87 GLY D C 1
ATOM 5313 O O . GLY D 1 107 ? 29.904 -1.768 11.873 1.00 53.14 87 GLY D O 1
ATOM 5314 N N . MET D 1 108 ? 30.843 -3.775 11.475 1.00 43.73 88 MET D N 1
ATOM 5315 C CA . MET D 1 108 ? 30.268 -3.927 10.147 1.00 41.25 88 MET D CA 1
ATOM 5316 C C . MET D 1 108 ? 30.538 -5.363 9.761 1.00 42.70 88 MET D C 1
ATOM 5317 O O . MET D 1 108 ? 31.669 -5.839 9.895 1.00 39.36 88 MET D O 1
ATOM 5322 N N . ASN D 1 109 ? 29.500 -6.053 9.304 1.00 39.30 89 ASN D N 1
ATOM 5323 C CA . ASN D 1 109 ? 29.629 -7.437 8.892 1.00 41.44 89 ASN D CA 1
ATOM 5324 C C . ASN D 1 109 ? 30.641 -7.521 7.750 1.00 41.46 89 ASN D C 1
ATOM 5325 O O . ASN D 1 109 ? 30.870 -6.550 7.034 1.00 42.74 89 ASN D O 1
ATOM 5330 N N . LEU D 1 110 ? 31.244 -8.691 7.579 1.00 44.37 90 LEU D N 1
ATOM 5331 C CA . LEU D 1 110 ? 32.273 -8.878 6.556 1.00 44.37 90 LEU D CA 1
ATOM 5332 C C . LEU D 1 110 ? 31.855 -8.572 5.124 1.00 41.42 90 LEU D C 1
ATOM 5333 O O . LEU D 1 110 ? 32.613 -7.946 4.376 1.00 37.13 90 LEU D O 1
ATOM 5338 N N . ARG D 1 111 ? 30.665 -9.026 4.738 1.00 37.52 91 ARG D N 1
ATOM 5339 C CA . ARG D 1 111 ? 30.188 -8.812 3.383 1.00 42.53 91 ARG D CA 1
ATOM 5340 C C . ARG D 1 111 ? 30.089 -7.328 3.031 1.00 40.15 91 ARG D C 1
ATOM 5341 O O . ARG D 1 111 ? 30.560 -6.907 1.976 1.00 40.65 91 ARG D O 1
ATOM 5349 N N . ASP D 1 112 ? 29.477 -6.542 3.913 1.00 42.55 92 ASP D N 1
ATOM 5350 C CA . ASP D 1 112 ? 29.318 -5.106 3.679 1.00 36.89 92 ASP D CA 1
ATOM 5351 C C . ASP D 1 112 ? 30.633 -4.344 3.784 1.00 37.85 92 ASP D C 1
ATOM 5352 O O . ASP D 1 112 ? 30.848 -3.385 3.051 1.00 35.84 92 ASP D O 1
ATOM 5357 N N . ALA D 1 113 ? 31.512 -4.763 4.691 1.00 37.62 93 ALA D N 1
ATOM 5358 C CA . ALA D 1 113 ? 32.797 -4.084 4.853 1.00 35.25 93 ALA D CA 1
ATOM 5359 C C . ALA D 1 113 ? 33.587 -4.203 3.549 1.00 34.71 93 ALA D C 1
ATOM 5360 O O . ALA D 1 113 ? 34.155 -3.229 3.060 1.00 34.52 93 ALA D O 1
ATOM 5362 N N . ILE D 1 114 ? 33.616 -5.401 2.978 1.00 35.73 94 ILE D N 1
ATOM 5363 C CA . ILE D 1 114 ? 34.317 -5.615 1.719 1.00 35.38 94 ILE D CA 1
ATOM 5364 C C . ILE D 1 114 ? 33.555 -4.919 0.590 1.00 37.66 94 ILE D C 1
ATOM 5365 O O . ILE D 1 114 ? 34.142 -4.211 -0.220 1.00 37.04 94 ILE D O 1
ATOM 5370 N N . GLY D 1 115 ? 32.243 -5.134 0.543 1.00 39.09 95 GLY D N 1
ATOM 5371 C CA . GLY D 1 115 ? 31.436 -4.527 -0.501 1.00 40.62 95 GLY D CA 1
ATOM 5372 C C . GLY D 1 115 ? 31.542 -3.015 -0.579 1.00 34.80 95 GLY D C 1
ATOM 5373 O O . GLY D 1 115 ? 31.749 -2.459 -1.654 1.00 37.16 95 GLY D O 1
ATOM 5374 N N . LEU D 1 116 ? 31.399 -2.348 0.558 1.00 37.56 96 LEU D N 1
ATOM 5375 C CA . LEU D 1 116 ? 31.462 -0.890 0.596 1.00 37.99 96 LEU D CA 1
ATOM 5376 C C . LEU D 1 116 ? 32.838 -0.365 0.206 1.00 39.91 96 LEU D C 1
ATOM 5377 O O . LEU D 1 116 ? 32.955 0.584 -0.572 1.00 38.89 96 LEU D O 1
ATOM 5382 N N . SER D 1 117 ? 33.879 -0.981 0.755 1.00 33.90 97 SER D N 1
ATOM 5383 C CA . SER D 1 117 ? 35.239 -0.560 0.465 1.00 32.23 97 SER D CA 1
ATOM 5384 C C . SER D 1 117 ? 35.588 -0.709 -1.009 1.00 30.37 97 SER D C 1
ATOM 5385 O O . SER D 1 117 ? 36.178 0.190 -1.602 1.00 35.34 97 SER D O 1
ATOM 5388 N N . LEU D 1 118 ? 35.230 -1.839 -1.611 1.00 32.84 98 LEU D N 1
ATOM 5389 C CA . LEU D 1 118 ? 35.554 -2.058 -3.018 1.00 32.47 98 LEU D CA 1
ATOM 5390 C C . LEU D 1 118 ? 34.728 -1.171 -3.948 1.00 36.92 98 LEU D C 1
ATOM 5391 O O . LEU D 1 118 ? 35.227 -0.702 -4.970 1.00 36.67 98 LEU D O 1
ATOM 5396 N N . LEU D 1 119 ? 33.463 -0.950 -3.596 1.00 33.11 99 LEU D N 1
ATOM 5397 C CA . LEU D 1 119 ? 32.592 -0.099 -4.397 1.00 31.34 99 LEU D CA 1
ATOM 5398 C C . LEU D 1 119 ? 33.165 1.304 -4.445 1.00 31.20 99 LEU D C 1
ATOM 5399 O O . LEU D 1 119 ? 33.218 1.929 -5.506 1.00 36.25 99 LEU D O 1
ATOM 5404 N N . ALA D 1 120 ? 33.604 1.791 -3.289 1.00 30.59 100 ALA D N 1
ATOM 5405 C CA . ALA D 1 120 ? 34.160 3.133 -3.181 1.00 32.44 100 ALA D CA 1
ATOM 5406 C C . ALA D 1 120 ? 35.531 3.308 -3.835 1.00 41.48 100 ALA D C 1
ATOM 5407 O O . ALA D 1 120 ? 35.733 4.234 -4.620 1.00 33.89 100 ALA D O 1
ATOM 5409 N N . MET D 1 121 ? 36.469 2.426 -3.494 1.00 40.51 101 MET D N 1
ATOM 5410 C CA . MET D 1 121 ? 37.824 2.530 -4.020 1.00 43.25 101 MET D CA 1
ATOM 5411 C C . MET D 1 121 ? 37.942 2.108 -5.476 1.00 46.00 101 MET D C 1
ATOM 5412 O O . MET D 1 121 ? 38.713 2.695 -6.233 1.00 51.21 101 MET D O 1
ATOM 5417 N N . ASP D 1 122 ? 37.174 1.107 -5.884 1.00 46.15 102 ASP D N 1
ATOM 5418 C CA . ASP D 1 122 ? 37.172 0.699 -7.283 1.00 43.95 102 ASP D CA 1
ATOM 5419 C C . ASP D 1 122 ? 38.487 0.090 -7.779 1.00 44.32 102 ASP D C 1
ATOM 5420 O O . ASP D 1 122 ? 39.445 -0.045 -7.015 1.00 41.56 102 ASP D O 1
ATOM 5425 N N . TYR D 1 123 ? 38.532 -0.271 -9.061 1.00 41.14 103 TYR D N 1
ATOM 5426 C CA . TYR D 1 123 ? 39.754 -0.848 -9.620 1.00 39.91 103 TYR D CA 1
ATOM 5427 C C . TYR D 1 123 ? 40.849 0.211 -9.663 1.00 42.04 103 TYR D C 1
ATOM 5428 O O . TYR D 1 123 ? 40.565 1.411 -9.606 1.00 41.24 103 TYR D O 1
ATOM 5437 N N . GLU D 1 124 ? 42.102 -0.233 -9.745 1.00 41.42 104 GLU D N 1
ATOM 5438 C CA . GLU D 1 124 ? 43.240 0.675 -9.777 1.00 41.21 104 GLU D CA 1
ATOM 5439 C C . GLU D 1 124 ? 43.368 1.323 -11.148 1.00 39.00 104 GLU D C 1
ATOM 5440 O O . GLU D 1 124 ? 43.148 0.686 -12.180 1.00 41.52 104 GLU D O 1
ATOM 5446 N N . LYS D 1 125 ? 43.729 2.597 -11.151 1.00 38.19 105 LYS D N 1
ATOM 5447 C CA . LYS D 1 125 ? 43.846 3.337 -12.389 1.00 43.21 105 LYS D CA 1
ATOM 5448 C C . LYS D 1 125 ? 45.236 3.279 -13.013 1.00 43.34 105 LYS D C 1
ATOM 5449 O O . LYS D 1 125 ? 45.931 4.286 -13.102 1.00 44.89 105 LYS D O 1
ATOM 5455 N N . ASP D 1 126 ? 45.642 2.085 -13.433 1.00 47.64 106 ASP D N 1
ATOM 5456 C CA . ASP D 1 126 ? 46.945 1.915 -14.078 1.00 51.52 106 ASP D CA 1
ATOM 5457 C C . ASP D 1 126 ? 46.719 1.468 -15.521 1.00 52.63 106 ASP D C 1
ATOM 5458 O O . ASP D 1 126 ? 45.593 1.520 -16.020 1.00 50.23 106 ASP D O 1
ATOM 5463 N N . GLU D 1 127 ? 47.772 1.016 -16.190 1.00 52.92 107 GLU D N 1
ATOM 5464 C CA . GLU D 1 127 ? 47.639 0.602 -17.581 1.00 51.27 107 GLU D CA 1
ATOM 5465 C C . GLU D 1 127 ? 46.748 -0.616 -17.792 1.00 53.04 107 GLU D C 1
ATOM 5466 O O . GLU D 1 127 ? 46.256 -0.841 -18.899 1.00 56.39 107 GLU D O 1
ATOM 5472 N N . LEU D 1 128 ? 46.518 -1.393 -16.740 1.00 47.12 108 LEU D N 1
ATOM 5473 C CA . LEU D 1 128 ? 45.705 -2.600 -16.879 1.00 46.00 108 LEU D CA 1
ATOM 5474 C C . LEU D 1 128 ? 44.373 -2.577 -16.125 1.00 42.89 108 LEU D C 1
ATOM 5475 O O . LEU D 1 128 ? 43.681 -3.589 -16.084 1.00 47.90 108 LEU D O 1
ATOM 5480 N N . ASN D 1 129 ? 44.003 -1.437 -15.550 1.00 41.71 109 ASN D N 1
ATOM 5481 C CA . ASN D 1 129 ? 42.773 -1.359 -14.762 1.00 39.58 109 ASN D CA 1
ATOM 5482 C C . ASN D 1 129 ? 42.820 -2.485 -13.733 1.00 40.27 109 ASN D C 1
ATOM 5483 O O . ASN D 1 129 ? 41.818 -3.157 -13.483 1.00 41.47 109 ASN D O 1
ATOM 5488 N N . THR D 1 130 ? 43.998 -2.689 -13.151 1.00 41.95 110 THR D N 1
ATOM 5489 C CA . THR D 1 130 ? 44.206 -3.743 -12.163 1.00 42.56 110 THR D CA 1
ATOM 5490 C C . THR D 1 130 ? 43.132 -3.771 -11.083 1.00 40.60 110 THR D C 1
ATOM 5491 O O . THR D 1 130 ? 42.907 -2.781 -10.390 1.00 43.56 110 THR D O 1
ATOM 5495 N N . PRO D 1 131 ? 42.459 -4.919 -10.922 1.00 38.99 111 PRO D N 1
ATOM 5496 C CA . PRO D 1 131 ? 41.404 -5.076 -9.918 1.00 39.34 111 PRO D CA 1
ATOM 5497 C C . PRO D 1 131 ? 41.901 -4.970 -8.481 1.00 44.46 111 PRO D C 1
ATOM 5498 O O . PRO D 1 131 ? 43.106 -5.058 -8.212 1.00 42.74 111 PRO D O 1
ATOM 5502 N N . ARG D 1 132 ? 40.964 -4.745 -7.565 1.00 44.26 112 ARG D N 1
ATOM 5503 C CA . ARG D 1 132 ? 41.276 -4.717 -6.149 1.00 39.77 112 ARG D CA 1
ATOM 5504 C C . ARG D 1 132 ? 40.597 -5.974 -5.676 1.00 40.71 112 ARG D C 1
ATOM 5505 O O . ARG D 1 132 ? 39.428 -6.204 -5.997 1.00 43.64 112 ARG D O 1
ATOM 5513 N N . ILE D 1 133 ? 41.341 -6.811 -4.960 1.00 42.75 113 ILE D N 1
ATOM 5514 C CA . ILE D 1 133 ? 40.797 -8.056 -4.430 1.00 42.06 113 ILE D CA 1
ATOM 5515 C C . ILE D 1 133 ? 40.910 -8.033 -2.912 1.00 35.24 113 ILE D C 1
ATOM 5516 O O . ILE D 1 133 ? 41.732 -7.318 -2.353 1.00 38.48 113 ILE D O 1
ATOM 5521 N N . ALA D 1 134 ? 40.066 -8.806 -2.244 1.00 38.53 114 ALA D N 1
ATOM 5522 C CA . ALA D 1 134 ? 40.098 -8.849 -0.795 1.00 40.02 114 ALA D CA 1
ATOM 5523 C C . ALA D 1 134 ? 39.332 -10.037 -0.250 1.00 34.79 114 ALA D C 1
ATOM 5524 O O . ALA D 1 134 ? 38.559 -10.670 -0.961 1.00 41.42 114 ALA D O 1
ATOM 5526 N N . ALA D 1 135 ? 39.566 -10.330 1.024 1.00 38.20 115 ALA D N 1
ATOM 5527 C CA . ALA D 1 135 ? 38.895 -11.409 1.723 1.00 37.41 115 ALA D CA 1
ATOM 5528 C C . ALA D 1 135 ? 38.998 -11.107 3.207 1.00 34.55 115 ALA D C 1
ATOM 5529 O O . ALA D 1 135 ? 39.872 -10.361 3.642 1.00 39.52 115 ALA D O 1
ATOM 5531 N N . ALA D 1 136 ? 38.073 -11.657 3.979 1.00 38.79 116 ALA D N 1
ATOM 5532 C CA . ALA D 1 136 ? 38.072 -11.462 5.420 1.00 40.07 116 ALA D CA 1
ATOM 5533 C C . ALA D 1 136 ? 37.460 -12.713 6.011 1.00 40.00 116 ALA D C 1
ATOM 5534 O O . ALA D 1 136 ? 36.545 -13.302 5.434 1.00 47.19 116 ALA D O 1
ATOM 5536 N N . ILE D 1 137 ? 37.963 -13.124 7.165 1.00 44.59 117 ILE D N 1
ATOM 5537 C CA . ILE D 1 137 ? 37.452 -14.325 7.801 1.00 41.60 117 ILE D CA 1
ATOM 5538 C C . ILE D 1 137 ? 37.499 -14.229 9.320 1.00 38.70 117 ILE D C 1
ATOM 5539 O O . ILE D 1 137 ? 38.459 -13.724 9.892 1.00 41.90 117 ILE D O 1
ATOM 5544 N N . ASN D 1 138 ? 36.431 -14.672 9.970 1.00 42.23 118 ASN D N 1
ATOM 5545 C CA . ASN D 1 138 ? 36.390 -14.673 11.423 1.00 46.45 118 ASN D CA 1
ATOM 5546 C C . ASN D 1 138 ? 36.044 -16.093 11.872 1.00 46.33 118 ASN D C 1
ATOM 5547 O O . ASN D 1 138 ? 36.124 -17.036 11.084 1.00 43.67 118 ASN D O 1
ATOM 5552 N N . GLY D 1 139 ? 35.651 -16.241 13.129 1.00 49.29 119 GLY D N 1
ATOM 5553 C CA . GLY D 1 139 ? 35.338 -17.558 13.645 1.00 51.91 119 GLY D CA 1
ATOM 5554 C C . GLY D 1 139 ? 34.156 -18.276 13.030 1.00 56.05 119 GLY D C 1
ATOM 5555 O O . GLY D 1 139 ? 34.103 -19.507 13.045 1.00 58.16 119 GLY D O 1
ATOM 5556 N N . SER D 1 140 ? 33.208 -17.539 12.468 1.00 57.72 120 SER D N 1
ATOM 5557 C CA . SER D 1 140 ? 32.038 -18.198 11.903 1.00 58.24 120 SER D CA 1
ATOM 5558 C C . SER D 1 140 ? 31.841 -18.100 10.391 1.00 56.33 120 SER D C 1
ATOM 5559 O O . SER D 1 140 ? 31.159 -18.941 9.799 1.00 54.82 120 SER D O 1
ATOM 5562 N N . GLU D 1 141 ? 32.428 -17.094 9.752 1.00 52.50 121 GLU D N 1
ATOM 5563 C CA . GLU D 1 141 ? 32.249 -16.979 8.311 1.00 49.48 121 GLU D CA 1
ATOM 5564 C C . GLU D 1 141 ? 33.370 -16.260 7.604 1.00 44.57 121 GLU D C 1
ATOM 5565 O O . GLU D 1 141 ? 34.227 -15.640 8.231 1.00 51.33 121 GLU D O 1
ATOM 5571 N N . ALA D 1 142 ? 33.355 -16.348 6.281 1.00 45.93 122 ALA D N 1
ATOM 5572 C CA . ALA D 1 142 ? 34.365 -15.710 5.462 1.00 44.85 122 ALA D CA 1
ATOM 5573 C C . ALA D 1 142 ? 33.761 -15.246 4.143 1.00 44.05 122 ALA D C 1
ATOM 5574 O O . ALA D 1 142 ? 32.818 -15.857 3.630 1.00 47.77 122 ALA D O 1
ATOM 5576 N N . PHE D 1 143 ? 34.305 -14.157 3.609 1.00 43.19 123 PHE D N 1
ATOM 5577 C CA . PHE D 1 143 ? 33.852 -13.608 2.335 1.00 44.13 123 PHE D CA 1
ATOM 5578 C C . PHE D 1 143 ? 35.048 -13.218 1.490 1.00 41.34 123 PHE D C 1
ATOM 5579 O O . PHE D 1 143 ? 36.116 -12.899 2.010 1.00 41.80 123 PHE D O 1
ATOM 5587 N N . ILE D 1 144 ? 34.864 -13.254 0.178 1.00 42.67 124 ILE D N 1
ATOM 5588 C CA . ILE D 1 144 ? 35.926 -12.901 -0.745 1.00 41.09 124 ILE D CA 1
ATOM 5589 C C . ILE D 1 144 ? 35.347 -11.942 -1.789 1.00 37.10 124 ILE D C 1
ATOM 5590 O O . ILE D 1 144 ? 34.187 -12.071 -2.180 1.00 41.05 124 ILE D O 1
ATOM 5595 N N . GLY D 1 145 ? 36.144 -10.979 -2.231 1.00 38.79 125 GLY D N 1
ATOM 5596 C CA . GLY D 1 145 ? 35.633 -10.033 -3.208 1.00 38.80 125 GLY D CA 1
ATOM 5597 C C . GLY D 1 145 ? 36.610 -9.474 -4.218 1.00 40.00 125 GLY D C 1
ATOM 5598 O O . GLY D 1 145 ? 37.829 -9.550 -4.057 1.00 38.04 125 GLY D O 1
ATOM 5599 N N . ILE D 1 146 ? 36.053 -8.913 -5.285 1.00 35.33 126 ILE D N 1
ATOM 5600 C CA . ILE D 1 146 ? 36.851 -8.308 -6.330 1.00 38.14 126 ILE D CA 1
ATOM 5601 C C . ILE D 1 146 ? 36.044 -7.242 -7.060 1.00 38.63 126 ILE D C 1
ATOM 5602 O O . ILE D 1 146 ? 34.828 -7.352 -7.198 1.00 39.45 126 ILE D O 1
ATOM 5607 N N . VAL D 1 147 ? 36.728 -6.194 -7.490 1.00 41.07 127 VAL D N 1
ATOM 5608 C CA . VAL D 1 147 ? 36.092 -5.144 -8.255 1.00 40.37 127 VAL D CA 1
ATOM 5609 C C . VAL D 1 147 ? 37.005 -4.892 -9.453 1.00 40.97 127 VAL D C 1
ATOM 5610 O O . VAL D 1 147 ? 38.220 -4.717 -9.307 1.00 38.88 127 VAL D O 1
ATOM 5614 N N . THR D 1 148 ? 36.414 -4.927 -10.643 1.00 37.03 128 THR D N 1
ATOM 5615 C CA . THR D 1 148 ? 37.154 -4.715 -11.889 1.00 39.35 128 THR D CA 1
ATOM 5616 C C . THR D 1 148 ? 36.426 -3.663 -12.729 1.00 42.92 128 THR D C 1
ATOM 5617 O O . THR D 1 148 ? 35.417 -3.098 -12.305 1.00 38.85 128 THR D O 1
ATOM 5621 N N . ALA D 1 149 ? 36.934 -3.416 -13.929 1.00 44.64 129 ALA D N 1
ATOM 5622 C CA . ALA D 1 149 ? 36.313 -2.457 -14.828 1.00 40.30 129 ALA D CA 1
ATOM 5623 C C . ALA D 1 149 ? 34.986 -3.009 -15.344 1.00 43.14 129 ALA D C 1
ATOM 5624 O O . ALA D 1 149 ? 34.201 -2.276 -15.939 1.00 46.53 129 ALA D O 1
ATOM 5626 N N . ASP D 1 150 ? 34.730 -4.297 -15.119 1.00 40.71 130 ASP D N 1
ATOM 5627 C CA . ASP D 1 150 ? 33.479 -4.909 -15.574 1.00 39.58 130 ASP D CA 1
ATOM 5628 C C . ASP D 1 150 ? 32.485 -5.216 -14.456 1.00 42.43 130 ASP D C 1
ATOM 5629 O O . ASP D 1 150 ? 31.385 -5.711 -14.712 1.00 45.80 130 ASP D O 1
ATOM 5634 N N . GLY D 1 151 ? 32.853 -4.947 -13.212 1.00 44.89 131 GLY D N 1
ATOM 5635 C CA . GLY D 1 151 ? 31.913 -5.235 -12.148 1.00 43.41 131 GLY D CA 1
ATOM 5636 C C . GLY D 1 151 ? 32.433 -5.288 -10.727 1.00 41.24 131 GLY D C 1
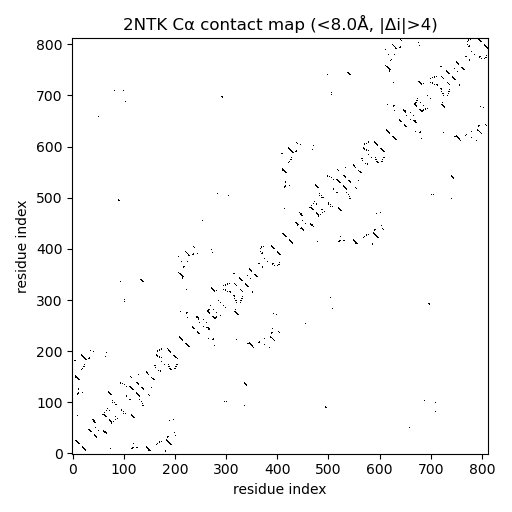ATOM 5637 O O . GLY D 1 151 ? 33.572 -4.917 -10.428 1.00 38.15 131 GLY D O 1
ATOM 5638 N N . LEU D 1 152 ? 31.556 -5.765 -9.853 1.00 40.54 132 LEU D N 1
ATOM 5639 C CA . LEU D 1 152 ? 31.827 -5.894 -8.431 1.00 41.52 132 LEU D CA 1
ATOM 5640 C C . LEU D 1 152 ? 31.252 -7.218 -7.960 1.00 42.25 132 LEU D C 1
ATOM 5641 O O . LEU D 1 152 ? 30.112 -7.560 -8.290 1.00 42.05 132 LEU D O 1
ATOM 5646 N N . MET D 1 153 ? 32.036 -7.964 -7.189 1.00 38.96 133 MET D N 1
ATOM 5647 C CA . MET D 1 153 ? 31.564 -9.238 -6.671 1.00 44.38 133 MET D CA 1
ATOM 5648 C C . MET D 1 153 ? 32.096 -9.532 -5.276 1.00 41.79 133 MET D C 1
ATOM 5649 O O . MET D 1 153 ? 33.297 -9.453 -5.028 1.00 49.91 133 MET D O 1
ATOM 5654 N N . VAL D 1 154 ? 31.188 -9.856 -4.367 1.00 42.13 134 VAL D N 1
ATOM 5655 C CA . VAL D 1 154 ? 31.548 -10.213 -2.999 1.00 41.36 134 VAL D CA 1
ATOM 5656 C C . VAL D 1 154 ? 30.726 -11.457 -2.723 1.00 44.69 134 VAL D C 1
ATOM 5657 O O . VAL D 1 154 ? 29.503 -11.439 -2.861 1.00 45.06 134 VAL D O 1
ATOM 5661 N N . SER D 1 155 ? 31.385 -12.549 -2.349 1.00 43.92 135 SER D N 1
ATOM 5662 C CA . SER D 1 155 ? 30.654 -13.781 -2.102 1.00 42.29 135 SER D CA 1
ATOM 5663 C C . SER D 1 155 ? 31.138 -14.564 -0.891 1.00 39.06 135 SER D C 1
ATOM 5664 O O . SER D 1 155 ? 32.300 -14.491 -0.502 1.00 42.01 135 SER D O 1
ATOM 5667 N N . ARG D 1 156 ? 30.223 -15.316 -0.297 1.00 38.89 136 ARG D N 1
ATOM 5668 C CA . ARG D 1 156 ? 30.547 -16.122 0.867 1.00 44.65 136 ARG D CA 1
ATOM 5669 C C . ARG D 1 156 ? 31.525 -17.216 0.453 1.00 40.88 136 ARG D C 1
ATOM 5670 O O . ARG D 1 156 ? 31.362 -17.842 -0.591 1.00 44.75 136 ARG D O 1
ATOM 5678 N N . VAL D 1 157 ? 32.558 -17.422 1.258 1.00 47.96 137 VAL D N 1
ATOM 5679 C CA . VAL D 1 157 ? 33.536 -18.467 0.965 1.00 47.86 137 VAL D CA 1
ATOM 5680 C C . VAL D 1 157 ? 32.926 -19.809 1.372 1.00 45.53 137 VAL D C 1
ATOM 5681 O O . VAL D 1 157 ? 32.433 -19.967 2.490 1.00 45.77 137 VAL D O 1
ATOM 5685 N N . PRO D 1 158 ? 32.934 -20.790 0.460 1.00 51.87 138 PRO D N 1
ATOM 5686 C CA . PRO D 1 158 ? 32.375 -22.115 0.748 1.00 54.36 138 PRO D CA 1
ATOM 5687 C C . PRO D 1 158 ? 32.964 -22.691 2.035 1.00 56.24 138 PRO D C 1
ATOM 5688 O O . PRO D 1 158 ? 34.177 -22.722 2.211 1.00 51.24 138 PRO D O 1
ATOM 5692 N N . GLU D 1 159 ? 32.098 -23.136 2.935 1.00 61.43 139 GLU D N 1
ATOM 5693 C CA . GLU D 1 159 ? 32.549 -23.699 4.200 1.00 69.18 139 GLU D CA 1
ATOM 5694 C C . GLU D 1 159 ? 33.347 -24.981 3.967 1.00 68.80 139 GLU D C 1
ATOM 5695 O O . GLU D 1 159 ? 34.252 -25.312 4.734 1.00 68.49 139 GLU D O 1
ATOM 5701 N N . GLU D 1 160 ? 33.021 -25.684 2.888 1.00 68.83 140 GLU D N 1
ATOM 5702 C CA . GLU D 1 160 ? 33.684 -26.939 2.562 1.00 69.70 140 GLU D CA 1
ATOM 5703 C C . GLU D 1 160 ? 35.049 -26.846 1.888 1.00 67.77 140 GLU D C 1
ATOM 5704 O O . GLU D 1 160 ? 35.746 -27.855 1.772 1.00 68.97 140 GLU D O 1
ATOM 5710 N N . THR D 1 161 ? 35.446 -25.663 1.435 1.00 63.69 141 THR D N 1
ATOM 5711 C CA . THR D 1 161 ? 36.747 -25.554 0.781 1.00 61.11 141 THR D CA 1
ATOM 5712 C C . THR D 1 161 ? 37.357 -24.162 0.694 1.00 63.46 141 THR D C 1
ATOM 5713 O O . THR D 1 161 ? 36.657 -23.165 0.500 1.00 63.63 141 THR D O 1
ATOM 5717 N N . PRO D 1 162 ? 38.687 -24.080 0.845 1.00 60.25 142 PRO D N 1
ATOM 5718 C CA . PRO D 1 162 ? 39.384 -22.798 0.767 1.00 54.30 142 PRO D CA 1
ATOM 5719 C C . PRO D 1 162 ? 39.347 -22.379 -0.698 1.00 54.39 142 PRO D C 1
ATOM 5720 O O . PRO D 1 162 ? 39.173 -23.221 -1.585 1.00 53.36 142 PRO D O 1
ATOM 5724 N N . VAL D 1 163 ? 39.501 -21.085 -0.953 1.00 50.97 143 VAL D N 1
ATOM 5725 C CA . VAL D 1 163 ? 39.488 -20.576 -2.317 1.00 45.28 143 VAL D CA 1
ATOM 5726 C C . VAL D 1 163 ? 40.566 -19.521 -2.455 1.00 44.34 143 VAL D C 1
ATOM 5727 O O . VAL D 1 163 ? 41.108 -19.035 -1.462 1.00 46.07 143 VAL D O 1
ATOM 5731 N N . TYR D 1 164 ? 40.874 -19.167 -3.695 1.00 47.19 144 TYR D N 1
ATOM 5732 C CA . TYR D 1 164 ? 41.866 -18.147 -3.959 1.00 43.84 144 TYR D CA 1
ATOM 5733 C C . TYR D 1 164 ? 41.389 -17.328 -5.148 1.00 45.17 144 TYR D C 1
ATOM 5734 O O . TYR D 1 164 ? 40.501 -17.752 -5.891 1.00 49.41 144 TYR D O 1
ATOM 5743 N N . ILE D 1 165 ? 41.963 -16.145 -5.309 1.00 44.85 145 ILE D N 1
ATOM 5744 C CA . ILE D 1 165 ? 41.597 -15.264 -6.408 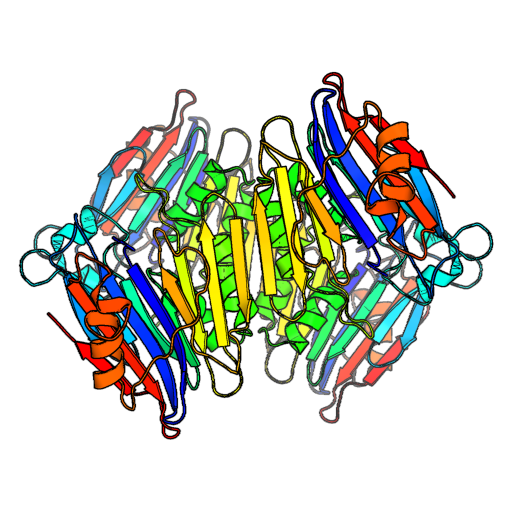1.00 46.06 145 ILE D CA 1
ATOM 5745 C C . ILE D 1 165 ? 42.827 -14.417 -6.694 1.00 42.06 145 ILE D C 1
ATOM 5746 O O . ILE D 1 165 ? 43.670 -14.240 -5.816 1.00 45.17 145 ILE D O 1
ATOM 5751 N N . SER D 1 166 ? 42.948 -13.910 -7.917 1.00 44.06 146 SER D N 1
ATOM 5752 C CA . SER D 1 166 ? 44.104 -13.083 -8.270 1.00 47.61 146 SER D CA 1
ATOM 5753 C C . SER D 1 166 ? 43.663 -11.857 -9.058 1.00 44.66 146 SER D C 1
ATOM 5754 O O . SER D 1 166 ? 42.505 -11.756 -9.455 1.00 48.24 146 SER D O 1
ATOM 5757 N N . THR D 1 167 ? 44.585 -10.933 -9.291 1.00 40.84 147 THR D N 1
ATOM 5758 C CA . THR D 1 167 ? 44.247 -9.727 -10.032 1.00 49.01 147 THR D CA 1
ATOM 5759 C C . THR D 1 167 ? 44.208 -9.949 -11.544 1.00 52.55 147 THR D C 1
ATOM 5760 O O . THR D 1 167 ? 43.481 -9.246 -12.254 1.00 50.22 147 THR D O 1
ATOM 5764 N N . TYR D 1 168 ? 44.976 -10.925 -12.037 1.00 51.88 148 TYR D N 1
ATOM 5765 C CA . TYR D 1 168 ? 44.991 -11.240 -13.469 1.00 48.68 148 TYR D CA 1
ATOM 5766 C C . TYR D 1 168 ? 44.640 -12.706 -13.707 1.00 51.88 148 TYR D C 1
ATOM 5767 O O . TYR D 1 168 ? 45.032 -13.582 -12.931 1.00 55.69 148 TYR D O 1
ATOM 5776 N N . GLU D 1 169 ? 43.895 -12.960 -14.780 1.00 53.52 149 GLU D N 1
ATOM 5777 C CA . GLU D 1 169 ? 43.481 -14.309 -15.168 1.00 52.98 149 GLU D CA 1
ATOM 5778 C C . GLU D 1 169 ? 42.426 -14.940 -14.264 1.00 53.75 149 GLU D C 1
ATOM 5779 O O . GLU D 1 169 ? 41.271 -15.102 -14.673 1.00 55.60 149 GLU D O 1
ATOM 5785 N N . GLN D 1 170 ? 42.814 -15.310 -13.046 1.00 51.65 150 GLN D N 1
ATOM 5786 C CA . GLN D 1 170 ? 41.875 -15.939 -12.116 1.00 54.13 150 GLN D CA 1
ATOM 5787 C C . GLN D 1 170 ? 41.120 -14.882 -11.312 1.00 55.71 150 GLN D C 1
ATOM 5788 O O . GLN D 1 170 ? 41.192 -14.842 -10.083 1.00 52.19 150 GLN D O 1
ATOM 5794 N N . THR D 1 171 ? 40.386 -14.033 -12.028 1.00 57.21 151 THR D N 1
ATOM 5795 C CA . THR D 1 171 ? 39.618 -12.952 -11.417 1.00 50.27 151 THR D CA 1
ATOM 5796 C C . THR D 1 171 ? 38.273 -13.440 -10.896 1.00 52.02 151 THR D C 1
ATOM 5797 O O . THR D 1 171 ? 37.302 -12.689 -10.847 1.00 50.62 151 THR D O 1
ATOM 5801 N N . GLU D 1 172 ? 38.234 -14.704 -10.497 1.00 50.29 152 GLU D N 1
ATOM 5802 C CA . GLU D 1 172 ? 37.028 -15.336 -9.993 1.00 48.96 152 GLU D CA 1
ATOM 5803 C C . GLU D 1 172 ? 37.480 -16.341 -8.940 1.00 53.03 152 GLU D C 1
ATOM 5804 O O . GLU D 1 172 ? 38.498 -17.006 -9.115 1.00 54.41 152 GLU D O 1
ATOM 5810 N N . PRO D 1 173 ? 36.737 -16.471 -7.833 1.00 52.41 153 PRO D N 1
ATOM 5811 C CA . PRO D 1 173 ? 37.160 -17.433 -6.806 1.00 54.08 153 PRO D CA 1
ATOM 5812 C C . PRO D 1 173 ? 37.320 -18.845 -7.370 1.00 54.69 153 PRO D C 1
ATOM 5813 O O . PRO D 1 173 ? 36.500 -19.294 -8.172 1.00 51.47 153 PRO D O 1
ATOM 5817 N N . ALA D 1 174 ? 38.373 -19.535 -6.941 1.00 54.41 154 ALA D N 1
ATOM 5818 C CA . ALA D 1 174 ? 38.639 -20.902 -7.391 1.00 55.64 154 ALA D CA 1
ATOM 5819 C C . ALA D 1 174 ? 38.996 -21.771 -6.195 1.00 53.96 154 ALA D C 1
ATOM 5820 O O . ALA D 1 174 ? 39.749 -21.349 -5.314 1.00 54.24 154 ALA D O 1
ATOM 5822 N N . ALA D 1 175 ? 38.452 -22.984 -6.168 1.00 53.73 155 ALA D N 1
ATOM 5823 C CA . ALA D 1 175 ? 38.705 -23.914 -5.073 1.00 55.09 155 ALA D CA 1
ATOM 5824 C C . ALA D 1 175 ? 40.172 -24.336 -5.040 1.00 59.07 155 ALA D C 1
ATOM 5825 O O . ALA D 1 175 ? 40.820 -24.453 -6.082 1.00 57.59 155 ALA D O 1
ATOM 5827 N N . THR D 1 176 ? 40.688 -24.558 -3.836 1.00 60.28 156 THR D N 1
ATOM 5828 C CA . THR D 1 176 ? 42.072 -24.970 -3.664 1.00 62.32 156 THR D CA 1
ATOM 5829 C C . THR D 1 176 ? 42.237 -25.807 -2.409 1.00 63.99 156 THR D C 1
ATOM 5830 O O . THR D 1 176 ? 41.711 -25.465 -1.350 1.00 61.78 156 THR D O 1
ATOM 5834 N N . GLU D 1 177 ? 42.949 -26.921 -2.538 1.00 67.44 157 GLU D N 1
ATOM 5835 C CA . GLU D 1 177 ? 43.207 -27.776 -1.390 1.00 68.70 157 GLU D CA 1
ATOM 5836 C C . GLU D 1 177 ? 44.428 -27.148 -0.744 1.00 68.01 157 GLU D C 1
ATOM 5837 O O . GLU D 1 177 ? 45.566 -27.518 -1.036 1.00 71.95 157 GLU D O 1
ATOM 5843 N N . PHE D 1 178 ? 44.180 -26.177 0.124 1.00 64.69 158 PHE D N 1
ATOM 5844 C CA . PHE D 1 178 ? 45.246 -25.457 0.795 1.00 62.21 158 PHE D CA 1
ATOM 5845 C C . PHE D 1 178 ? 45.685 -26.185 2.058 1.00 63.48 158 PHE D C 1
ATOM 5846 O O . PHE D 1 178 ? 44.972 -26.190 3.065 1.00 63.62 158 PHE D O 1
ATOM 5854 N N . LYS D 1 179 ? 46.859 -26.803 2.006 1.00 66.93 159 LYS D N 1
ATOM 5855 C CA . LYS D 1 179 ? 47.370 -27.521 3.166 1.00 66.50 159 LYS D CA 1
ATOM 5856 C C . LYS D 1 179 ? 48.320 -26.622 3.948 1.00 63.40 159 LYS D C 1
ATOM 5857 O O . LYS D 1 179 ? 49.214 -25.997 3.373 1.00 60.71 159 LYS D O 1
ATOM 5863 N N . ALA D 1 180 ? 48.110 -26.553 5.261 1.00 59.88 160 ALA D N 1
ATOM 5864 C CA . ALA D 1 180 ? 48.938 -25.727 6.134 1.00 58.89 160 ALA D CA 1
ATOM 5865 C C . ALA D 1 180 ? 48.460 -25.846 7.575 1.00 58.22 160 ALA D C 1
ATOM 5866 O O . ALA D 1 180 ? 47.259 -25.959 7.832 1.00 62.00 160 ALA D O 1
ATOM 5868 N N . GLY D 1 181 ? 49.403 -25.816 8.511 1.00 57.27 161 GLY D N 1
ATOM 5869 C CA . GLY D 1 181 ? 49.051 -25.911 9.916 1.00 57.15 161 GLY D CA 1
ATOM 5870 C C . GLY D 1 181 ? 49.618 -24.750 10.714 1.00 60.05 161 GLY D C 1
ATOM 5871 O O . GLY D 1 181 ? 49.538 -24.725 11.945 1.00 61.02 161 GLY D O 1
ATOM 5872 N N . SER D 1 182 ? 50.197 -23.783 10.008 1.00 58.85 162 SER D N 1
ATOM 5873 C CA . SER D 1 182 ? 50.789 -22.608 10.643 1.00 54.06 162 SER D CA 1
ATOM 5874 C C . SER D 1 182 ? 50.902 -21.491 9.609 1.00 50.45 162 SER D C 1
ATOM 5875 O O . SER D 1 182 ? 50.796 -21.736 8.408 1.00 52.57 162 SER D O 1
ATOM 5878 N N . PRO D 1 183 ? 51.137 -20.247 10.059 1.00 50.70 163 PRO D N 1
ATOM 5879 C CA . PRO D 1 183 ? 51.251 -19.155 9.089 1.00 49.08 163 PRO D CA 1
ATOM 5880 C C . PRO D 1 183 ? 52.471 -19.321 8.188 1.00 55.74 163 PRO D C 1
ATOM 5881 O O . PRO D 1 183 ? 52.463 -18.900 7.026 1.00 55.10 163 PRO D O 1
ATOM 5885 N N . GLU D 1 184 ? 53.522 -19.934 8.728 1.00 56.84 164 GLU D N 1
ATOM 5886 C CA . GLU D 1 184 ? 54.744 -20.162 7.963 1.00 52.15 164 GLU D CA 1
ATOM 5887 C C . GLU D 1 184 ? 54.452 -21.082 6.785 1.00 51.89 164 GLU D C 1
ATOM 5888 O O . GLU D 1 184 ? 54.856 -20.812 5.653 1.00 55.15 164 GLU D O 1
ATOM 5894 N N . GLU D 1 185 ? 53.747 -22.175 7.058 1.00 54.72 165 GLU D N 1
ATOM 5895 C CA . GLU D 1 185 ? 53.385 -23.141 6.026 1.00 56.18 165 GLU D CA 1
ATOM 5896 C C . GLU D 1 185 ? 52.415 -22.541 5.004 1.00 58.48 165 GLU D C 1
ATOM 5897 O O . GLU D 1 185 ? 52.513 -22.811 3.802 1.00 60.17 165 GLU D O 1
ATOM 5903 N N . ALA D 1 186 ? 51.473 -21.736 5.485 1.00 56.94 166 ALA D N 1
ATOM 5904 C CA . ALA D 1 186 ? 50.493 -21.107 4.600 1.00 52.23 166 ALA D CA 1
ATOM 5905 C C . ALA D 1 186 ? 51.184 -20.164 3.622 1.00 47.76 166 ALA D C 1
ATOM 5906 O O . ALA D 1 186 ? 50.892 -20.174 2.424 1.00 49.56 166 ALA D O 1
ATOM 5908 N N . ALA D 1 187 ? 52.107 -19.356 4.129 1.00 43.00 167 ALA D N 1
ATOM 5909 C CA . ALA D 1 187 ? 52.832 -18.421 3.275 1.00 49.37 167 ALA D CA 1
ATOM 5910 C C . ALA D 1 187 ? 53.660 -19.165 2.232 1.00 51.94 167 ALA D C 1
ATOM 5911 O O . ALA D 1 187 ? 53.704 -18.778 1.060 1.00 55.95 167 ALA D O 1
ATOM 5913 N N . GLU D 1 188 ? 54.323 -20.236 2.662 1.00 53.79 168 GLU D N 1
ATOM 5914 C CA . GLU D 1 188 ? 55.151 -21.039 1.764 1.00 51.17 168 GLU D CA 1
ATOM 5915 C C . GLU D 1 188 ? 54.320 -21.680 0.663 1.00 49.03 168 GLU D C 1
ATOM 5916 O O . GLU D 1 188 ? 54.708 -21.669 -0.508 1.00 50.63 168 GLU D O 1
ATOM 5922 N N . PHE D 1 189 ? 53.177 -22.244 1.045 1.00 46.54 169 PHE D N 1
ATOM 5923 C CA . PHE D 1 189 ? 52.305 -22.910 0.088 1.00 48.56 169 PHE D CA 1
ATOM 5924 C C . PHE D 1 189 ? 51.817 -21.987 -1.028 1.00 52.33 169 PHE D C 1
ATOM 5925 O O . PHE D 1 189 ? 51.886 -22.345 -2.206 1.00 56.28 169 PHE D O 1
ATOM 5933 N N . ILE D 1 190 ? 51.325 -20.801 -0.680 1.00 51.39 170 ILE D N 1
ATOM 5934 C CA . ILE D 1 190 ? 50.839 -19.892 -1.720 1.00 53.81 170 ILE D CA 1
ATOM 5935 C C . ILE D 1 190 ? 52.004 -19.385 -2.566 1.00 53.73 170 ILE D C 1
ATOM 5936 O O . ILE D 1 190 ? 51.822 -18.959 -3.708 1.00 51.13 170 ILE D O 1
ATOM 5941 N N . LEU D 1 191 ? 53.208 -19.445 -2.005 1.00 56.34 171 LEU D N 1
ATOM 5942 C CA . LEU D 1 191 ? 54.392 -18.991 -2.722 1.00 55.89 171 LEU D CA 1
ATOM 5943 C C . LEU D 1 191 ? 54.937 -20.046 -3.689 1.00 58.73 171 LEU D C 1
ATOM 5944 O O . LEU D 1 191 ? 55.178 -19.748 -4.859 1.00 56.62 171 LEU D O 1
ATOM 5949 N N . LYS D 1 192 ? 55.114 -21.278 -3.208 1.00 62.94 172 LYS D N 1
ATOM 5950 C CA . LYS D 1 192 ? 55.684 -22.348 -4.036 1.00 63.64 172 LYS D CA 1
ATOM 5951 C C . LYS D 1 192 ? 54.945 -23.683 -4.003 1.00 64.17 172 LYS D C 1
ATOM 5952 O O . LYS D 1 192 ? 55.327 -24.616 -4.712 1.00 68.24 172 LYS D O 1
ATOM 5958 N N . GLY D 1 193 ? 53.907 -23.793 -3.187 1.00 61.38 173 GLY D N 1
ATOM 5959 C CA . GLY D 1 193 ? 53.203 -25.057 -3.094 1.00 59.84 173 GLY D CA 1
ATOM 5960 C C . GLY D 1 193 ? 52.066 -25.325 -4.060 1.00 66.12 173 GLY D C 1
ATOM 5961 O O . GLY D 1 193 ? 51.567 -24.425 -4.741 1.00 69.06 173 GLY D O 1
ATOM 5962 N N . GLY D 1 194 ? 51.660 -26.591 -4.103 1.00 62.87 174 GLY D N 1
ATOM 5963 C CA . GLY D 1 194 ? 50.565 -27.024 -4.951 1.00 61.76 174 GLY D CA 1
ATOM 5964 C C . GLY D 1 194 ? 50.467 -26.381 -6.319 1.00 63.05 174 GLY D C 1
ATOM 5965 O O . GLY D 1 194 ? 51.456 -26.269 -7.045 1.00 62.05 174 GLY D O 1
ATOM 5966 N N . GLU D 1 195 ? 49.254 -25.958 -6.666 1.00 62.90 175 GLU D N 1
ATOM 5967 C CA . GLU D 1 195 ? 48.991 -25.337 -7.954 1.00 60.30 175 GLU D CA 1
ATOM 5968 C C . GLU D 1 195 ? 49.616 -23.955 -8.089 1.00 59.25 175 GLU D C 1
ATOM 5969 O O . GLU D 1 195 ? 49.755 -23.439 -9.200 1.00 61.38 175 GLU D O 1
ATOM 5975 N N . PHE D 1 196 ? 50.010 -23.363 -6.966 1.00 58.21 176 PHE D N 1
ATOM 5976 C CA . PHE D 1 196 ? 50.613 -22.041 -6.997 1.00 57.38 176 PHE D CA 1
ATOM 5977 C C . PHE D 1 196 ? 52.016 -22.079 -7.570 1.00 59.12 176 PHE D C 1
ATOM 5978 O O . PHE D 1 196 ? 52.539 -21.058 -8.015 1.00 62.79 176 PHE D O 1
ATOM 5986 N N . ALA D 1 197 ? 52.624 -23.260 -7.571 1.00 60.78 177 ALA D N 1
ATOM 5987 C CA . ALA D 1 197 ? 53.971 -23.415 -8.107 1.00 61.54 177 ALA D CA 1
ATOM 5988 C C . ALA D 1 197 ? 54.021 -23.017 -9.586 1.00 60.49 177 ALA D C 1
ATOM 5989 O O . ALA D 1 197 ? 55.048 -22.544 -10.080 1.00 56.20 177 ALA D O 1
ATOM 5991 N N . ALA D 1 198 ? 52.900 -23.194 -10.280 1.00 61.76 178 ALA D N 1
ATOM 5992 C CA . ALA D 1 198 ? 52.805 -22.876 -11.702 1.00 59.52 178 ALA D CA 1
ATOM 5993 C C . ALA D 1 198 ? 52.587 -21.398 -12.035 1.00 62.19 178 ALA D C 1
ATOM 5994 O O . ALA D 1 198 ? 52.782 -20.989 -13.186 1.00 64.89 178 ALA D O 1
ATOM 5996 N N . PHE D 1 199 ? 52.177 -20.596 -11.054 1.00 59.25 179 PHE D N 1
ATOM 5997 C CA . PHE D 1 199 ? 51.952 -19.172 -11.304 1.00 54.48 179 PHE D CA 1
ATOM 5998 C C . PHE D 1 199 ? 53.298 -18.463 -11.217 1.00 54.68 179 PHE D C 1
ATOM 5999 O O . PHE D 1 199 ? 53.984 -18.517 -10.199 1.00 55.78 179 PHE D O 1
ATOM 6007 N N . THR D 1 200 ? 53.654 -17.801 -12.312 1.00 57.77 180 THR D N 1
ATOM 6008 C CA . THR D 1 200 ? 54.943 -17.133 -12.467 1.00 58.49 180 THR D CA 1
ATOM 6009 C C . THR D 1 200 ? 55.242 -15.804 -11.787 1.00 61.25 180 THR D C 1
ATOM 6010 O O . THR D 1 200 ? 54.345 -15.099 -11.310 1.00 61.63 180 THR D O 1
ATOM 6014 N N . HIS D 1 201 ? 56.536 -15.484 -11.764 1.00 56.26 181 HIS D N 1
ATOM 6015 C CA . HIS D 1 201 ? 57.060 -14.250 -11.194 1.00 57.00 181 HIS D CA 1
ATOM 6016 C C . HIS D 1 201 ? 56.837 -14.039 -9.694 1.00 57.79 181 HIS D C 1
ATOM 6017 O O . HIS D 1 201 ? 56.555 -12.922 -9.258 1.00 53.72 181 HIS D O 1
ATOM 6024 N N . PRO D 1 202 ? 56.981 -15.101 -8.881 1.00 57.64 182 PRO D N 1
ATOM 6025 C CA . PRO D 1 202 ? 56.784 -14.965 -7.431 1.00 58.53 182 PRO D CA 1
ATOM 6026 C C . PRO D 1 202 ? 57.833 -14.028 -6.837 1.00 56.72 182 PRO D C 1
ATOM 6027 O O . PRO D 1 202 ? 58.985 -14.034 -7.267 1.00 60.39 182 PRO D O 1
ATOM 6031 N N . VAL D 1 203 ? 57.438 -13.228 -5.854 1.00 55.64 183 VAL D N 1
ATOM 6032 C CA . VAL D 1 203 ? 58.366 -12.304 -5.214 1.00 53.90 183 VAL D CA 1
ATOM 6033 C C . VAL D 1 203 ? 58.404 -12.535 -3.704 1.00 57.63 183 VAL D C 1
ATOM 6034 O O . VAL D 1 203 ? 59.455 -12.863 -3.148 1.00 61.25 183 VAL D O 1
ATOM 6038 N N . THR D 1 204 ? 57.259 -12.375 -3.043 1.00 55.27 184 THR D N 1
ATOM 6039 C CA . THR D 1 204 ? 57.179 -12.543 -1.592 1.00 49.07 184 THR D CA 1
ATOM 6040 C C . THR D 1 204 ? 55.767 -12.935 -1.177 1.00 53.42 184 THR D C 1
ATOM 6041 O O . THR D 1 204 ? 54.805 -12.688 -1.906 1.00 60.74 184 THR D O 1
ATOM 6045 N N . ALA D 1 205 ? 55.640 -13.554 -0.009 1.00 52.48 185 ALA D N 1
ATOM 6046 C CA . ALA D 1 205 ? 54.333 -13.989 0.471 1.00 51.30 185 ALA D CA 1
ATOM 6047 C C . ALA D 1 205 ? 54.199 -13.797 1.974 1.00 52.49 185 ALA D C 1
ATOM 6048 O O . ALA D 1 205 ? 55.193 -13.621 2.680 1.00 54.97 185 ALA D O 1
ATOM 6050 N N . ALA D 1 206 ? 52.956 -13.815 2.450 1.00 52.02 186 ALA D N 1
ATOM 6051 C CA . ALA D 1 206 ? 52.655 -13.651 3.865 1.00 44.78 186 ALA D CA 1
ATOM 6052 C C . ALA D 1 206 ? 51.358 -14.387 4.154 1.00 45.94 186 ALA D C 1
ATOM 6053 O O . ALA D 1 206 ? 50.611 -14.731 3.232 1.00 48.88 186 ALA D O 1
ATOM 6055 N N . ALA D 1 207 ? 51.087 -14.635 5.429 1.00 43.00 187 ALA D N 1
ATOM 6056 C CA . ALA D 1 207 ? 49.873 -15.343 5.804 1.00 44.14 187 ALA D CA 1
ATOM 6057 C C . ALA D 1 207 ? 49.557 -15.143 7.270 1.00 42.77 187 ALA D C 1
ATOM 6058 O O . ALA D 1 207 ? 50.417 -14.736 8.055 1.00 46.57 187 ALA D O 1
ATOM 6060 N N . ALA D 1 208 ? 48.300 -15.406 7.619 1.00 44.24 188 ALA D N 1
ATOM 6061 C CA . ALA D 1 208 ? 47.826 -15.307 8.989 1.00 42.18 188 ALA D CA 1
ATOM 6062 C C . ALA D 1 208 ? 47.127 -16.635 9.223 1.00 46.90 188 ALA D C 1
ATOM 6063 O O . ALA D 1 208 ? 46.367 -17.101 8.372 1.00 45.51 188 ALA D O 1
ATOM 6065 N N . PHE D 1 209 ? 47.393 -17.262 10.364 1.00 49.69 189 PHE D N 1
ATOM 6066 C CA . PHE D 1 209 ? 46.783 -18.554 10.651 1.00 47.09 189 PHE D CA 1
ATOM 6067 C C . PHE D 1 209 ? 46.210 -18.569 12.055 1.00 46.47 189 PHE D C 1
ATOM 6068 O O . PHE D 1 209 ? 46.793 -18.003 12.979 1.00 49.67 189 PHE D O 1
ATOM 6076 N N . ASN D 1 210 ? 45.059 -19.211 12.215 1.00 51.79 190 ASN D N 1
ATOM 6077 C CA . ASN D 1 210 ? 44.435 -19.305 13.526 1.00 54.29 190 ASN D CA 1
ATOM 6078 C C . ASN D 1 210 ? 44.053 -20.760 13.780 1.00 57.37 190 ASN D C 1
ATOM 6079 O O . ASN D 1 210 ? 43.101 -21.277 13.180 1.00 55.69 190 ASN D O 1
ATOM 6084 N N . ASP D 1 211 ? 44.808 -21.417 14.658 1.00 56.48 191 ASP D N 1
ATOM 6085 C CA . ASP D 1 211 ? 44.547 -22.811 15.008 1.00 59.45 191 ASP D CA 1
ATOM 6086 C C . ASP D 1 211 ? 43.527 -22.900 16.136 1.00 58.17 191 ASP D C 1
ATOM 6087 O O . ASP D 1 211 ? 43.267 -23.985 16.660 1.00 60.87 191 ASP D O 1
ATOM 6092 N N . GLY D 1 212 ? 42.969 -21.755 16.520 1.00 56.47 192 GLY D N 1
ATOM 6093 C CA . GLY D 1 212 ? 41.985 -21.735 17.587 1.00 56.39 192 GLY D CA 1
ATOM 6094 C C . GLY D 1 212 ? 42.420 -20.906 18.779 1.00 58.87 192 GLY D C 1
ATOM 6095 O O . GLY D 1 212 ? 41.598 -20.537 19.619 1.00 59.47 192 GLY D O 1
ATOM 6096 N N . GLU D 1 213 ? 43.710 -20.598 18.859 1.00 58.31 193 GLU D N 1
ATOM 6097 C CA . GLU D 1 213 ? 44.212 -19.813 19.975 1.00 62.51 193 GLU D CA 1
ATOM 6098 C C . GLU D 1 213 ? 44.625 -18.398 19.592 1.00 63.04 193 GLU D C 1
ATOM 6099 O O . GLU D 1 213 ? 45.326 -17.726 20.352 1.00 63.59 193 GLU D O 1
ATOM 6105 N N . GLY D 1 214 ? 44.191 -17.943 18.420 1.00 62.20 194 GLY D N 1
ATOM 6106 C CA . GLY D 1 214 ? 44.53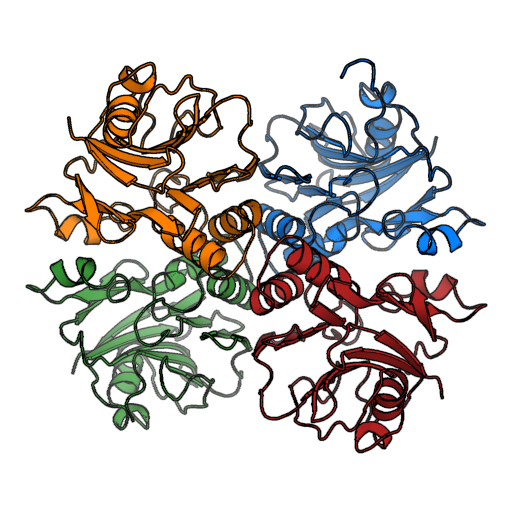5 -16.598 17.989 1.00 58.54 194 GLY D CA 1
ATOM 6107 C C . GLY D 1 214 ? 45.257 -16.530 16.657 1.00 58.94 194 GLY D C 1
ATOM 6108 O O . GLY D 1 214 ? 45.832 -17.519 16.194 1.00 56.24 194 GLY D O 1
ATOM 6109 N N . TRP D 1 215 ? 45.233 -15.350 16.041 1.00 56.01 195 TRP D N 1
ATOM 6110 C CA . TRP D 1 215 ? 45.886 -15.155 14.753 1.00 54.32 195 TRP D CA 1
ATOM 6111 C C . TRP D 1 215 ? 47.393 -14.931 14.867 1.00 51.08 195 TRP D C 1
ATOM 6112 O O . TRP D 1 215 ? 47.848 -14.069 15.619 1.00 55.17 195 TRP D O 1
ATOM 6123 N N . ASN D 1 216 ? 48.161 -15.717 14.117 1.00 52.32 196 ASN D N 1
ATOM 6124 C CA . ASN D 1 216 ? 49.615 -15.585 14.094 1.00 52.12 196 ASN D CA 1
ATOM 6125 C C . ASN D 1 216 ? 50.015 -15.253 12.662 1.00 46.86 196 ASN D C 1
ATOM 6126 O O . ASN D 1 216 ? 49.400 -15.734 11.715 1.00 51.82 196 ASN D O 1
ATOM 6131 N N . LEU D 1 217 ? 51.054 -14.440 12.508 1.00 52.29 197 LEU D N 1
ATOM 6132 C CA . LEU D 1 217 ? 51.516 -14.007 11.194 1.00 49.85 197 LEU D CA 1
ATOM 6133 C C . LEU D 1 217 ? 52.883 -14.557 10.806 1.00 55.00 197 LEU D C 1
ATOM 6134 O O . LEU D 1 217 ? 53.680 -14.922 11.669 1.00 53.98 197 LEU D O 1
ATOM 6139 N N . ALA D 1 218 ? 53.147 -14.595 9.500 1.00 51.52 198 ALA D N 1
ATOM 6140 C CA . ALA D 1 218 ? 54.428 -15.066 8.984 1.00 53.83 198 ALA D CA 1
ATOM 6141 C C . ALA D 1 218 ? 54.620 -14.618 7.538 1.00 57.36 198 ALA D C 1
ATOM 6142 O O . ALA D 1 218 ? 53.646 -14.335 6.832 1.00 56.05 198 ALA D O 1
ATOM 6144 N N . THR D 1 219 ? 55.877 -14.545 7.105 1.00 56.87 199 THR D N 1
ATOM 6145 C CA . THR D 1 219 ? 56.197 -14.167 5.732 1.00 57.03 199 THR D CA 1
ATOM 6146 C C . THR D 1 219 ? 57.182 -15.194 5.184 1.00 58.89 199 THR D C 1
ATOM 6147 O O . THR D 1 219 ? 57.849 -15.893 5.950 1.00 59.56 199 THR D O 1
ATOM 6151 N N . ARG D 1 220 ? 57.261 -15.295 3.861 1.00 59.91 200 ARG D N 1
ATOM 6152 C CA . ARG D 1 220 ? 58.190 -16.218 3.213 1.00 60.70 200 ARG D CA 1
ATOM 6153 C C . ARG D 1 220 ? 58.723 -15.563 1.948 1.00 63.42 200 ARG D C 1
ATOM 6154 O O . ARG D 1 220 ? 57.988 -14.858 1.244 1.00 59.68 200 ARG D O 1
ATOM 6162 N N . GLU D 1 221 ? 60.008 -15.789 1.679 1.00 64.21 201 GLU D N 1
ATOM 6163 C CA . GLU D 1 221 ? 60.680 -15.243 0.504 1.00 66.54 201 GLU D CA 1
ATOM 6164 C C . GLU D 1 221 ? 61.090 -16.398 -0.401 1.00 66.99 201 GLU D C 1
ATOM 6165 O O . GLU D 1 221 ? 61.111 -17.555 0.026 1.00 68.90 201 GLU D O 1
ATOM 6171 N N . MET D 1 222 ? 61.423 -16.082 -1.648 1.00 67.81 202 MET D N 1
ATOM 6172 C CA . MET D 1 222 ? 61.854 -17.108 -2.587 1.00 68.84 202 MET D CA 1
ATOM 6173 C C . MET D 1 222 ? 63.197 -17.676 -2.129 1.00 71.17 202 MET D C 1
ATOM 6174 O O . MET D 1 222 ? 63.299 -18.917 -2.007 1.00 70.36 202 MET D O 1
#

Nearest PDB structures (foldseek):
  2ntk-assembly1_A  TM=1.005E+00  e=4.999E-44  Methanothermobacter thermautotrophicus
  4zja-assembly1_A  TM=4.679E-01  e=2.480E+00  Salmonella enterica subsp. enterica serovar Typhimurium
  5zul-assembly1_E-2  TM=3.898E-01  e=2.628E+00  Mycobacterium marinum M
  3guf-assembly1_B  TM=3.584E-01  e=5.912E+00  Xanthomonas citri
  3ke6-assembly3_A  TM=2.532E-01  e=5.265E+00  Mycobacterium tuberculosis

Sequence (812 aa):
RGSHMYLGRILAVGRNSNGSFVAYRVSSRSFPNRTTSIQEERVAVVPVEGHERDVFRNPYIAYNCIRIVGDTAVVSNGSHTDTIADKVALGMNLRDAIGLSLLAMDYEKDELNTPRIAAAINGSEAFIGIVTADGLMVSRVPEETPVYISTYEQTEPAATEFKAGSPEEAAEFILKGGEFAAFTHPVTAAAAFNDGEGWNLATREMMYLGRILAVGRNSNGSFVAYRVSSRSFPNRTTSIQEERVAVVPVEGHERDVFRNPYIAYNCIRIVGDTAVVSNGSHTDTIADKVALGMNLRDAIGLSLLAMDYEKDELNTPRIAAAINGSEAFIGIVTADGLMVSRVPEETPVYISTYEQTEPAATEFKAGSPEEAAEFILKGGEFAAFTHPVTAAAAFNDGEGWNLATREMMYLGRILAVGRNSNGSFVAYRVSSRSFPNRTTSIQEERVAVVPVEGHERDVFRNPYIAYNCIRIVGDTAVVSNGSHTDTIADKVALGMNLRDAIGLSLLAMDYEKDELNTPRIAAAINGSEAFIGIVTADGLMVSRVPEETPVYISTYEQTEPAATEFKAGSPEEAAEFILKGGEFAAFTHPVTAAAAFNDGEGWNLATREMMYLGRILAVGRNSNGSFVAYRVSSRSFPNRTTSIQEERVAVVPVEGHERDVFRNPYIAYNCIRIVGDTAVVSNGSHTDTIADKVALGMNLRDAIGLSLLAMDYEKDELNTPRIAAAINGSEAFIGIVTADGLMVSRVPEETPVYISTYEQTEPAATEFKAGSPEEAAEFILKGGEFAAFTHPVTAAAAFNDGEGWNLATREM

B-factor: mean 44.55, std 11.38, range [22.39, 94.41]